Protein AF-0000000073369780 (afdb_homodimer)

Nearest PDB structures (foldseek):
  3qdk-assembly1_B  TM=8.716E-01  e=1.503E-51  Halalkalibacterium halodurans
  3qdk-assembly2_D  TM=8.518E-01  e=2.329E-51  Halalkalibacterium halodurans
  3qdk-assembly2_C  TM=8.500E-01  e=9.695E-52  Halalkalibacterium halodurans
  3qdk-assembly1_A  TM=8.391E-01  e=2.323E-50  Halalkalibacterium halodurans
  5gn5-assembly2_C  TM=7.996E-01  e=3.062E-27  Trypanosoma brucei gambiense

Structure (mmCIF, N/CA/C/O backbone):
data_AF-0000000073369780-model_v1
#
loop_
_entity.id
_entity.type
_entity.pdbx_description
1 polymer Ribulokinase
#
loop_
_atom_site.group_PDB
_atom_site.id
_atom_site.type_symbol
_atom_site.label_atom_id
_atom_site.label_alt_id
_atom_site.label_comp_id
_atom_site.label_asym_id
_atom_site.label_entity_id
_atom_site.label_seq_id
_atom_site.pdbx_PDB_ins_code
_atom_site.Cartn_x
_atom_site.Cartn_y
_atom_site.Cartn_z
_atom_site.occupancy
_atom_site.B_iso_or_equiv
_atom_site.auth_seq_id
_atom_site.auth_comp_id
_atom_site.auth_asym_id
_atom_site.auth_atom_id
_atom_site.pdbx_PDB_model_num
ATOM 1 N N . MET A 1 1 ? -25.25 51.406 15.703 1 60.41 1 MET A N 1
ATOM 2 C CA . MET A 1 1 ? -24.406 51.75 14.57 1 60.41 1 MET A CA 1
ATOM 3 C C . MET A 1 1 ? -23.797 50.5 13.93 1 60.41 1 MET A C 1
ATOM 5 O O . MET A 1 1 ? -23.562 49.5 14.617 1 60.41 1 MET A O 1
ATOM 9 N N . LYS A 1 2 ? -23.828 50.469 12.609 1 87.88 2 LYS A N 1
ATOM 10 C CA . LYS A 1 2 ? -23.375 49.281 11.891 1 87.88 2 LYS A CA 1
ATOM 11 C C . LYS A 1 2 ? -21.844 49.156 11.938 1 87.88 2 LYS A C 1
ATOM 13 O O . LYS A 1 2 ? -21.141 50.125 11.664 1 87.88 2 LYS A O 1
ATOM 18 N N . ASN A 1 3 ? -21.344 48.062 12.617 1 96.25 3 ASN A N 1
ATOM 19 C CA . ASN A 1 3 ? -19.922 47.781 12.672 1 96.25 3 ASN A CA 1
ATOM 20 C C . ASN A 1 3 ? -19.594 46.469 11.977 1 96.25 3 ASN A C 1
ATOM 22 O O . ASN A 1 3 ? -20.375 45.5 12.039 1 96.25 3 ASN A O 1
ATOM 26 N N . TYR A 1 4 ? -18.438 46.562 11.32 1 98.44 4 TYR A N 1
ATOM 27 C CA . TYR A 1 4 ? -17.969 45.375 10.617 1 98.44 4 TYR A CA 1
ATOM 28 C C . TYR A 1 4 ? -16.578 44.969 11.094 1 98.44 4 TYR A C 1
ATOM 30 O O . TYR A 1 4 ? -15.844 45.781 11.641 1 98.44 4 TYR A O 1
ATOM 38 N N . VAL A 1 5 ? -16.297 43.719 10.914 1 98.75 5 VAL A N 1
ATOM 39 C CA . VAL A 1 5 ? -14.969 43.188 11.211 1 98.75 5 VAL A CA 1
ATOM 40 C C . VAL A 1 5 ? -14.547 42.219 10.117 1 98.75 5 VAL A C 1
ATOM 42 O O . VAL A 1 5 ? -15.391 41.656 9.398 1 98.75 5 VAL A O 1
ATOM 45 N N . ILE A 1 6 ? -13.234 42.062 9.984 1 98.75 6 ILE A N 1
ATOM 46 C CA . ILE A 1 6 ? -12.68 41.125 9.008 1 98.75 6 ILE A CA 1
ATOM 47 C C . ILE A 1 6 ? -11.875 40.062 9.719 1 98.75 6 ILE A C 1
ATOM 49 O O . ILE A 1 6 ? -11.047 40.344 10.586 1 98.75 6 ILE A O 1
ATOM 53 N N . GLY A 1 7 ? -12.211 38.812 9.445 1 98.75 7 GLY A N 1
ATOM 54 C CA . GLY A 1 7 ? -11.367 37.719 9.82 1 98.75 7 GLY A CA 1
ATOM 55 C C . GLY A 1 7 ? -10.539 37.156 8.664 1 98.75 7 GLY A C 1
ATOM 56 O O . GLY A 1 7 ? -11.07 36.938 7.57 1 98.75 7 GLY A O 1
ATOM 57 N N . LEU A 1 8 ? -9.234 37 8.875 1 98.62 8 LEU A N 1
ATOM 58 C CA . LEU A 1 8 ? -8.32 36.406 7.902 1 98.62 8 LEU A CA 1
ATOM 59 C C . LEU A 1 8 ? -7.816 35.062 8.375 1 98.62 8 LEU A C 1
ATOM 61 O O . LEU A 1 8 ? -7.367 34.906 9.516 1 98.62 8 LEU A O 1
ATOM 65 N N . ASP A 1 9 ? -7.895 34.062 7.508 1 98.19 9 ASP A N 1
ATOM 66 C CA . ASP A 1 9 ? -7.43 32.719 7.801 1 98.19 9 ASP A CA 1
ATOM 67 C C . ASP A 1 9 ? -6.375 32.281 6.793 1 98.19 9 ASP A C 1
ATOM 69 O O . ASP A 1 9 ? -6.68 32.062 5.613 1 98.19 9 ASP A O 1
ATOM 73 N N . TYR A 1 10 ? -5.148 32.156 7.293 1 98.31 10 TYR A N 1
ATOM 74 C CA . TYR A 1 10 ? -4.066 31.625 6.48 1 98.31 10 TYR A CA 1
ATOM 75 C C . TYR A 1 10 ? -3.941 30.109 6.68 1 98.31 10 TYR A C 1
ATOM 77 O O . TYR A 1 10 ? -3.279 29.656 7.609 1 98.31 10 TYR A O 1
ATOM 85 N N . GLY A 1 11 ? -4.469 29.375 5.758 1 95.19 11 GLY A N 1
ATOM 86 C CA . GLY A 1 11 ? -4.254 27.938 5.727 1 95.19 11 GLY A CA 1
ATOM 87 C C . GLY A 1 11 ? -2.996 27.531 4.977 1 95.19 11 GLY A C 1
ATOM 88 O O . GLY A 1 11 ? -2.17 28.375 4.645 1 95.19 11 GLY A O 1
ATOM 89 N N . THR A 1 12 ? -2.906 26.266 4.715 1 95.25 12 THR A N 1
ATOM 90 C CA . THR A 1 12 ? -1.704 25.75 4.066 1 95.25 12 THR A CA 1
ATOM 91 C C . THR A 1 12 ? -1.639 26.203 2.611 1 95.25 12 THR A C 1
ATOM 93 O O . THR A 1 12 ? -0.575 26.594 2.123 1 95.25 12 THR A O 1
ATOM 96 N N . ASP A 1 13 ? -2.762 26.281 1.945 1 94.31 13 ASP A N 1
ATOM 97 C CA . ASP A 1 13 ? -2.715 26.453 0.496 1 94.31 13 ASP A CA 1
ATOM 98 C C . ASP A 1 13 ? -3.184 27.844 0.089 1 94.31 13 ASP A C 1
ATOM 100 O O . ASP A 1 13 ? -2.959 28.281 -1.044 1 94.31 13 ASP A O 1
ATOM 104 N N . SER A 1 14 ? -3.889 28.484 1.031 1 96.44 14 SER A N 1
ATOM 105 C CA . SER A 1 14 ? -4.527 29.75 0.655 1 96.44 14 SER A CA 1
ATOM 106 C C . SER A 1 14 ? -4.852 30.594 1.883 1 96.44 14 SER A C 1
ATOM 108 O O . SER A 1 14 ? -4.777 30.109 3.014 1 96.44 14 SER A O 1
ATOM 110 N N . VAL A 1 15 ? -5.137 31.844 1.591 1 98.25 15 VAL A N 1
ATOM 111 C CA . VAL A 1 15 ? -5.656 32.75 2.609 1 98.25 15 VAL A CA 1
ATOM 112 C C . VAL A 1 15 ? -7.094 33.125 2.273 1 98.25 15 VAL A C 1
ATOM 114 O O . VAL A 1 15 ? -7.434 33.312 1.104 1 98.25 15 VAL A O 1
ATOM 117 N N . ARG A 1 16 ? -7.895 33.25 3.342 1 97.38 16 ARG A N 1
ATOM 118 C CA . ARG A 1 16 ? -9.305 33.594 3.217 1 97.38 16 ARG A CA 1
ATOM 119 C C . ARG A 1 16 ? -9.656 34.781 4.09 1 97.38 16 ARG A C 1
ATOM 121 O O . ARG A 1 16 ? -9.195 34.906 5.23 1 97.38 16 ARG A O 1
ATOM 128 N N . ALA A 1 17 ? -10.477 35.688 3.5 1 98.38 17 ALA A N 1
ATOM 129 C CA . ALA A 1 17 ? -11.016 36.812 4.266 1 98.38 17 ALA A CA 1
ATOM 130 C C . ALA A 1 17 ? -12.539 36.781 4.293 1 98.38 17 ALA A C 1
ATOM 132 O O . ALA A 1 17 ? -13.172 36.438 3.287 1 98.38 17 ALA A O 1
ATOM 133 N N . VAL A 1 18 ? -13.078 37.031 5.457 1 98.12 18 VAL A N 1
ATOM 134 C CA . VAL A 1 18 ? -14.523 37.219 5.582 1 98.12 18 VAL A CA 1
ATOM 135 C C . VAL A 1 18 ? -14.836 38.562 6.227 1 98.12 18 VAL A C 1
ATOM 137 O O . VAL A 1 18 ? -14.125 39 7.137 1 98.12 18 VAL A O 1
ATOM 140 N N . LEU A 1 19 ? -15.789 39.25 5.68 1 98.56 19 LEU A N 1
ATOM 141 C CA . LEU A 1 19 ? -16.328 40.469 6.273 1 98.56 19 LEU A CA 1
ATOM 142 C C . LEU A 1 19 ? -17.656 40.188 6.977 1 98.56 19 LEU A C 1
ATOM 144 O O . LEU A 1 19 ? -18.609 39.719 6.352 1 98.56 19 LEU A O 1
ATOM 148 N N . ILE A 1 20 ? -17.688 40.531 8.258 1 98.12 20 ILE A N 1
ATOM 149 C CA . ILE A 1 20 ? -18.812 40.094 9.094 1 98.12 20 ILE A CA 1
ATOM 150 C C . ILE A 1 20 ? -19.516 41.312 9.656 1 98.12 20 ILE A C 1
ATOM 152 O O . ILE A 1 20 ? -18.875 42.281 10.117 1 98.12 20 ILE A O 1
ATOM 156 N N . ASP A 1 21 ? -20.844 41.219 9.594 1 97.69 21 ASP A N 1
ATOM 157 C CA . ASP A 1 21 ? -21.656 42.188 10.344 1 97.69 21 ASP A CA 1
ATOM 158 C C . ASP A 1 21 ? -21.719 41.812 11.82 1 97.69 21 ASP A C 1
ATOM 160 O O . ASP A 1 21 ? -22.266 40.781 12.188 1 97.69 21 ASP A O 1
ATOM 164 N N . THR A 1 22 ? -21.219 42.656 12.688 1 97.06 22 THR A N 1
ATOM 165 C CA . THR A 1 22 ? -21.047 42.312 14.086 1 97.06 22 THR A CA 1
ATOM 166 C C . THR A 1 22 ? -22.406 42.25 14.797 1 97.06 22 THR A C 1
ATOM 168 O O . THR A 1 22 ? -22.516 41.688 15.898 1 97.06 22 THR A O 1
ATOM 171 N N . GLU A 1 23 ? -23.375 42.812 14.211 1 94.69 23 GLU A N 1
ATOM 172 C CA . GLU A 1 23 ? -24.688 42.875 14.852 1 94.69 23 GLU A CA 1
ATOM 173 C C . GLU A 1 23 ? -25.391 41.531 14.805 1 94.69 23 GLU A C 1
ATOM 175 O O . GLU A 1 23 ? -26.062 41.125 15.75 1 94.69 23 GLU A O 1
ATOM 180 N N . ASN A 1 24 ? -25.234 40.812 13.664 1 92.19 24 ASN A N 1
ATOM 181 C CA . ASN A 1 24 ? -26 39.562 13.508 1 92.19 24 ASN A CA 1
ATOM 182 C C . ASN A 1 24 ? -25.125 38.406 13.039 1 92.19 24 ASN A C 1
ATOM 184 O O . ASN A 1 24 ? -25.609 37.312 12.859 1 92.19 24 ASN A O 1
ATOM 188 N N . GLY A 1 25 ? -23.891 38.656 12.812 1 93.31 25 GLY A N 1
ATOM 189 C CA . GLY A 1 25 ? -22.984 37.594 12.422 1 93.31 25 GLY A CA 1
ATOM 190 C C . GLY A 1 25 ? -23.062 37.25 10.938 1 93.31 25 GLY A C 1
ATOM 191 O O . GLY A 1 25 ? -22.391 36.312 10.477 1 93.31 25 GLY A O 1
ATOM 192 N N . GLN A 1 26 ? -23.766 38.031 10.18 1 94.75 26 GLN A N 1
ATOM 193 C CA . GLN A 1 26 ? -23.906 37.75 8.75 1 94.75 26 GLN A CA 1
ATOM 194 C C . GLN A 1 26 ? -22.594 38 8.008 1 94.75 26 GLN A C 1
ATOM 196 O O . GLN A 1 26 ? -21.922 39 8.234 1 94.75 26 GLN A O 1
ATOM 201 N N . GLU A 1 27 ? -22.234 37.062 7.203 1 95.75 27 GLU A N 1
ATOM 202 C CA . GLU A 1 27 ? -21.109 37.219 6.293 1 95.75 27 GLU A CA 1
ATOM 203 C C . GLU A 1 27 ? -21.484 38.031 5.062 1 95.75 27 GLU A C 1
ATOM 205 O O . GLU A 1 27 ? -22.266 37.562 4.223 1 95.75 27 GLU A O 1
ATOM 210 N N . LEU A 1 28 ? -20.922 39.156 4.859 1 97.25 28 LEU A N 1
ATOM 211 C CA . LEU A 1 28 ? -21.297 40.062 3.779 1 97.25 28 LEU A CA 1
ATOM 212 C C . LEU A 1 28 ? -20.5 39.75 2.516 1 97.25 28 LEU A C 1
ATOM 214 O O . LEU A 1 28 ? -20.984 39.969 1.403 1 97.25 28 LEU A O 1
ATOM 218 N N . ALA A 1 29 ? -19.297 39.375 2.707 1 97.62 29 ALA A N 1
ATOM 219 C CA . ALA A 1 29 ? -18.406 39.031 1.598 1 97.62 29 ALA A CA 1
ATOM 220 C C . ALA A 1 29 ? -17.281 38.125 2.053 1 97.62 29 ALA A C 1
ATOM 222 O O . ALA A 1 29 ? -16.891 38.125 3.223 1 97.62 29 ALA A O 1
ATOM 223 N N . SER A 1 30 ? -16.812 37.344 1.186 1 97.5 30 SER A N 1
ATOM 224 C CA . SER A 1 30 ? -15.672 36.469 1.417 1 97.5 30 SER A CA 1
ATOM 225 C C . SER A 1 30 ? -14.844 36.281 0.148 1 97.5 30 SER A C 1
ATOM 227 O O . SER A 1 30 ? -15.352 36.469 -0.961 1 97.5 30 SER A O 1
ATOM 229 N N . ASN A 1 31 ? -13.578 36 0.334 1 98.06 31 ASN A N 1
ATOM 230 C CA . ASN A 1 31 ? -12.664 35.75 -0.782 1 98.06 31 ASN A CA 1
ATOM 231 C C . ASN A 1 31 ? -11.523 34.844 -0.386 1 98.06 31 ASN A C 1
ATOM 233 O O . ASN A 1 31 ? -11.141 34.781 0.783 1 98.06 31 ASN A O 1
ATOM 237 N N . VAL A 1 32 ? -11.07 34.031 -1.343 1 97.12 32 VAL A N 1
ATOM 238 C CA . VAL A 1 32 ? -9.953 33.125 -1.148 1 97.12 32 VAL A CA 1
ATOM 239 C C . VAL A 1 32 ? -8.867 33.406 -2.186 1 97.12 32 VAL A C 1
ATOM 241 O O . VAL A 1 32 ? -9.164 33.625 -3.361 1 97.12 32 VAL A O 1
ATOM 244 N N . SER A 1 33 ? -7.645 33.469 -1.747 1 98.19 33 SER A N 1
ATOM 245 C CA . SER A 1 33 ? -6.488 33.625 -2.627 1 98.19 33 SER A CA 1
ATOM 246 C C . SER A 1 33 ? -5.484 32.5 -2.422 1 98.19 33 SER A C 1
ATOM 248 O O . SER A 1 33 ? -4.949 32.312 -1.324 1 98.19 33 SER A O 1
ATOM 250 N N . HIS A 1 34 ? -5.172 31.781 -3.477 1 97.5 34 HIS A N 1
ATOM 251 C CA . HIS A 1 34 ? -4.23 30.672 -3.418 1 97.5 34 HIS A CA 1
ATOM 252 C C . HIS A 1 34 ? -2.789 31.172 -3.518 1 97.5 34 HIS A C 1
ATOM 254 O O . HIS A 1 34 ? -2.514 32.156 -4.195 1 97.5 34 HIS A O 1
ATOM 260 N N . TYR A 1 35 ? -1.896 30.453 -2.826 1 98.19 35 TYR A N 1
ATOM 261 C CA . TYR A 1 35 ? -0.478 30.781 -2.852 1 98.19 35 TYR A CA 1
ATOM 262 C C . TYR A 1 35 ? 0.171 30.312 -4.148 1 98.19 35 TYR A C 1
ATOM 264 O O . TYR A 1 35 ? 0.395 29.109 -4.336 1 98.19 35 TYR A O 1
ATOM 272 N N . LYS A 1 36 ? 0.585 31.172 -4.961 1 97.06 36 LYS A N 1
ATOM 273 C CA . LYS A 1 36 ? 1.062 30.859 -6.305 1 97.06 36 LYS A CA 1
ATOM 274 C C . LYS A 1 36 ? 2.352 30.047 -6.25 1 97.06 36 LYS A C 1
ATOM 276 O O . LYS A 1 36 ? 2.463 29 -6.906 1 97.06 36 LYS A O 1
ATOM 281 N N . ARG A 1 37 ? 3.346 30.469 -5.5 1 97.62 37 ARG A N 1
ATOM 282 C CA . ARG A 1 37 ? 4.645 29.797 -5.418 1 97.62 37 ARG A CA 1
ATOM 283 C C . ARG A 1 37 ? 4.523 28.438 -4.742 1 97.62 37 ARG A C 1
ATOM 285 O O . ARG A 1 37 ? 5.129 27.469 -5.191 1 97.62 37 ARG A O 1
ATOM 292 N N . TRP A 1 38 ? 3.721 28.375 -3.727 1 96.94 38 TRP A N 1
ATOM 293 C CA . TRP A 1 38 ? 3.486 27.125 -3.004 1 96.94 38 TRP A CA 1
ATOM 294 C C . TRP A 1 38 ? 2.797 26.109 -3.896 1 96.94 38 TRP A C 1
ATOM 296 O O . TRP A 1 38 ? 3.158 24.922 -3.889 1 96.94 38 TRP A O 1
ATOM 306 N N . LYS A 1 39 ? 1.84 26.562 -4.641 1 94.12 39 LYS A N 1
ATOM 307 C CA . LYS A 1 39 ? 1.106 25.672 -5.547 1 94.12 39 LYS A CA 1
ATOM 308 C C . LYS A 1 39 ? 2.045 25.016 -6.547 1 94.12 39 LYS A C 1
ATOM 310 O O . LYS A 1 39 ? 1.834 23.859 -6.934 1 94.12 39 LYS A O 1
ATOM 315 N N . ASN A 1 40 ? 3.094 25.688 -6.883 1 94.06 40 ASN A N 1
ATOM 316 C CA . ASN A 1 40 ? 4.078 25.188 -7.828 1 94.06 40 ASN A CA 1
ATOM 317 C C . ASN A 1 40 ? 5.176 24.391 -7.121 1 94.06 40 ASN A C 1
ATOM 319 O O . ASN A 1 40 ? 6.172 24.016 -7.738 1 94.06 40 ASN A O 1
ATOM 323 N N . LYS A 1 41 ? 5.02 24.172 -5.844 1 93.12 41 LYS A N 1
ATOM 324 C CA . LYS A 1 41 ? 5.922 23.375 -5.008 1 93.12 41 LYS A CA 1
ATOM 325 C C . LYS A 1 41 ? 7.328 23.969 -5.008 1 93.12 41 LYS A C 1
ATOM 327 O O . LYS A 1 41 ? 8.312 23.234 -4.914 1 93.12 41 LYS A O 1
ATOM 332 N N . GLN A 1 42 ? 7.336 25.281 -5.148 1 96.19 42 GLN A N 1
ATOM 333 C CA . GLN A 1 42 ? 8.641 25.922 -5.082 1 96.19 42 GLN A CA 1
ATOM 334 C C . GLN A 1 42 ? 9.242 25.812 -3.682 1 96.19 42 GLN A C 1
ATOM 336 O O . GLN A 1 42 ? 8.523 25.906 -2.684 1 96.19 42 GLN A O 1
ATOM 341 N N . TYR A 1 43 ? 10.5 25.5 -3.547 1 96.69 43 TYR A N 1
ATOM 342 C CA . TYR A 1 43 ? 11.328 25.469 -2.344 1 96.69 43 TYR A CA 1
ATOM 343 C C . TYR A 1 43 ? 10.961 24.266 -1.466 1 96.69 43 TYR A C 1
ATOM 345 O O . TYR A 1 43 ? 11.211 24.281 -0.259 1 96.69 43 TYR A O 1
ATOM 353 N N . CYS A 1 44 ? 10.25 23.234 -2.072 1 96.31 44 CYS A N 1
ATOM 354 C CA . CYS A 1 44 ? 9.812 22.047 -1.354 1 96.31 44 CYS A CA 1
ATOM 355 C C . CYS A 1 44 ? 10.484 20.797 -1.921 1 96.31 44 CYS A C 1
ATOM 357 O O . CYS A 1 44 ? 10.719 20.703 -3.127 1 96.31 44 CYS A O 1
ATOM 359 N N . ASP A 1 45 ? 10.828 19.875 -1.056 1 94.62 45 ASP A N 1
ATOM 360 C CA . ASP A 1 45 ? 11.352 18.562 -1.395 1 94.62 45 ASP A CA 1
ATOM 361 C C . ASP A 1 45 ? 10.797 17.5 -0.458 1 94.62 45 ASP A C 1
ATOM 363 O O . ASP A 1 45 ? 11.359 17.234 0.607 1 94.62 45 ASP A O 1
ATOM 367 N N . ALA A 1 46 ? 9.844 16.797 -0.885 1 89 46 ALA A N 1
ATOM 368 C CA . ALA A 1 46 ? 9.125 15.828 -0.061 1 89 46 ALA A CA 1
ATOM 369 C C . ALA A 1 46 ? 10.031 14.664 0.332 1 89 46 ALA A C 1
ATOM 371 O O . ALA A 1 46 ? 9.836 14.039 1.38 1 89 46 ALA A O 1
ATOM 372 N N . SER A 1 47 ? 11.031 14.328 -0.442 1 87.19 47 SER A N 1
ATOM 373 C CA . SER A 1 47 ? 11.898 13.188 -0.175 1 87.19 47 SER A CA 1
ATOM 374 C C . SER A 1 47 ? 12.703 13.398 1.102 1 87.19 47 SER A C 1
ATOM 376 O O . SER A 1 47 ? 13.141 12.43 1.733 1 87.19 47 SER A O 1
ATOM 378 N N . ILE A 1 48 ? 12.875 14.695 1.479 1 90.62 48 ILE A N 1
ATOM 379 C CA . ILE A 1 48 ? 13.625 14.969 2.701 1 90.62 48 ILE A CA 1
ATOM 380 C C . ILE A 1 48 ? 12.75 15.766 3.672 1 90.62 48 ILE A C 1
ATOM 382 O O . ILE A 1 48 ? 13.266 16.453 4.555 1 90.62 48 ILE A O 1
ATOM 386 N N . ASN A 1 49 ? 11.445 15.82 3.385 1 93.12 49 ASN A N 1
ATOM 387 C CA . ASN A 1 49 ? 10.438 16.438 4.242 1 93.12 49 ASN A CA 1
ATOM 388 C C . ASN A 1 49 ? 10.68 17.938 4.406 1 93.12 49 ASN A C 1
ATOM 390 O O . ASN A 1 49 ? 10.516 18.469 5.496 1 93.12 49 ASN A O 1
ATOM 394 N N . GLN A 1 50 ? 11.141 18.594 3.324 1 96.44 50 GLN A N 1
ATOM 395 C CA . GLN A 1 50 ? 11.336 20.047 3.312 1 96.44 50 GLN A CA 1
ATOM 396 C C . GLN A 1 50 ? 10.141 20.75 2.686 1 96.44 50 GLN A C 1
ATOM 398 O O . GLN A 1 50 ? 9.805 20.5 1.527 1 96.44 50 GLN A O 1
ATOM 403 N N . PHE A 1 51 ? 9.547 21.625 3.426 1 97.38 51 PHE A N 1
ATOM 404 C CA . PHE A 1 51 ? 8.406 22.391 2.965 1 97.38 51 PHE A CA 1
ATOM 405 C C . PHE A 1 51 ? 8.523 23.844 3.414 1 97.38 51 PHE A C 1
ATOM 407 O O . PHE A 1 51 ? 8.398 24.141 4.605 1 97.38 51 PHE A O 1
ATOM 414 N N . ARG A 1 52 ? 8.758 24.766 2.412 1 98.69 52 ARG A N 1
ATOM 415 C CA . ARG A 1 52 ? 8.945 26.188 2.68 1 98.69 52 ARG A CA 1
ATOM 416 C C . ARG A 1 52 ? 7.957 27.031 1.882 1 98.69 52 ARG A C 1
ATOM 418 O O . ARG A 1 52 ? 7.582 26.672 0.765 1 98.69 52 ARG A O 1
ATOM 425 N N . GLN A 1 53 ? 7.477 28.078 2.471 1 98.56 53 GLN A N 1
ATOM 426 C CA . GLN A 1 53 ? 6.621 29.016 1.759 1 98.56 53 GLN A CA 1
ATOM 427 C C . GLN A 1 53 ? 7.254 30.406 1.713 1 98.56 53 GLN A C 1
ATOM 429 O O . GLN A 1 53 ? 7.816 30.875 2.705 1 98.56 53 GLN A O 1
ATOM 434 N N . HIS A 1 54 ? 7.199 31.016 0.611 1 98.56 54 HIS A N 1
ATOM 435 C CA . HIS A 1 54 ? 7.688 32.375 0.455 1 98.56 54 HIS A CA 1
ATOM 436 C C . HIS A 1 54 ? 6.715 33.406 1.067 1 98.56 54 HIS A C 1
ATOM 438 O O . HIS A 1 54 ? 5.508 33.312 0.829 1 98.56 54 HIS A O 1
ATOM 444 N N . PRO A 1 55 ? 7.238 34.406 1.803 1 98.31 55 PRO A N 1
ATOM 445 C CA . PRO A 1 55 ? 6.352 35.375 2.461 1 98.31 55 PRO A CA 1
ATOM 446 C C . PRO A 1 55 ? 5.543 36.188 1.468 1 98.31 55 PRO A C 1
ATOM 448 O O . PRO A 1 55 ? 4.457 36.688 1.801 1 98.31 55 PRO A O 1
ATOM 451 N N . LEU A 1 56 ? 5.961 36.281 0.254 1 98.25 56 LEU A N 1
ATOM 452 C CA . LEU A 1 56 ? 5.238 37.062 -0.756 1 98.25 56 LEU A CA 1
ATOM 453 C C . LEU A 1 56 ? 3.883 36.438 -1.05 1 98.25 56 LEU A C 1
ATOM 455 O O . LEU A 1 56 ? 2.92 37.125 -1.363 1 98.25 56 LEU A O 1
ATOM 459 N N . ASP A 1 57 ? 3.812 35.125 -0.985 1 98.5 57 ASP A N 1
ATOM 460 C CA . ASP A 1 57 ? 2.527 34.469 -1.159 1 98.5 57 ASP A CA 1
ATOM 461 C C . ASP A 1 57 ? 1.502 34.969 -0.147 1 98.5 57 ASP A C 1
ATOM 463 O O . ASP A 1 57 ? 0.336 35.188 -0.489 1 98.5 57 ASP A O 1
ATOM 467 N N . HIS A 1 58 ? 1.953 35.219 1.029 1 98.62 58 HIS A N 1
ATOM 468 C CA . HIS A 1 58 ? 1.063 35.625 2.111 1 98.62 58 HIS A CA 1
ATOM 469 C C . HIS A 1 58 ? 0.689 37.094 1.991 1 98.62 58 HIS A C 1
ATOM 471 O O . HIS A 1 58 ? -0.474 37.469 2.176 1 98.62 58 HIS A O 1
ATOM 477 N N . ILE A 1 59 ? 1.634 37.906 1.664 1 98.56 59 ILE A N 1
ATOM 478 C CA . ILE A 1 59 ? 1.415 39.344 1.568 1 98.56 59 ILE A CA 1
ATOM 479 C C . ILE A 1 59 ? 0.5 39.625 0.385 1 98.56 59 ILE A C 1
ATOM 481 O O . ILE A 1 59 ? -0.439 40.438 0.507 1 98.56 59 ILE A O 1
ATOM 485 N N . GLU A 1 60 ? 0.775 38.969 -0.735 1 98.44 60 GLU A N 1
ATOM 486 C CA . GLU A 1 60 ? -0.068 39.156 -1.914 1 98.44 60 GLU A CA 1
ATOM 487 C C . GLU A 1 60 ? -1.493 38.688 -1.647 1 98.44 60 GLU A C 1
ATOM 489 O O . GLU A 1 60 ? -2.457 39.344 -2.033 1 98.44 60 GLU A O 1
ATOM 494 N N . GLY A 1 61 ? -1.592 37.594 -0.986 1 98.62 61 GLY A N 1
ATOM 495 C CA . GLY A 1 61 ? -2.904 37.062 -0.646 1 98.62 61 GLY A CA 1
ATOM 496 C C . GLY A 1 61 ? -3.691 37.969 0.276 1 98.62 61 GLY A C 1
ATOM 497 O O . GLY A 1 61 ? -4.906 38.125 0.128 1 98.62 61 GLY A O 1
ATOM 498 N N . LEU A 1 62 ? -3.023 38.562 1.22 1 98.38 62 LEU A N 1
ATOM 499 C CA . LEU A 1 62 ? -3.619 39.531 2.137 1 98.38 62 LEU A CA 1
ATOM 500 C C . LEU A 1 62 ? -4.25 40.688 1.373 1 98.38 62 LEU A C 1
ATOM 502 O O . LEU A 1 62 ? -5.414 41.031 1.602 1 98.38 62 LEU A O 1
ATOM 506 N N . GLU A 1 63 ? -3.557 41.281 0.496 1 98.31 63 GLU A N 1
ATOM 507 C CA . GLU A 1 63 ? -4.023 42.406 -0.267 1 98.31 63 GLU A CA 1
ATOM 508 C C . GLU A 1 63 ? -5.211 42.062 -1.154 1 98.31 63 GLU A C 1
ATOM 510 O O . GLU A 1 63 ? -6.219 42.75 -1.17 1 98.31 63 GLU A O 1
ATOM 515 N N . ILE A 1 64 ? -5.047 40.969 -1.81 1 98.56 64 ILE A N 1
ATOM 516 C CA . ILE A 1 64 ? -6.074 40.531 -2.758 1 98.56 64 ILE A CA 1
ATOM 517 C C . ILE A 1 64 ? -7.379 40.25 -2.018 1 98.56 64 ILE A C 1
ATOM 519 O O . ILE A 1 64 ? -8.445 40.719 -2.432 1 98.56 64 ILE A O 1
ATOM 523 N N . THR A 1 65 ? -7.32 39.562 -0.958 1 98.62 65 THR A N 1
ATOM 524 C CA . THR A 1 65 ? -8.531 39.125 -0.284 1 98.62 65 THR A CA 1
ATOM 525 C C . THR A 1 65 ? -9.25 40.312 0.375 1 98.62 65 THR A C 1
ATOM 527 O O . THR A 1 65 ? -10.445 40.5 0.176 1 98.62 65 THR A O 1
ATOM 530 N N . ILE A 1 66 ? -8.578 41.188 1.138 1 98.5 66 ILE A N 1
ATOM 531 C CA . ILE A 1 66 ? -9.203 42.281 1.848 1 98.5 66 ILE A CA 1
ATOM 532 C C . ILE A 1 66 ? -9.75 43.312 0.844 1 98.5 66 ILE A C 1
ATOM 534 O O . ILE A 1 66 ? -10.875 43.781 0.986 1 98.5 66 ILE A O 1
ATOM 538 N N . GLN A 1 67 ? -8.984 43.594 -0.198 1 98.38 67 GLN A N 1
ATOM 539 C CA . GLN A 1 67 ? -9.469 44.531 -1.213 1 98.38 67 GLN A CA 1
ATOM 540 C C . GLN A 1 67 ? -10.75 44.031 -1.87 1 98.38 67 GLN A C 1
ATOM 542 O O . GLN A 1 67 ? -11.68 44.781 -2.107 1 98.38 67 GLN A O 1
ATOM 547 N N . THR A 1 68 ? -10.719 42.75 -2.133 1 98.44 68 THR A N 1
ATOM 548 C CA . THR A 1 68 ? -11.867 42.156 -2.803 1 98.44 68 THR A CA 1
ATOM 549 C C . THR A 1 68 ? -13.102 42.188 -1.909 1 98.44 68 THR A C 1
ATOM 551 O O . THR A 1 68 ? -14.188 42.562 -2.363 1 98.44 68 THR A O 1
ATOM 554 N N . VAL A 1 69 ? -12.984 41.844 -0.616 1 98.06 69 VAL A N 1
ATOM 555 C CA . VAL A 1 69 ? -14.148 41.812 0.261 1 98.06 69 VAL A CA 1
ATOM 556 C C . VAL A 1 69 ? -14.68 43.219 0.487 1 98.06 69 VAL A C 1
ATOM 558 O O . VAL A 1 69 ? -15.883 43.438 0.669 1 98.06 69 VAL A O 1
ATOM 561 N N . ILE A 1 70 ? -13.828 44.25 0.544 1 97.56 70 ILE A N 1
ATOM 562 C CA . ILE A 1 70 ? -14.25 45.625 0.728 1 97.56 70 ILE A CA 1
ATOM 563 C C . ILE A 1 70 ? -14.984 46.094 -0.52 1 97.56 70 ILE A C 1
ATOM 565 O O . ILE A 1 70 ? -16.047 46.719 -0.419 1 97.56 70 ILE A O 1
ATOM 569 N N . LYS A 1 71 ? -14.422 45.781 -1.643 1 97.38 71 LYS A N 1
ATOM 570 C CA . LYS A 1 71 ? -15.023 46.219 -2.906 1 97.38 71 LYS A CA 1
ATOM 571 C C . LYS A 1 71 ? -16.391 45.562 -3.096 1 97.38 71 LYS A C 1
ATOM 573 O O . LYS A 1 71 ? -17.359 46.219 -3.475 1 97.38 71 LYS A O 1
ATOM 578 N N . GLU A 1 72 ? -16.484 44.312 -2.822 1 97.38 72 GLU A N 1
ATOM 579 C CA . GLU A 1 72 ? -17.703 43.562 -3.09 1 97.38 72 GLU A CA 1
ATOM 580 C C . GLU A 1 72 ? -18.797 43.906 -2.086 1 97.38 72 GLU A C 1
ATOM 582 O O . GLU A 1 72 ? -19.984 43.906 -2.426 1 97.38 72 GLU A O 1
ATOM 587 N N . SER A 1 73 ? -18.453 44.156 -0.867 1 96.38 73 SER A N 1
ATOM 588 C CA . SER A 1 73 ? -19.438 44.438 0.175 1 96.38 73 SER A CA 1
ATOM 589 C C . SER A 1 73 ? -19.984 45.844 0.056 1 96.38 73 SER A C 1
ATOM 591 O O . SER A 1 73 ? -21.062 46.156 0.551 1 96.38 73 SER A O 1
ATOM 593 N N . LYS A 1 74 ? -19.219 46.75 -0.456 1 95.69 74 LYS A N 1
ATOM 594 C CA . LYS A 1 74 ? -19.562 48.156 -0.648 1 95.69 74 LYS A CA 1
ATOM 595 C C . LYS A 1 74 ? -19.797 48.875 0.689 1 95.69 74 LYS A C 1
ATOM 597 O O . LYS A 1 74 ? -20.5 49.875 0.754 1 95.69 74 LYS A O 1
ATOM 602 N N . VAL A 1 75 ? -19.266 48.312 1.723 1 96.25 75 VAL A N 1
ATOM 603 C CA . VAL A 1 75 ? -19.406 48.938 3.029 1 96.25 75 VAL A CA 1
ATOM 604 C C . VAL A 1 75 ? -18.469 50.156 3.125 1 96.25 75 VAL A C 1
ATOM 606 O O . VAL A 1 75 ? -17.484 50.25 2.383 1 96.25 75 VAL A O 1
ATOM 609 N N . ASP A 1 76 ? -18.828 51.062 4.039 1 96.69 76 ASP A N 1
ATOM 610 C CA . ASP A 1 76 ? -17.906 52.156 4.375 1 96.69 76 ASP A CA 1
ATOM 611 C C . ASP A 1 76 ? -16.703 51.625 5.145 1 96.69 76 ASP A C 1
ATOM 613 O O . ASP A 1 76 ? -16.844 51.094 6.25 1 96.69 76 ASP A O 1
ATOM 617 N N . PRO A 1 77 ? -15.516 51.781 4.59 1 96.56 77 PRO A N 1
ATOM 618 C CA . PRO A 1 77 ? -14.312 51.281 5.242 1 96.56 77 PRO A CA 1
ATOM 619 C C . PRO A 1 77 ? -14.148 51.781 6.668 1 96.56 77 PRO A C 1
ATOM 621 O O . PRO A 1 77 ? -13.523 51.125 7.5 1 96.56 77 PRO A O 1
ATOM 624 N N . LYS A 1 78 ? -14.68 52.906 6.953 1 96.12 78 LYS A N 1
ATOM 625 C CA . LYS A 1 78 ? -14.57 53.5 8.289 1 96.12 78 LYS A CA 1
ATOM 626 C C . LYS A 1 78 ? -15.352 52.688 9.312 1 96.12 78 LYS A C 1
ATOM 628 O O . LYS A 1 78 ? -15.109 52.812 10.516 1 96.12 78 LYS A O 1
ATOM 633 N N . LEU A 1 79 ? -16.234 51.906 8.789 1 97.75 79 LEU A N 1
ATOM 634 C CA . LEU A 1 79 ? -17.078 51.094 9.672 1 97.75 79 LEU A CA 1
ATOM 635 C C . LEU A 1 79 ? -16.453 49.719 9.922 1 97.75 79 LEU A C 1
ATOM 637 O O . LEU A 1 79 ? -16.953 48.938 10.734 1 97.75 79 LEU A O 1
ATOM 641 N N . VAL A 1 80 ? -15.383 49.438 9.266 1 98.56 80 VAL A N 1
ATOM 642 C CA . VAL A 1 80 ? -14.602 48.25 9.594 1 98.56 80 VAL A CA 1
ATOM 643 C C . VAL A 1 80 ? -13.711 48.5 10.797 1 98.56 80 VAL A C 1
ATOM 645 O O . VAL A 1 80 ? -12.625 49.094 10.664 1 98.56 80 VAL A O 1
ATOM 648 N N . ARG A 1 81 ? -14.102 47.938 11.922 1 98.5 81 ARG A N 1
ATOM 649 C CA . ARG A 1 81 ? -13.547 48.406 13.195 1 98.5 81 ARG A CA 1
ATOM 650 C C . ARG A 1 81 ? -12.398 47.5 13.641 1 98.5 81 ARG A C 1
ATOM 652 O O . ARG A 1 81 ? -11.594 47.906 14.484 1 98.5 81 ARG A O 1
ATOM 659 N N . GLY A 1 82 ? -12.359 46.312 13.047 1 98.69 82 GLY A N 1
ATOM 660 C CA . GLY A 1 82 ? -11.312 45.438 13.516 1 98.69 82 GLY A CA 1
ATOM 661 C C . GLY A 1 82 ? -10.945 44.375 12.5 1 98.69 82 GLY A C 1
ATOM 662 O O . GLY A 1 82 ? -11.773 43.969 11.672 1 98.69 82 GLY A O 1
ATOM 663 N N . ILE A 1 83 ? -9.727 43.906 12.586 1 98.75 83 ILE A N 1
ATOM 664 C CA . ILE A 1 83 ? -9.18 42.781 11.836 1 98.75 83 ILE A CA 1
ATOM 665 C C . ILE A 1 83 ? -8.445 41.844 12.789 1 98.75 83 ILE A C 1
ATOM 667 O O . ILE A 1 83 ? -7.793 42.281 13.734 1 98.75 83 ILE A O 1
ATOM 671 N N . CYS A 1 84 ? -8.625 40.594 12.609 1 98.88 84 CYS A N 1
ATOM 672 C CA . CYS A 1 84 ? -7.785 39.594 13.266 1 98.88 84 CYS A CA 1
ATOM 673 C C . CYS A 1 84 ? -7.27 38.562 12.258 1 98.88 84 CYS A C 1
ATOM 675 O O . CYS A 1 84 ? -7.973 38.219 11.312 1 98.88 84 CYS A O 1
ATOM 677 N N . ILE A 1 85 ? -6.043 38.094 12.516 1 98.81 85 ILE A N 1
ATOM 678 C CA . ILE A 1 85 ? -5.371 37.156 11.617 1 98.81 85 ILE A CA 1
ATOM 679 C C . ILE A 1 85 ? -5.137 35.844 12.344 1 98.81 85 ILE A C 1
ATOM 681 O O . ILE A 1 85 ? -4.512 35.812 13.406 1 98.81 85 ILE A O 1
ATOM 685 N N . ASP A 1 86 ? -5.656 34.781 11.773 1 98.69 86 ASP A N 1
ATOM 686 C CA . ASP A 1 86 ? -5.215 33.469 12.195 1 98.69 86 ASP A CA 1
ATOM 687 C C . ASP A 1 86 ? -4.41 32.781 11.102 1 98.69 86 ASP A C 1
ATOM 689 O O . ASP A 1 86 ? -4.504 33.156 9.93 1 98.69 86 ASP A O 1
ATOM 693 N N . THR A 1 87 ? -3.52 31.906 11.531 1 98.5 87 THR A N 1
ATOM 694 C CA . THR A 1 87 ? -2.637 31.234 10.586 1 98.5 87 THR A CA 1
ATOM 695 C C . THR A 1 87 ? -2.41 29.781 11 1 98.5 87 THR A C 1
ATOM 697 O O . THR A 1 87 ? -2.791 29.375 12.094 1 98.5 87 THR A O 1
ATOM 700 N N . THR A 1 88 ? -1.836 29.031 10.07 1 96.56 88 THR A N 1
ATOM 701 C CA . THR A 1 88 ? -1.21 27.797 10.5 1 96.56 88 THR A CA 1
ATOM 702 C C . THR A 1 88 ? -0.203 28.047 11.617 1 96.56 88 THR A C 1
ATOM 704 O O . THR A 1 88 ? 0.402 29.125 11.68 1 96.56 88 THR A O 1
ATOM 707 N N . GLY A 1 89 ? -0.154 27.109 12.516 1 96 89 GLY A N 1
ATOM 708 C CA . GLY A 1 89 ? 0.869 27.172 13.547 1 96 89 GLY A CA 1
ATOM 709 C C . GLY A 1 89 ? 2.17 26.516 13.141 1 96 89 GLY A C 1
ATOM 710 O O . GLY A 1 89 ? 2.281 25.969 12.031 1 96 89 GLY A O 1
ATOM 711 N N . SER A 1 90 ? 3.131 26.703 13.984 1 96.81 90 SER A N 1
ATOM 712 C CA . SER A 1 90 ? 4.406 26.016 13.812 1 96.81 90 SER A CA 1
ATOM 713 C C . SER A 1 90 ? 5.07 26.406 12.492 1 96.81 90 SER A C 1
ATOM 715 O O . SER A 1 90 ? 5.625 25.547 11.797 1 96.81 90 SER A O 1
ATOM 717 N N . SER A 1 91 ? 4.898 27.641 12.125 1 98.44 91 SER A N 1
ATOM 718 C CA . SER A 1 91 ? 5.398 28.156 10.859 1 98.44 91 SER A CA 1
ATOM 719 C C . SER A 1 91 ? 6.23 29.422 11.07 1 98.44 91 SER A C 1
ATOM 721 O O . SER A 1 91 ? 5.832 30.5 10.648 1 98.44 91 SER A O 1
ATOM 723 N N . PRO A 1 92 ? 7.383 29.234 11.625 1 98.69 92 PRO A N 1
ATOM 724 C CA . PRO A 1 92 ? 8.219 30.375 11.969 1 98.69 92 PRO A CA 1
ATOM 725 C C . PRO A 1 92 ? 8.938 30.969 10.758 1 98.69 92 PRO A C 1
ATOM 727 O O . PRO A 1 92 ? 9.195 30.266 9.781 1 98.69 92 PRO A O 1
ATOM 730 N N . VAL A 1 93 ? 9.289 32.281 10.867 1 98.75 93 VAL A N 1
ATOM 731 C CA . VAL A 1 93 ? 9.953 33.062 9.828 1 98.75 93 VAL A CA 1
ATOM 732 C C . VAL A 1 93 ? 11.094 33.875 10.43 1 98.75 93 VAL A C 1
ATOM 734 O O . VAL A 1 93 ? 10.898 34.562 11.445 1 98.75 93 VAL A O 1
ATOM 737 N N . PRO A 1 94 ? 12.32 33.75 9.836 1 98.81 94 PRO A N 1
ATOM 738 C CA . PRO A 1 94 ? 13.375 34.688 10.281 1 98.81 94 PRO A CA 1
ATOM 739 C C . PRO A 1 94 ? 13.125 36.125 9.844 1 98.81 94 PRO A C 1
ATOM 741 O O . PRO A 1 94 ? 12.688 36.375 8.719 1 98.81 94 PRO A O 1
ATOM 744 N N . VAL A 1 95 ? 13.406 37.031 10.766 1 98.62 95 VAL A N 1
ATOM 745 C CA . VAL A 1 95 ? 13.07 38.438 10.562 1 98.62 95 VAL A CA 1
ATOM 746 C C . VAL A 1 95 ? 14.273 39.344 10.891 1 98.62 95 VAL A C 1
ATOM 748 O O . VAL A 1 95 ? 15 39.062 11.844 1 98.62 95 VAL A O 1
ATOM 751 N N . THR A 1 96 ? 14.438 40.344 10.148 1 98.06 96 THR A N 1
ATOM 752 C CA . THR A 1 96 ? 15.539 41.281 10.344 1 98.06 96 THR A CA 1
ATOM 753 C C . THR A 1 96 ? 15.242 42.25 11.484 1 98.06 96 THR A C 1
ATOM 755 O O . THR A 1 96 ? 14.133 42.25 12.031 1 98.06 96 THR A O 1
ATOM 758 N N . LYS A 1 97 ? 16.203 43.062 11.828 1 96.31 97 LYS A N 1
ATOM 759 C CA . LYS A 1 97 ? 16.094 44 12.93 1 96.31 97 LYS A CA 1
ATOM 760 C C . LYS A 1 97 ? 15 45.031 12.664 1 96.31 97 LYS A C 1
ATOM 762 O O . LYS A 1 97 ? 14.367 45.531 13.602 1 96.31 97 LYS A O 1
ATOM 767 N N . ASP A 1 98 ? 14.758 45.312 11.414 1 93.62 98 ASP A N 1
ATOM 768 C CA . ASP A 1 98 ? 13.742 46.312 11.078 1 93.62 98 ASP A CA 1
ATOM 769 C C . ASP A 1 98 ? 12.375 45.656 10.883 1 93.62 98 ASP A C 1
ATOM 771 O O . ASP A 1 98 ? 11.422 46.312 10.477 1 93.62 98 ASP A O 1
ATOM 775 N N . GLY A 1 99 ? 12.336 44.344 11.078 1 95.88 99 GLY A N 1
ATOM 776 C CA . GLY A 1 99 ? 11.055 43.656 11.07 1 95.88 99 GLY A CA 1
ATOM 777 C C . GLY A 1 99 ? 10.688 43.094 9.719 1 95.88 99 GLY A C 1
ATOM 778 O O . GLY A 1 99 ? 9.539 42.688 9.492 1 95.88 99 GLY A O 1
ATOM 779 N N . THR A 1 100 ? 11.641 42.969 8.797 1 97.44 100 THR A N 1
ATOM 780 C CA . THR A 1 100 ? 11.406 42.438 7.453 1 97.44 100 THR A CA 1
ATOM 781 C C . THR A 1 100 ? 11.695 40.938 7.391 1 97.44 100 THR A C 1
ATOM 783 O O . THR A 1 100 ? 12.75 40.5 7.852 1 97.44 100 THR A O 1
ATOM 786 N N . PRO A 1 101 ? 10.711 40.219 6.836 1 98.5 101 PRO A N 1
ATOM 787 C CA . PRO A 1 101 ? 11.086 38.812 6.594 1 98.5 101 PRO A CA 1
ATOM 788 C C . PRO A 1 101 ? 12.383 38.688 5.793 1 98.5 101 PRO A C 1
ATOM 790 O O . PRO A 1 101 ? 12.555 39.375 4.785 1 98.5 101 PRO A O 1
ATOM 793 N N . LEU A 1 102 ? 13.188 37.781 6.219 1 98.69 102 LEU A N 1
ATOM 794 C CA . LEU A 1 102 ? 14.531 37.719 5.668 1 98.69 102 LEU A CA 1
ATOM 795 C C . LEU A 1 102 ? 14.492 37.406 4.172 1 98.69 102 LEU A C 1
ATOM 797 O O . LEU A 1 102 ? 15.312 37.938 3.412 1 98.69 102 LEU A O 1
ATOM 801 N N . ALA A 1 103 ? 13.562 36.656 3.682 1 98.62 103 ALA A N 1
ATOM 802 C CA . ALA A 1 103 ? 13.469 36.25 2.279 1 98.62 103 ALA A CA 1
ATOM 803 C C . ALA A 1 103 ? 13.125 37.438 1.392 1 98.62 103 ALA A C 1
ATOM 805 O O . ALA A 1 103 ? 13.234 37.375 0.166 1 98.62 103 ALA A O 1
ATOM 806 N N . LEU A 1 104 ? 12.75 38.562 1.976 1 98.38 104 LEU A N 1
ATOM 807 C CA . LEU A 1 104 ? 12.445 39.781 1.207 1 98.38 104 LEU A CA 1
ATOM 808 C C . LEU A 1 104 ? 13.648 40.688 1.144 1 98.38 104 LEU A C 1
ATOM 810 O O . LEU A 1 104 ? 13.562 41.812 0.598 1 98.38 104 LEU A O 1
ATOM 814 N N . THR A 1 105 ? 14.727 40.312 1.631 1 98.31 105 THR A N 1
ATOM 815 C CA . THR A 1 105 ? 15.938 41.125 1.625 1 98.31 105 THR A CA 1
ATOM 816 C C . THR A 1 105 ? 16.938 40.625 0.593 1 98.31 105 THR A C 1
ATOM 818 O O . THR A 1 105 ? 16.859 39.469 0.166 1 98.31 105 THR A O 1
ATOM 821 N N . LYS A 1 106 ? 17.859 41.469 0.24 1 97.56 106 LYS A N 1
ATOM 822 C CA . LYS A 1 106 ? 18.844 41.156 -0.798 1 97.56 106 LYS A CA 1
ATOM 823 C C . LYS A 1 106 ? 19.719 40 -0.39 1 97.56 106 LYS A C 1
ATOM 825 O O . LYS A 1 106 ? 20.281 39.969 0.712 1 97.56 106 LYS A O 1
ATOM 830 N N . GLY A 1 107 ? 19.766 39.031 -1.261 1 97.44 107 GLY A N 1
ATOM 831 C CA . GLY A 1 107 ? 20.656 37.906 -1.053 1 97.44 107 GLY A CA 1
ATOM 832 C C . GLY A 1 107 ? 19.953 36.688 -0.474 1 97.44 107 GLY A C 1
ATOM 833 O O . GLY A 1 107 ? 20.5 35.562 -0.513 1 97.44 107 GLY A O 1
ATOM 834 N N . PHE A 1 108 ? 18.688 36.875 -0.035 1 98.44 108 PHE A N 1
ATOM 835 C CA . PHE A 1 108 ? 18 35.75 0.624 1 98.44 108 PHE A CA 1
ATOM 836 C C . PHE A 1 108 ? 16.719 35.375 -0.119 1 98.44 108 PHE A C 1
ATOM 838 O O . PHE A 1 108 ? 16.016 34.469 0.281 1 98.44 108 PHE A O 1
ATOM 845 N N . GLU A 1 109 ? 16.453 35.938 -1.273 1 97.38 109 GLU A N 1
ATOM 846 C CA . GLU A 1 109 ? 15.172 35.875 -1.972 1 97.38 109 GLU A CA 1
ATOM 847 C C . GLU A 1 109 ? 14.836 34.469 -2.395 1 97.38 109 GLU A C 1
ATOM 849 O O . GLU A 1 109 ? 13.664 34.094 -2.475 1 97.38 109 GLU A O 1
ATOM 854 N N . GLU A 1 110 ? 15.891 33.688 -2.631 1 97.44 110 GLU A N 1
ATOM 855 C CA . GLU A 1 110 ? 15.664 32.344 -3.135 1 97.44 110 GLU A CA 1
ATOM 856 C C . GLU A 1 110 ? 16.188 31.297 -2.154 1 97.44 110 GLU A C 1
ATOM 858 O O . GLU A 1 110 ? 16.266 30.109 -2.488 1 97.44 110 GLU A O 1
ATOM 863 N N . ASN A 1 111 ? 16.578 31.734 -0.937 1 98.25 111 ASN A N 1
ATOM 864 C CA . ASN A 1 111 ? 17.078 30.812 0.084 1 98.25 111 ASN A CA 1
ATOM 865 C C . ASN A 1 111 ? 15.953 30.219 0.911 1 98.25 111 ASN A C 1
ATOM 867 O O . ASN A 1 111 ? 15.32 30.906 1.711 1 98.25 111 ASN A O 1
ATOM 871 N N . PRO A 1 112 ? 15.695 28.891 0.768 1 98.25 112 PRO A N 1
ATOM 872 C CA . PRO A 1 112 ? 14.578 28.281 1.496 1 98.25 112 PRO A CA 1
ATOM 873 C C . PRO A 1 112 ? 14.711 28.438 3.01 1 98.25 112 PRO A C 1
ATOM 875 O O . PRO A 1 112 ? 13.703 28.5 3.717 1 98.25 112 PRO A O 1
ATOM 878 N N . ASN A 1 113 ? 15.891 28.531 3.523 1 98.56 113 ASN A N 1
ATOM 879 C CA . ASN A 1 113 ? 16.109 28.656 4.961 1 98.56 113 ASN A CA 1
ATOM 880 C C . ASN A 1 113 ? 15.75 30.047 5.473 1 98.56 113 ASN A C 1
ATOM 882 O O . ASN A 1 113 ? 15.625 30.25 6.68 1 98.56 113 ASN A O 1
ATOM 886 N N . ALA A 1 114 ? 15.602 31 4.547 1 98.69 114 ALA A N 1
ATOM 887 C CA . ALA A 1 114 ? 15.227 32.375 4.902 1 98.69 114 ALA A CA 1
ATOM 888 C C . ALA A 1 114 ? 13.719 32.562 4.781 1 98.69 114 ALA A C 1
ATOM 890 O O . ALA A 1 114 ? 13.211 33.656 5.039 1 98.69 114 ALA A O 1
ATOM 891 N N . MET A 1 115 ? 13.016 31.516 4.402 1 98.69 115 MET A N 1
ATOM 892 C CA . MET A 1 115 ? 11.57 31.562 4.18 1 98.69 115 MET A CA 1
ATOM 893 C C . MET A 1 115 ? 10.812 31 5.375 1 98.69 115 MET A C 1
ATOM 895 O O . MET A 1 115 ? 11.406 30.719 6.418 1 98.69 115 MET A O 1
ATOM 899 N N . MET A 1 116 ? 9.5 30.969 5.316 1 98.75 116 MET A N 1
ATOM 900 C CA . MET A 1 116 ? 8.688 30.344 6.352 1 98.75 116 MET A CA 1
ATOM 901 C C . MET A 1 116 ? 8.859 28.828 6.344 1 98.75 116 MET A C 1
ATOM 903 O O . MET A 1 116 ? 8.672 28.188 5.305 1 98.75 116 MET A O 1
ATOM 907 N N . VAL A 1 117 ? 9.266 28.297 7.453 1 98.62 117 VAL A N 1
ATOM 908 C CA . VAL A 1 117 ? 9.328 26.844 7.617 1 98.62 117 VAL A CA 1
ATOM 909 C C . VAL A 1 117 ? 7.945 26.312 7.984 1 98.62 117 VAL A C 1
ATOM 911 O O . VAL A 1 117 ? 7.52 26.406 9.141 1 98.62 117 VAL A O 1
ATOM 914 N N . LEU A 1 118 ? 7.289 25.703 7.035 1 98.31 118 LEU A N 1
ATOM 915 C CA . LEU A 1 118 ? 5.895 25.297 7.176 1 98.31 118 LEU A CA 1
ATOM 916 C C . LEU A 1 118 ? 5.734 24.234 8.258 1 98.31 118 LEU A C 1
ATOM 918 O O . LEU A 1 118 ? 6.656 23.453 8.5 1 98.31 118 LEU A O 1
ATOM 922 N N . TRP A 1 119 ? 4.59 24.156 8.844 1 97.31 119 TRP A N 1
ATOM 923 C CA . TRP A 1 119 ? 4.301 23.25 9.953 1 97.31 119 TRP A CA 1
ATOM 924 C C . TRP A 1 119 ? 4.625 21.812 9.57 1 97.31 119 TRP A C 1
ATOM 926 O O . TRP A 1 119 ? 5.074 21.016 10.406 1 97.31 119 TRP A O 1
ATOM 936 N N . LYS A 1 120 ? 4.414 21.359 8.352 1 94.44 120 LYS A N 1
ATOM 937 C CA . LYS A 1 120 ? 4.555 19.953 7.98 1 94.44 120 LYS A CA 1
ATOM 938 C C . LYS A 1 120 ? 5.996 19.641 7.59 1 94.44 120 LYS A C 1
ATOM 940 O O . LYS A 1 120 ? 6.289 18.516 7.148 1 94.44 120 LYS A O 1
ATOM 945 N N . ASP A 1 121 ? 6.898 20.672 7.699 1 97.31 121 ASP A N 1
ATOM 946 C CA . ASP A 1 121 ? 8.328 20.469 7.516 1 97.31 121 ASP A CA 1
ATOM 947 C C . ASP A 1 121 ? 8.93 19.672 8.68 1 97.31 121 ASP A C 1
ATOM 949 O O . ASP A 1 121 ? 8.828 20.094 9.836 1 97.31 121 ASP A O 1
ATOM 953 N N . HIS A 1 122 ? 9.555 18.578 8.352 1 96.69 122 HIS A N 1
ATOM 954 C CA . HIS A 1 122 ? 10.102 17.719 9.406 1 96.69 122 HIS A CA 1
ATOM 955 C C . HIS A 1 122 ? 11.609 17.562 9.258 1 96.69 122 HIS A C 1
ATOM 957 O O . HIS A 1 122 ? 12.156 16.5 9.531 1 96.69 122 HIS A O 1
ATOM 963 N N . THR A 1 123 ? 12.281 18.547 8.82 1 96.94 123 THR A N 1
ATOM 964 C CA . THR A 1 123 ? 13.727 18.5 8.656 1 96.94 123 THR A CA 1
ATOM 965 C C . THR A 1 123 ? 14.43 18.562 10.016 1 96.94 123 THR A C 1
ATOM 967 O O . THR A 1 123 ? 15.594 18.172 10.133 1 96.94 123 THR A O 1
ATOM 970 N N . ALA A 1 124 ? 13.719 18.938 11.07 1 98.12 124 ALA A N 1
ATOM 971 C CA . ALA A 1 124 ? 14.352 19.234 12.352 1 98.12 124 ALA A CA 1
ATOM 972 C C . ALA A 1 124 ? 14.148 18.094 13.352 1 98.12 124 ALA A C 1
ATOM 974 O O . ALA A 1 124 ? 14 18.344 14.555 1 98.12 124 ALA A O 1
ATOM 975 N N . ILE A 1 125 ? 14.125 16.922 12.898 1 96.94 125 ILE A N 1
ATOM 976 C CA . ILE A 1 125 ? 13.844 15.773 13.75 1 96.94 125 ILE A CA 1
ATOM 977 C C . ILE A 1 125 ? 14.969 15.602 14.773 1 96.94 125 ILE A C 1
ATOM 979 O O . ILE A 1 125 ? 14.711 15.391 15.961 1 96.94 125 ILE A O 1
ATOM 983 N N . ASN A 1 126 ? 16.25 15.68 14.367 1 97.44 126 ASN A N 1
ATOM 984 C CA . ASN A 1 126 ? 17.375 15.516 15.273 1 97.44 126 ASN A CA 1
ATOM 985 C C . ASN A 1 126 ? 17.375 16.578 16.375 1 97.44 126 ASN A C 1
ATOM 987 O O . ASN A 1 126 ? 17.656 16.281 17.531 1 97.44 126 ASN A O 1
ATOM 991 N N . GLU A 1 127 ? 17.094 17.766 15.992 1 98.44 127 GLU A N 1
ATOM 992 C CA . GLU A 1 127 ? 17.047 18.859 16.938 1 98.44 127 GLU A CA 1
ATOM 993 C C . GLU A 1 127 ? 15.938 18.656 17.969 1 98.44 127 GLU A C 1
ATOM 995 O O . GLU A 1 127 ? 16.125 18.922 19.156 1 98.44 127 GLU A O 1
ATOM 1000 N N . ALA A 1 128 ? 14.758 18.203 17.516 1 98.19 128 ALA A N 1
ATOM 1001 C CA . ALA A 1 128 ? 13.664 17.922 18.453 1 98.19 128 ALA A CA 1
ATOM 1002 C C . ALA A 1 128 ? 14.055 16.844 19.453 1 98.19 128 ALA A C 1
ATOM 1004 O O . ALA A 1 128 ? 13.75 16.953 20.641 1 98.19 128 ALA A O 1
ATOM 1005 N N . ASN A 1 129 ? 14.75 15.828 18.969 1 97.38 129 ASN A N 1
ATOM 1006 C CA . ASN A 1 129 ? 15.211 14.766 19.844 1 97.38 129 ASN A CA 1
ATOM 1007 C C . ASN A 1 129 ? 16.203 15.281 20.891 1 97.38 129 ASN A C 1
ATOM 1009 O O . ASN A 1 129 ? 16.141 14.883 22.047 1 97.38 129 ASN A O 1
ATOM 1013 N N . GLU A 1 130 ? 17.062 16.125 20.484 1 98.31 130 GLU A N 1
ATOM 1014 C CA . GLU A 1 130 ? 18.016 16.734 21.406 1 98.31 130 GLU A CA 1
ATOM 1015 C C . GLU A 1 130 ? 17.297 17.562 22.469 1 98.31 130 GLU A C 1
ATOM 1017 O O . GLU A 1 130 ? 17.688 17.531 23.641 1 98.31 130 GLU A O 1
ATOM 1022 N N . ILE A 1 131 ? 16.344 18.281 22.062 1 98.56 131 ILE A N 1
ATOM 1023 C CA . ILE A 1 131 ? 15.57 19.094 22.984 1 98.56 131 ILE A CA 1
ATOM 1024 C C . ILE A 1 131 ? 14.891 18.203 24.016 1 98.56 131 ILE A C 1
ATOM 1026 O O . ILE A 1 131 ? 14.898 18.5 25.219 1 98.56 131 ILE A O 1
ATOM 1030 N N . ASN A 1 132 ? 14.305 17.172 23.562 1 98.19 132 ASN A N 1
ATOM 1031 C CA . ASN A 1 132 ? 13.609 16.234 24.453 1 98.19 132 ASN A CA 1
ATOM 1032 C C . ASN A 1 132 ? 14.57 15.602 25.453 1 98.19 132 ASN A C 1
ATOM 1034 O O . ASN A 1 132 ? 14.227 15.453 26.625 1 98.19 132 ASN A O 1
ATOM 1038 N N . GLU A 1 133 ? 15.734 15.242 24.984 1 97.88 133 GLU A N 1
ATOM 1039 C CA . GLU A 1 133 ? 16.734 14.672 25.875 1 97.88 133 GLU A CA 1
ATOM 1040 C C . GLU A 1 133 ? 17.203 15.695 26.906 1 97.88 133 GLU A C 1
ATOM 1042 O O . GLU A 1 133 ? 17.312 15.375 28.094 1 97.88 133 GLU A O 1
ATOM 1047 N N . LEU A 1 134 ? 17.406 16.844 26.516 1 98.25 134 LEU A N 1
ATOM 1048 C CA . LEU A 1 134 ? 17.922 17.891 27.391 1 98.25 134 LEU A CA 1
ATOM 1049 C C . LEU A 1 134 ? 16.859 18.328 28.391 1 98.25 134 LEU A C 1
ATOM 1051 O O . LEU A 1 134 ? 17.172 18.672 29.531 1 98.25 134 LEU A O 1
ATOM 1055 N N . ALA A 1 135 ? 15.625 18.391 27.969 1 97.75 135 ALA A N 1
ATOM 1056 C CA . ALA A 1 135 ? 14.523 18.891 28.781 1 97.75 135 ALA A CA 1
ATOM 1057 C C . ALA A 1 135 ? 14.445 18.156 30.125 1 97.75 135 ALA A C 1
ATOM 1059 O O . ALA A 1 135 ? 14.07 18.734 31.141 1 97.75 135 ALA A O 1
ATOM 1060 N N . VAL A 1 136 ? 14.914 16.938 30.141 1 96 136 VAL A N 1
ATOM 1061 C CA . VAL A 1 136 ? 14.773 16.156 31.359 1 96 136 VAL A CA 1
ATOM 1062 C C . VAL A 1 136 ? 16.141 16 32.031 1 96 136 VAL A C 1
ATOM 1064 O O . VAL A 1 136 ? 16.234 15.414 33.125 1 96 136 VAL A O 1
ATOM 1067 N N . SER A 1 137 ? 17.188 16.578 31.453 1 96.88 137 SER A N 1
ATOM 1068 C CA . SER A 1 137 ? 18.516 16.266 31.984 1 96.88 137 SER A CA 1
ATOM 1069 C C . SER A 1 137 ? 19.297 17.531 32.281 1 96.88 137 SER A C 1
ATOM 1071 O O . SER A 1 137 ? 20.375 17.469 32.875 1 96.88 137 SER A O 1
ATOM 1073 N N . TRP A 1 138 ? 18.859 18.656 31.953 1 96.31 138 TRP A N 1
ATOM 1074 C CA . TRP A 1 138 ? 19.672 19.859 32 1 96.31 138 TRP A CA 1
ATOM 1075 C C . TRP A 1 138 ? 19.766 20.406 33.438 1 96.31 138 TRP A C 1
ATOM 1077 O O . TRP A 1 138 ? 20.547 21.312 33.688 1 96.31 138 TRP A O 1
ATOM 1087 N N . GLY A 1 139 ? 19 19.875 34.375 1 95.38 139 GLY A N 1
ATOM 1088 C CA . GLY A 1 139 ? 19.109 20.25 35.781 1 95.38 139 GLY A CA 1
ATOM 1089 C C . GLY A 1 139 ? 18.016 21.219 36.219 1 95.38 139 GLY A C 1
ATOM 1090 O O . GLY A 1 139 ? 17.906 21.531 37.406 1 95.38 139 GLY A O 1
ATOM 1091 N N . GLY A 1 140 ? 17.266 21.75 35.312 1 95.75 140 GLY A N 1
ATOM 1092 C CA . GLY A 1 140 ? 16.156 22.641 35.625 1 95.75 140 GLY A CA 1
ATOM 1093 C C . GLY A 1 140 ? 14.797 22 35.375 1 95.75 140 GLY A C 1
ATOM 1094 O O . GLY A 1 140 ? 14.688 20.781 35.219 1 95.75 140 GLY A O 1
ATOM 1095 N N . GLU A 1 141 ? 13.773 22.859 35.375 1 95.56 141 GLU A N 1
ATOM 1096 C CA . GLU A 1 141 ? 12.406 22.391 35.125 1 95.56 141 GLU A CA 1
ATOM 1097 C C . GLU A 1 141 ? 12.25 21.812 33.719 1 95.56 141 GLU A C 1
ATOM 1099 O O . GLU A 1 141 ? 12.859 22.312 32.781 1 95.56 141 GLU A O 1
ATOM 1104 N N . ASP A 1 142 ? 11.422 20.766 33.656 1 97.25 142 ASP A N 1
ATOM 1105 C CA . ASP A 1 142 ? 11.109 20.203 32.344 1 97.25 142 ASP A CA 1
ATOM 1106 C C . ASP A 1 142 ? 10.234 21.156 31.531 1 97.25 142 ASP A C 1
ATOM 1108 O O . ASP A 1 142 ? 9.023 21.234 31.75 1 97.25 142 ASP A O 1
ATOM 1112 N N . VAL A 1 143 ? 10.789 21.734 30.562 1 97.44 143 VAL A N 1
ATOM 1113 C CA . VAL A 1 143 ? 10.109 22.797 29.828 1 97.44 143 VAL A CA 1
ATOM 1114 C C . VAL A 1 143 ? 9.125 22.172 28.828 1 97.44 143 VAL A C 1
ATOM 1116 O O . VAL A 1 143 ? 8.383 22.891 28.156 1 97.44 143 VAL A O 1
ATOM 1119 N N . THR A 1 144 ? 9.062 20.859 28.703 1 97.69 144 THR A N 1
ATOM 1120 C CA . THR A 1 144 ? 8.156 20.203 27.766 1 97.69 144 THR A CA 1
ATOM 1121 C C . THR A 1 144 ? 6.883 19.75 28.469 1 97.69 144 THR A C 1
ATOM 1123 O O . THR A 1 144 ? 5.996 19.156 27.859 1 97.69 144 THR A O 1
ATOM 1126 N N . LYS A 1 145 ? 6.703 19.984 29.688 1 95.88 145 LYS A N 1
ATOM 1127 C CA . LYS A 1 145 ? 5.625 19.391 30.484 1 95.88 145 LYS A CA 1
ATOM 1128 C C . LYS A 1 145 ? 4.262 19.891 30 1 95.88 145 LYS A C 1
ATOM 1130 O O . LYS A 1 145 ? 3.26 19.172 30.141 1 95.88 145 LYS A O 1
ATOM 1135 N N . TYR A 1 146 ? 4.215 21.125 29.359 1 96.56 146 TYR A N 1
ATOM 1136 C CA . TYR A 1 146 ? 2.92 21.641 28.938 1 96.56 146 TYR A CA 1
ATOM 1137 C C . TYR A 1 146 ? 2.691 21.391 27.453 1 96.56 146 TYR A C 1
ATOM 1139 O O . TYR A 1 146 ? 1.666 21.797 26.906 1 96.56 146 TYR A O 1
ATOM 1147 N N . VAL A 1 147 ? 3.633 20.766 26.828 1 96.94 147 VAL A N 1
ATOM 1148 C CA . VAL A 1 147 ? 3.432 20.359 25.438 1 96.94 147 VAL A CA 1
ATOM 1149 C C . VAL A 1 147 ? 3.383 18.828 25.359 1 96.94 147 VAL A C 1
ATOM 1151 O O . VAL A 1 147 ? 3.891 18.234 24.406 1 96.94 147 VAL A O 1
ATOM 1154 N N . GLY A 1 148 ? 2.906 18.203 26.359 1 96 148 GLY A N 1
ATOM 1155 C CA . GLY A 1 148 ? 2.643 16.766 26.375 1 96 148 GLY A CA 1
ATOM 1156 C C . GLY A 1 148 ? 3.857 15.945 26.75 1 96 148 GLY A C 1
ATOM 1157 O O . GLY A 1 148 ? 3.803 14.711 26.734 1 96 148 GLY A O 1
ATOM 1158 N N . GLY A 1 149 ? 4.992 16.547 27.031 1 96.81 149 GLY A N 1
ATOM 1159 C CA . GLY A 1 149 ? 6.188 15.852 27.469 1 96.81 149 GLY A CA 1
ATOM 1160 C C . GLY A 1 149 ? 7.141 15.508 26.344 1 96.81 149 GLY A C 1
ATOM 1161 O O . GLY A 1 149 ? 8.258 15.055 26.578 1 96.81 149 GLY A O 1
ATOM 1162 N N . ILE A 1 150 ? 6.727 15.703 25.156 1 97 150 ILE A N 1
ATOM 1163 C CA . ILE A 1 150 ? 7.555 15.445 23.984 1 97 150 ILE A CA 1
ATOM 1164 C C . ILE A 1 150 ? 7.48 16.625 23.016 1 97 150 ILE A C 1
ATOM 1166 O O . ILE A 1 150 ? 6.395 17.016 22.578 1 97 150 ILE A O 1
ATOM 1170 N N . TYR A 1 151 ? 8.641 17.234 22.734 1 98 151 TYR A N 1
ATOM 1171 C CA . TYR A 1 151 ? 8.711 18.359 21.797 1 98 151 TYR A CA 1
ATOM 1172 C C . TYR A 1 151 ? 8.812 17.859 20.359 1 98 151 TYR A C 1
ATOM 1174 O O . TYR A 1 151 ? 9.539 16.906 20.078 1 98 151 TYR A O 1
ATOM 1182 N N . SER A 1 152 ? 8.102 18.5 19.469 1 97.56 152 SER A N 1
ATOM 1183 C CA . SER A 1 152 ? 7.98 18.047 18.078 1 97.56 152 SER A CA 1
ATOM 1184 C C . SER A 1 152 ? 8.961 18.797 17.172 1 97.56 152 SER A C 1
ATOM 1186 O O . SER A 1 152 ? 9.289 19.953 17.422 1 97.56 152 SER A O 1
ATOM 1188 N N . SER A 1 153 ? 9.359 18.109 16.078 1 97.31 153 SER A N 1
ATOM 1189 C CA . SER A 1 153 ? 10.188 18.734 15.062 1 97.31 153 SER A CA 1
ATOM 1190 C C . SER A 1 153 ? 9.414 19.812 14.305 1 97.31 153 SER A C 1
ATOM 1192 O O . SER A 1 153 ? 10.008 20.656 13.633 1 97.31 153 SER A O 1
ATOM 1194 N N . GLU A 1 154 ? 8.109 19.859 14.484 1 96.88 154 GLU A N 1
ATOM 1195 C CA . GLU A 1 154 ? 7.262 20.828 13.805 1 96.88 154 GLU A CA 1
ATOM 1196 C C . GLU A 1 154 ? 7.371 22.203 14.461 1 96.88 154 GLU A C 1
ATOM 1198 O O . GLU A 1 154 ? 6.949 23.203 13.883 1 96.88 154 GLU A O 1
ATOM 1203 N N . TRP A 1 155 ? 7.969 22.234 15.57 1 98.31 155 TRP A N 1
ATOM 1204 C CA . TRP A 1 155 ? 7.688 23.422 16.375 1 98.31 155 TRP A CA 1
ATOM 1205 C C . TRP A 1 155 ? 8.875 24.375 16.375 1 98.31 155 TRP A C 1
ATOM 1207 O O . TRP A 1 155 ? 9.93 24.062 15.82 1 98.31 155 TRP A O 1
ATOM 1217 N N . PHE A 1 156 ? 8.75 25.469 16.984 1 98.62 156 PHE A N 1
ATOM 1218 C CA . PHE A 1 156 ? 9.445 26.75 16.906 1 98.62 156 PHE A CA 1
ATOM 1219 C C . PHE A 1 156 ? 10.938 26.562 17.141 1 98.62 156 PHE A C 1
ATOM 1221 O O . PHE A 1 156 ? 11.742 26.828 16.234 1 98.62 156 PHE A O 1
ATOM 1228 N N . TRP A 1 157 ? 11.367 25.969 18.219 1 98.75 157 TRP A N 1
ATOM 1229 C CA . TRP A 1 157 ? 12.766 25.906 18.625 1 98.75 157 TRP A CA 1
ATOM 1230 C C . TRP A 1 157 ? 13.523 24.875 17.797 1 98.75 157 TRP A C 1
ATOM 1232 O O . TRP A 1 157 ? 14.68 25.094 17.422 1 98.75 157 TRP A O 1
ATOM 1242 N N . ALA A 1 158 ? 12.883 23.734 17.562 1 98.69 158 ALA A N 1
ATOM 1243 C CA . ALA A 1 158 ? 13.539 22.703 16.766 1 98.69 158 ALA A CA 1
ATOM 1244 C C . ALA A 1 158 ? 13.867 23.203 15.367 1 98.69 158 ALA A C 1
ATOM 1246 O O . ALA A 1 158 ? 14.961 22.984 14.859 1 98.69 158 ALA A O 1
ATOM 1247 N N . LYS A 1 159 ? 12.938 23.906 14.773 1 98.75 159 LYS A N 1
ATOM 1248 C CA . LYS A 1 159 ? 13.117 24.422 13.422 1 98.75 159 LYS A CA 1
ATOM 1249 C C . LYS A 1 159 ? 14.195 25.5 13.375 1 98.75 159 LYS A C 1
ATOM 1251 O O . LYS A 1 159 ? 15.031 25.5 12.469 1 98.75 159 LYS A O 1
ATOM 1256 N N . ILE A 1 160 ? 14.203 26.344 14.312 1 98.81 160 ILE A N 1
ATOM 1257 C CA . ILE A 1 160 ? 15.18 27.422 14.352 1 98.81 160 ILE A CA 1
ATOM 1258 C C . ILE A 1 160 ? 16.578 26.844 14.57 1 98.81 160 ILE A C 1
ATOM 1260 O O . ILE A 1 160 ? 17.531 27.266 13.914 1 98.81 160 ILE A O 1
ATOM 1264 N N . LEU A 1 161 ? 16.625 25.891 15.477 1 98.75 161 LEU A N 1
ATOM 1265 C CA . LEU A 1 161 ? 17.891 25.234 15.742 1 98.75 161 LEU A CA 1
ATOM 1266 C C . LEU A 1 161 ? 18.438 24.562 14.492 1 98.75 161 LEU A C 1
ATOM 1268 O O . LEU A 1 161 ? 19.641 24.656 14.195 1 98.75 161 LEU A O 1
ATOM 1272 N N . HIS A 1 162 ? 17.578 23.906 13.781 1 98.75 162 HIS A N 1
ATOM 1273 C CA . HIS A 1 162 ? 17.969 23.234 12.547 1 98.75 162 HIS A CA 1
ATOM 1274 C C . HIS A 1 162 ? 18.547 24.234 11.539 1 98.75 162 HIS A C 1
ATOM 1276 O O . HIS A 1 162 ? 19.625 23.984 10.984 1 98.75 162 HIS A O 1
ATOM 1282 N N . ILE A 1 163 ? 17.906 25.328 11.305 1 98.62 163 ILE A N 1
ATOM 1283 C CA . ILE A 1 163 ? 18.344 26.328 10.336 1 98.62 163 ILE A CA 1
ATOM 1284 C C . ILE A 1 163 ? 19.641 26.984 10.82 1 98.62 163 ILE A C 1
ATOM 1286 O O . ILE A 1 163 ? 20.547 27.234 10.031 1 98.62 163 ILE A O 1
ATOM 1290 N N . ALA A 1 164 ? 19.703 27.25 12.094 1 98.38 164 ALA A N 1
ATOM 1291 C CA . ALA A 1 164 ? 20.891 27.891 12.664 1 98.38 164 ALA A CA 1
ATOM 1292 C C . ALA A 1 164 ? 22.141 27.047 12.43 1 98.38 164 ALA A C 1
ATOM 1294 O O . ALA A 1 164 ? 23.234 27.578 12.227 1 98.38 164 ALA A O 1
ATOM 1295 N N . ARG A 1 165 ? 21.969 25.766 12.492 1 98.19 165 ARG A N 1
ATOM 1296 C CA . ARG A 1 165 ? 23.078 24.844 12.305 1 98.19 165 ARG A CA 1
ATOM 1297 C C . ARG A 1 165 ? 23.422 24.688 10.828 1 98.19 165 ARG A C 1
ATOM 1299 O O . ARG A 1 165 ? 24.594 24.531 10.461 1 98.19 165 ARG A O 1
ATOM 1306 N N . GLN A 1 166 ? 22.484 24.797 9.992 1 97.69 166 GLN A N 1
ATOM 1307 C CA . GLN A 1 166 ? 22.641 24.469 8.586 1 97.69 166 GLN A CA 1
ATOM 1308 C C . GLN A 1 166 ? 23.094 25.688 7.773 1 97.69 166 GLN A C 1
ATOM 1310 O O . GLN A 1 166 ? 23.75 25.547 6.746 1 97.69 166 GLN A O 1
ATOM 1315 N N . ASP A 1 167 ? 22.688 26.875 8.219 1 98.38 167 ASP A N 1
ATOM 1316 C CA . ASP A 1 167 ? 22.859 28.062 7.379 1 98.38 167 ASP A CA 1
ATOM 1317 C C . ASP A 1 167 ? 23.359 29.25 8.195 1 98.38 167 ASP A C 1
ATOM 1319 O O . ASP A 1 167 ? 22.547 30.062 8.664 1 98.38 167 ASP A O 1
ATOM 1323 N N . GLU A 1 168 ? 24.625 29.5 8.203 1 98.06 168 GLU A N 1
ATOM 1324 C CA . GLU A 1 168 ? 25.25 30.547 9 1 98.06 168 GLU A CA 1
ATOM 1325 C C . GLU A 1 168 ? 24.812 31.922 8.531 1 98.06 168 GLU A C 1
ATOM 1327 O O . GLU A 1 168 ? 24.641 32.844 9.344 1 98.06 168 GLU A O 1
ATOM 1332 N N . ALA A 1 169 ? 24.656 32.094 7.258 1 98.44 169 ALA A N 1
ATOM 1333 C CA . ALA A 1 169 ? 24.234 33.375 6.715 1 98.44 169 ALA A CA 1
ATOM 1334 C C . ALA A 1 169 ? 22.859 33.781 7.246 1 98.44 169 ALA A C 1
ATOM 1336 O O . ALA A 1 169 ? 22.641 34.906 7.633 1 98.44 169 ALA A O 1
ATOM 1337 N N . VAL A 1 170 ? 21.953 32.844 7.266 1 98.56 170 VAL A N 1
ATOM 1338 C CA . VAL A 1 170 ? 20.609 33.094 7.766 1 98.56 170 VAL A CA 1
ATOM 1339 C C . VAL A 1 170 ? 20.656 33.344 9.266 1 98.56 170 VAL A C 1
ATOM 1341 O O . VAL A 1 170 ? 20.016 34.281 9.758 1 98.56 170 VAL A O 1
ATOM 1344 N N . ARG A 1 171 ? 21.422 32.531 9.977 1 98.31 171 ARG A N 1
ATOM 1345 C CA . ARG A 1 171 ? 21.578 32.688 11.422 1 98.31 171 ARG A CA 1
ATOM 1346 C C . ARG A 1 171 ? 22.062 34.094 11.766 1 98.31 171 ARG A C 1
ATOM 1348 O O . ARG A 1 171 ? 21.531 34.75 12.68 1 98.31 171 ARG A O 1
ATOM 1355 N N . ASN A 1 172 ? 22.984 34.594 11.023 1 97.69 172 ASN A N 1
ATOM 1356 C CA . ASN A 1 172 ? 23.594 35.875 11.305 1 97.69 172 ASN A CA 1
ATOM 1357 C C . ASN A 1 172 ? 22.656 37.031 10.922 1 97.69 172 ASN A C 1
ATOM 1359 O O . ASN A 1 172 ? 22.688 38.094 11.539 1 97.69 172 ASN A O 1
ATOM 1363 N N . ALA A 1 173 ? 21.875 36.844 9.922 1 98.25 173 ALA A N 1
ATOM 1364 C CA . ALA A 1 173 ? 21.031 37.906 9.398 1 98.25 173 ALA A CA 1
ATOM 1365 C C . ALA A 1 173 ? 19.719 38 10.164 1 98.25 173 ALA A C 1
ATOM 1367 O O . ALA A 1 173 ? 19.062 39.031 10.156 1 98.25 173 ALA A O 1
ATOM 1368 N N . ALA A 1 174 ? 19.312 36.969 10.812 1 98.19 174 ALA A N 1
ATOM 1369 C CA . ALA A 1 174 ? 18.047 36.938 11.539 1 98.19 174 ALA A CA 1
ATOM 1370 C C . ALA A 1 174 ? 18.188 37.562 12.914 1 98.19 174 ALA A C 1
ATOM 1372 O O . ALA A 1 174 ? 18.906 37.062 13.781 1 98.19 174 ALA A O 1
ATOM 1373 N N . HIS A 1 175 ? 17.547 38.656 13.102 1 97.94 175 HIS A N 1
ATOM 1374 C CA . HIS A 1 175 ? 17.531 39.344 14.391 1 97.94 175 HIS A CA 1
ATOM 1375 C C . HIS A 1 175 ? 16.562 38.688 15.352 1 97.94 175 HIS A C 1
ATOM 1377 O O . HIS A 1 175 ? 16.828 38.625 16.562 1 97.94 175 HIS A O 1
ATOM 1383 N N . THR A 1 176 ? 15.445 38.344 14.852 1 98.25 176 THR A N 1
ATOM 1384 C CA . THR A 1 176 ? 14.406 37.656 15.609 1 98.25 176 THR A CA 1
ATOM 1385 C C . THR A 1 176 ? 13.672 36.656 14.734 1 98.25 176 THR A C 1
ATOM 1387 O O . THR A 1 176 ? 14.023 36.469 13.57 1 98.25 176 THR A O 1
ATOM 1390 N N . TRP A 1 177 ? 12.797 35.875 15.328 1 98.75 177 TRP A N 1
ATOM 1391 C CA . TRP A 1 177 ? 11.898 34.969 14.633 1 98.75 177 TRP A CA 1
ATOM 1392 C C . TRP A 1 177 ? 10.453 35.219 15.039 1 98.75 177 TRP A C 1
ATOM 1394 O O . TRP A 1 177 ? 10.18 35.625 16.172 1 98.75 177 TRP A O 1
ATOM 1404 N N . MET A 1 178 ? 9.578 35.031 14.086 1 98.56 178 MET A N 1
ATOM 1405 C CA . MET A 1 178 ? 8.156 35.188 14.344 1 98.56 178 MET A CA 1
ATOM 1406 C C . MET A 1 178 ? 7.359 34 13.773 1 98.56 178 MET A C 1
ATOM 1408 O O . MET A 1 178 ? 7.68 33.5 12.695 1 98.56 178 MET A O 1
ATOM 1412 N N . GLU A 1 179 ? 6.375 33.594 14.586 1 98.56 179 GLU A N 1
ATOM 1413 C CA . GLU A 1 179 ? 5.355 32.719 13.977 1 98.56 179 GLU A CA 1
ATOM 1414 C C . GLU A 1 179 ? 4.57 33.5 12.906 1 98.56 179 GLU A C 1
ATOM 1416 O O . GLU A 1 179 ? 4.496 34.719 12.938 1 98.56 179 GLU A O 1
ATOM 1421 N N . HIS A 1 180 ? 4.035 32.75 12.047 1 98.75 180 HIS A N 1
ATOM 1422 C CA . HIS A 1 180 ? 3.303 33.281 10.906 1 98.75 180 HIS A CA 1
ATOM 1423 C C . HIS A 1 180 ? 2.279 34.312 11.359 1 98.75 180 HIS A C 1
ATOM 1425 O O . HIS A 1 180 ? 2.189 35.406 10.781 1 98.75 180 HIS A O 1
ATOM 1431 N N . CYS A 1 181 ? 1.506 34.062 12.391 1 98.75 181 CYS A N 1
ATOM 1432 C CA . CYS A 1 181 ? 0.458 34.969 12.836 1 98.75 181 CYS A CA 1
ATOM 1433 C C . CYS A 1 181 ? 1.056 36.281 13.398 1 98.75 181 CYS A C 1
ATOM 1435 O O . CYS A 1 181 ? 0.494 37.344 13.211 1 98.75 181 CYS A O 1
ATOM 1437 N N . ASP A 1 182 ? 2.176 36.156 14.055 1 98.62 182 ASP A N 1
ATOM 1438 C CA . ASP A 1 182 ? 2.863 37.344 14.562 1 98.62 182 ASP A CA 1
ATOM 1439 C C . ASP A 1 182 ? 3.391 38.219 13.422 1 98.62 182 ASP A C 1
ATOM 1441 O O . ASP A 1 182 ? 3.256 39.438 13.453 1 98.62 182 ASP A O 1
ATOM 1445 N N . LEU A 1 183 ? 3.953 37.531 12.453 1 98.62 183 LEU A N 1
ATOM 1446 C CA . LEU A 1 183 ? 4.555 38.25 11.344 1 98.62 183 LEU A CA 1
ATOM 1447 C C . LEU A 1 183 ? 3.5 39.062 10.594 1 98.62 183 LEU A C 1
ATOM 1449 O O . LEU A 1 183 ? 3.711 40.25 10.305 1 98.62 183 LEU A O 1
ATOM 1453 N N . MET A 1 184 ? 2.422 38.469 10.289 1 98.62 184 MET A N 1
ATOM 1454 C CA . MET A 1 184 ? 1.389 39.156 9.508 1 98.62 184 MET A CA 1
ATOM 1455 C C . MET A 1 184 ? 0.735 40.25 10.312 1 98.62 184 MET A C 1
ATOM 1457 O O . MET A 1 184 ? 0.363 41.281 9.758 1 98.62 184 MET A O 1
ATOM 1461 N N . THR A 1 185 ? 0.529 40.031 11.617 1 98.69 185 THR A N 1
ATOM 1462 C CA . THR A 1 185 ? -0.011 41.062 12.484 1 98.69 185 THR A CA 1
ATOM 1463 C C . THR A 1 185 ? 0.944 42.25 12.562 1 98.69 185 THR A C 1
ATOM 1465 O O . THR A 1 185 ? 0.526 43.406 12.414 1 98.69 185 THR A O 1
ATOM 1468 N N . TYR A 1 186 ? 2.209 41.938 12.766 1 98.5 186 TYR A N 1
ATOM 1469 C CA . TYR A 1 186 ? 3.232 42.969 12.859 1 98.5 186 TYR A CA 1
ATOM 1470 C C . TYR A 1 186 ? 3.289 43.781 11.578 1 98.5 186 TYR A C 1
ATOM 1472 O O . TYR A 1 186 ? 3.461 45 11.633 1 98.5 186 TYR A O 1
ATOM 1480 N N . LEU A 1 187 ? 3.188 43.156 10.469 1 97.94 187 LEU A N 1
ATOM 1481 C CA . LEU A 1 187 ? 3.232 43.781 9.164 1 97.94 187 LEU A CA 1
ATOM 1482 C C . LEU A 1 187 ? 2.191 44.906 9.062 1 97.94 187 LEU A C 1
ATOM 1484 O O . LEU A 1 187 ? 2.441 45.938 8.453 1 97.94 187 LEU A O 1
ATOM 1488 N N . LEU A 1 188 ? 1.083 44.812 9.695 1 98.06 188 LEU A N 1
ATOM 1489 C CA . LEU A 1 188 ? -0.089 45.625 9.445 1 98.06 188 LEU A CA 1
ATOM 1490 C C . LEU A 1 188 ? -0.105 46.844 10.367 1 98.06 188 LEU A C 1
ATOM 1492 O O . LEU A 1 188 ? -0.736 47.875 10.062 1 98.06 188 LEU A O 1
ATOM 1496 N N . ILE A 1 189 ? 0.493 46.781 11.484 1 97.56 189 ILE A N 1
ATOM 1497 C CA . ILE A 1 189 ? 0.195 47.75 12.531 1 97.56 189 ILE A CA 1
ATOM 1498 C C . ILE A 1 189 ? 1.099 48.969 12.383 1 97.56 189 ILE A C 1
ATOM 1500 O O . ILE A 1 189 ? 2.131 48.906 11.711 1 97.56 189 ILE A O 1
ATOM 1504 N N . GLU A 1 190 ? 0.673 49.969 13.023 1 94.06 190 GLU A N 1
ATOM 1505 C CA . GLU A 1 190 ? 1.446 51.219 13.094 1 94.06 190 GLU A CA 1
ATOM 1506 C C . GLU A 1 190 ? 2.477 51.156 14.219 1 94.06 190 GLU A C 1
ATOM 1508 O O . GLU A 1 190 ? 2.471 50.219 15.023 1 94.06 190 GLU A O 1
ATOM 1513 N N . ASP A 1 191 ? 3.432 52.062 14.234 1 87.75 191 ASP A N 1
ATOM 1514 C CA . ASP A 1 191 ? 4.426 52.219 15.289 1 87.75 191 ASP A CA 1
ATOM 1515 C C . ASP A 1 191 ? 5.145 50.875 15.57 1 87.75 191 ASP A C 1
ATOM 1517 O O . ASP A 1 191 ? 5.215 50.438 16.719 1 87.75 191 ASP A O 1
ATOM 1521 N N . LYS A 1 192 ? 5.648 50.375 14.523 1 90.25 192 LYS A N 1
ATOM 1522 C CA . LYS A 1 192 ? 6.297 49.062 14.578 1 90.25 192 LYS A CA 1
ATOM 1523 C C . LYS A 1 192 ? 7.539 49.125 15.461 1 90.25 192 LYS A C 1
ATOM 1525 O O . LYS A 1 192 ? 8.445 49.906 15.227 1 90.25 192 LYS A O 1
ATOM 1530 N N . ASP A 1 193 ? 7.488 48.281 16.484 1 93.81 193 ASP A N 1
ATOM 1531 C CA . ASP A 1 193 ? 8.602 48.031 17.391 1 93.81 193 ASP A CA 1
ATOM 1532 C C . ASP A 1 193 ? 8.641 46.594 17.859 1 93.81 193 ASP A C 1
ATOM 1534 O O . ASP A 1 193 ? 7.723 46.125 18.531 1 93.81 193 ASP A O 1
ATOM 1538 N N . LEU A 1 194 ? 9.711 45.938 17.5 1 95.25 194 LEU A N 1
ATOM 1539 C CA . LEU A 1 194 ? 9.828 44.5 17.766 1 95.25 194 LEU A CA 1
ATOM 1540 C C . LEU A 1 194 ? 9.797 44.219 19.25 1 95.25 194 LEU A C 1
ATOM 1542 O O . LEU A 1 194 ? 9.297 43.188 19.688 1 95.25 194 LEU A O 1
ATOM 1546 N N . LYS A 1 195 ? 10.242 45.062 20.047 1 91.5 195 LYS A N 1
ATOM 1547 C CA . LYS A 1 195 ? 10.359 44.844 21.484 1 91.5 195 LYS A CA 1
ATOM 1548 C C . LYS A 1 195 ? 9.016 45 22.172 1 91.5 195 LYS A C 1
ATOM 1550 O O . LYS A 1 195 ? 8.742 44.344 23.172 1 91.5 195 LYS A O 1
ATOM 1555 N N . THR A 1 196 ? 8.203 45.969 21.656 1 93.25 196 THR A N 1
ATOM 1556 C CA . THR A 1 196 ? 6.949 46.25 22.344 1 93.25 196 THR A CA 1
ATOM 1557 C C . THR A 1 196 ? 5.781 45.562 21.641 1 93.25 196 THR A C 1
ATOM 1559 O O . THR A 1 196 ? 4.656 45.562 22.141 1 93.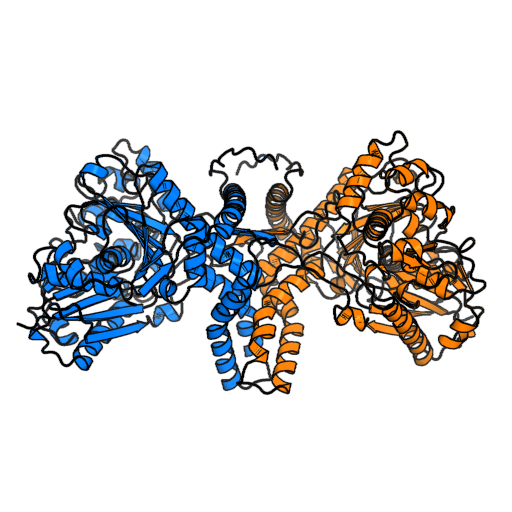25 196 THR A O 1
ATOM 1562 N N . PHE A 1 197 ? 6.094 44.969 20.516 1 96.94 197 PHE A N 1
ATOM 1563 C CA . PHE A 1 197 ? 5.062 44.281 19.75 1 96.94 197 PHE A CA 1
ATOM 1564 C C . PHE A 1 197 ? 4.434 43.156 20.594 1 96.94 197 PHE A C 1
ATOM 1566 O O . PHE A 1 197 ? 5.137 42.406 21.281 1 96.94 197 PHE A O 1
ATOM 1573 N N . LYS A 1 198 ? 3.113 43.062 20.594 1 98.06 198 LYS A N 1
ATOM 1574 C CA . LYS A 1 198 ? 2.373 42.094 21.375 1 98.06 198 LYS A CA 1
ATOM 1575 C C . LYS A 1 198 ? 2.338 40.719 20.672 1 98.06 198 LYS A C 1
ATOM 1577 O O . LYS A 1 198 ? 1.479 40.5 19.828 1 98.06 198 LYS A O 1
ATOM 1582 N N . ARG A 1 199 ? 3.145 39.844 21.188 1 98.19 199 ARG A N 1
ATOM 1583 C CA . ARG A 1 199 ? 3.236 38.5 20.625 1 98.19 199 ARG A CA 1
ATOM 1584 C C . ARG A 1 199 ? 2.066 37.625 21.078 1 98.19 199 ARG A C 1
ATOM 1586 O O . ARG A 1 199 ? 1.571 37.781 22.188 1 98.19 199 ARG A O 1
ATOM 1593 N N . SER A 1 200 ? 1.704 36.719 20.25 1 98.75 200 SER A N 1
ATOM 1594 C CA . SER A 1 200 ? 0.544 35.844 20.438 1 98.75 200 SER A CA 1
ATOM 1595 C C . SER A 1 200 ? 0.771 34.875 21.578 1 98.75 200 SER A C 1
ATOM 1597 O O . SER A 1 200 ? 1.736 34.094 21.562 1 98.75 200 SER A O 1
ATOM 1599 N N . ARG A 1 201 ? -0.143 34.812 22.562 1 98.56 201 ARG A N 1
ATOM 1600 C CA . ARG A 1 201 ? -0.162 33.812 23.625 1 98.56 201 ARG A CA 1
ATOM 1601 C C . ARG A 1 201 ? -0.322 32.406 23.047 1 98.56 201 ARG A C 1
ATOM 1603 O O . ARG A 1 201 ? 0.339 31.453 23.484 1 98.56 201 ARG A O 1
ATOM 1610 N N . CYS A 1 202 ? -1.154 32.25 22.078 1 98.62 202 CYS A N 1
ATOM 1611 C CA . CYS A 1 202 ? -1.427 30.969 21.438 1 98.62 202 CYS A CA 1
ATOM 1612 C C . CYS A 1 202 ? -0.164 30.406 20.812 1 98.62 202 CYS A C 1
ATOM 1614 O O . CYS A 1 202 ? 0.208 29.266 21.078 1 98.62 202 CYS A O 1
ATOM 1616 N N . ALA A 1 203 ? 0.504 31.188 20.031 1 98.62 203 ALA A N 1
ATOM 1617 C CA . ALA A 1 203 ? 1.71 30.75 19.344 1 98.62 203 ALA A CA 1
ATOM 1618 C C . ALA A 1 203 ? 2.842 30.469 20.328 1 98.62 203 ALA A C 1
ATOM 1620 O O . ALA A 1 203 ? 3.51 29.438 20.25 1 98.62 203 ALA A O 1
ATOM 1621 N N . ALA A 1 204 ? 3.037 31.359 21.281 1 98.56 204 ALA A N 1
ATOM 1622 C CA . ALA A 1 204 ? 4.141 31.281 22.234 1 98.56 204 ALA A CA 1
ATOM 1623 C C . ALA A 1 204 ? 3.969 30.078 23.156 1 98.56 204 ALA A C 1
ATOM 1625 O O . ALA A 1 204 ? 4.93 29.344 23.438 1 98.56 204 ALA A O 1
ATOM 1626 N N . GLY A 1 205 ? 2.785 29.906 23.594 1 98.25 205 GLY A N 1
ATOM 1627 C CA . GLY A 1 205 ? 2.527 28.844 24.547 1 98.25 205 GLY A CA 1
ATOM 1628 C C . GLY A 1 205 ? 2.541 27.453 23.922 1 98.25 205 GLY A C 1
ATOM 1629 O O . GLY A 1 205 ? 3.105 26.516 24.484 1 98.25 205 GLY A O 1
ATOM 1630 N N . HIS A 1 206 ? 1.977 27.328 22.781 1 98.25 206 HIS A N 1
ATOM 1631 C CA . HIS A 1 206 ? 1.812 26.016 22.172 1 98.25 206 HIS A CA 1
ATOM 1632 C C . HIS A 1 206 ? 3.082 25.578 21.453 1 98.25 206 HIS A C 1
ATOM 1634 O O . HIS A 1 206 ? 3.357 24.375 21.359 1 98.25 206 HIS A O 1
ATOM 1640 N N . LYS A 1 207 ? 3.896 26.516 21 1 98.31 207 LYS A N 1
ATOM 1641 C CA . LYS A 1 207 ? 4.957 26.062 20.094 1 98.31 207 LYS A CA 1
ATOM 1642 C C . LYS A 1 207 ? 6.324 26.531 20.594 1 98.31 207 LYS A C 1
ATOM 1644 O O . LYS A 1 207 ? 7.352 25.969 20.203 1 98.31 207 LYS A O 1
ATOM 1649 N N . ALA A 1 208 ? 6.375 27.594 21.438 1 98.5 208 ALA A N 1
ATOM 1650 C CA . ALA A 1 208 ? 7.664 28.141 21.844 1 98.5 208 ALA A CA 1
ATOM 1651 C C . ALA A 1 208 ? 7.926 27.906 23.328 1 98.5 208 ALA A C 1
ATOM 1653 O O . ALA A 1 208 ? 8.773 28.562 23.938 1 98.5 208 ALA A O 1
ATOM 1654 N N . MET A 1 209 ? 7.145 27.047 23.938 1 98.12 209 MET A N 1
ATOM 1655 C CA . MET A 1 209 ? 7.312 26.625 25.328 1 98.12 209 MET A CA 1
ATOM 1656 C C . MET A 1 209 ? 7.281 27.828 26.266 1 98.12 209 MET A C 1
ATOM 1658 O O . MET A 1 209 ? 8.023 27.875 27.234 1 98.12 209 MET A O 1
ATOM 1662 N N . TRP A 1 210 ? 6.535 28.812 25.953 1 98.38 210 TRP A N 1
ATOM 1663 C CA . TRP A 1 210 ? 6.312 29.938 26.859 1 98.38 210 TRP A CA 1
ATOM 1664 C C . TRP A 1 210 ? 5.359 29.531 27.984 1 98.38 210 TRP A C 1
ATOM 1666 O O . TRP A 1 210 ? 4.289 28.984 27.734 1 98.38 210 TRP A O 1
ATOM 1676 N N . HIS A 1 211 ? 5.727 29.875 29.203 1 97.06 211 HIS A N 1
ATOM 1677 C CA . HIS A 1 211 ? 4.879 29.609 30.359 1 97.06 211 HIS A CA 1
ATOM 1678 C C . HIS A 1 211 ? 5.309 30.453 31.562 1 97.06 211 HIS A C 1
ATOM 1680 O O . HIS A 1 211 ? 6.496 30.719 31.734 1 97.06 211 HIS A O 1
ATOM 1686 N N . THR A 1 212 ? 4.402 30.672 32.438 1 95.19 212 THR A N 1
ATOM 1687 C CA . THR A 1 212 ? 4.676 31.5 33.594 1 95.19 212 THR A CA 1
ATOM 1688 C C . THR A 1 212 ? 5.531 30.734 34.594 1 95.19 212 THR A C 1
ATOM 1690 O O . THR A 1 212 ? 6.262 31.344 35.375 1 95.19 212 THR A O 1
ATOM 1693 N N . ASP A 1 213 ? 5.492 29.438 34.531 1 94.5 213 ASP A N 1
ATOM 1694 C CA . ASP A 1 213 ? 6.234 28.609 35.5 1 94.5 213 ASP A CA 1
ATOM 1695 C C . ASP A 1 213 ? 7.73 28.906 35.406 1 94.5 213 ASP A C 1
ATOM 1697 O O . ASP A 1 213 ? 8.453 28.734 36.406 1 94.5 213 ASP A O 1
ATOM 1701 N N . TRP A 1 214 ? 8.266 29.297 34.312 1 96 214 TRP A N 1
ATOM 1702 C CA . TRP A 1 214 ? 9.68 29.625 34.188 1 96 214 TRP A CA 1
ATOM 1703 C C . TRP A 1 214 ? 9.867 31.047 33.625 1 96 214 TRP A C 1
ATOM 1705 O O . TRP A 1 214 ? 10.867 31.344 33 1 96 214 TRP A O 1
ATOM 1715 N N . ASN A 1 215 ? 8.82 31.859 33.781 1 95.06 215 ASN A N 1
ATOM 1716 C CA . ASN A 1 215 ? 8.828 33.281 33.562 1 95.06 215 ASN A CA 1
ATOM 1717 C C . ASN A 1 215 ? 9 33.625 32.062 1 95.06 215 ASN A C 1
ATOM 1719 O O . ASN A 1 215 ? 9.844 34.438 31.703 1 95.06 215 ASN A O 1
ATOM 1723 N N . GLY A 1 216 ? 8.266 32.906 31.281 1 97 216 GLY A N 1
ATOM 1724 C CA . GLY A 1 216 ? 8.25 33.219 29.859 1 97 216 GLY A CA 1
ATOM 1725 C C . GLY A 1 216 ? 8.773 32.094 28.984 1 97 216 GLY A C 1
ATOM 1726 O O . GLY A 1 216 ? 8.305 30.969 29.078 1 97 216 GLY A O 1
ATOM 1727 N N . LEU A 1 217 ? 9.75 32.5 28.109 1 98.25 217 LEU A N 1
ATOM 1728 C CA . LEU A 1 217 ? 10.391 31.5 27.234 1 98.25 217 LEU A CA 1
ATOM 1729 C C . LEU A 1 217 ? 11.352 30.625 28.031 1 98.25 217 LEU A C 1
ATOM 1731 O O . LEU A 1 217 ? 11.703 30.953 29.172 1 98.25 217 LEU A O 1
ATOM 1735 N N . PRO A 1 218 ? 11.781 29.484 27.469 1 98.25 218 PRO A N 1
ATOM 1736 C CA . PRO A 1 218 ? 12.688 28.594 28.219 1 98.25 218 PRO A CA 1
ATOM 1737 C C . PRO A 1 218 ? 13.906 29.344 28.766 1 98.25 218 PRO A C 1
ATOM 1739 O O . PRO A 1 218 ? 14.406 30.266 28.125 1 98.25 218 PRO A O 1
ATOM 1742 N N . PRO A 1 219 ? 14.422 28.906 29.906 1 97.69 219 PRO A N 1
ATOM 1743 C CA . PRO A 1 219 ? 15.586 29.562 30.5 1 97.69 219 PRO A CA 1
ATOM 1744 C C . PRO A 1 219 ? 16.781 29.641 29.547 1 97.69 219 PRO A C 1
ATOM 1746 O O . PRO A 1 219 ? 17.016 28.703 28.781 1 97.69 219 PRO A O 1
ATOM 1749 N N . VAL A 1 220 ? 17.484 30.703 29.703 1 97.62 220 VAL A N 1
ATOM 1750 C CA . VAL A 1 220 ? 18.625 30.969 28.828 1 97.62 220 VAL A CA 1
ATOM 1751 C C . VAL A 1 220 ? 19.625 29.812 28.953 1 97.62 220 VAL A C 1
ATOM 1753 O O . VAL A 1 220 ? 20.234 29.406 27.953 1 97.62 220 VAL A O 1
ATOM 1756 N N . GLU A 1 221 ? 19.797 29.25 30.125 1 97.38 221 GLU A N 1
ATOM 1757 C CA . GLU A 1 221 ? 20.719 28.156 30.359 1 97.38 221 GLU A CA 1
ATOM 1758 C C . GLU A 1 221 ? 20.344 26.922 29.547 1 97.38 221 GLU A C 1
ATOM 1760 O O . GLU A 1 221 ? 21.219 26.25 28.984 1 97.38 221 GLU A O 1
ATOM 1765 N N . PHE A 1 222 ? 19.109 26.641 29.516 1 98.19 222 PHE A N 1
ATOM 1766 C CA . PHE A 1 222 ? 18.609 25.516 28.75 1 98.19 222 PHE A CA 1
ATOM 1767 C C . PHE A 1 222 ? 18.906 25.703 27.266 1 98.19 222 PHE A C 1
ATOM 1769 O O . PHE A 1 222 ? 19.422 24.797 26.609 1 98.19 222 PHE A O 1
ATOM 1776 N N . LEU A 1 223 ? 18.609 26.875 26.734 1 98.5 223 LEU A N 1
ATOM 1777 C CA . LEU A 1 223 ? 18.766 27.172 25.328 1 98.5 223 LEU A CA 1
ATOM 1778 C C . LEU A 1 223 ? 20.234 27.203 24.938 1 98.5 223 LEU A C 1
ATOM 1780 O O . LEU A 1 223 ? 20.609 26.781 23.828 1 98.5 223 LEU A O 1
ATOM 1784 N N . GLU A 1 224 ? 21.031 27.656 25.812 1 98 224 GLU A N 1
ATOM 1785 C CA . GLU A 1 224 ? 22.453 27.75 25.578 1 98 224 GLU A CA 1
ATOM 1786 C C . GLU A 1 224 ? 23.078 26.359 25.391 1 98 224 GLU A C 1
ATOM 1788 O O . GLU A 1 224 ? 24 26.188 24.609 1 98 224 GLU A O 1
ATOM 1793 N N . LYS A 1 225 ? 22.578 25.438 26.141 1 98.06 225 LYS A N 1
ATOM 1794 C CA . LYS A 1 225 ? 23.078 24.062 26.047 1 98.06 225 LYS A CA 1
ATOM 1795 C C . LYS A 1 225 ? 22.766 23.453 24.688 1 98.06 225 LYS A C 1
ATOM 1797 O O . LYS A 1 225 ? 23.469 22.547 24.234 1 98.06 225 LYS A O 1
ATOM 1802 N N . LEU A 1 226 ? 21.719 23.953 24.109 1 98.25 226 LEU A N 1
ATOM 1803 C CA . LEU A 1 226 ? 21.391 23.484 22.766 1 98.25 226 LEU A CA 1
ATOM 1804 C C . LEU A 1 226 ? 22.281 24.156 21.719 1 98.25 226 LEU A C 1
ATOM 1806 O O . LEU A 1 226 ? 22.828 23.5 20.844 1 98.25 226 LEU A O 1
ATOM 1810 N N . HIS A 1 227 ? 22.406 25.469 21.781 1 98.12 227 HIS A N 1
ATOM 1811 C CA . HIS A 1 227 ? 23.203 26.266 20.859 1 98.12 227 HIS A CA 1
ATOM 1812 C C . HIS A 1 227 ? 23.344 27.703 21.344 1 98.12 227 HIS A C 1
ATOM 1814 O O . HIS A 1 227 ? 22.359 28.328 21.75 1 98.12 227 HIS A O 1
ATOM 1820 N N . PRO A 1 228 ? 24.516 28.328 21.281 1 97.81 228 PRO A N 1
ATOM 1821 C CA . PRO A 1 228 ? 24.688 29.703 21.734 1 97.81 228 PRO A CA 1
ATOM 1822 C C . PRO A 1 228 ? 23.781 30.688 21.016 1 97.81 228 PRO A C 1
ATOM 1824 O O . PRO A 1 228 ? 23.344 31.672 21.609 1 97.81 228 PRO A O 1
ATOM 1827 N N . TYR A 1 229 ? 23.516 30.406 19.844 1 98 229 TYR A N 1
ATOM 1828 C CA . TYR A 1 229 ? 22.641 31.266 19.062 1 98 229 TYR A CA 1
ATOM 1829 C C . TYR A 1 229 ? 21.25 31.344 19.703 1 98 229 TYR A C 1
ATOM 1831 O O . TYR A 1 229 ? 20.625 32.406 19.703 1 98 229 TYR A O 1
ATOM 1839 N N . LEU A 1 230 ? 20.734 30.281 20.203 1 98.38 230 LEU A N 1
ATOM 1840 C CA . LEU A 1 230 ? 19.391 30.281 20.781 1 98.38 230 LEU A CA 1
ATOM 1841 C C . LEU A 1 230 ? 19.344 31.141 22.047 1 98.38 230 LEU A C 1
ATOM 1843 O O . LEU A 1 230 ? 18.328 31.781 22.312 1 98.38 230 LEU A O 1
ATOM 1847 N N . ALA A 1 231 ? 20.391 31.078 22.75 1 97.31 231 ALA A N 1
ATOM 1848 C CA . ALA A 1 231 ? 20.469 31.938 23.938 1 97.31 231 ALA A CA 1
ATOM 1849 C C . ALA A 1 231 ? 20.453 33.406 23.547 1 97.31 231 ALA A C 1
ATOM 1851 O O . ALA A 1 231 ? 19.766 34.219 24.188 1 97.31 231 ALA A O 1
ATOM 1852 N N . GLN A 1 232 ? 21.234 33.719 22.594 1 97.38 232 GLN A N 1
ATOM 1853 C CA . GLN A 1 232 ? 21.25 35.094 22.078 1 97.38 232 GLN A CA 1
ATOM 1854 C C . GLN A 1 232 ? 19.891 35.5 21.516 1 97.38 232 GLN A C 1
ATOM 1856 O O . GLN A 1 232 ? 19.406 36.594 21.797 1 97.38 232 GLN A O 1
ATOM 1861 N N . LEU A 1 233 ? 19.344 34.625 20.781 1 98.06 233 LEU A N 1
ATOM 1862 C CA . LEU A 1 233 ? 18.062 34.844 20.141 1 98.06 233 LEU A CA 1
ATOM 1863 C C . LEU A 1 233 ? 16.984 35.125 21.188 1 98.06 233 LEU A C 1
ATOM 1865 O O . LEU A 1 233 ? 16.109 35.969 20.984 1 98.06 233 LEU A O 1
ATOM 1869 N N . ARG A 1 234 ? 16.984 34.375 22.234 1 97.69 234 ARG A N 1
ATOM 1870 C CA . ARG A 1 234 ? 15.984 34.562 23.297 1 97.69 234 ARG A CA 1
ATOM 1871 C C . ARG A 1 234 ? 15.883 36.031 23.688 1 97.69 234 ARG A C 1
ATOM 1873 O O . ARG A 1 234 ? 14.781 36.531 23.953 1 97.69 234 ARG A O 1
ATOM 1880 N N . GLY A 1 235 ? 17 36.719 23.766 1 96.38 235 GLY A N 1
ATOM 1881 C CA . GLY A 1 235 ? 17.031 38.125 24.141 1 96.38 235 GLY A CA 1
ATOM 1882 C C . GLY A 1 235 ? 16.391 39.031 23.109 1 96.38 235 GLY A C 1
ATOM 1883 O O . GLY A 1 235 ? 16 40.156 23.406 1 96.38 235 GLY A O 1
ATOM 1884 N N . ASN A 1 236 ? 16.25 38.594 21.906 1 97.06 236 ASN A N 1
ATOM 1885 C CA . ASN A 1 236 ? 15.695 39.375 20.797 1 97.06 236 ASN A CA 1
ATOM 1886 C C . ASN A 1 236 ? 14.273 38.938 20.469 1 97.06 236 ASN A C 1
ATOM 1888 O O . ASN A 1 236 ? 13.719 39.312 19.438 1 97.06 236 ASN A O 1
ATOM 1892 N N . LEU A 1 237 ? 13.727 38.094 21.328 1 97.44 237 LEU A N 1
ATOM 1893 C CA . LEU A 1 237 ? 12.344 37.656 21.141 1 97.44 237 LEU A CA 1
ATOM 1894 C C . LEU A 1 237 ? 11.398 38.469 22.031 1 97.44 237 LEU A C 1
ATOM 1896 O O . LEU A 1 237 ? 11.281 39.688 21.875 1 97.44 237 LEU A O 1
ATOM 1900 N N . TYR A 1 238 ? 10.781 37.875 23.016 1 96.81 238 TYR A N 1
ATOM 1901 C CA . TYR A 1 238 ? 9.805 38.531 23.859 1 96.81 238 TYR A CA 1
ATOM 1902 C C . TYR A 1 238 ? 9.75 37.938 25.25 1 96.81 238 TYR A C 1
ATOM 1904 O O . TYR A 1 238 ? 10.148 36.781 25.438 1 96.81 238 TYR A O 1
ATOM 1912 N N . ASP A 1 239 ? 9.195 38.688 26.188 1 94.62 239 ASP A N 1
ATOM 1913 C CA . ASP A 1 239 ? 9.023 38.188 27.547 1 94.62 239 ASP A CA 1
ATOM 1914 C C . ASP A 1 239 ? 7.547 37.938 27.859 1 94.62 239 ASP A C 1
ATOM 1916 O O . ASP A 1 239 ? 7.203 36.969 28.531 1 94.62 239 ASP A O 1
ATOM 1920 N N . GLU A 1 240 ? 6.758 38.844 27.359 1 96.38 240 GLU A N 1
ATOM 1921 C CA . GLU A 1 240 ? 5.32 38.75 27.594 1 96.38 240 GLU A CA 1
ATOM 1922 C C . GLU A 1 240 ? 4.578 38.344 26.328 1 96.38 240 GLU A C 1
ATOM 1924 O O . GLU A 1 240 ? 5.098 38.5 25.219 1 96.38 240 GLU A O 1
ATOM 1929 N N . THR A 1 241 ? 3.453 37.75 26.531 1 98.12 241 THR A N 1
ATOM 1930 C CA . THR A 1 241 ? 2.566 37.375 25.438 1 98.12 241 THR A CA 1
ATOM 1931 C C . THR A 1 241 ? 1.133 37.812 25.734 1 98.12 241 THR A C 1
ATOM 1933 O O . THR A 1 241 ? 0.799 38.156 26.875 1 98.12 241 THR A O 1
ATOM 1936 N N . TYR A 1 242 ? 0.324 37.844 24.703 1 98.69 242 TYR A N 1
ATOM 1937 C CA . TYR A 1 242 ? -1.009 38.438 24.828 1 98.69 242 TYR A CA 1
ATOM 1938 C C . TYR A 1 242 ? -2.049 37.562 24.125 1 98.69 242 TYR A C 1
ATOM 1940 O O . TYR A 1 242 ? -1.748 36.906 23.125 1 98.69 242 TYR A O 1
ATOM 1948 N N . THR A 1 243 ? -3.27 37.594 24.734 1 98.69 243 THR A N 1
ATOM 1949 C CA . THR A 1 243 ? -4.375 36.812 24.156 1 98.69 243 THR A CA 1
ATOM 1950 C C . THR A 1 243 ? -5.012 37.594 23 1 98.69 243 THR A C 1
ATOM 1952 O O . THR A 1 243 ? -4.77 38.781 22.844 1 98.69 243 THR A O 1
ATOM 1955 N N . SER A 1 244 ? -5.777 36.906 22.188 1 98.69 244 SER A N 1
ATOM 1956 C CA . SER A 1 244 ? -6.195 37.438 20.891 1 98.69 244 SER A CA 1
ATOM 1957 C C . SER A 1 244 ? -7.406 38.344 21.031 1 98.69 244 SER A C 1
ATOM 1959 O O . SER A 1 244 ? -7.836 38.969 20.047 1 98.69 244 SER A O 1
ATOM 1961 N N . ASP A 1 245 ? -7.988 38.438 22.219 1 98.44 245 ASP A N 1
ATOM 1962 C CA . ASP A 1 245 ? -9.062 39.406 22.453 1 98.44 245 ASP A CA 1
ATOM 1963 C C . ASP A 1 245 ? -8.5 40.812 22.641 1 98.44 245 ASP A C 1
ATOM 1965 O O . ASP A 1 245 ? -9.258 41.781 22.688 1 98.44 245 ASP A O 1
ATOM 1969 N N . LEU A 1 246 ? -7.207 40.938 22.656 1 98.69 246 LEU A N 1
ATOM 1970 C CA . LEU A 1 246 ? -6.555 42.219 22.891 1 98.69 246 LEU A CA 1
ATOM 1971 C C . LEU A 1 246 ? -6.094 42.844 21.562 1 98.69 246 LEU A C 1
ATOM 1973 O O . LEU A 1 246 ? -5.844 42.125 20.594 1 98.69 246 LEU A O 1
ATOM 1977 N N . SER A 1 247 ? -5.98 44.156 21.562 1 98.62 247 SER A N 1
ATOM 1978 C CA . SER A 1 247 ? -5.477 44.906 20.406 1 98.62 247 SER A CA 1
ATOM 1979 C C . SER A 1 247 ? -3.955 44.844 20.328 1 98.62 247 SER A C 1
ATOM 1981 O O . SER A 1 247 ? -3.271 45.031 21.344 1 98.62 247 SER A O 1
ATOM 1983 N N . ALA A 1 248 ? -3.479 44.5 19.188 1 98.44 248 ALA A N 1
ATOM 1984 C CA . ALA A 1 248 ? -2.045 44.594 18.922 1 98.44 248 ALA A CA 1
ATOM 1985 C C . ALA A 1 248 ? -1.665 46 18.453 1 98.44 248 ALA A C 1
ATOM 1987 O O . ALA A 1 248 ? -0.491 46.375 18.5 1 98.44 248 ALA A O 1
ATOM 1988 N N . GLY A 1 249 ? -2.615 46.719 17.984 1 98 249 GLY A N 1
ATOM 1989 C CA . GLY A 1 249 ? -2.447 48.062 17.453 1 98 249 GLY A CA 1
ATOM 1990 C C . GLY A 1 249 ? -3.49 48.438 16.422 1 98 249 GLY A C 1
ATOM 1991 O O . GLY A 1 249 ? -4.5 47.75 16.281 1 98 249 GLY A O 1
ATOM 1992 N N . LYS A 1 250 ? -3.244 49.594 15.781 1 98.25 250 LYS A N 1
ATOM 1993 C CA . LYS A 1 250 ? -4.09 50.031 14.672 1 98.25 250 LYS A CA 1
ATOM 1994 C C . LYS A 1 250 ? -3.361 49.906 13.336 1 98.25 250 LYS A C 1
ATOM 1996 O O . LYS A 1 250 ? -2.135 49.781 13.305 1 98.25 250 LYS A O 1
ATOM 2001 N N . LEU A 1 251 ? -4.176 49.875 12.297 1 98.12 251 LEU A N 1
ATOM 2002 C CA . LEU A 1 251 ? -3.574 49.781 10.977 1 98.12 251 LEU A CA 1
ATOM 2003 C C . LEU A 1 251 ? -2.639 50.969 10.711 1 98.12 251 LEU A C 1
ATOM 2005 O O . LEU A 1 251 ? -2.953 52.094 11.07 1 98.12 251 LEU A O 1
ATOM 2009 N N . SER A 1 252 ? -1.505 50.656 10.133 1 98.06 252 SER A N 1
ATOM 2010 C CA . SER A 1 252 ? -0.622 51.75 9.68 1 98.06 252 SER A CA 1
ATOM 2011 C C . SER A 1 252 ? -1.226 52.469 8.492 1 98.06 252 SER A C 1
ATOM 2013 O O . SER A 1 252 ? -2.086 51.938 7.793 1 98.06 252 SER A O 1
ATOM 2015 N N . GLN A 1 253 ? -0.693 53.656 8.297 1 97.88 253 GLN A N 1
ATOM 2016 C CA . GLN A 1 253 ? -1.158 54.438 7.148 1 97.88 253 GLN A CA 1
ATOM 2017 C C . GLN A 1 253 ? -0.905 53.688 5.84 1 97.88 253 GLN A C 1
ATOM 2019 O O . GLN A 1 253 ? -1.773 53.625 4.969 1 97.88 253 GLN A O 1
ATOM 2024 N N . GLU A 1 254 ? 0.188 53.156 5.738 1 97.25 254 GLU A N 1
ATOM 2025 C CA . GLU A 1 254 ? 0.57 52.406 4.539 1 97.25 254 GLU A CA 1
ATOM 2026 C C . GLU A 1 254 ? -0.424 51.281 4.242 1 97.25 254 GLU A C 1
ATOM 2028 O O . GLU A 1 254 ? -0.929 51.188 3.123 1 97.25 254 GLU A O 1
ATOM 2033 N N . TRP A 1 255 ? -0.706 50.531 5.191 1 97.88 255 TRP A N 1
ATOM 2034 C CA . TRP A 1 255 ? -1.54 49.344 4.957 1 97.88 255 TRP A CA 1
ATOM 2035 C C . TRP A 1 255 ? -3.016 49.719 4.91 1 97.88 255 TRP A C 1
ATOM 2037 O O . TRP A 1 255 ? -3.811 49.094 4.227 1 97.88 255 TRP A O 1
ATOM 2047 N N . ALA A 1 256 ? -3.42 50.781 5.629 1 98.06 256 ALA A N 1
ATOM 2048 C CA . ALA A 1 256 ? -4.77 51.312 5.445 1 98.06 256 ALA A CA 1
ATOM 2049 C C . ALA A 1 256 ? -5.012 51.688 3.992 1 98.06 256 ALA A C 1
ATOM 2051 O O . ALA A 1 256 ? -6.047 51.344 3.414 1 98.06 256 ALA A O 1
ATOM 2052 N N . ASP A 1 257 ? -4.023 52.375 3.395 1 97.75 257 ASP A N 1
ATOM 2053 C CA . ASP A 1 257 ? -4.117 52.812 2.002 1 97.75 257 ASP A CA 1
ATOM 2054 C C . ASP A 1 257 ? -4.133 51.594 1.061 1 97.75 257 ASP A C 1
ATOM 2056 O O . ASP A 1 257 ? -4.941 51.531 0.133 1 97.75 257 ASP A O 1
ATOM 2060 N N . ARG A 1 258 ? -3.287 50.688 1.283 1 97.62 258 ARG A N 1
ATOM 2061 C CA . ARG A 1 258 ? -3.133 49.531 0.418 1 97.62 258 ARG A CA 1
ATOM 2062 C C . ARG A 1 258 ? -4.379 48.625 0.457 1 97.62 258 ARG A C 1
ATOM 2064 O O . ARG A 1 258 ? -4.758 48.031 -0.554 1 97.62 258 ARG A O 1
ATOM 2071 N N . LEU A 1 259 ? -5.023 48.562 1.656 1 98.19 259 LEU A N 1
ATOM 2072 C CA . LEU A 1 259 ? -6.129 47.625 1.842 1 98.19 259 LEU A CA 1
ATOM 2073 C C . LEU A 1 259 ? -7.469 48.312 1.625 1 98.19 259 LEU A C 1
ATOM 2075 O O . LEU A 1 259 ? -8.492 47.656 1.456 1 98.19 259 LEU A O 1
ATOM 2079 N N . GLY A 1 260 ? -7.465 49.625 1.591 1 97.19 260 GLY A N 1
ATOM 2080 C CA . GLY A 1 260 ? -8.703 50.375 1.485 1 97.19 260 GLY A CA 1
ATOM 2081 C C . GLY A 1 260 ? -9.484 50.406 2.787 1 97.19 260 GLY A C 1
ATOM 2082 O O . GLY A 1 260 ? -10.711 50.25 2.789 1 97.19 260 GLY A O 1
ATOM 2083 N N . LEU A 1 261 ? -8.758 50.625 3.871 1 98.25 261 LEU A N 1
ATOM 2084 C CA . LEU A 1 261 ? -9.359 50.656 5.199 1 98.25 261 LEU A CA 1
ATOM 2085 C C . LEU A 1 261 ? -8.977 51.938 5.934 1 98.25 261 LEU A C 1
ATOM 2087 O O . LEU A 1 261 ? -8.359 52.844 5.352 1 98.25 261 LEU A O 1
ATOM 2091 N N . SER A 1 262 ? -9.438 52 7.199 1 97.69 262 SER A N 1
ATOM 2092 C CA . SER A 1 262 ? -9.156 53.188 8.016 1 97.69 262 SER A CA 1
ATOM 2093 C C . SER A 1 262 ? -7.992 52.906 8.977 1 97.69 262 SER A C 1
ATOM 2095 O O . SER A 1 262 ? -7.824 51.781 9.453 1 97.69 262 SER A O 1
ATOM 2097 N N . ILE A 1 263 ? -7.242 53.969 9.305 1 97.75 263 ILE A N 1
ATOM 2098 C CA . ILE A 1 263 ? -6.16 53.844 10.273 1 97.75 263 ILE A CA 1
ATOM 2099 C C . ILE A 1 263 ? -6.738 53.594 11.664 1 97.75 263 ILE A C 1
ATOM 2101 O O . ILE A 1 263 ? -6.008 53.25 12.594 1 97.75 263 ILE A O 1
ATOM 2105 N N . GLU A 1 264 ? -8.039 53.781 11.75 1 97.81 264 GLU A N 1
ATOM 2106 C CA . GLU A 1 264 ? -8.695 53.562 13.039 1 97.81 264 GLU A CA 1
ATOM 2107 C C . GLU A 1 264 ? -9.031 52.094 13.234 1 97.81 264 GLU A C 1
ATOM 2109 O O . GLU A 1 264 ? -9.391 51.688 14.336 1 97.81 264 GLU A O 1
ATOM 2114 N N . THR A 1 265 ? -8.883 51.344 12.172 1 98.5 265 THR A N 1
ATOM 2115 C CA . THR A 1 265 ? -9.164 49.906 12.273 1 98.5 265 THR A CA 1
ATOM 2116 C C . THR A 1 265 ? -8.195 49.25 13.242 1 98.5 265 THR A C 1
ATOM 2118 O O . THR A 1 265 ? -6.977 49.344 13.07 1 98.5 265 THR A O 1
ATOM 2121 N N . VAL A 1 266 ? -8.734 48.5 14.219 1 98.62 266 VAL A N 1
ATOM 2122 C CA . VAL A 1 266 ? -7.941 47.812 15.227 1 98.62 266 VAL A CA 1
ATOM 2123 C C . VAL A 1 266 ? -7.473 46.469 14.68 1 98.62 266 VAL A C 1
ATOM 2125 O O . VAL A 1 266 ? -8.234 45.75 14.016 1 98.62 266 VAL A O 1
ATOM 2128 N N . VAL A 1 267 ? -6.219 46.156 14.898 1 98.81 267 VAL A N 1
ATOM 2129 C CA . VAL A 1 267 ? -5.691 44.844 14.586 1 98.81 267 VAL A CA 1
ATOM 2130 C C . VAL A 1 267 ? -5.508 44.031 15.875 1 98.81 267 VAL A C 1
ATOM 2132 O O . VAL A 1 267 ? -4.738 44.438 16.75 1 98.81 267 VAL A O 1
ATOM 2135 N N . ALA A 1 268 ? -6.223 42.938 15.992 1 98.88 268 ALA A N 1
ATOM 2136 C CA . ALA A 1 268 ? -6.141 42.094 17.172 1 98.88 268 ALA A CA 1
ATOM 2137 C C . ALA A 1 268 ? -4.848 41.281 17.188 1 98.88 268 ALA A C 1
ATOM 2139 O O . ALA A 1 268 ? -4.234 41.062 16.125 1 98.88 268 ALA A O 1
ATOM 2140 N N . VAL A 1 269 ? -4.426 40.781 18.391 1 98.88 269 VAL A N 1
ATOM 2141 C CA . VAL A 1 269 ? -3.311 39.875 18.5 1 98.88 269 VAL A CA 1
ATOM 2142 C C . VAL A 1 269 ? -3.611 38.594 17.703 1 98.88 269 VAL A C 1
ATOM 2144 O O . VAL A 1 269 ? -4.711 38.062 17.781 1 98.88 269 VAL A O 1
ATOM 2147 N N . GLY A 1 270 ? -2.682 38.156 16.891 1 98.69 270 GLY A N 1
ATOM 2148 C CA . GLY A 1 270 ? -2.879 37 16.031 1 98.69 270 GLY A CA 1
ATOM 2149 C C . GLY A 1 270 ? -2.982 35.688 16.781 1 98.69 270 GLY A C 1
ATOM 2150 O O . GLY A 1 270 ? -2.646 35.625 17.969 1 98.69 270 GLY A O 1
ATOM 2151 N N . THR A 1 271 ? -3.43 34.656 16.109 1 98.69 271 THR A N 1
ATOM 2152 C CA . THR A 1 271 ? -3.596 33.344 16.703 1 98.69 271 THR A CA 1
ATOM 2153 C C . THR A 1 271 ? -3.475 32.25 15.648 1 98.69 271 THR A C 1
ATOM 2155 O O . THR A 1 271 ? -3.102 32.531 14.5 1 98.69 271 THR A O 1
ATOM 2158 N N . PHE A 1 272 ? -3.639 30.969 16.062 1 98.5 272 PHE A N 1
ATOM 2159 C CA . PHE A 1 272 ? -3.619 29.844 15.125 1 98.5 272 PHE A CA 1
ATOM 2160 C C . PHE A 1 272 ? -5.027 29.531 14.633 1 98.5 272 PHE A C 1
ATOM 2162 O O . PHE A 1 272 ? -6.004 29.734 15.352 1 98.5 272 PHE A O 1
ATOM 2169 N N . ASP A 1 273 ? -5.086 29.031 13.422 1 97.44 273 ASP A N 1
ATOM 2170 C CA . ASP A 1 273 ? -6.348 28.844 12.719 1 97.44 273 ASP A CA 1
ATOM 2171 C C . ASP A 1 273 ? -7.234 27.828 13.453 1 97.44 273 ASP A C 1
ATOM 2173 O O . ASP A 1 273 ? -8.453 28 13.523 1 97.44 273 ASP A O 1
ATOM 2177 N N . ALA A 1 274 ? -6.637 26.797 14.039 1 96.88 274 ALA A N 1
ATOM 2178 C CA . ALA A 1 274 ? -7.445 25.812 14.75 1 96.88 274 ALA A CA 1
ATOM 2179 C C . ALA A 1 274 ? -8.086 26.422 15.992 1 96.88 274 ALA A C 1
ATOM 2181 O O . ALA A 1 274 ? -9.25 26.156 16.297 1 96.88 274 ALA A O 1
ATOM 2182 N N . HIS A 1 275 ? -7.355 27.203 16.688 1 98.31 275 HIS A N 1
ATOM 2183 C CA . HIS A 1 275 ? -7.844 27.859 17.891 1 98.31 275 HIS A CA 1
ATOM 2184 C C . HIS A 1 275 ? -8.93 28.891 17.562 1 98.31 275 HIS A C 1
ATOM 2186 O O . HIS A 1 275 ? -9.953 28.953 18.234 1 98.31 275 HIS A O 1
ATOM 2192 N N . SER A 1 276 ? -8.664 29.578 16.516 1 98.25 276 SER A N 1
ATOM 2193 C CA . SER A 1 276 ? -9.664 30.516 16.016 1 98.25 276 SER A CA 1
ATOM 2194 C C . SER A 1 276 ? -10.922 29.781 15.57 1 98.25 276 SER A C 1
ATOM 2196 O O . SER A 1 276 ? -12.039 30.234 15.828 1 98.25 276 SER A O 1
ATOM 2198 N N . GLY A 1 277 ? -10.719 28.688 14.875 1 97.38 277 GLY A N 1
ATOM 2199 C CA . GLY A 1 277 ? -11.844 27.875 14.43 1 97.38 277 GLY A CA 1
ATOM 2200 C C . GLY A 1 277 ? -12.703 27.375 15.578 1 97.38 277 GLY A C 1
ATOM 2201 O O . GLY A 1 277 ? -13.93 27.312 15.453 1 97.38 277 GLY A O 1
ATOM 2202 N N . ALA A 1 278 ? -12.102 27.016 16.656 1 97.75 278 ALA A N 1
ATOM 2203 C CA . ALA A 1 278 ? -12.844 26.578 17.844 1 97.75 278 ALA A CA 1
ATOM 2204 C C . ALA A 1 278 ? -13.766 27.672 18.359 1 97.75 278 ALA A C 1
ATOM 2206 O O . ALA A 1 278 ? -14.914 27.406 18.719 1 97.75 278 ALA A O 1
ATOM 2207 N N . VAL A 1 279 ? -13.258 28.844 18.328 1 98.19 279 VAL A N 1
ATOM 2208 C CA . VAL A 1 279 ? -14.055 30 18.75 1 98.19 279 VAL A CA 1
ATOM 2209 C C . VAL A 1 279 ? -15.219 30.203 17.781 1 98.19 279 VAL A C 1
ATOM 2211 O O . VAL A 1 279 ? -16.359 30.422 18.188 1 98.19 279 VAL A O 1
ATOM 2214 N N . GLY A 1 280 ? -14.922 30.094 16.484 1 97.5 280 GLY A N 1
ATOM 2215 C CA . GLY A 1 280 ? -15.953 30.219 15.469 1 97.5 280 GLY A CA 1
ATOM 2216 C C . GLY A 1 280 ? -17.031 29.156 15.578 1 97.5 280 GLY A C 1
ATOM 2217 O O . GLY A 1 280 ? -18.188 29.391 15.188 1 97.5 280 GLY A O 1
ATOM 2218 N N . ALA A 1 281 ? -16.688 28.047 16.109 1 96.06 281 ALA A N 1
ATOM 2219 C CA . ALA A 1 281 ? -17.594 26.922 16.234 1 96.06 281 ALA A CA 1
ATOM 2220 C C . ALA A 1 281 ? -18.297 26.922 17.594 1 96.06 281 ALA A C 1
ATOM 2222 O O . ALA A 1 281 ? -18.969 25.969 17.953 1 96.06 281 ALA A O 1
ATOM 2223 N N . LYS A 1 282 ? -18.141 27.953 18.375 1 95.88 282 LYS A N 1
ATOM 2224 C CA . LYS A 1 282 ? -18.781 28.125 19.672 1 95.88 282 LYS A CA 1
ATOM 2225 C C . LYS A 1 282 ? -18.375 27.047 20.656 1 95.88 282 LYS A C 1
ATOM 2227 O O . LYS A 1 282 ? -19.219 26.422 21.297 1 95.88 282 LYS A O 1
ATOM 2232 N N . ILE A 1 283 ? -17.078 26.859 20.719 1 95.12 283 ILE A N 1
ATOM 2233 C CA . ILE A 1 283 ? -16.531 25.797 21.562 1 95.12 283 ILE A CA 1
ATOM 2234 C C . ILE A 1 283 ? -17 26 23 1 95.12 283 ILE A C 1
ATOM 2236 O O . ILE A 1 283 ? -17.094 27.125 23.484 1 95.12 283 ILE A O 1
ATOM 2240 N N . GLU A 1 284 ? -17.328 24.891 23.641 1 91.5 284 GLU A N 1
ATOM 2241 C CA . GLU A 1 284 ? -17.656 24.812 25.062 1 91.5 284 GLU A CA 1
ATOM 2242 C C . GLU A 1 284 ? -16.797 23.766 25.766 1 91.5 284 GLU A C 1
ATOM 2244 O O . GLU A 1 284 ? -16.062 23.016 25.125 1 91.5 284 GLU A O 1
ATOM 2249 N N . GLU A 1 285 ? -16.844 23.828 27.094 1 91.62 285 GLU A N 1
ATOM 2250 C CA . GLU A 1 285 ? -16.141 22.797 27.844 1 91.62 285 GLU A CA 1
ATOM 2251 C C . GLU A 1 285 ? -16.641 21.406 27.453 1 91.62 285 GLU A C 1
ATOM 2253 O O . GLU A 1 285 ? -17.812 21.219 27.109 1 91.62 285 GLU A O 1
ATOM 2258 N N . ASN A 1 286 ? -15.766 20.406 27.406 1 90.75 286 ASN A N 1
ATOM 2259 C CA . ASN A 1 286 ? -16.016 19 27.141 1 90.75 286 ASN A CA 1
ATOM 2260 C C . ASN A 1 286 ? -16.391 18.781 25.672 1 90.75 286 ASN A C 1
ATOM 2262 O O . ASN A 1 286 ? -16.969 17.734 25.328 1 90.75 286 ASN A O 1
ATOM 2266 N N . THR A 1 287 ? -16.156 19.766 24.891 1 93.31 287 THR A N 1
ATOM 2267 C CA . THR A 1 287 ? -16.375 19.625 23.453 1 93.31 287 THR A CA 1
ATOM 2268 C C . THR A 1 287 ? -15.039 19.688 22.703 1 93.31 287 THR A C 1
ATOM 2270 O O . THR A 1 287 ? -14.273 20.641 22.875 1 93.31 287 THR A O 1
ATOM 2273 N N . LEU A 1 288 ? -14.82 18.656 21.938 1 96.94 288 LEU A N 1
ATOM 2274 C CA . LEU A 1 288 ? -13.625 18.625 21.094 1 96.94 288 LEU A CA 1
ATOM 2275 C C . LEU A 1 288 ? -13.93 19.219 19.719 1 96.94 288 LEU A C 1
ATOM 2277 O O . LEU A 1 288 ? -14.828 18.75 19.031 1 96.94 288 LEU A O 1
ATOM 2281 N N . VAL A 1 289 ? -13.25 20.297 19.359 1 97.38 289 VAL A N 1
ATOM 2282 C CA . VAL A 1 289 ? -13.375 20.859 18.016 1 97.38 289 VAL A CA 1
ATOM 2283 C C . VAL A 1 289 ? -12.242 20.344 17.141 1 97.38 289 VAL A C 1
ATOM 2285 O O . VAL A 1 289 ? -11.062 20.562 17.453 1 97.38 289 VAL A O 1
ATOM 2288 N N . ARG A 1 290 ? -12.609 19.703 16.047 1 96.62 290 ARG A N 1
ATOM 2289 C CA . ARG A 1 290 ? -11.641 19.109 15.141 1 96.62 290 ARG A CA 1
ATOM 2290 C C . ARG A 1 290 ? -11.578 19.875 13.82 1 96.62 290 ARG A C 1
ATOM 2292 O O . ARG A 1 290 ? -12.547 19.875 13.055 1 96.62 290 ARG A O 1
ATOM 2299 N N . VAL A 1 291 ? -10.453 20.531 13.602 1 94.06 291 VAL A N 1
ATOM 2300 C CA . VAL A 1 291 ? -10.211 21.203 12.336 1 94.06 291 VAL A CA 1
ATOM 2301 C C . VAL A 1 291 ? -9.602 20.234 11.336 1 94.06 291 VAL A C 1
ATOM 2303 O O . VAL A 1 291 ? -8.492 19.734 11.539 1 94.06 291 VAL A O 1
ATOM 2306 N N . MET A 1 292 ? -10.312 19.969 10.273 1 92.56 292 MET A N 1
ATOM 2307 C CA . MET A 1 292 ? -9.891 18.953 9.305 1 92.56 292 MET A CA 1
ATOM 2308 C C . MET A 1 292 ? -9.477 19.594 7.988 1 92.56 292 MET A C 1
ATOM 2310 O O . MET A 1 292 ? -10.32 20.094 7.242 1 92.56 292 MET A O 1
ATOM 2314 N N . GLY A 1 293 ? -8.227 19.625 7.688 1 90.81 293 GLY A N 1
ATOM 2315 C CA . GLY A 1 293 ? -7.625 20.109 6.457 1 90.81 293 GLY A CA 1
ATOM 2316 C C . GLY A 1 293 ? -6.57 19.188 5.895 1 90.81 293 GLY A C 1
ATOM 2317 O O . GLY A 1 293 ? -6.82 17.984 5.73 1 90.81 293 GLY A O 1
ATOM 2318 N N . THR A 1 294 ? -5.387 19.812 5.676 1 91.25 294 THR A N 1
ATOM 2319 C CA . THR A 1 294 ? -4.25 18.984 5.266 1 91.25 294 THR A CA 1
ATOM 2320 C C . THR A 1 294 ? -3.857 18.016 6.375 1 91.25 294 THR A C 1
ATOM 2322 O O . THR A 1 294 ? -3.555 16.844 6.109 1 91.25 294 THR A O 1
ATOM 2325 N N . SER A 1 295 ? -3.881 18.516 7.539 1 94.69 295 SER A N 1
ATOM 2326 C CA . SER A 1 295 ? -3.795 17.781 8.789 1 94.69 295 SER A CA 1
ATOM 2327 C C . SER A 1 295 ? -5.027 18.016 9.656 1 94.69 295 SER A C 1
ATOM 2329 O O . SER A 1 295 ? -6.035 18.531 9.188 1 94.69 295 SER A O 1
ATOM 2331 N N . THR A 1 296 ? -4.973 17.469 10.852 1 95.38 296 THR A N 1
ATOM 2332 C CA . THR A 1 296 ? -6.016 17.828 11.812 1 95.38 296 THR A CA 1
ATOM 2333 C C . THR A 1 296 ? -5.414 18.5 13.047 1 95.38 296 THR A C 1
ATOM 2335 O O . THR A 1 296 ? -4.238 18.297 13.352 1 95.38 296 THR A O 1
ATOM 2338 N N . CYS A 1 297 ? -6.152 19.297 13.586 1 96.75 297 CYS A N 1
ATOM 2339 C CA . CYS A 1 297 ? -5.879 19.875 14.898 1 96.75 297 CYS A CA 1
ATOM 2340 C C . CYS A 1 297 ? -7.113 19.812 15.789 1 96.75 297 CYS A C 1
ATOM 2342 O O . CYS A 1 297 ? -8.203 20.234 15.383 1 96.75 297 CYS A O 1
ATOM 2344 N N . ASP A 1 298 ? -6.938 19.266 16.891 1 97.88 298 ASP A N 1
ATOM 2345 C CA . ASP A 1 298 ? -8.016 19.094 17.859 1 97.88 298 ASP A CA 1
ATOM 2346 C C . ASP A 1 298 ? -7.863 20.062 19.031 1 97.88 298 ASP A C 1
ATOM 2348 O O . ASP A 1 298 ? -6.801 20.125 19.656 1 97.88 298 ASP A O 1
ATOM 2352 N N . ILE A 1 299 ? -8.961 20.781 19.328 1 98.31 299 ILE A N 1
ATOM 2353 C CA . ILE A 1 299 ? -8.906 21.797 20.375 1 98.31 299 ILE A CA 1
ATOM 2354 C C . ILE A 1 299 ? -9.961 21.5 21.438 1 98.31 299 ILE A C 1
ATOM 2356 O O . ILE A 1 299 ? -11.109 21.188 21.109 1 98.31 299 ILE A O 1
ATOM 2360 N N . LEU A 1 300 ? -9.547 21.562 22.641 1 97.5 300 LEU A N 1
ATOM 2361 C CA . LEU A 1 300 ? -10.422 21.547 23.812 1 97.5 300 LEU A CA 1
ATOM 2362 C C . LEU A 1 300 ? -10.156 22.75 24.703 1 97.5 300 LEU A C 1
ATOM 2364 O O . LEU A 1 300 ? -9.086 23.359 24.625 1 97.5 300 LEU A O 1
ATOM 2368 N N . VAL A 1 301 ? -11.172 23.141 25.484 1 96.75 301 VAL A N 1
ATOM 2369 C CA . VAL A 1 301 ? -10.961 24.141 26.516 1 96.75 301 VAL A CA 1
ATOM 2370 C C . VAL A 1 301 ? -11.391 23.578 27.875 1 96.75 301 VAL A C 1
ATOM 2372 O O . VAL A 1 301 ? -12.359 22.828 27.953 1 96.75 301 VAL A O 1
ATOM 2375 N N . GLY A 1 302 ? -10.609 23.844 28.859 1 93.94 302 GLY A N 1
ATOM 2376 C CA . GLY A 1 302 ? -10.938 23.484 30.219 1 93.94 302 GLY A CA 1
ATOM 2377 C C . GLY A 1 302 ? -10.828 24.641 31.188 1 93.94 302 GLY A C 1
ATOM 2378 O O . GLY A 1 302 ? -9.953 25.5 31.047 1 93.94 302 GLY A O 1
ATOM 2379 N N . SER A 1 303 ? -11.664 24.562 32.188 1 92.88 303 SER A N 1
ATOM 2380 C CA . SER A 1 303 ? -11.562 25.547 33.281 1 92.88 303 SER A CA 1
ATOM 2381 C C . SER A 1 303 ? -10.344 25.297 34.156 1 92.88 303 SER A C 1
ATOM 2383 O O . SER A 1 303 ? -9.805 24.188 34.156 1 92.88 303 SER A O 1
ATOM 2385 N N . TYR A 1 304 ? -9.969 26.359 34.844 1 91.5 304 TYR A N 1
ATOM 2386 C CA . TYR A 1 304 ? -8.844 26.234 35.75 1 91.5 304 TYR A CA 1
ATOM 2387 C C . TYR A 1 304 ? -9.125 25.156 36.812 1 91.5 304 TYR A C 1
ATOM 2389 O O . TYR A 1 304 ? -8.219 24.406 37.188 1 91.5 304 TYR A O 1
ATOM 2397 N N . ASP A 1 305 ? -10.352 25 37.188 1 89.62 305 ASP A N 1
ATOM 2398 C CA . ASP A 1 305 ? -10.742 24.016 38.188 1 89.62 305 ASP A CA 1
ATOM 2399 C C . ASP A 1 305 ? -10.68 22.594 37.625 1 89.62 305 ASP A C 1
ATOM 2401 O O . ASP A 1 305 ? -10.266 21.672 38.344 1 89.62 305 ASP A O 1
ATOM 2405 N N . GLU A 1 306 ? -11.039 22.469 36.5 1 85.88 306 GLU A N 1
ATOM 2406 C CA . GLU A 1 306 ? -11.078 21.141 35.875 1 85.88 306 GLU A CA 1
ATOM 2407 C C . GLU A 1 306 ? -9.68 20.641 35.531 1 85.88 306 GLU A C 1
ATOM 2409 O O . GLU A 1 306 ? -9.367 19.469 35.75 1 85.88 306 GLU A O 1
ATOM 2414 N N . VAL A 1 307 ? -8.875 21.547 35 1 85.88 307 VAL A N 1
ATOM 2415 C CA . VAL A 1 307 ? -7.535 21.156 34.562 1 85.88 307 VAL A CA 1
ATOM 2416 C C . VAL A 1 307 ? -6.602 21.109 35.781 1 85.88 307 VAL A C 1
ATOM 2418 O O . VAL A 1 307 ? -5.785 20.203 35.906 1 85.88 307 VAL A O 1
ATOM 2421 N N . GLY A 1 308 ? -6.73 22.094 36.656 1 82.31 308 GLY A N 1
ATOM 2422 C CA . GLY A 1 308 ? -5.871 22.172 37.812 1 82.31 308 GLY A CA 1
ATOM 2423 C C . GLY A 1 308 ? -4.398 22.266 37.469 1 82.31 308 GLY A C 1
ATOM 2424 O O . GLY A 1 308 ? -4 23.094 36.656 1 82.31 308 GLY A O 1
ATOM 2425 N N . THR A 1 309 ? -3.6 21.406 38.094 1 84.75 309 THR A N 1
ATOM 2426 C CA . THR A 1 309 ? -2.162 21.391 37.844 1 84.75 309 THR A CA 1
ATOM 2427 C C . THR A 1 309 ? -1.772 20.203 36.969 1 84.75 309 THR A C 1
ATOM 2429 O O . THR A 1 309 ? -0.586 19.922 36.781 1 84.75 309 THR A O 1
ATOM 2432 N N . LYS A 1 310 ? -2.754 19.625 36.469 1 90.88 310 LYS A N 1
ATOM 2433 C CA . LYS A 1 310 ? -2.516 18.422 35.688 1 90.88 310 LYS A CA 1
ATOM 2434 C C . LYS A 1 310 ? -1.949 18.766 34.312 1 90.88 310 LYS A C 1
ATOM 2436 O O . LYS A 1 310 ? -2.395 19.734 33.688 1 90.88 310 LYS A O 1
ATOM 2441 N N . THR A 1 311 ? -0.909 18.062 33.938 1 94.25 311 THR A N 1
ATOM 2442 C CA . THR A 1 311 ? -0.384 18.125 32.562 1 94.25 311 THR A CA 1
ATOM 2443 C C . THR A 1 311 ? -0.796 16.891 31.781 1 94.25 311 THR A C 1
ATOM 2445 O O . THR A 1 311 ? -0.548 15.758 32.188 1 94.25 311 THR A O 1
ATOM 2448 N N . 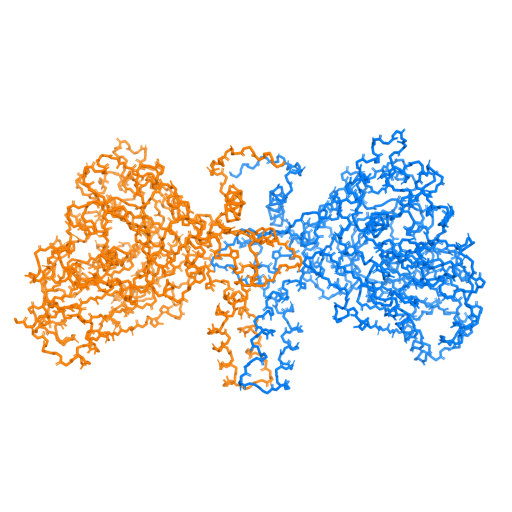VAL A 1 312 ? -1.479 17.109 30.672 1 94.62 312 VAL A N 1
ATOM 2449 C CA . VAL A 1 312 ? -1.981 16.016 29.859 1 94.62 312 VAL A CA 1
ATOM 2450 C C . VAL A 1 312 ? -0.849 15.453 29 1 94.62 312 VAL A C 1
ATOM 2452 O O . VAL A 1 312 ? -0.267 16.172 28.188 1 94.62 312 VAL A O 1
ATOM 2455 N N . ARG A 1 313 ? -0.508 14.195 29.141 1 94.62 313 ARG A N 1
ATOM 2456 C CA . ARG A 1 313 ? 0.618 13.562 28.469 1 94.62 313 ARG A CA 1
ATOM 2457 C C . ARG A 1 313 ? 0.29 13.305 27 1 94.62 313 ARG A C 1
ATOM 2459 O O . ARG A 1 313 ? -0.836 12.93 26.656 1 94.62 313 ARG A O 1
ATOM 2466 N N . GLY A 1 314 ? 1.247 13.547 26.141 1 96.25 314 GLY A N 1
ATOM 2467 C CA . GLY A 1 314 ? 1.199 13.07 24.781 1 96.25 314 GLY A CA 1
ATOM 2468 C C . GLY A 1 314 ? 0.489 14.031 23.844 1 96.25 314 GLY A C 1
ATOM 2469 O O . GLY A 1 314 ? 0.375 13.766 22.641 1 96.25 314 GLY A O 1
ATOM 2470 N N . ILE A 1 315 ? -0.015 15.117 24.375 1 96.81 315 ILE A N 1
ATOM 2471 C CA . ILE A 1 315 ? -0.716 16.078 23.531 1 96.81 315 ILE A CA 1
ATOM 2472 C C . ILE A 1 315 ? 0.267 17.109 23 1 96.81 315 ILE A C 1
ATOM 2474 O O . ILE A 1 315 ? 1.483 16.938 23.094 1 96.81 315 ILE A O 1
ATOM 2478 N N . CYS A 1 316 ? -0.257 18.219 22.406 1 96.44 316 CYS A N 1
ATOM 2479 C CA . CYS A 1 316 ? 0.602 19.172 21.703 1 96.44 316 CYS A CA 1
ATOM 2480 C C . CYS A 1 316 ? 0.703 20.484 22.469 1 96.44 316 CYS A C 1
ATOM 2482 O O . CYS A 1 316 ? 1.528 21.344 22.141 1 96.44 316 CYS A O 1
ATOM 2484 N N . GLY A 1 317 ? -0.21 20.656 23.438 1 96.94 317 GLY A N 1
ATOM 2485 C CA . GLY A 1 317 ? -0.105 21.906 24.172 1 96.94 317 GLY A CA 1
ATOM 2486 C C . GLY A 1 317 ? -1.232 22.109 25.156 1 96.94 317 GLY A C 1
ATOM 2487 O O . GLY A 1 317 ? -2.35 21.641 24.953 1 96.94 317 GLY A O 1
ATOM 2488 N N . GLN A 1 318 ? -0.95 22.781 26.109 1 97.19 318 GLN A N 1
ATOM 2489 C CA . GLN A 1 318 ? -1.818 23.25 27.188 1 97.19 318 GLN A CA 1
ATOM 2490 C C . GLN A 1 318 ? -1.461 24.672 27.594 1 97.19 318 GLN A C 1
ATOM 2492 O O . GLN A 1 318 ? -0.444 24.891 28.266 1 97.19 318 GLN A O 1
ATOM 2497 N N . VAL A 1 319 ? -2.344 25.594 27.156 1 97.88 319 VAL A N 1
ATOM 2498 C CA . VAL A 1 319 ? -1.906 26.984 27.25 1 97.88 319 VAL A CA 1
ATOM 2499 C C . VAL A 1 319 ? -3.043 27.844 27.797 1 97.88 319 VAL A C 1
ATOM 2501 O O . VAL A 1 319 ? -4.156 27.828 27.25 1 97.88 319 VAL A O 1
ATOM 2504 N N . ASP A 1 320 ? -2.748 28.609 28.75 1 97.38 320 ASP A N 1
ATOM 2505 C CA . ASP A 1 320 ? -3.703 29.531 29.359 1 97.38 320 ASP A CA 1
ATOM 2506 C C . ASP A 1 320 ? -4.086 30.641 28.375 1 97.38 320 ASP A C 1
ATOM 2508 O O . ASP A 1 320 ? -3.219 31.328 27.844 1 97.38 320 ASP A O 1
ATOM 2512 N N . GLY A 1 321 ? -5.363 30.719 28.094 1 97.5 321 GLY A N 1
ATOM 2513 C CA . GLY A 1 321 ? -5.883 31.828 27.312 1 97.5 321 GLY A CA 1
ATOM 2514 C C . GLY A 1 321 ? -5.664 31.688 25.828 1 97.5 321 GLY A C 1
ATOM 2515 O O . GLY A 1 321 ? -5.871 32.625 25.062 1 97.5 321 GLY A O 1
ATOM 2516 N N . SER A 1 322 ? -5.281 30.516 25.391 1 98.06 322 SER A N 1
ATOM 2517 C CA . SER A 1 322 ? -4.891 30.359 24 1 98.06 322 SER A CA 1
ATOM 2518 C C . SER A 1 322 ? -6.113 30.328 23.094 1 98.06 322 SER A C 1
ATOM 2520 O O . SER A 1 322 ? -6.008 30.594 21.891 1 98.06 322 SER A O 1
ATOM 2522 N N . VAL A 1 323 ? -7.277 29.984 23.625 1 98.5 323 VAL A N 1
ATOM 2523 C CA . VAL A 1 323 ? -8.516 29.906 22.859 1 98.5 323 VAL A CA 1
ATOM 2524 C C . VAL A 1 323 ? -9.508 30.953 23.375 1 98.5 323 VAL A C 1
ATOM 2526 O O . VAL A 1 323 ? -9.875 31.891 22.656 1 98.5 323 VAL A O 1
ATOM 2529 N N . ILE A 1 324 ? -9.883 30.797 24.609 1 98 324 ILE A N 1
ATOM 2530 C CA . ILE A 1 324 ? -10.734 31.719 25.344 1 98 324 ILE A CA 1
ATOM 2531 C C . ILE A 1 324 ? -9.992 32.25 26.578 1 98 324 ILE A C 1
ATOM 2533 O O . ILE A 1 324 ? -9.617 31.469 27.453 1 98 324 ILE A O 1
ATOM 2537 N N . PRO A 1 325 ? -9.789 33.594 26.609 1 97.06 325 PRO A N 1
ATOM 2538 C CA . PRO A 1 325 ? -9.188 34.125 27.844 1 97.06 325 PRO A CA 1
ATOM 2539 C C . PRO A 1 325 ? -9.914 33.656 29.094 1 97.06 325 PRO A C 1
ATOM 2541 O O . PRO A 1 325 ? -11.148 33.688 29.141 1 97.06 325 PRO A O 1
ATOM 2544 N N . GLY A 1 326 ? -9.148 33.125 30.078 1 95.12 326 GLY A N 1
ATOM 2545 C CA . GLY A 1 326 ? -9.75 32.625 31.297 1 95.12 326 GLY A CA 1
ATOM 2546 C C . GLY A 1 326 ? -9.93 31.109 31.281 1 95.12 326 GLY A C 1
ATOM 2547 O O . GLY A 1 326 ? -10.344 30.516 32.281 1 95.12 326 GLY A O 1
ATOM 2548 N N . PHE A 1 327 ? -9.633 30.469 30.172 1 96.69 327 PHE A N 1
ATOM 2549 C CA . PHE A 1 327 ? -9.664 29.016 30.047 1 96.69 327 PHE A CA 1
ATOM 2550 C C . PHE A 1 327 ? -8.312 28.484 29.578 1 96.69 327 PHE A C 1
ATOM 2552 O O . PHE A 1 327 ? -7.5 29.25 29.031 1 96.69 327 PHE A O 1
ATOM 2559 N N . ILE A 1 328 ? -8.094 27.203 29.812 1 96.94 328 ILE A N 1
ATOM 2560 C CA . ILE A 1 328 ? -6.902 26.547 29.297 1 96.94 328 ILE A CA 1
ATOM 2561 C C . ILE A 1 328 ? -7.23 25.859 27.969 1 96.94 328 ILE A C 1
ATOM 2563 O O . ILE A 1 328 ? -8.156 25.047 27.891 1 96.94 328 ILE A O 1
ATOM 2567 N N . GLY A 1 329 ? -6.512 26.266 26.953 1 97.69 329 GLY A N 1
ATOM 2568 C CA . GLY A 1 329 ? -6.652 25.578 25.672 1 97.69 329 GLY A CA 1
ATOM 2569 C C . GLY A 1 329 ? -5.777 24.344 25.562 1 97.69 329 GLY A C 1
ATOM 2570 O O . GLY A 1 329 ? -4.594 24.391 25.906 1 97.69 329 GLY A O 1
ATOM 2571 N N . LEU A 1 330 ? -6.348 23.219 25.172 1 97.88 330 LEU A N 1
ATOM 2572 C CA . LEU A 1 330 ? -5.633 21.969 24.922 1 97.88 330 LEU A CA 1
ATOM 2573 C C . LEU A 1 330 ? -5.602 21.656 23.438 1 97.88 330 LEU A C 1
ATOM 2575 O O . LEU A 1 330 ? -6.609 21.812 22.734 1 97.88 330 LEU A O 1
ATOM 2579 N N . GLU A 1 331 ? -4.41 21.281 22.984 1 98.19 331 GLU A N 1
ATOM 2580 C CA . GLU A 1 331 ? -4.211 21.047 21.562 1 98.19 331 GLU A CA 1
ATOM 2581 C C . GLU A 1 331 ? -3.691 19.625 21.297 1 98.19 331 GLU A C 1
ATOM 2583 O O . GLU A 1 331 ? -2.844 19.125 22.031 1 98.19 331 GLU A O 1
ATOM 2588 N N . ALA A 1 332 ? -4.242 18.953 20.375 1 98.19 332 ALA A N 1
ATOM 2589 C CA . ALA A 1 332 ? -3.793 17.688 19.797 1 98.19 332 ALA A CA 1
ATOM 2590 C C . ALA A 1 332 ? -4.043 17.656 18.297 1 98.19 332 ALA A C 1
ATOM 2592 O O . ALA A 1 332 ? -4.457 18.656 17.703 1 98.19 332 ALA A O 1
ATOM 2593 N N . GLY A 1 333 ? -3.658 16.547 17.672 1 97.56 333 GLY A N 1
ATOM 2594 C CA . GLY A 1 333 ? -3.945 16.469 16.25 1 97.56 333 GLY A CA 1
ATOM 2595 C C . GLY A 1 333 ? -3.193 15.352 15.555 1 97.56 333 GLY A C 1
ATOM 2596 O O . GLY A 1 333 ? -2.486 14.578 16.188 1 97.56 333 GLY A O 1
ATOM 2597 N N . GLN A 1 334 ? -3.471 15.258 14.273 1 97.31 334 GLN A N 1
ATOM 2598 C CA . GLN A 1 334 ? -2.812 14.305 13.391 1 97.31 334 GLN A CA 1
ATOM 2599 C C . GLN A 1 334 ? -1.989 15.023 12.32 1 97.31 334 GLN A C 1
ATOM 2601 O O . GLN A 1 334 ? -2.412 16.047 11.789 1 97.31 334 GLN A O 1
ATOM 2606 N N . SER A 1 335 ? -0.824 14.484 12.008 1 96.12 335 SER A N 1
ATOM 2607 C CA . SER A 1 335 ? 0.112 15.102 11.07 1 96.12 335 SER A CA 1
ATOM 2608 C C . SER A 1 335 ? -0.4 15.023 9.641 1 96.12 335 SER A C 1
ATOM 2610 O O . SER A 1 335 ? 0.07 15.75 8.766 1 96.12 335 SER A O 1
ATOM 2612 N N . ALA A 1 336 ? -1.315 14.086 9.484 1 95.62 336 ALA A N 1
ATOM 2613 C CA . ALA A 1 336 ? -1.835 13.93 8.125 1 95.62 336 ALA A CA 1
ATOM 2614 C C . ALA A 1 336 ? -3.311 13.539 8.141 1 95.62 336 ALA A C 1
ATOM 2616 O O . ALA A 1 336 ? -3.725 12.695 8.938 1 95.62 336 ALA A O 1
ATOM 2617 N N . PHE A 1 337 ? -4.094 14.188 7.363 1 95.56 337 PHE A N 1
ATOM 2618 C CA . PHE A 1 337 ? -5.492 13.898 7.062 1 95.56 337 PHE A CA 1
ATOM 2619 C C . PHE A 1 337 ? -5.762 14.023 5.57 1 95.56 337 PHE A C 1
ATOM 2621 O O . PHE A 1 337 ? -5.621 13.047 4.824 1 95.56 337 PHE A O 1
ATOM 2628 N N . GLY A 1 338 ? -5.938 15.32 5.16 1 93.81 338 GLY A N 1
ATOM 2629 C CA . GLY A 1 338 ? -6.078 15.539 3.727 1 93.81 338 GLY A CA 1
ATOM 2630 C C . GLY A 1 338 ? -4.848 15.133 2.938 1 93.81 338 GLY A C 1
ATOM 2631 O O . GLY A 1 338 ? -4.961 14.672 1.798 1 93.81 338 GLY A O 1
ATOM 2632 N N . ASP A 1 339 ? -3.658 15.281 3.498 1 93.81 339 ASP A N 1
ATOM 2633 C CA . ASP A 1 339 ? -2.395 14.93 2.855 1 93.81 339 ASP A CA 1
ATOM 2634 C C . ASP A 1 339 ? -2.305 13.43 2.604 1 93.81 339 ASP A C 1
ATOM 2636 O O . ASP A 1 339 ? -1.711 12.992 1.613 1 93.81 339 ASP A O 1
ATOM 2640 N N . LEU A 1 340 ? -2.889 12.695 3.516 1 96.94 340 LEU A N 1
ATOM 2641 C CA . LEU A 1 340 ? -2.889 11.242 3.33 1 96.94 340 LEU A CA 1
ATOM 2642 C C . LEU A 1 340 ? -3.723 10.852 2.117 1 96.94 340 LEU A C 1
ATOM 2644 O O . LEU A 1 340 ? -3.279 10.055 1.284 1 96.94 340 LEU A O 1
ATOM 2648 N N . LEU A 1 341 ? -4.895 11.43 2 1 96.81 341 LEU A N 1
ATOM 2649 C CA . LEU A 1 341 ? -5.785 11.125 0.885 1 96.81 341 LEU A CA 1
ATOM 2650 C C . LEU A 1 341 ? -5.242 11.703 -0.418 1 96.81 341 LEU A C 1
ATOM 2652 O O . LEU A 1 341 ? -5.375 11.086 -1.477 1 96.81 341 LEU A O 1
ATOM 2656 N N . ALA A 1 342 ? -4.637 12.891 -0.302 1 95.38 342 ALA A N 1
ATOM 2657 C CA . ALA A 1 342 ? -4.008 13.492 -1.474 1 95.38 342 ALA A CA 1
ATOM 2658 C C . ALA A 1 342 ? -2.836 12.648 -1.966 1 95.38 342 ALA A C 1
ATOM 2660 O O . ALA A 1 342 ? -2.613 12.523 -3.172 1 95.38 342 ALA A O 1
ATOM 2661 N N . TRP A 1 343 ? -2.076 12.117 -1.057 1 97.31 343 TRP A N 1
ATOM 2662 C CA . TRP A 1 343 ? -0.971 11.234 -1.406 1 97.31 343 TRP A CA 1
ATOM 2663 C C . TRP A 1 343 ? -1.468 10.023 -2.193 1 97.31 343 TRP A C 1
ATOM 2665 O O . TRP A 1 343 ? -0.892 9.672 -3.225 1 97.31 343 TRP A O 1
ATOM 2675 N N . TYR A 1 344 ? -2.504 9.398 -1.721 1 98.5 344 TYR A N 1
ATOM 2676 C CA . TYR A 1 344 ? -3.053 8.234 -2.408 1 98.5 344 TYR A CA 1
ATOM 2677 C C . TYR A 1 344 ? -3.586 8.617 -3.785 1 98.5 344 TYR A C 1
ATOM 2679 O O . TYR A 1 344 ? -3.422 7.871 -4.75 1 98.5 344 TYR A O 1
ATOM 2687 N N . LYS A 1 345 ? -4.223 9.773 -3.832 1 97.94 345 LYS A N 1
ATOM 2688 C CA . LYS A 1 345 ? -4.684 10.297 -5.113 1 97.94 345 LYS A CA 1
ATOM 2689 C C . LYS A 1 345 ? -3.523 10.453 -6.094 1 97.94 345 LYS A C 1
ATOM 2691 O O . LYS A 1 345 ? -3.629 10.055 -7.258 1 97.94 345 LYS A O 1
ATOM 2696 N N . GLU A 1 346 ? -2.484 11.031 -5.613 1 96.94 346 GLU A N 1
ATOM 2697 C CA . GLU A 1 346 ? -1.314 11.227 -6.461 1 96.94 346 GLU A CA 1
ATOM 2698 C C . GLU A 1 346 ? -0.75 9.891 -6.941 1 96.94 346 GLU A C 1
ATOM 2700 O O . GLU A 1 346 ? -0.328 9.766 -8.094 1 96.94 346 GLU A O 1
ATOM 2705 N N . LEU A 1 347 ? -0.763 8.922 -6.082 1 98 347 LEU A N 1
ATOM 2706 C CA . LEU A 1 347 ? -0.309 7.586 -6.434 1 98 347 LEU A CA 1
ATOM 2707 C C . LEU A 1 347 ? -1.138 7.016 -7.582 1 98 347 LEU A C 1
ATOM 2709 O O . LEU A 1 347 ? -0.586 6.512 -8.562 1 98 347 LEU A O 1
ATOM 2713 N N . LEU A 1 348 ? -2.445 7.117 -7.469 1 98.31 348 LEU A N 1
ATOM 2714 C CA . LEU A 1 348 ? -3.363 6.539 -8.445 1 98.31 348 LEU A CA 1
ATOM 2715 C C . LEU A 1 348 ? -3.359 7.344 -9.742 1 98.31 348 LEU A C 1
ATOM 2717 O O . LEU A 1 348 ? -3.699 6.816 -10.805 1 98.31 348 LEU A O 1
ATOM 2721 N N . MET A 1 349 ? -2.891 8.617 -9.688 1 97.81 349 MET A N 1
ATOM 2722 C CA . MET A 1 349 ? -2.879 9.5 -10.844 1 97.81 349 MET A CA 1
ATOM 2723 C C . MET A 1 349 ? -1.565 9.383 -11.609 1 97.81 349 MET A C 1
ATOM 2725 O O . MET A 1 349 ? -1.426 9.93 -12.703 1 97.81 349 MET A O 1
ATOM 2729 N N . TRP A 1 350 ? -0.607 8.68 -11.055 1 97.5 350 TRP A N 1
ATOM 2730 C CA . TRP A 1 350 ? 0.733 8.609 -11.625 1 97.5 350 TRP A CA 1
ATOM 2731 C C . TRP A 1 350 ? 0.678 8.188 -13.086 1 97.5 350 TRP A C 1
ATOM 2733 O O . TRP A 1 350 ? 1.338 8.781 -13.938 1 97.5 350 TRP A O 1
ATOM 2743 N N . PRO A 1 351 ? -0.147 7.102 -13.469 1 96.62 351 PRO A N 1
ATOM 2744 C CA . PRO A 1 351 ? -0.202 6.727 -14.883 1 96.62 351 PRO A CA 1
ATOM 2745 C C . PRO A 1 351 ? -0.699 7.863 -15.773 1 96.62 351 PRO A C 1
ATOM 2747 O O . PRO A 1 351 ? -0.143 8.094 -16.859 1 96.62 351 PRO A O 1
ATOM 2750 N N . THR A 1 352 ? -1.733 8.531 -15.312 1 95.75 352 THR A N 1
ATOM 2751 C CA . THR A 1 352 ? -2.285 9.633 -16.078 1 95.75 352 THR A CA 1
ATOM 2752 C C . THR A 1 352 ? -1.251 10.742 -16.25 1 95.75 352 THR A C 1
ATOM 2754 O O . THR A 1 352 ? -1.061 11.258 -17.359 1 95.75 352 THR A O 1
ATOM 2757 N N . GLU A 1 353 ? -0.579 11.109 -15.18 1 94.5 353 GLU A N 1
ATOM 2758 C CA . GLU A 1 353 ? 0.399 12.195 -15.211 1 94.5 353 GLU A CA 1
ATOM 2759 C C . GLU A 1 353 ? 1.608 11.82 -16.062 1 94.5 353 GLU A C 1
ATOM 2761 O O . GLU A 1 353 ? 2.158 12.672 -16.766 1 94.5 353 GLU A O 1
ATOM 2766 N N . HIS A 1 354 ? 1.979 10.586 -16.047 1 93.62 354 HIS A N 1
ATOM 2767 C CA . HIS A 1 354 ? 3.234 10.164 -16.656 1 93.62 354 HIS A CA 1
ATOM 2768 C C . HIS A 1 354 ? 3.023 9.719 -18.094 1 93.62 354 HIS A C 1
ATOM 2770 O O . HIS A 1 354 ? 3.891 9.93 -18.953 1 93.62 354 HIS A O 1
ATOM 2776 N N . LEU A 1 355 ? 1.893 9.094 -18.453 1 94.31 355 LEU A N 1
ATOM 2777 C CA . LEU A 1 355 ? 1.715 8.453 -19.75 1 94.31 355 LEU A CA 1
ATOM 2778 C C . LEU A 1 355 ? 0.92 9.352 -20.688 1 94.31 355 LEU A C 1
ATOM 2780 O O . LEU A 1 355 ? 1.072 9.266 -21.922 1 94.31 355 LEU A O 1
ATOM 2784 N N . LEU A 1 356 ? 0.058 10.195 -20.188 1 92.44 356 LEU A N 1
ATOM 2785 C CA . LEU A 1 356 ? -0.794 11.039 -21.031 1 92.44 356 LEU A CA 1
ATOM 2786 C C . LEU A 1 356 ? 0.043 12 -21.859 1 92.44 356 LEU A C 1
ATOM 2788 O O . LEU A 1 356 ? -0.3 12.297 -23.016 1 92.44 356 LEU A O 1
ATOM 2792 N N . GLY A 1 357 ? 1.116 12.508 -21.25 1 87.19 357 GLY A N 1
ATOM 2793 C CA . GLY A 1 357 ? 1.948 13.492 -21.938 1 87.19 357 GLY A CA 1
ATOM 2794 C C . GLY A 1 357 ? 2.549 12.969 -23.219 1 87.19 357 GLY A C 1
ATOM 2795 O O . GLY A 1 357 ? 2.729 13.727 -24.172 1 87.19 357 GLY A O 1
ATOM 2796 N N . THR A 1 358 ? 2.783 11.695 -23.312 1 88.81 358 THR A N 1
ATOM 2797 C CA . THR A 1 358 ? 3.465 11.133 -24.469 1 88.81 358 THR A CA 1
ATOM 2798 C C . THR A 1 358 ? 2.473 10.445 -25.406 1 88.81 358 THR A C 1
ATOM 2800 O O . THR A 1 358 ? 2.855 9.922 -26.453 1 88.81 358 THR A O 1
ATOM 2803 N N . SER A 1 359 ? 1.23 10.461 -25.031 1 90.5 359 SER A N 1
ATOM 2804 C CA . SER A 1 359 ? 0.24 9.766 -25.844 1 90.5 359 SER A CA 1
ATOM 2805 C C . SER A 1 359 ? -0.035 10.523 -27.141 1 90.5 359 SER A C 1
ATOM 2807 O O . SER A 1 359 ? -0.145 11.758 -27.141 1 90.5 359 SER A O 1
ATOM 2809 N N . SER A 1 360 ? -0.088 9.805 -28.25 1 91 360 SER A N 1
ATOM 2810 C CA . SER A 1 360 ? -0.413 10.414 -29.531 1 91 360 SER A CA 1
ATOM 2811 C C . SER A 1 360 ? -1.895 10.25 -29.859 1 91 360 SER A C 1
ATOM 2813 O O . SER A 1 360 ? -2.365 10.75 -30.891 1 91 360 SER A O 1
ATOM 2815 N N . VAL A 1 361 ? -2.617 9.68 -28.953 1 90.12 361 VAL A N 1
ATOM 2816 C CA . VAL A 1 361 ? -4.035 9.406 -29.156 1 90.12 361 VAL A CA 1
ATOM 2817 C C . VAL A 1 361 ? -4.836 10.703 -29.016 1 90.12 361 VAL A C 1
ATOM 2819 O O . VAL A 1 361 ? -5.863 10.875 -29.672 1 90.12 361 VAL A O 1
ATOM 2822 N N . LEU A 1 362 ? -4.316 11.688 -28.172 1 93.31 362 LEU A N 1
ATOM 2823 C CA . LEU A 1 362 ? -5.055 12.891 -27.797 1 93.31 362 LEU A CA 1
ATOM 2824 C C . LEU A 1 362 ? -4.25 14.148 -28.125 1 93.31 362 LEU A C 1
ATOM 2826 O O . LEU A 1 362 ? -3.02 14.109 -28.156 1 93.31 362 LEU A O 1
ATOM 2830 N N . ASN A 1 363 ? -4.984 15.195 -28.375 1 93.56 363 ASN A N 1
ATOM 2831 C CA . ASN A 1 363 ? -4.309 16.484 -28.5 1 93.56 363 ASN A CA 1
ATOM 2832 C C . ASN A 1 363 ? -4.078 17.125 -27.125 1 93.56 363 ASN A C 1
ATOM 2834 O O . ASN A 1 363 ? -4.551 16.609 -26.109 1 93.56 363 ASN A O 1
ATOM 2838 N N . ASP A 1 364 ? -3.363 18.188 -27.062 1 93.88 364 ASP A N 1
ATOM 2839 C CA . ASP A 1 364 ? -2.91 18.781 -25.812 1 93.88 364 ASP A CA 1
ATOM 2840 C C . ASP A 1 364 ? -4.094 19.266 -24.984 1 93.88 364 ASP A C 1
ATOM 2842 O O . ASP A 1 364 ? -4.094 19.141 -23.766 1 93.88 364 ASP A O 1
ATOM 2846 N N . ALA A 1 365 ? -5.016 19.844 -25.625 1 94.25 365 ALA A N 1
ATOM 2847 C CA . ALA A 1 365 ? -6.191 20.344 -24.906 1 94.25 365 ALA A CA 1
ATOM 2848 C C . ALA A 1 365 ? -6.961 19.188 -24.25 1 94.25 365 ALA A C 1
ATOM 2850 O O . ALA A 1 365 ? -7.426 19.312 -23.125 1 94.25 365 ALA A O 1
ATOM 2851 N N . GLN A 1 366 ? -7.117 18.109 -25 1 93.94 366 GLN A N 1
ATOM 2852 C CA . GLN A 1 366 ? -7.801 16.922 -24.5 1 93.94 366 GLN A CA 1
ATOM 2853 C C . GLN A 1 366 ? -7.047 16.312 -23.328 1 93.94 366 GLN A C 1
ATOM 2855 O O . GLN A 1 366 ? -7.66 15.859 -22.359 1 93.94 366 GLN A O 1
ATOM 2860 N N . LYS A 1 367 ? -5.738 16.328 -23.484 1 94.69 367 LYS A N 1
ATOM 2861 C CA . LYS A 1 367 ? -4.906 15.797 -22.406 1 94.69 367 LYS A CA 1
ATOM 2862 C C . LYS A 1 367 ? -5.125 16.562 -21.109 1 94.69 367 LYS A C 1
ATOM 2864 O O . LYS A 1 367 ? -5.328 15.961 -20.047 1 94.69 367 LYS A O 1
ATOM 2869 N N . GLU A 1 368 ? -5.09 17.828 -21.188 1 94.75 368 GLU A N 1
ATOM 2870 C CA . GLU A 1 368 ? -5.25 18.672 -20 1 94.75 368 GLU A CA 1
ATOM 2871 C C . GLU A 1 368 ? -6.648 18.547 -19.422 1 94.75 368 GLU A C 1
ATOM 2873 O O . GLU A 1 368 ? -6.812 18.484 -18.203 1 94.75 368 GLU A O 1
ATOM 2878 N N . GLN A 1 369 ? -7.617 18.516 -20.234 1 95.31 369 GLN A N 1
ATOM 2879 C CA . GLN A 1 369 ? -8.992 18.375 -19.781 1 95.31 369 GLN A CA 1
ATOM 2880 C C . GLN A 1 369 ? -9.203 17.047 -19.078 1 95.31 369 GLN A C 1
ATOM 2882 O O . GLN A 1 369 ? -9.891 16.984 -18.047 1 95.31 369 GLN A O 1
ATOM 2887 N N . LEU A 1 370 ? -8.672 16.016 -19.672 1 94.69 370 LEU A N 1
ATOM 2888 C CA . LEU A 1 370 ? -8.82 14.695 -19.078 1 94.69 370 LEU A CA 1
ATOM 2889 C C . LEU A 1 370 ? -8.102 14.617 -17.75 1 94.69 370 LEU A C 1
ATOM 2891 O O . LEU A 1 370 ? -8.617 14.023 -16.797 1 94.69 370 LEU A O 1
ATOM 2895 N N . ARG A 1 371 ? -6.906 15.172 -17.703 1 95.06 371 ARG A N 1
ATOM 2896 C CA . ARG A 1 371 ? -6.148 15.219 -16.469 1 95.06 371 ARG A CA 1
ATOM 2897 C C . ARG A 1 371 ? -6.945 15.906 -15.359 1 95.06 371 ARG A C 1
ATOM 2899 O O . ARG A 1 371 ? -7.012 15.406 -14.234 1 95.06 371 ARG A O 1
ATOM 2906 N N . GLU A 1 372 ? -7.473 16.969 -15.633 1 95.06 372 GLU A N 1
ATOM 2907 C CA . GLU A 1 372 ? -8.258 17.734 -14.672 1 95.06 372 GLU A CA 1
ATOM 2908 C C . GLU A 1 372 ? -9.516 16.984 -14.25 1 95.06 372 GLU A C 1
ATOM 2910 O O . GLU A 1 372 ? -9.883 16.969 -13.078 1 95.06 372 GLU A O 1
ATOM 2915 N N . GLU A 1 373 ? -10.125 16.406 -15.195 1 95.5 373 GLU A N 1
ATOM 2916 C CA . GLU A 1 373 ? -11.328 15.641 -14.906 1 95.5 373 GLU A CA 1
ATOM 2917 C C . GLU A 1 373 ? -11.031 14.477 -13.953 1 95.5 373 GLU A C 1
ATOM 2919 O O . GLU A 1 373 ? -11.758 14.258 -12.984 1 95.5 373 GLU A O 1
ATOM 2924 N N . PHE A 1 374 ? -9.961 13.742 -14.312 1 95.75 374 PHE A N 1
ATOM 2925 C CA . PHE A 1 374 ? -9.562 12.633 -13.445 1 95.75 374 PHE A CA 1
ATOM 2926 C C . PHE A 1 374 ? -9.234 13.133 -12.047 1 95.75 374 PHE A C 1
ATOM 2928 O O . PHE A 1 374 ? -9.672 12.547 -11.055 1 95.75 374 PHE A O 1
ATOM 2935 N N . SER A 1 375 ? -8.5 14.188 -12.016 1 95.25 375 SER A N 1
ATOM 2936 C CA . SER A 1 375 ? -8.078 14.742 -10.727 1 95.25 375 SER A CA 1
ATOM 2937 C C . SER A 1 375 ? -9.273 15.172 -9.891 1 95.25 375 SER A C 1
ATOM 2939 O O . SER A 1 375 ? -9.328 14.914 -8.688 1 95.25 375 SER A O 1
ATOM 2941 N N . ASP A 1 376 ? -10.227 15.766 -10.477 1 94.44 376 ASP A N 1
ATOM 2942 C CA . ASP A 1 376 ? -11.383 16.328 -9.773 1 94.44 376 ASP A CA 1
ATOM 2943 C C . ASP A 1 376 ? -12.328 15.211 -9.32 1 94.44 376 ASP A C 1
ATOM 2945 O O . ASP A 1 376 ? -12.938 15.305 -8.25 1 94.44 376 ASP A O 1
ATOM 2949 N N . LYS A 1 377 ? -12.43 14.188 -10.047 1 95.81 377 LYS A N 1
ATOM 2950 C CA . LYS A 1 377 ? -13.469 13.188 -9.82 1 95.81 377 LYS A CA 1
ATOM 2951 C C . LYS A 1 377 ? -12.938 12.016 -9.008 1 95.81 377 LYS A C 1
ATOM 2953 O O . LYS A 1 377 ? -13.711 11.25 -8.43 1 95.81 377 LYS A O 1
ATOM 2958 N N . LEU A 1 378 ? -11.672 11.852 -8.945 1 96.94 378 LEU A N 1
ATOM 2959 C CA . LEU A 1 378 ? -11.086 10.609 -8.445 1 96.94 378 LEU A CA 1
ATOM 2960 C C . LEU A 1 378 ? -11.492 10.367 -6.996 1 96.94 378 LEU A C 1
ATOM 2962 O O . LEU A 1 378 ? -12 9.289 -6.664 1 96.94 378 LEU A O 1
ATOM 2966 N N . ILE A 1 379 ? -11.328 11.336 -6.113 1 96.19 379 ILE A N 1
ATOM 2967 C CA . ILE A 1 379 ? -11.641 11.156 -4.699 1 96.19 379 ILE A CA 1
ATOM 2968 C C . ILE A 1 379 ? -13.141 10.914 -4.527 1 96.19 379 ILE A C 1
ATOM 2970 O O . ILE A 1 379 ? -13.555 10.109 -3.688 1 96.19 379 ILE A O 1
ATOM 2974 N N . VAL A 1 380 ? -13.93 11.586 -5.293 1 95.69 380 VAL A N 1
ATOM 2975 C CA . VAL A 1 380 ? -15.383 11.453 -5.227 1 95.69 380 VAL A CA 1
ATOM 2976 C C . VAL A 1 380 ? -15.789 10.023 -5.574 1 95.69 380 VAL A C 1
ATOM 2978 O O . VAL A 1 380 ? -16.578 9.406 -4.859 1 95.69 380 VAL A O 1
ATOM 2981 N N . GLU A 1 381 ? -15.219 9.539 -6.648 1 96.88 381 GLU A N 1
ATOM 2982 C CA . GLU A 1 381 ? -15.57 8.195 -7.102 1 96.88 381 GLU A CA 1
ATOM 2983 C C . GLU A 1 381 ? -15.008 7.133 -6.16 1 96.88 381 GLU A C 1
ATOM 2985 O O . GLU A 1 381 ? -15.648 6.113 -5.914 1 96.88 381 GLU A O 1
ATOM 2990 N N . LEU A 1 382 ? -13.766 7.312 -5.66 1 97.69 382 LEU A N 1
ATOM 2991 C CA . LEU A 1 382 ? -13.211 6.414 -4.652 1 97.69 382 LEU A CA 1
ATOM 2992 C C . LEU A 1 382 ? -14.125 6.34 -3.436 1 97.69 382 LEU A C 1
ATOM 2994 O O . LEU A 1 382 ? -14.352 5.258 -2.889 1 97.69 382 LEU A O 1
ATOM 2998 N N . THR A 1 383 ? -14.648 7.473 -3.006 1 97.06 383 THR A N 1
ATOM 2999 C CA . THR A 1 383 ? -15.531 7.539 -1.844 1 97.06 383 THR A CA 1
ATOM 3000 C C . THR A 1 383 ? -16.797 6.73 -2.086 1 97.06 383 THR A C 1
ATOM 3002 O O . THR A 1 383 ? -17.203 5.934 -1.236 1 97.06 383 THR A O 1
ATOM 3005 N N . LYS A 1 384 ? -17.406 6.953 -3.248 1 96.88 384 LYS A N 1
ATOM 3006 C CA . LYS A 1 384 ? -18.625 6.25 -3.607 1 96.88 384 LYS A CA 1
ATOM 3007 C C . LYS A 1 384 ? -18.422 4.738 -3.582 1 96.88 384 LYS A C 1
ATOM 3009 O O . LYS A 1 384 ? -19.25 4 -3.033 1 96.88 384 LYS A O 1
ATOM 3014 N N . GLU A 1 385 ? -17.328 4.258 -4.168 1 97.31 385 GLU A N 1
ATOM 3015 C CA . GLU A 1 385 ? -17.047 2.826 -4.238 1 97.31 385 GLU A CA 1
ATOM 3016 C C . GLU A 1 385 ? -16.656 2.268 -2.873 1 97.31 385 GLU A C 1
ATOM 3018 O O . GLU A 1 385 ? -17.031 1.145 -2.527 1 97.31 385 GLU A O 1
ATOM 3023 N N . ALA A 1 386 ? -15.914 3.012 -2.08 1 97.19 386 ALA A N 1
ATOM 3024 C CA . ALA A 1 386 ? -15.508 2.59 -0.742 1 97.19 386 ALA A CA 1
ATOM 3025 C C . ALA A 1 386 ? -16.719 2.414 0.17 1 97.19 386 ALA A C 1
ATOM 3027 O O . ALA A 1 386 ? -16.75 1.507 1.004 1 97.19 386 ALA A O 1
ATOM 3028 N N . GLU A 1 387 ? -17.719 3.258 0.037 1 95.69 387 GLU A N 1
ATOM 3029 C CA . GLU A 1 387 ? -18.922 3.213 0.859 1 95.69 387 GLU A CA 1
ATOM 3030 C C . GLU A 1 387 ? -19.688 1.922 0.629 1 95.69 387 GLU A C 1
ATOM 3032 O O . GLU A 1 387 ? -20.375 1.431 1.533 1 95.69 387 GLU A O 1
ATOM 3037 N N . LYS A 1 388 ? -19.531 1.396 -0.56 1 95.81 388 LYS A N 1
ATOM 3038 C CA . LYS A 1 388 ? -20.266 0.188 -0.92 1 95.81 388 LYS A CA 1
ATOM 3039 C C . LYS A 1 388 ? -19.625 -1.051 -0.298 1 95.81 388 LYS A C 1
ATOM 3041 O O . LYS A 1 388 ? -20.25 -2.107 -0.218 1 95.81 388 LYS A O 1
ATOM 3046 N N . ILE A 1 389 ? -18.406 -0.968 0.09 1 95.44 389 ILE A N 1
ATOM 3047 C CA . ILE A 1 389 ? -17.703 -2.111 0.656 1 95.44 389 ILE A CA 1
ATOM 3048 C C . ILE A 1 389 ? -18.141 -2.324 2.104 1 95.44 389 ILE A C 1
ATOM 3050 O O . ILE A 1 389 ? -17.953 -1.447 2.949 1 95.44 389 ILE A O 1
ATOM 3054 N N . PRO A 1 390 ? -18.672 -3.445 2.424 1 92.25 390 PRO A N 1
ATOM 3055 C CA . PRO A 1 390 ? -19.094 -3.688 3.809 1 92.25 390 PRO A CA 1
ATOM 3056 C C . PRO A 1 390 ? -17.906 -3.736 4.773 1 92.25 390 PRO A C 1
ATOM 3058 O O . PRO A 1 390 ? -16.844 -4.266 4.43 1 92.25 390 PRO A O 1
ATOM 3061 N N . VAL A 1 391 ? -18.125 -3.291 5.977 1 89 391 VAL A N 1
ATOM 3062 C CA . VAL A 1 391 ? -17.078 -3.25 6.988 1 89 391 VAL A CA 1
ATOM 3063 C C . VAL A 1 391 ? -16.734 -4.668 7.438 1 89 391 VAL A C 1
ATOM 3065 O O . VAL A 1 391 ? -15.664 -4.91 7.984 1 89 391 VAL A O 1
ATOM 3068 N N . SER A 1 392 ? -17.609 -5.605 7.141 1 80.88 392 SER A N 1
ATOM 3069 C CA . SER A 1 392 ? -17.406 -7 7.523 1 80.88 392 SER A CA 1
ATOM 3070 C C . SER A 1 392 ? -16.469 -7.715 6.559 1 80.88 392 SER A C 1
ATOM 3072 O O . SER A 1 392 ? -15.961 -8.797 6.867 1 80.88 392 SER A O 1
ATOM 3074 N N . GLU A 1 393 ? -16.219 -7.121 5.441 1 81.12 393 GLU A N 1
ATOM 3075 C CA . GLU A 1 393 ? -15.289 -7.707 4.477 1 81.12 393 GLU A CA 1
ATOM 3076 C C . GLU A 1 393 ? -13.844 -7.594 4.965 1 81.12 393 GLU A C 1
ATOM 3078 O O . GLU A 1 393 ? -13.539 -6.777 5.836 1 81.12 393 GLU A O 1
ATOM 3083 N N . SER A 1 394 ? -13.055 -8.492 4.441 1 82.12 394 SER A N 1
ATOM 3084 C CA . SER A 1 394 ? -11.625 -8.375 4.715 1 82.12 394 SER A CA 1
ATOM 3085 C C . SER A 1 394 ? -11.039 -7.109 4.105 1 82.12 394 SER A C 1
ATOM 3087 O O . SER A 1 394 ? -10.992 -6.969 2.881 1 82.12 394 SER A O 1
ATOM 3089 N N . LEU A 1 395 ? -10.742 -6.176 4.98 1 91.44 395 LEU A N 1
ATOM 3090 C CA . LEU A 1 395 ? -10.203 -4.895 4.547 1 91.44 395 LEU A CA 1
ATOM 3091 C C . LEU A 1 395 ? -8.719 -4.785 4.891 1 91.44 395 LEU A C 1
ATOM 3093 O O . LEU A 1 395 ? -8.258 -5.367 5.875 1 91.44 395 LEU A O 1
ATOM 3097 N N . PRO A 1 396 ? -7.996 -4.035 4.023 1 97.69 396 PRO A N 1
ATOM 3098 C CA . PRO A 1 396 ? -6.645 -3.684 4.461 1 97.69 396 PRO A CA 1
ATOM 3099 C C . PRO A 1 396 ? -6.637 -2.863 5.75 1 97.69 396 PRO A C 1
ATOM 3101 O O . PRO A 1 396 ? -7.645 -2.238 6.094 1 97.69 396 PRO A O 1
ATOM 3104 N N . ILE A 1 397 ? -5.598 -2.936 6.5 1 98.44 397 ILE A N 1
ATOM 3105 C CA . ILE A 1 397 ? -5.332 -2.121 7.684 1 98.44 397 ILE A CA 1
ATOM 3106 C C . ILE A 1 397 ? -4.211 -1.127 7.383 1 98.44 397 ILE A C 1
ATOM 3108 O O . ILE A 1 397 ? -3.129 -1.518 6.941 1 98.44 397 ILE A O 1
ATOM 3112 N N . ALA A 1 398 ? -4.457 0.131 7.621 1 98.75 398 ALA A N 1
ATOM 3113 C CA . ALA A 1 398 ? -3.469 1.15 7.285 1 98.75 398 ALA A CA 1
ATOM 3114 C C . ALA A 1 398 ? -3.148 2.027 8.492 1 98.75 398 ALA A C 1
ATOM 3116 O O . ALA A 1 398 ? -3.908 2.059 9.461 1 98.75 398 ALA A O 1
ATOM 3117 N N . LEU A 1 399 ? -2.002 2.658 8.438 1 98.56 399 LEU A N 1
ATOM 3118 C CA . LEU A 1 399 ? -1.637 3.713 9.375 1 98.56 399 LEU A CA 1
ATOM 3119 C C . LEU A 1 399 ? -1.701 5.082 8.703 1 98.56 399 LEU A C 1
ATOM 3121 O O . LEU A 1 399 ? -1.361 5.223 7.531 1 98.56 399 LEU A O 1
ATOM 3125 N N . ASP A 1 400 ? -2.109 6.031 9.477 1 98.38 400 ASP A N 1
ATOM 3126 C CA . ASP A 1 400 ? -2.215 7.383 8.938 1 98.38 400 ASP A CA 1
ATOM 3127 C C . ASP A 1 400 ? -0.911 8.156 9.133 1 98.38 400 ASP A C 1
ATOM 3129 O O . ASP A 1 400 ? -0.892 9.383 9.055 1 98.38 400 ASP A O 1
ATOM 3133 N N . TRP A 1 401 ? 0.207 7.523 9.328 1 97.94 401 TRP A N 1
ATOM 3134 C CA . TRP A 1 401 ? 1.485 8.117 9.703 1 97.94 401 TRP A CA 1
ATOM 3135 C C . TRP A 1 401 ? 2.332 8.414 8.469 1 97.94 401 TRP A C 1
ATOM 3137 O O . TRP A 1 401 ? 3.549 8.211 8.484 1 97.94 401 TRP A O 1
ATOM 3147 N N . ILE A 1 402 ? 1.67 8.852 7.348 1 97.69 402 ILE A N 1
ATOM 3148 C CA . ILE A 1 402 ? 2.371 9.125 6.098 1 97.69 402 ILE A CA 1
ATOM 3149 C C . ILE A 1 402 ? 3.342 10.281 6.293 1 97.69 402 ILE A C 1
ATOM 3151 O O . ILE A 1 402 ? 4.281 10.453 5.512 1 97.69 402 ILE A O 1
ATOM 3155 N N . ASN A 1 403 ? 3.111 11.094 7.309 1 96.5 403 ASN A N 1
ATOM 3156 C CA . ASN A 1 403 ? 3.967 12.203 7.711 1 96.5 403 ASN A CA 1
ATOM 3157 C C . ASN A 1 403 ? 4.262 12.172 9.211 1 96.5 403 ASN A C 1
ATOM 3159 O O . ASN A 1 403 ? 4.277 13.219 9.867 1 96.5 403 ASN A O 1
ATOM 3163 N N . GLY A 1 404 ? 4.406 11.008 9.758 1 96 404 GLY A N 1
ATOM 3164 C CA . GLY A 1 404 ? 4.684 10.852 11.172 1 96 404 GLY A CA 1
ATOM 3165 C C . GLY A 1 404 ? 3.438 10.914 12.039 1 96 404 GLY A C 1
ATOM 3166 O O . GLY A 1 404 ? 2.318 10.945 11.523 1 96 404 GLY A O 1
ATOM 3167 N N . ARG A 1 405 ? 3.654 10.875 13.32 1 96.94 405 ARG A N 1
ATOM 3168 C CA . ARG A 1 405 ? 2.57 10.938 14.289 1 96.94 405 ARG A CA 1
ATOM 3169 C C . ARG A 1 405 ? 2.709 12.156 15.195 1 96.94 405 ARG A C 1
ATOM 3171 O O . ARG A 1 405 ? 3.787 12.414 15.734 1 96.94 405 ARG A O 1
ATOM 3178 N N . ARG A 1 406 ? 1.616 12.867 15.312 1 97.06 406 ARG A N 1
ATOM 3179 C CA . ARG A 1 406 ? 1.591 14.039 16.188 1 97.06 406 ARG A CA 1
ATOM 3180 C C . ARG A 1 406 ? 1.032 13.695 17.562 1 97.06 406 ARG A C 1
ATOM 3182 O O . ARG A 1 406 ? 1.63 14.031 18.578 1 97.06 406 ARG A O 1
ATOM 3189 N N . THR A 1 407 ? -0.113 13.227 17.703 1 97 407 THR A N 1
ATOM 3190 C CA . THR A 1 407 ? -0.752 12.805 18.938 1 97 407 THR A CA 1
ATOM 3191 C C . THR A 1 407 ? -1.314 11.398 18.812 1 97 407 THR A C 1
ATOM 3193 O O . THR A 1 407 ? -1.886 11.039 17.781 1 97 407 THR A O 1
ATOM 3196 N N . PRO A 1 408 ? -1.134 10.516 19.734 1 96 408 PRO A N 1
ATOM 3197 C CA . PRO A 1 408 ? -0.415 10.742 20.984 1 96 408 PRO A CA 1
ATOM 3198 C C . PRO A 1 408 ? 1.094 10.555 20.844 1 96 408 PRO A C 1
ATOM 3200 O O . PRO A 1 408 ? 1.546 9.781 20 1 96 408 PRO A O 1
ATOM 3203 N N . ASP A 1 409 ? 1.854 11.273 21.641 1 95.44 409 ASP A N 1
ATOM 3204 C CA . ASP A 1 409 ? 3.299 11.109 21.766 1 95.44 409 ASP A CA 1
ATOM 3205 C C . ASP A 1 409 ? 3.996 11.336 20.422 1 95.44 409 ASP A C 1
ATOM 3207 O O . ASP A 1 409 ? 4.375 10.383 19.734 1 95.44 409 ASP A O 1
ATOM 3211 N N . ALA A 1 410 ? 4.238 12.539 20.156 1 95.62 410 ALA A N 1
ATOM 3212 C CA . ALA A 1 410 ? 4.777 12.984 18.875 1 95.62 410 ALA A CA 1
ATOM 3213 C C . ALA A 1 410 ? 6.008 12.172 18.484 1 95.62 410 ALA A C 1
ATOM 3215 O O . ALA A 1 410 ? 6.902 11.953 19.312 1 95.62 410 ALA A O 1
ATOM 3216 N N . ASN A 1 411 ? 6.023 11.617 17.297 1 96.12 411 ASN A N 1
ATOM 3217 C CA . ASN A 1 411 ? 7.133 10.914 16.672 1 96.12 411 ASN A CA 1
ATOM 3218 C C . ASN A 1 411 ? 7.102 11.055 15.156 1 96.12 411 ASN A C 1
ATOM 3220 O O . ASN A 1 411 ? 6.449 10.273 14.469 1 96.12 411 ASN A O 1
ATOM 3224 N N . GLN A 1 412 ? 7.906 11.961 14.695 1 94.38 412 GLN A N 1
ATOM 3225 C CA . GLN A 1 412 ? 7.863 12.312 13.281 1 94.38 412 GLN A CA 1
ATOM 3226 C C . GLN A 1 412 ? 8.773 11.406 12.453 1 94.38 412 GLN A C 1
ATOM 3228 O O . GLN A 1 412 ? 8.82 11.516 11.227 1 94.38 412 GLN A O 1
ATOM 3233 N N . GLU A 1 413 ? 9.406 10.453 13.094 1 93.56 413 GLU A N 1
ATOM 3234 C CA . GLU A 1 413 ? 10.234 9.484 12.383 1 93.56 413 GLU A CA 1
ATOM 3235 C C . GLU A 1 413 ? 9.398 8.336 11.836 1 93.56 413 GLU A C 1
ATOM 3237 O O . GLU A 1 413 ? 9.852 7.578 10.977 1 93.56 413 GLU A O 1
ATOM 3242 N N . LEU A 1 414 ? 8.266 8.195 12.367 1 96 414 LEU A N 1
ATOM 3243 C CA . LEU A 1 414 ? 7.418 7.062 12.008 1 96 414 LEU A CA 1
ATOM 3244 C C . LEU A 1 414 ? 6.957 7.168 10.562 1 96 414 LEU A C 1
ATOM 3246 O O . LEU A 1 414 ? 6.848 8.273 10.016 1 96 414 LEU A O 1
ATOM 3250 N N . LYS A 1 415 ? 6.75 6.07 9.922 1 96.69 415 LYS A N 1
ATOM 3251 C CA . LYS A 1 415 ? 6.242 5.941 8.562 1 96.69 415 LYS A CA 1
ATOM 3252 C C . LYS A 1 415 ? 4.957 5.125 8.531 1 96.69 415 LYS A C 1
ATOM 3254 O O . LYS A 1 415 ? 4.641 4.41 9.484 1 96.69 415 LYS A O 1
ATOM 3259 N N . SER A 1 416 ? 4.219 5.27 7.426 1 98.12 416 SER A N 1
ATOM 3260 C CA . SER A 1 416 ? 2.947 4.57 7.281 1 98.12 416 SER A CA 1
ATOM 3261 C C . SER A 1 416 ? 3.154 3.133 6.82 1 98.12 416 SER A C 1
ATOM 3263 O O . SER A 1 416 ? 4.254 2.76 6.41 1 98.12 416 SER A O 1
ATOM 3265 N N . ALA A 1 417 ? 2.152 2.307 7.016 1 98.62 417 ALA A N 1
ATOM 3266 C CA . ALA A 1 417 ? 2.125 0.909 6.594 1 98.62 417 ALA A CA 1
ATOM 3267 C C . ALA A 1 417 ? 0.709 0.475 6.227 1 98.62 417 ALA A C 1
ATOM 3269 O O . ALA A 1 417 ? -0.269 1.041 6.719 1 98.62 417 ALA A O 1
ATOM 3270 N N . ILE A 1 418 ? 0.586 -0.426 5.332 1 98.81 418 ILE A N 1
ATOM 3271 C CA . ILE A 1 418 ? -0.668 -1.069 4.957 1 98.81 418 ILE A CA 1
ATOM 3272 C C . ILE A 1 418 ? -0.501 -2.588 4.996 1 98.81 418 ILE A C 1
ATOM 3274 O O . ILE A 1 418 ? 0.472 -3.123 4.461 1 98.81 418 ILE A O 1
ATOM 3278 N N . SER A 1 419 ? -1.38 -3.324 5.656 1 98.25 419 SER A N 1
ATOM 3279 C CA . SER A 1 419 ? -1.32 -4.781 5.758 1 98.25 419 SER A CA 1
ATOM 3280 C C . SER A 1 419 ? -2.641 -5.418 5.34 1 98.25 419 SER A C 1
ATOM 3282 O O . SER A 1 419 ? -3.598 -4.715 5.004 1 98.25 419 SER A O 1
ATOM 3284 N N . ASN A 1 420 ? -2.65 -6.727 5.238 1 97.62 420 ASN A N 1
ATOM 3285 C CA . ASN A 1 420 ? -3.82 -7.516 4.875 1 97.62 420 ASN A CA 1
ATOM 3286 C C . ASN A 1 420 ? -4.227 -7.285 3.42 1 97.62 420 ASN A C 1
ATOM 3288 O O . ASN A 1 420 ? -5.41 -7.129 3.119 1 97.62 420 ASN A O 1
ATOM 3292 N N . LEU A 1 421 ? -3.24 -7.223 2.535 1 97.88 421 LEU A N 1
ATOM 3293 C CA . LEU A 1 421 ? -3.453 -7.043 1.104 1 97.88 421 LEU A CA 1
ATOM 3294 C C . LEU A 1 421 ? -3.553 -8.391 0.398 1 97.88 421 LEU A C 1
ATOM 3296 O O . LEU A 1 421 ? -2.801 -9.32 0.711 1 97.88 421 LEU A O 1
ATOM 3300 N N . SER A 1 422 ? -4.438 -8.547 -0.477 1 96.31 422 SER A N 1
ATOM 3301 C CA . SER A 1 422 ? -4.656 -9.766 -1.25 1 96.31 422 SER A CA 1
ATOM 3302 C C . SER A 1 422 ? -4.969 -9.445 -2.707 1 96.31 422 SER A C 1
ATOM 3304 O O . SER A 1 422 ? -5.086 -8.281 -3.082 1 96.31 422 SER A O 1
ATOM 3306 N N . LEU A 1 423 ? -5.129 -10.461 -3.496 1 95.12 423 LEU A N 1
ATOM 3307 C CA . LEU A 1 423 ? -5.441 -10.289 -4.91 1 95.12 423 LEU A CA 1
ATOM 3308 C C . LEU A 1 423 ? -6.805 -9.625 -5.086 1 95.12 423 LEU A C 1
ATOM 3310 O O . LEU A 1 423 ? -7.078 -9.023 -6.129 1 95.12 423 LEU A O 1
ATOM 3314 N N . GLY A 1 424 ? -7.602 -9.703 -4.086 1 94.25 424 GLY A N 1
ATOM 3315 C CA . GLY A 1 424 ? -8.922 -9.102 -4.137 1 94.25 424 GLY A CA 1
ATOM 3316 C C . GLY A 1 424 ? -8.93 -7.637 -3.742 1 94.25 424 GLY A C 1
ATOM 3317 O O . GLY A 1 424 ? -9.922 -6.934 -3.959 1 94.25 424 GLY A O 1
ATOM 3318 N N . THR A 1 425 ? -7.812 -7.094 -3.217 1 96.94 425 THR A N 1
ATOM 3319 C CA . THR A 1 425 ? -7.723 -5.707 -2.771 1 96.94 425 THR A CA 1
ATOM 3320 C C . THR A 1 425 ? -7.66 -4.758 -3.967 1 96.94 425 THR A C 1
ATOM 3322 O O . THR A 1 425 ? -6.746 -4.848 -4.789 1 96.94 425 THR A O 1
ATOM 3325 N N . LYS A 1 426 ? -8.633 -3.893 -4.059 1 96.81 426 LYS A N 1
ATOM 3326 C CA . LYS A 1 426 ? -8.688 -2.883 -5.113 1 96.81 426 LYS A CA 1
ATOM 3327 C C . LYS A 1 426 ? -8.461 -1.484 -4.551 1 96.81 426 LYS A C 1
ATOM 3329 O O . LYS A 1 426 ? -8.281 -1.318 -3.34 1 96.81 426 LYS A O 1
ATOM 3334 N N . ALA A 1 427 ? -8.422 -0.45 -5.457 1 98.25 427 ALA A N 1
ATOM 3335 C CA . ALA A 1 427 ? -8.125 0.927 -5.07 1 98.25 427 ALA A CA 1
ATOM 3336 C C . ALA A 1 427 ? -9.117 1.428 -4.023 1 98.25 427 ALA A C 1
ATOM 3338 O O . ALA A 1 427 ? -8.727 2.043 -3.029 1 98.25 427 ALA A O 1
ATOM 3339 N N . PRO A 1 428 ? -10.461 1.105 -4.156 1 98.19 428 PRO A N 1
ATOM 3340 C CA . PRO A 1 428 ? -11.406 1.595 -3.148 1 98.19 428 PRO A CA 1
ATOM 3341 C C . PRO A 1 428 ? -11.203 0.936 -1.786 1 98.19 428 PRO A C 1
ATOM 3343 O O . PRO A 1 428 ? -11.492 1.547 -0.752 1 98.19 428 PRO A O 1
ATOM 3346 N N . HIS A 1 429 ? -10.688 -0.339 -1.776 1 98.25 429 HIS A N 1
ATOM 3347 C CA . HIS A 1 429 ? -10.406 -1.004 -0.51 1 98.25 429 HIS A CA 1
ATOM 3348 C C . HIS A 1 429 ? -9.328 -0.26 0.274 1 98.25 429 HIS A C 1
ATOM 3350 O O . HIS A 1 429 ? -9.461 -0.062 1.484 1 98.25 429 HIS A O 1
ATOM 3356 N N . ILE A 1 430 ? -8.273 0.152 -0.433 1 98.69 430 ILE A N 1
ATOM 3357 C CA . ILE A 1 430 ? -7.172 0.863 0.214 1 98.69 430 ILE A CA 1
ATOM 3358 C C . ILE A 1 430 ? -7.645 2.246 0.656 1 98.69 430 ILE A C 1
ATOM 3360 O O . ILE A 1 430 ? -7.293 2.711 1.743 1 98.69 430 ILE A O 1
ATOM 3364 N N . PHE A 1 431 ? -8.469 2.893 -0.175 1 98.56 431 PHE A N 1
ATOM 3365 C CA . PHE A 1 431 ? -9.023 4.188 0.199 1 98.56 431 PHE A CA 1
ATOM 3366 C C . PHE A 1 431 ? -9.812 4.082 1.495 1 98.56 431 PHE A C 1
ATOM 3368 O O . PHE A 1 431 ? -9.656 4.906 2.396 1 98.56 431 PHE A O 1
ATOM 3375 N N . LYS A 1 432 ? -10.664 3.127 1.603 1 98.19 432 LYS A N 1
ATOM 3376 C CA . LYS A 1 432 ? -11.453 2.912 2.812 1 98.19 432 LYS A CA 1
ATOM 3377 C C . LYS A 1 432 ? -10.547 2.666 4.02 1 98.19 432 LYS A C 1
ATOM 3379 O O . LYS A 1 432 ? -10.812 3.176 5.109 1 98.19 432 LYS A O 1
ATOM 3384 N N . ALA A 1 433 ? -9.508 1.898 3.785 1 98.56 433 ALA A N 1
ATOM 3385 C CA . ALA A 1 433 ? -8.562 1.62 4.863 1 98.56 433 ALA A CA 1
ATOM 3386 C C . ALA A 1 433 ? -7.883 2.9 5.34 1 98.56 433 ALA A C 1
ATOM 3388 O O . ALA A 1 433 ? -7.609 3.057 6.535 1 98.56 433 ALA A O 1
ATOM 3389 N N . LEU A 1 434 ? -7.555 3.762 4.414 1 98.69 434 LEU A N 1
ATOM 3390 C CA . LEU A 1 434 ? -6.926 5.027 4.773 1 98.69 434 LEU A CA 1
ATOM 3391 C C . LEU A 1 434 ? -7.891 5.914 5.551 1 98.69 434 LEU A C 1
ATOM 3393 O O . LEU A 1 434 ? -7.496 6.566 6.523 1 98.69 434 LEU A O 1
ATOM 3397 N N . VAL A 1 435 ? -9.133 5.949 5.152 1 97.81 435 VAL A N 1
ATOM 3398 C CA . VAL A 1 435 ? -10.156 6.688 5.887 1 97.81 435 VAL A CA 1
ATOM 3399 C C . VAL A 1 435 ? -10.289 6.121 7.301 1 97.81 435 VAL A C 1
ATOM 3401 O O . VAL A 1 435 ? -10.336 6.871 8.273 1 97.81 435 VAL A O 1
ATOM 3404 N N . ASN A 1 436 ? -10.359 4.77 7.367 1 98.44 436 ASN A N 1
ATOM 3405 C CA . ASN A 1 436 ? -10.406 4.125 8.672 1 98.44 436 ASN A CA 1
ATOM 3406 C C . ASN A 1 436 ? -9.219 4.527 9.539 1 98.44 436 ASN A C 1
ATOM 3408 O O . ASN A 1 436 ? -9.375 4.812 10.727 1 98.44 436 ASN A O 1
ATOM 3412 N N . ALA A 1 437 ? -8.055 4.543 8.953 1 98.69 437 ALA A N 1
ATOM 3413 C CA . ALA A 1 437 ? -6.832 4.867 9.672 1 98.69 437 ALA A CA 1
ATOM 3414 C C . ALA A 1 437 ? -6.902 6.273 10.273 1 98.69 437 ALA A C 1
ATOM 3416 O O . ALA A 1 437 ? -6.488 6.492 11.414 1 98.69 437 ALA A O 1
ATOM 3417 N N . ILE A 1 438 ? -7.363 7.188 9.477 1 98.19 438 ILE A N 1
ATOM 3418 C CA . ILE A 1 438 ? -7.547 8.562 9.93 1 98.19 438 ILE A CA 1
ATOM 3419 C C . ILE A 1 438 ? -8.453 8.586 11.156 1 98.19 438 ILE A C 1
ATOM 3421 O O . ILE A 1 438 ? -8.141 9.227 12.156 1 98.19 438 ILE A O 1
ATOM 3425 N N . CYS A 1 439 ? -9.539 7.863 11.109 1 98.44 439 CYS A N 1
ATOM 3426 C CA . CYS A 1 439 ? -10.508 7.844 12.203 1 98.44 439 CYS A CA 1
ATOM 3427 C C . CYS A 1 439 ? -9.945 7.113 13.414 1 98.44 439 CYS A C 1
ATOM 3429 O O . CYS A 1 439 ? -10.227 7.488 14.555 1 98.44 439 CYS A O 1
ATOM 3431 N N . PHE A 1 440 ? -9.203 6.059 13.203 1 98.62 440 PHE A N 1
ATOM 3432 C CA . PHE A 1 440 ? -8.57 5.344 14.312 1 98.62 440 PHE A CA 1
ATOM 3433 C C . PHE A 1 440 ? -7.543 6.227 15.008 1 98.62 440 PHE A C 1
ATOM 3435 O O . PHE A 1 440 ? -7.414 6.188 16.234 1 98.62 440 PHE A O 1
ATOM 3442 N N . GLY A 1 441 ? -6.773 6.98 14.18 1 98.31 441 GLY A N 1
ATOM 3443 C CA . GLY A 1 441 ? -5.891 7.965 14.789 1 98.31 441 GLY A CA 1
ATOM 3444 C C . GLY A 1 441 ? -6.621 8.953 15.68 1 98.31 441 GLY A C 1
ATOM 3445 O O . GLY A 1 441 ? -6.133 9.297 16.766 1 98.31 441 GLY A O 1
ATOM 3446 N N . ALA A 1 442 ? -7.762 9.391 15.219 1 98.19 442 ALA A N 1
ATOM 3447 C CA . ALA A 1 442 ? -8.594 10.289 16.031 1 98.19 442 ALA A CA 1
ATOM 3448 C C . ALA A 1 442 ? -9.031 9.609 17.328 1 98.19 442 ALA A C 1
ATOM 3450 O O . ALA A 1 442 ? -9.062 10.25 18.375 1 98.19 442 ALA A O 1
ATOM 3451 N N . LYS A 1 443 ? -9.406 8.375 17.234 1 98.44 443 LYS A N 1
ATOM 3452 C CA . LYS A 1 443 ? -9.805 7.617 18.422 1 98.44 443 LYS A CA 1
ATOM 3453 C C . LYS A 1 443 ? -8.68 7.562 19.438 1 98.44 443 LYS A C 1
ATOM 3455 O O . LYS A 1 443 ? -8.914 7.691 20.641 1 98.44 443 LYS A O 1
ATOM 3460 N N . LYS A 1 444 ? -7.492 7.398 18.984 1 97.81 444 LYS A N 1
ATOM 3461 C CA . LYS A 1 444 ? -6.348 7.352 19.891 1 97.81 444 LYS A CA 1
ATOM 3462 C C . LYS A 1 444 ? -6.164 8.68 20.609 1 97.81 444 LYS A C 1
ATOM 3464 O O . LYS A 1 444 ? -5.738 8.711 21.766 1 97.81 444 LYS A O 1
ATOM 3469 N N . ILE A 1 445 ? -6.445 9.758 19.953 1 98 445 ILE A N 1
ATOM 3470 C CA . ILE A 1 445 ? -6.367 11.086 20.562 1 98 445 ILE A CA 1
ATOM 3471 C C . ILE A 1 445 ? -7.43 11.211 21.641 1 98 445 ILE A C 1
ATOM 3473 O O . ILE A 1 445 ? -7.133 11.625 22.766 1 98 445 ILE A O 1
ATOM 3477 N N . VAL A 1 446 ? -8.664 10.844 21.344 1 97.69 446 VAL A N 1
ATOM 3478 C CA . VAL A 1 446 ? -9.773 10.922 22.281 1 97.69 446 VAL A CA 1
ATOM 3479 C C . VAL A 1 446 ? -9.477 10.039 23.5 1 97.69 446 VAL A C 1
ATOM 3481 O O . VAL A 1 446 ? -9.672 10.461 24.641 1 97.69 446 VAL A O 1
ATOM 3484 N N . ASP A 1 447 ? -8.969 8.836 23.219 1 96.81 447 ASP A N 1
ATOM 3485 C CA . ASP A 1 447 ? -8.633 7.918 24.297 1 96.81 447 ASP A CA 1
ATOM 3486 C C . ASP A 1 447 ? -7.59 8.531 25.234 1 96.81 447 ASP A C 1
ATOM 3488 O O . ASP A 1 447 ? -7.684 8.383 26.453 1 96.81 447 ASP A O 1
ATOM 3492 N N . ARG A 1 448 ? -6.641 9.203 24.672 1 95.62 448 ARG A N 1
ATOM 3493 C CA . ARG A 1 448 ? -5.59 9.812 25.484 1 95.62 448 ARG A CA 1
ATOM 3494 C C . ARG A 1 448 ? -6.16 10.883 26.406 1 95.62 448 ARG A C 1
ATOM 3496 O O . ARG A 1 448 ? -5.812 10.93 27.594 1 95.62 448 ARG A O 1
ATOM 3503 N N . PHE A 1 449 ? -6.98 11.758 25.891 1 95.75 449 PHE A N 1
ATOM 3504 C CA . PHE A 1 449 ? -7.605 12.781 26.734 1 95.75 449 PHE A CA 1
ATOM 3505 C C . PHE A 1 449 ? -8.398 12.148 27.859 1 95.75 449 PHE A C 1
ATOM 3507 O O . PHE A 1 449 ? -8.266 12.547 29.016 1 95.75 449 PHE A O 1
ATOM 3514 N N . GLU A 1 450 ? -9.133 11.188 27.531 1 95.06 450 GLU A N 1
ATOM 3515 C CA . GLU A 1 450 ? -9.984 10.555 28.516 1 95.06 450 GLU A CA 1
ATOM 3516 C C . GLU A 1 450 ? -9.156 9.789 29.547 1 95.06 450 GLU A C 1
ATOM 3518 O O . GLU A 1 450 ? -9.461 9.805 30.75 1 95.06 450 GLU A O 1
ATOM 3523 N N . GLU A 1 451 ? -8.125 9.148 29.094 1 94.12 451 GLU A N 1
ATOM 3524 C CA . GLU A 1 451 ? -7.199 8.461 29.984 1 94.12 451 GLU A CA 1
ATOM 3525 C C . GLU A 1 451 ? -6.586 9.43 30.984 1 94.12 451 GLU A C 1
ATOM 3527 O O . GLU A 1 451 ? -6.301 9.055 32.125 1 94.12 451 GLU A O 1
ATOM 3532 N N . GLU A 1 452 ? -6.406 10.617 30.531 1 92.88 452 GLU A N 1
ATOM 3533 C CA . GLU A 1 452 ? -5.766 11.633 31.375 1 92.88 452 GLU A CA 1
ATOM 3534 C C . GLU A 1 452 ? -6.805 12.445 32.125 1 92.88 452 GLU A C 1
ATOM 3536 O O . GLU A 1 452 ? -6.473 13.477 32.719 1 92.88 452 GLU A O 1
ATOM 3541 N N . GLY A 1 453 ? -8.094 12.039 32.062 1 91.31 453 GLY A N 1
ATOM 3542 C CA . GLY A 1 453 ? -9.125 12.617 32.906 1 91.31 453 GLY A CA 1
ATOM 3543 C C . GLY A 1 453 ? -9.852 13.773 32.25 1 91.31 453 GLY A C 1
ATOM 3544 O O . GLY A 1 453 ? -10.617 14.484 32.906 1 91.31 453 GLY A O 1
ATOM 3545 N N . VAL A 1 454 ? -9.586 14.055 31.016 1 92.31 454 VAL A N 1
ATOM 3546 C CA . VAL A 1 454 ? -10.297 15.102 30.297 1 92.31 454 VAL A CA 1
ATOM 3547 C C . VAL A 1 454 ? -11.547 14.516 29.641 1 92.31 454 VAL A C 1
ATOM 3549 O O . VAL A 1 454 ? -11.453 13.609 28.797 1 92.31 454 VAL A O 1
ATOM 3552 N N . LYS A 1 455 ? -12.648 15.039 29.984 1 91.81 455 LYS A N 1
ATOM 3553 C CA . LYS A 1 455 ? -13.914 14.516 29.469 1 91.81 455 LYS A CA 1
ATOM 3554 C C . LYS A 1 455 ? -14.25 15.102 28.109 1 91.81 455 LYS A C 1
ATOM 3556 O O . LYS A 1 455 ? -14.078 16.297 27.875 1 91.81 455 LYS A O 1
ATOM 3561 N N . ILE A 1 456 ? -14.664 14.289 27.172 1 94.12 456 ILE A N 1
ATOM 3562 C CA . ILE A 1 456 ? -15.125 14.703 25.859 1 94.12 456 ILE A CA 1
ATOM 3563 C C . ILE A 1 456 ? -16.516 14.133 25.594 1 94.12 456 ILE A C 1
ATOM 3565 O O . ILE A 1 456 ? -16.688 12.922 25.422 1 94.12 456 ILE A O 1
ATOM 3569 N N . ASP A 1 457 ? -17.5 15 25.453 1 91.88 457 ASP A N 1
ATOM 3570 C CA . ASP A 1 457 ? -18.891 14.562 25.281 1 91.88 457 ASP A CA 1
ATOM 3571 C C . ASP A 1 457 ? -19.312 14.594 23.812 1 91.88 457 ASP A C 1
ATOM 3573 O O . ASP A 1 457 ? -20.172 13.82 23.406 1 91.88 457 ASP A O 1
ATOM 3577 N N . SER A 1 458 ? -18.781 15.5 23.125 1 91.69 458 SER A N 1
ATOM 3578 C CA . SER A 1 458 ? -19.141 15.648 21.719 1 91.69 458 SER A CA 1
ATOM 3579 C C . SER A 1 458 ? -17.969 16.219 20.922 1 91.69 458 SER A C 1
ATOM 3581 O O . SER A 1 458 ? -17.031 16.766 21.484 1 91.69 458 SER A O 1
ATOM 3583 N N . VAL A 1 459 ? -18.125 15.984 19.609 1 96.12 459 VAL A N 1
ATOM 3584 C CA . VAL A 1 459 ? -17.094 16.453 18.703 1 96.12 459 VAL A CA 1
ATOM 3585 C C . VAL A 1 459 ? -17.719 17.359 17.641 1 96.12 459 VAL A C 1
ATOM 3587 O O . VAL A 1 459 ? -18.812 17.078 17.141 1 96.12 459 VAL A O 1
ATOM 3590 N N . ILE A 1 460 ? -17.109 18.469 17.375 1 95.81 460 ILE A N 1
ATOM 3591 C CA . ILE A 1 460 ? -17.516 19.375 16.297 1 95.81 460 ILE A CA 1
ATOM 3592 C C . ILE A 1 460 ? -16.469 19.359 15.195 1 95.81 460 ILE A C 1
ATOM 3594 O O . ILE A 1 460 ? -15.297 19.641 15.438 1 95.81 460 ILE A O 1
ATOM 3598 N N . GLY A 1 461 ? -16.891 18.969 14.023 1 94.75 461 GLY A N 1
ATOM 3599 C CA . GLY A 1 461 ? -16.016 19.047 12.859 1 94.75 461 GLY A CA 1
ATOM 3600 C C . GLY A 1 461 ? -16.125 20.375 12.133 1 94.75 461 GLY A C 1
ATOM 3601 O O . GLY A 1 461 ? -17.234 20.859 11.883 1 94.75 461 GLY A O 1
ATOM 3602 N N . ILE A 1 462 ? -14.93 20.969 11.859 1 92.81 462 ILE A N 1
ATOM 3603 C CA . ILE A 1 462 ? -14.938 22.203 11.07 1 92.81 462 ILE A CA 1
ATOM 3604 C C . ILE A 1 462 ? -13.945 22.094 9.922 1 92.81 462 ILE A C 1
ATOM 3606 O O . ILE A 1 462 ? -13.023 21.266 9.961 1 92.81 462 ILE A O 1
ATOM 3610 N N . GLY A 1 463 ? -14.203 22.859 8.867 1 81.94 463 GLY A N 1
ATOM 3611 C CA . GLY A 1 463 ? -13.352 22.844 7.691 1 81.94 463 GLY A CA 1
ATOM 3612 C C . GLY A 1 463 ? -14.039 22.281 6.461 1 81.94 463 GLY A C 1
ATOM 3613 O O . GLY A 1 463 ? -15.125 21.719 6.559 1 81.94 463 GLY A O 1
ATOM 3614 N N . GLY A 1 464 ? -13.398 22.469 5.344 1 74.75 464 GLY A N 1
ATOM 3615 C CA . GLY A 1 464 ? -13.977 22.078 4.066 1 74.75 464 GLY A CA 1
ATOM 3616 C C . GLY A 1 464 ? -14.195 20.594 3.932 1 74.75 464 GLY A C 1
ATOM 3617 O O . GLY A 1 464 ? -15.227 20.141 3.422 1 74.75 464 GLY A O 1
ATOM 3618 N N . VAL A 1 465 ? -13.344 19.781 4.449 1 75.88 465 VAL A N 1
ATOM 3619 C CA . VAL A 1 465 ? -13.43 18.328 4.309 1 75.88 465 VAL A CA 1
ATOM 3620 C C . VAL A 1 465 ? -14.586 17.797 5.148 1 75.88 465 VAL A C 1
ATOM 3622 O O . VAL A 1 465 ? -15.297 16.891 4.73 1 75.88 465 VAL A O 1
ATOM 3625 N N . ALA A 1 466 ? -14.773 18.391 6.297 1 77.44 466 ALA A N 1
ATOM 3626 C CA . ALA A 1 466 ? -15.852 17.938 7.172 1 77.44 466 ALA A CA 1
ATOM 3627 C C . ALA A 1 466 ? -17.203 18.094 6.5 1 77.44 466 ALA A C 1
ATOM 3629 O O . ALA A 1 466 ? -18.078 17.219 6.617 1 77.44 466 ALA A O 1
ATOM 3630 N N . ARG A 1 467 ? -17.344 19.125 5.801 1 80 467 ARG A N 1
ATOM 3631 C CA . ARG A 1 467 ? -18.625 19.406 5.176 1 80 467 ARG A CA 1
ATOM 3632 C C . ARG A 1 467 ? -18.812 18.594 3.896 1 80 467 ARG A C 1
ATOM 3634 O O . ARG A 1 467 ? -19.938 18.234 3.539 1 80 467 ARG A O 1
ATOM 3641 N N . LYS A 1 468 ? -17.766 18.281 3.32 1 81.81 468 LYS A N 1
ATOM 3642 C CA . LYS A 1 468 ? -17.828 17.703 1.982 1 81.81 468 LYS A CA 1
ATOM 3643 C C . LYS A 1 468 ? -17.625 16.188 2.029 1 81.81 468 LYS A C 1
ATOM 3645 O O . LYS A 1 468 ? -17.688 15.516 0.996 1 81.81 468 LYS A O 1
ATOM 3650 N N . SER A 1 469 ? -17.484 15.672 3.229 1 89.62 469 SER A N 1
ATOM 3651 C CA . SER A 1 469 ? -17.141 14.25 3.285 1 89.62 469 SER A CA 1
ATOM 3652 C C . SER A 1 469 ? -18.031 13.5 4.273 1 89.62 469 SER A C 1
ATOM 3654 O O . SER A 1 469 ? -17.547 13.016 5.301 1 89.62 469 SER A O 1
ATOM 3656 N N . PRO A 1 470 ? -19.281 13.289 3.879 1 93.56 470 PRO A N 1
ATOM 3657 C CA . PRO A 1 470 ? -20.188 12.57 4.777 1 93.56 470 PRO A CA 1
ATOM 3658 C C . PRO A 1 470 ? -19.656 11.18 5.152 1 93.56 470 PRO A C 1
ATOM 3660 O O . PRO A 1 470 ? -19.828 10.742 6.293 1 93.56 470 PRO A O 1
ATOM 3663 N N . PHE A 1 471 ? -19.031 10.531 4.262 1 95.62 471 PHE A N 1
ATOM 3664 C CA . PHE A 1 471 ? -18.516 9.188 4.492 1 95.62 471 PHE A CA 1
ATOM 3665 C C . PHE A 1 471 ? -17.484 9.195 5.625 1 95.62 471 PHE A C 1
ATOM 3667 O O . PHE A 1 471 ? -17.547 8.359 6.527 1 95.62 471 PHE A O 1
ATOM 3674 N N . ILE A 1 472 ? -16.562 10.133 5.637 1 96.06 472 ILE A N 1
ATOM 3675 C CA . ILE A 1 472 ? -15.523 10.227 6.648 1 96.06 472 ILE A CA 1
ATOM 3676 C C . ILE A 1 472 ? -16.141 10.586 7.996 1 96.06 472 ILE A C 1
ATOM 3678 O O . ILE A 1 472 ? -15.766 10.031 9.031 1 96.06 472 ILE A O 1
ATOM 3682 N N . MET A 1 473 ? -17.125 11.5 8 1 96.06 473 MET A N 1
ATOM 3683 C CA . MET A 1 473 ? -17.75 11.953 9.242 1 96.06 473 MET A CA 1
ATOM 3684 C C . MET A 1 473 ? -18.547 10.828 9.891 1 96.06 473 MET A C 1
ATOM 3686 O O . MET A 1 473 ? -18.531 10.664 11.109 1 96.06 473 MET A O 1
ATOM 3690 N N . GLN A 1 474 ? -19.281 10.133 9.062 1 96.62 474 GLN A N 1
ATOM 3691 C CA . GLN A 1 474 ? -20.031 9 9.594 1 96.62 474 GLN A CA 1
ATOM 3692 C C . GLN A 1 474 ? -19.094 7.934 10.156 1 96.62 474 GLN A C 1
ATOM 3694 O O . GLN A 1 474 ? -19.359 7.363 11.211 1 96.62 474 GLN A O 1
ATOM 3699 N N . THR A 1 475 ? -18.031 7.645 9.414 1 97.44 475 THR A N 1
ATOM 3700 C CA . THR A 1 475 ? -17.047 6.688 9.898 1 97.44 475 THR A CA 1
ATOM 3701 C C . THR A 1 475 ? -16.453 7.148 11.227 1 97.44 475 THR A C 1
ATOM 3703 O O . THR A 1 475 ? -16.266 6.348 12.141 1 97.44 475 THR A O 1
ATOM 3706 N N . LEU A 1 476 ? -16.141 8.414 11.312 1 97.62 476 LEU A N 1
ATOM 3707 C CA . LEU A 1 476 ? -15.594 8.992 12.539 1 97.62 476 LEU A CA 1
ATOM 3708 C C . LEU A 1 476 ? -16.562 8.82 13.703 1 97.62 476 LEU A C 1
ATOM 3710 O O . LEU A 1 476 ? -16.141 8.453 14.805 1 97.62 476 LEU A O 1
ATOM 3714 N N . ALA A 1 477 ? -17.828 9.102 13.461 1 97.38 477 ALA A N 1
ATOM 3715 C CA . ALA A 1 477 ? -18.844 8.922 14.5 1 97.38 477 ALA A CA 1
ATOM 3716 C C . ALA A 1 477 ? -18.891 7.473 14.977 1 97.38 477 ALA A C 1
ATOM 3718 O O . ALA A 1 477 ? -19 7.211 16.172 1 97.38 477 ALA A O 1
ATOM 3719 N N . ASN A 1 478 ? -18.828 6.551 14.047 1 97.88 478 ASN A N 1
ATOM 3720 C CA . ASN A 1 478 ? -18.859 5.129 14.375 1 97.88 478 ASN A CA 1
ATOM 3721 C C . ASN A 1 478 ? -17.625 4.723 15.195 1 97.88 478 ASN A C 1
ATOM 3723 O O . ASN A 1 478 ? -17.75 3.957 16.156 1 97.88 478 ASN A O 1
ATOM 3727 N N . VAL A 1 479 ? -16.5 5.184 14.82 1 98.12 479 VAL A N 1
ATOM 3728 C CA . VAL A 1 479 ? -15.234 4.789 15.43 1 98.12 479 VAL A CA 1
ATOM 3729 C C . VAL A 1 479 ? -15.125 5.391 16.828 1 98.12 479 VAL A C 1
ATOM 3731 O O . VAL A 1 479 ? -14.719 4.711 17.781 1 98.12 479 VAL A O 1
ATOM 3734 N N . LEU A 1 480 ? -15.5 6.691 16.984 1 97.62 480 LEU A N 1
ATOM 3735 C CA . LEU A 1 480 ? -15.406 7.375 18.266 1 97.62 480 LEU A CA 1
ATOM 3736 C C . LEU A 1 480 ? -16.547 6.969 19.188 1 97.62 480 LEU A C 1
ATOM 3738 O O . LEU A 1 480 ? -16.469 7.148 20.406 1 97.62 480 LEU A O 1
ATOM 3742 N N . ASN A 1 481 ? -17.594 6.434 18.594 1 96.69 481 ASN A N 1
ATOM 3743 C CA . ASN A 1 481 ? -18.828 6.156 19.312 1 96.69 481 ASN A CA 1
ATOM 3744 C C . ASN A 1 481 ? -19.344 7.391 20.031 1 96.69 481 ASN A C 1
ATOM 3746 O O . ASN A 1 481 ? -19.625 7.336 21.234 1 96.69 481 ASN A O 1
ATOM 3750 N N . LYS A 1 482 ? -19.312 8.547 19.359 1 96.12 482 LYS A N 1
ATOM 3751 C CA . LYS A 1 482 ? -19.781 9.852 19.812 1 96.12 482 LYS A CA 1
ATOM 3752 C C . LYS A 1 482 ? -20.422 10.633 18.672 1 96.12 482 LYS A C 1
ATOM 3754 O O . LYS A 1 482 ? -20.062 10.453 17.5 1 96.12 482 LYS A O 1
ATOM 3759 N N . PRO A 1 483 ? -21.391 11.445 18.953 1 95.5 483 PRO A N 1
ATOM 3760 C CA . PRO A 1 483 ? -21.953 12.281 17.891 1 95.5 483 PRO A CA 1
ATOM 3761 C C . PRO A 1 483 ? -20.953 13.297 17.344 1 95.5 483 PRO A C 1
ATOM 3763 O O . PRO A 1 483 ? -20.141 13.828 18.094 1 95.5 483 PRO A O 1
ATOM 3766 N N . ILE A 1 484 ? -21.031 13.516 16.031 1 95.88 484 ILE A N 1
ATOM 3767 C CA . ILE A 1 484 ? -20.219 14.523 15.344 1 95.88 484 ILE A CA 1
ATOM 3768 C C . ILE A 1 484 ? -21.125 15.602 14.758 1 95.88 484 ILE A C 1
ATOM 3770 O O . ILE A 1 484 ? -21.969 15.328 13.914 1 95.88 484 ILE A O 1
ATOM 3774 N N . LYS A 1 485 ? -20.922 16.781 15.242 1 94.88 485 LYS A N 1
ATOM 3775 C CA . LYS A 1 485 ? -21.625 17.938 14.68 1 94.88 485 LYS A CA 1
ATOM 3776 C C . LYS A 1 485 ? -20.75 18.656 13.648 1 94.88 485 LYS A C 1
ATOM 3778 O O . LYS A 1 485 ? -19.531 18.734 13.797 1 94.88 485 LYS A O 1
ATOM 3783 N N . ILE A 1 486 ? -21.375 19.141 12.625 1 94.12 486 ILE A N 1
ATOM 3784 C CA . ILE A 1 486 ? -20.641 19.844 11.578 1 94.12 486 ILE A CA 1
ATOM 3785 C C . ILE A 1 486 ? -21.016 21.328 11.609 1 94.12 486 ILE A C 1
ATOM 3787 O O . ILE A 1 486 ? -22.188 21.688 11.531 1 94.12 486 ILE A O 1
ATOM 3791 N N . ALA A 1 487 ? -20.016 22.188 11.688 1 92.38 487 ALA A N 1
ATOM 3792 C CA . ALA A 1 487 ? -20.266 23.625 11.617 1 92.38 487 ALA A CA 1
ATOM 3793 C C . ALA A 1 487 ? -20.812 24.016 10.25 1 92.38 487 ALA A C 1
ATOM 3795 O O . ALA A 1 487 ? -20.375 23.484 9.219 1 92.38 487 ALA A O 1
ATOM 3796 N N . ALA A 1 488 ? -21.719 24.969 10.172 1 89.38 488 ALA A N 1
ATOM 3797 C CA . ALA A 1 488 ? -22.391 25.375 8.938 1 89.38 488 ALA A CA 1
ATOM 3798 C C . ALA A 1 488 ? -21.469 26.266 8.094 1 89.38 488 ALA A C 1
ATOM 3800 O O . ALA A 1 488 ? -21.562 26.266 6.863 1 89.38 488 ALA A O 1
ATOM 3801 N N . SER A 1 489 ? -20.609 26.922 8.75 1 87.06 489 SER A N 1
ATOM 3802 C CA . SER A 1 489 ? -19.719 27.828 8.023 1 87.06 489 SER A CA 1
ATOM 3803 C C . SER A 1 489 ? -18.594 27.062 7.328 1 87.06 489 SER A C 1
ATOM 3805 O O . SER A 1 489 ? -17.984 26.172 7.922 1 87.06 489 SER A O 1
ATOM 3807 N N . ASP A 1 490 ? -18.234 27.516 6.086 1 82.5 490 ASP A N 1
ATOM 3808 C CA . ASP A 1 490 ? -17.109 26.953 5.34 1 82.5 490 ASP A CA 1
ATOM 3809 C C . ASP A 1 490 ? -15.789 27.562 5.789 1 82.5 490 ASP A C 1
ATOM 3811 O O . ASP A 1 490 ? -14.719 27.031 5.488 1 82.5 490 ASP A O 1
ATOM 3815 N N . GLN A 1 491 ? -15.898 28.672 6.508 1 89.94 491 GLN A N 1
ATOM 3816 C CA . GLN A 1 491 ? -14.727 29.438 6.887 1 89.94 491 GLN A CA 1
ATOM 3817 C C . GLN A 1 491 ? -14.695 29.703 8.391 1 89.94 491 GLN A C 1
ATOM 3819 O O . GLN A 1 491 ? -14.492 30.844 8.82 1 89.94 491 GLN A O 1
ATOM 3824 N N . THR A 1 492 ? -14.898 28.641 9.102 1 94.75 492 THR A N 1
ATOM 3825 C CA . THR A 1 492 ? -15.062 28.75 10.547 1 94.75 492 THR A CA 1
ATOM 3826 C C . THR A 1 492 ? -13.82 29.375 11.188 1 94.75 492 THR A C 1
ATOM 3828 O O . THR A 1 492 ? -13.93 30.188 12.117 1 94.75 492 THR A O 1
ATOM 3831 N N . PRO A 1 493 ? -12.617 29.047 10.719 1 96.56 493 PRO A N 1
ATOM 3832 C CA . PRO A 1 493 ? -11.445 29.703 11.305 1 96.56 493 PRO A CA 1
ATOM 3833 C C . PRO A 1 493 ? -11.445 31.219 11.078 1 96.56 493 PRO A C 1
ATOM 3835 O O . PRO A 1 493 ? -11.172 31.984 12 1 96.56 493 PRO A O 1
ATOM 3838 N N . ALA A 1 494 ? -11.805 31.641 9.898 1 97.75 494 ALA A N 1
ATOM 3839 C CA . ALA A 1 494 ? -11.898 33.062 9.609 1 97.75 494 ALA A CA 1
ATOM 3840 C C . ALA A 1 494 ? -12.977 33.719 10.453 1 97.75 494 ALA A C 1
ATOM 3842 O O . ALA A 1 494 ? -12.82 34.875 10.898 1 97.75 494 ALA A O 1
ATOM 3843 N N . LEU A 1 495 ? -14.031 33.031 10.617 1 97.44 495 LEU A N 1
ATOM 3844 C CA . LEU A 1 495 ? -15.109 33.531 11.469 1 97.44 495 LEU A CA 1
ATOM 3845 C C . LEU A 1 495 ? -14.625 33.719 12.898 1 97.44 495 LEU A C 1
ATOM 3847 O O . LEU A 1 495 ? -14.961 34.719 13.547 1 97.44 495 LEU A O 1
ATOM 3851 N N . GLY A 1 496 ? -13.906 32.719 13.391 1 98.38 496 GLY A N 1
ATOM 3852 C CA . GLY A 1 496 ? -13.305 32.875 14.711 1 98.38 496 GLY A CA 1
ATOM 3853 C C . GLY A 1 496 ? -12.398 34.094 14.828 1 98.38 496 GLY A C 1
ATOM 3854 O O . GLY A 1 496 ? -12.422 34.781 15.844 1 98.38 496 GLY A O 1
ATOM 3855 N N . ALA A 1 497 ? -11.617 34.281 13.836 1 98.75 497 ALA A N 1
ATOM 3856 C CA . ALA A 1 497 ? -10.766 35.469 13.812 1 98.75 497 ALA A CA 1
ATOM 3857 C C . ALA A 1 497 ? -11.594 36.719 13.859 1 98.75 497 ALA A C 1
ATOM 3859 O O . ALA A 1 497 ? -11.25 37.688 14.562 1 98.75 497 ALA A O 1
ATOM 3860 N N . ALA A 1 498 ? -12.672 36.781 13.148 1 98.69 498 ALA A N 1
ATOM 3861 C CA . ALA A 1 498 ? -13.57 37.938 13.172 1 98.69 498 ALA A CA 1
ATOM 3862 C C . ALA A 1 498 ? -14.125 38.188 14.57 1 98.69 498 ALA A C 1
ATOM 3864 O O . ALA A 1 498 ? -14.32 39.312 14.977 1 98.69 498 ALA A O 1
ATOM 3865 N N . ILE A 1 499 ? -14.375 37.125 15.242 1 98.69 499 ILE A N 1
ATOM 3866 C CA . ILE A 1 499 ? -14.891 37.219 16.609 1 98.69 499 ILE A CA 1
ATOM 3867 C C . ILE A 1 499 ? -13.859 37.906 17.516 1 98.69 499 ILE A C 1
ATOM 3869 O O . ILE A 1 499 ? -14.18 38.812 18.266 1 98.69 499 ILE A O 1
ATOM 3873 N N . TYR A 1 500 ? -12.617 37.438 17.438 1 98.88 500 TYR A N 1
ATOM 3874 C CA . TYR A 1 500 ? -11.547 38.062 18.188 1 98.88 500 TYR A CA 1
ATOM 3875 C C . TYR A 1 500 ? -11.453 39.562 17.844 1 98.88 500 TYR A C 1
ATOM 3877 O O . TYR A 1 500 ? -11.281 40.406 18.734 1 98.88 500 TYR A O 1
ATOM 3885 N N . ALA A 1 501 ? -11.555 39.844 16.562 1 98.88 501 ALA A N 1
ATOM 3886 C CA . ALA A 1 501 ? -11.477 41.25 16.109 1 98.88 501 ALA A CA 1
ATOM 3887 C C . ALA A 1 501 ? -12.578 42.094 16.734 1 98.88 501 ALA A C 1
ATOM 3889 O O . ALA A 1 501 ? -12.344 43.25 17.109 1 98.88 501 ALA A O 1
ATOM 3890 N N . ALA A 1 502 ? -13.758 41.594 16.844 1 98.75 502 ALA A N 1
ATOM 3891 C CA . ALA A 1 502 ? -14.898 42.312 17.406 1 98.75 502 ALA A CA 1
ATOM 3892 C C . ALA A 1 502 ? -14.664 42.625 18.875 1 98.75 502 ALA A C 1
ATOM 3894 O O . ALA A 1 502 ? -15.031 43.719 19.344 1 98.75 502 ALA A O 1
ATOM 3895 N N . VAL A 1 503 ? -14.086 41.719 19.562 1 98.75 503 VAL A N 1
ATOM 3896 C CA . VAL A 1 503 ? -13.812 41.938 20.984 1 98.75 503 VAL A CA 1
ATOM 3897 C C . VAL A 1 503 ? -12.68 42.938 21.141 1 98.75 503 VAL A C 1
ATOM 3899 O O . VAL A 1 503 ? -12.773 43.875 21.953 1 98.75 503 VAL A O 1
ATOM 3902 N N . ALA A 1 504 ? -11.625 42.75 20.391 1 98.81 504 ALA A N 1
ATOM 3903 C CA . ALA A 1 504 ? -10.469 43.656 20.469 1 98.81 504 ALA A CA 1
ATOM 3904 C C . ALA A 1 504 ? -10.875 45.094 20.125 1 98.81 504 ALA A C 1
ATOM 3906 O O . ALA A 1 504 ? -10.312 46.031 20.672 1 98.81 504 ALA A O 1
ATOM 3907 N N . ALA A 1 505 ? -11.867 45.219 19.25 1 98.44 505 ALA A N 1
ATOM 3908 C CA . ALA A 1 505 ? -12.344 46.531 18.812 1 98.44 505 ALA A CA 1
ATOM 3909 C C . ALA A 1 505 ? -13.328 47.125 19.828 1 98.44 505 ALA A C 1
ATOM 3911 O O . ALA A 1 505 ? -13.812 48.25 19.641 1 98.44 505 ALA A O 1
ATOM 3912 N N . GLY A 1 506 ? -13.695 46.375 20.812 1 97.94 506 GLY A N 1
ATOM 3913 C CA . GLY A 1 506 ? -14.547 46.875 21.875 1 97.94 506 GLY A CA 1
ATOM 3914 C C . GLY A 1 506 ? -16.031 46.719 21.562 1 97.94 506 GLY A C 1
ATOM 3915 O O . GLY A 1 506 ? -16.859 47.312 22.25 1 97.94 506 GLY A O 1
ATOM 3916 N N . ILE A 1 507 ? -16.359 46 20.609 1 98.06 507 ILE A N 1
ATOM 3917 C CA . ILE A 1 507 ? -17.766 45.844 20.219 1 98.06 507 ILE A CA 1
ATOM 3918 C C . ILE A 1 507 ? -18.438 44.875 21.188 1 98.06 507 ILE A C 1
ATOM 3920 O O . ILE A 1 507 ? -19.609 45.062 21.547 1 98.06 507 ILE A O 1
ATOM 3924 N N . TYR A 1 508 ? -17.797 43.812 21.531 1 98 508 TYR A N 1
ATOM 3925 C CA . TYR A 1 508 ? -18.266 42.875 22.547 1 98 508 TYR A CA 1
ATOM 3926 C C . TYR A 1 508 ? -17.328 42.844 23.75 1 98 508 TYR A C 1
ATOM 3928 O O . TYR A 1 508 ? -16.125 43.094 23.609 1 98 508 TYR A O 1
ATOM 3936 N N . PRO A 1 509 ? -17.812 42.406 24.875 1 97.81 509 PRO A N 1
ATOM 3937 C CA . PRO A 1 509 ? -17 42.5 26.094 1 97.81 509 PRO A CA 1
ATOM 3938 C C . PRO A 1 509 ? -16.031 41.312 26.219 1 97.81 509 PRO A C 1
ATOM 3940 O O . PRO A 1 509 ? -15.008 41.438 26.906 1 97.81 509 PRO A O 1
ATOM 3943 N N . ASN A 1 510 ? -16.469 40.219 25.641 1 97.31 510 ASN A N 1
ATOM 3944 C CA . ASN A 1 510 ? -15.609 39.031 25.734 1 97.31 510 ASN A CA 1
ATOM 3945 C C . ASN A 1 510 ? -15.875 38.062 24.594 1 97.31 510 ASN A C 1
ATOM 3947 O O . ASN A 1 510 ? -16.859 38.188 23.875 1 97.31 510 ASN A O 1
ATOM 3951 N N . VAL A 1 511 ? -15.008 37.094 24.5 1 98.12 511 VAL A N 1
ATOM 3952 C CA . VAL A 1 511 ? -14.984 36.156 23.375 1 98.12 511 VAL A CA 1
ATOM 3953 C C . VAL A 1 511 ? -16.219 35.281 23.422 1 98.12 511 VAL A C 1
ATOM 3955 O O . VAL A 1 511 ? -16.812 34.969 22.391 1 98.12 511 VAL A O 1
ATOM 3958 N N . ILE A 1 512 ? -16.656 34.844 24.578 1 97 512 ILE A N 1
ATOM 3959 C CA . ILE A 1 512 ? -17.781 33.938 24.734 1 97 512 ILE A CA 1
ATOM 3960 C C . ILE A 1 512 ? -19.062 34.594 24.188 1 97 512 ILE A C 1
ATOM 3962 O O . ILE A 1 512 ? -19.781 34 23.406 1 97 512 ILE A O 1
ATOM 3966 N N . GLU A 1 513 ? -19.312 35.812 24.594 1 96.75 513 GLU A N 1
ATOM 3967 C CA . GLU A 1 513 ? -20.516 36.531 24.156 1 96.75 513 GLU A CA 1
ATOM 3968 C C . GLU A 1 513 ? -20.469 36.781 22.656 1 96.75 513 GLU A C 1
ATOM 3970 O O . GLU A 1 513 ? -21.484 36.625 21.969 1 96.75 513 GLU A O 1
ATOM 3975 N N . ALA A 1 514 ? -19.359 37.219 22.203 1 97.62 514 ALA A N 1
ATOM 3976 C CA . ALA A 1 514 ? -19.219 37.469 20.766 1 97.62 514 ALA A CA 1
ATOM 3977 C C . ALA A 1 514 ? -19.438 36.188 19.969 1 97.62 514 ALA A C 1
ATOM 3979 O O . ALA A 1 514 ? -20.109 36.188 18.938 1 97.62 514 ALA A O 1
ATOM 3980 N N . SER A 1 515 ? -18.828 35.094 20.406 1 97.06 515 SER A N 1
ATOM 3981 C CA . SER A 1 515 ? -18.938 33.812 19.734 1 97.06 515 SER A CA 1
ATOM 3982 C C . SER A 1 515 ? -20.391 33.344 19.672 1 97.06 515 SER A C 1
ATOM 3984 O O . SER A 1 515 ? -20.828 32.812 18.656 1 97.06 515 SER A O 1
ATOM 3986 N N . GLN A 1 516 ? -21.156 33.531 20.703 1 95.31 516 GLN A N 1
ATOM 3987 C CA . GLN A 1 516 ? -22.547 33.094 20.75 1 95.31 516 GLN A CA 1
ATOM 3988 C C . GLN A 1 516 ? -23.391 33.875 19.734 1 95.31 516 GLN A C 1
ATOM 3990 O O . GLN A 1 516 ? -24.344 33.344 19.156 1 95.31 516 GLN A O 1
ATOM 3995 N N . LYS A 1 517 ? -22.984 35.062 19.516 1 94.81 517 LYS A N 1
ATOM 3996 C CA . LYS A 1 517 ? -23.766 35.938 18.641 1 94.81 517 LYS A CA 1
ATOM 3997 C C . LYS A 1 517 ? -23.344 35.781 17.188 1 94.81 517 LYS A C 1
ATOM 3999 O O . LYS A 1 517 ? -24.172 35.875 16.266 1 94.81 517 LYS A O 1
ATOM 4004 N N . ILE A 1 518 ? -22.031 35.656 16.938 1 95.75 518 ILE A N 1
ATOM 4005 C CA . ILE A 1 518 ? -21.469 35.75 15.594 1 95.75 518 ILE A CA 1
ATOM 4006 C C . ILE A 1 518 ? -21.125 34.344 15.094 1 95.75 518 ILE A C 1
ATOM 4008 O O . ILE A 1 518 ? -21.062 34.094 13.883 1 95.75 518 ILE A O 1
ATOM 4012 N N . GLY A 1 519 ? -20.859 33.438 15.969 1 94.5 519 GLY A N 1
ATOM 4013 C CA . GLY A 1 519 ? -20.328 32.125 15.641 1 94.5 519 GLY A CA 1
ATOM 4014 C C . GLY A 1 519 ? -21.25 31.328 14.719 1 94.5 519 GLY A C 1
ATOM 4015 O O . GLY A 1 519 ? -22.375 31.75 14.461 1 94.5 519 GLY A O 1
ATOM 4016 N N . SER A 1 520 ? -20.719 30.25 14.234 1 93.5 520 SER A N 1
ATOM 4017 C CA . SER A 1 520 ? -21.375 29.438 13.219 1 93.5 520 SER A CA 1
ATOM 4018 C C . SER A 1 520 ? -22.516 28.594 13.82 1 93.5 520 SER A C 1
ATOM 4020 O O . SER A 1 520 ? -22.375 28.078 14.93 1 93.5 520 SER A O 1
ATOM 4022 N N . ASP A 1 521 ? -23.594 28.406 13.039 1 92.38 521 ASP A N 1
ATOM 4023 C CA . ASP A 1 521 ? -24.578 27.391 13.352 1 92.38 521 ASP A CA 1
ATOM 4024 C C . ASP A 1 521 ? -24.094 26 12.922 1 92.38 521 ASP A C 1
ATOM 4026 O O . ASP A 1 521 ? -22.938 25.844 12.508 1 92.38 521 ASP A O 1
ATOM 4030 N N . PHE A 1 522 ? -24.922 25.031 13.125 1 90.88 522 PHE A N 1
ATOM 4031 C CA . PHE A 1 522 ? -24.562 23.672 12.758 1 90.88 522 PHE A CA 1
ATOM 4032 C C . PHE A 1 522 ? -25.422 23.172 11.594 1 90.88 522 PHE A C 1
ATOM 4034 O O . PHE A 1 522 ? -26.609 23.5 11.516 1 90.88 522 PHE A O 1
ATOM 4041 N N . ASP A 1 523 ? -24.812 22.516 10.586 1 84.69 523 ASP A N 1
ATOM 4042 C CA . ASP A 1 523 ? -25.453 22.062 9.359 1 84.69 523 ASP A CA 1
ATOM 4043 C C . ASP A 1 523 ? -25.703 20.547 9.398 1 84.69 523 ASP A C 1
ATOM 4045 O O . ASP A 1 523 ? -26.219 19.984 8.438 1 84.69 523 ASP A O 1
ATOM 4049 N N . GLY A 1 524 ? -25.516 19.875 10.398 1 86.81 524 GLY A N 1
ATOM 4050 C CA . GLY A 1 524 ? -25.719 18.438 10.398 1 86.81 524 GLY A CA 1
ATOM 4051 C C . GLY A 1 524 ? -25.047 17.734 11.562 1 86.81 524 GLY A C 1
ATOM 4052 O O . GLY A 1 524 ? -24.219 18.328 12.25 1 86.81 524 GLY A O 1
ATOM 4053 N N . GLU A 1 525 ? -25.578 16.547 11.766 1 93.81 525 GLU A N 1
ATOM 4054 C CA . GLU A 1 525 ? -25.062 15.719 12.852 1 93.81 525 GLU A CA 1
ATOM 4055 C C . GLU A 1 525 ? -25.016 14.25 12.445 1 93.81 525 GLU A C 1
ATOM 4057 O O . GLU A 1 525 ? -25.906 13.766 11.727 1 93.81 525 GLU A O 1
ATOM 4062 N N . TYR A 1 526 ? -23.922 13.625 12.742 1 95.56 526 TYR A N 1
ATOM 4063 C CA . TYR A 1 526 ? -23.75 12.195 12.516 1 95.56 526 TYR A CA 1
ATOM 4064 C C . TYR A 1 526 ? -23.766 11.43 13.836 1 95.56 526 TYR A C 1
ATOM 4066 O O . TYR A 1 526 ? -23.094 11.836 14.789 1 95.56 526 TYR A O 1
ATOM 4074 N N . PHE A 1 527 ? -24.547 10.375 13.867 1 96.88 527 PHE A N 1
ATOM 4075 C CA . PHE A 1 527 ? -24.625 9.539 15.062 1 96.88 527 PHE A CA 1
ATOM 4076 C C . PHE A 1 527 ? -24 8.172 14.805 1 96.88 527 PHE A C 1
ATOM 4078 O O . PHE A 1 527 ? -24.078 7.652 13.688 1 96.88 527 PHE A O 1
ATOM 4085 N N . PRO A 1 528 ? -23.391 7.602 15.875 1 97.06 528 PRO A N 1
ATOM 4086 C CA . PRO A 1 528 ? -22.859 6.246 15.711 1 97.06 528 PRO A CA 1
ATOM 4087 C C . PRO A 1 528 ? -23.938 5.242 15.297 1 97.06 528 PRO A C 1
ATOM 4089 O O . PRO A 1 528 ? -25.062 5.289 15.805 1 97.06 528 PRO A O 1
ATOM 4092 N N . GLN A 1 529 ? -23.578 4.43 14.383 1 96.12 529 GLN A N 1
ATOM 4093 C CA . GLN A 1 529 ? -24.422 3.301 13.992 1 96.12 529 GLN A CA 1
ATOM 4094 C C . GLN A 1 529 ? -24.016 2.035 14.75 1 96.12 529 GLN A C 1
ATOM 4096 O O . GLN A 1 529 ? -22.984 1.438 14.469 1 96.12 529 GLN A O 1
ATOM 4101 N N . THR A 1 530 ? -24.875 1.562 15.539 1 93.12 530 THR A N 1
ATOM 4102 C CA . THR A 1 530 ? -24.578 0.534 16.531 1 93.12 530 THR A CA 1
ATOM 4103 C C . THR A 1 530 ? -24.031 -0.721 15.867 1 93.12 530 THR A C 1
ATOM 4105 O O . THR A 1 530 ? -23.125 -1.363 16.406 1 93.12 530 THR A O 1
ATOM 4108 N N . ASP A 1 531 ? -24.547 -1.107 14.773 1 90.88 531 ASP A N 1
ATOM 4109 C CA . ASP A 1 531 ? -24.125 -2.328 14.086 1 90.88 531 ASP A CA 1
ATOM 4110 C C . ASP A 1 531 ? -22.719 -2.188 13.523 1 90.88 531 ASP A C 1
ATOM 4112 O O . ASP A 1 531 ? -22.031 -3.186 13.328 1 90.88 531 ASP A O 1
ATOM 4116 N N . LYS A 1 532 ? -22.25 -0.998 13.352 1 94.69 532 LYS A N 1
ATOM 4117 C CA . LYS A 1 532 ? -20.938 -0.762 12.758 1 94.69 532 LYS A CA 1
ATOM 4118 C C . LYS A 1 532 ? -19.875 -0.52 13.844 1 94.69 532 LYS A C 1
ATOM 4120 O O . LYS A 1 532 ? -18.688 -0.723 13.609 1 94.69 532 LYS A O 1
ATOM 4125 N N . VAL A 1 533 ? -20.281 -0.094 15.016 1 95.88 533 VAL A N 1
ATOM 4126 C CA . VAL A 1 533 ? -19.375 0.257 16.094 1 95.88 533 VAL A CA 1
ATOM 4127 C C . VAL A 1 533 ? -18.516 -0.957 16.469 1 95.88 533 VAL A C 1
ATOM 4129 O O . VAL A 1 533 ? -17.312 -0.845 16.641 1 95.88 533 VAL A O 1
ATOM 4132 N N . GLU A 1 534 ? -19.188 -2.084 16.516 1 93.56 534 GLU A N 1
ATOM 4133 C CA . GLU A 1 534 ? -18.469 -3.301 16.891 1 93.56 534 GLU A CA 1
ATOM 4134 C C . GLU A 1 534 ? -17.469 -3.703 15.805 1 93.56 534 GLU A C 1
ATOM 4136 O O . GLU A 1 534 ? -16.359 -4.148 16.109 1 93.56 534 GLU A O 1
ATOM 4141 N N . ALA A 1 535 ? -17.906 -3.611 14.609 1 94.19 535 ALA A N 1
ATOM 4142 C CA . ALA A 1 535 ? -17.047 -3.949 13.484 1 94.19 535 ALA A CA 1
ATOM 4143 C C . ALA A 1 535 ? -15.812 -3.045 13.453 1 94.19 535 ALA A C 1
ATOM 4145 O O . ALA A 1 535 ? -14.695 -3.514 13.219 1 94.19 535 ALA A O 1
ATOM 4146 N N . TYR A 1 536 ? -15.984 -1.793 13.703 1 96.75 536 TYR A N 1
ATOM 4147 C CA . TYR A 1 536 ? -14.875 -0.844 13.688 1 96.75 536 TYR A CA 1
ATOM 4148 C C . TYR A 1 536 ? -13.953 -1.067 14.875 1 96.75 536 TYR A C 1
ATOM 4150 O O . TYR A 1 536 ? -12.742 -0.82 14.789 1 96.75 536 TYR A O 1
ATOM 4158 N N . HIS A 1 537 ? -14.516 -1.559 15.953 1 95.62 537 HIS A N 1
ATOM 4159 C CA . HIS A 1 537 ? -13.672 -1.874 17.094 1 95.62 537 HIS A CA 1
ATOM 4160 C C . HIS A 1 537 ? -12.68 -2.986 16.766 1 95.62 537 HIS A C 1
ATOM 4162 O O . HIS A 1 537 ? -11.523 -2.936 17.172 1 95.62 537 HIS A O 1
ATOM 4168 N N . LYS A 1 538 ? -13.156 -3.969 16.016 1 94.44 538 LYS A N 1
ATOM 4169 C CA . LYS A 1 538 ? -12.266 -5.043 15.586 1 94.44 538 LYS A CA 1
ATOM 4170 C C . LYS A 1 538 ? -11.156 -4.508 14.688 1 94.44 538 LYS A C 1
ATOM 4172 O O . LYS A 1 538 ? -10 -4.91 14.812 1 94.44 538 LYS A O 1
ATOM 4177 N N . LEU A 1 539 ? -11.508 -3.676 13.781 1 96.69 539 LEU A N 1
ATOM 4178 C CA . LEU A 1 539 ? -10.531 -3.062 12.883 1 96.69 539 LEU A CA 1
ATOM 4179 C C . LEU A 1 539 ? -9.555 -2.186 13.664 1 96.69 539 LEU A C 1
ATOM 4181 O O . LEU A 1 539 ? -8.375 -2.109 13.32 1 96.69 539 LEU A O 1
ATOM 4185 N N . LEU A 1 540 ? -10.055 -1.532 14.727 1 97.44 540 LEU A N 1
ATOM 4186 C CA . LEU A 1 540 ? -9.203 -0.712 15.578 1 97.44 540 LEU A CA 1
ATOM 4187 C C . LEU A 1 540 ? -8.125 -1.562 16.25 1 97.44 540 LEU A C 1
ATOM 4189 O O . LEU A 1 540 ? -6.977 -1.136 16.375 1 97.44 540 LEU A O 1
ATOM 4193 N N . LEU A 1 541 ? -8.5 -2.705 16.688 1 96.5 541 LEU A N 1
ATOM 4194 C CA . LEU A 1 541 ? -7.535 -3.607 17.312 1 96.5 541 LEU A CA 1
ATOM 4195 C C . LEU A 1 541 ? -6.441 -3.986 16.312 1 96.5 541 LEU A C 1
ATOM 4197 O O . LEU A 1 541 ? -5.266 -4.047 16.688 1 96.5 541 LEU A O 1
ATOM 4201 N N . ALA A 1 542 ? -6.809 -4.246 15.078 1 96.38 542 ALA A N 1
ATOM 4202 C CA . ALA A 1 542 ? -5.832 -4.543 14.031 1 96.38 542 ALA A CA 1
ATOM 4203 C C . ALA A 1 542 ? -4.934 -3.342 13.766 1 96.38 542 ALA A C 1
ATOM 4205 O O . ALA A 1 542 ? -3.732 -3.498 13.531 1 96.38 542 ALA A O 1
ATOM 4206 N N . TYR A 1 543 ? -5.547 -2.172 13.812 1 97.75 543 TYR A N 1
ATOM 4207 C CA . TYR A 1 543 ? -4.789 -0.932 13.688 1 97.75 543 TYR A CA 1
ATOM 4208 C C . TYR A 1 543 ? -3.742 -0.817 14.789 1 97.75 543 TYR A C 1
ATOM 4210 O O . TYR A 1 543 ? -2.6 -0.43 14.539 1 97.75 543 TYR A O 1
ATOM 4218 N N . GLU A 1 544 ? -4.098 -1.16 15.945 1 97.12 544 GLU A N 1
ATOM 4219 C CA . GLU A 1 544 ? -3.189 -1.088 17.078 1 97.12 544 GLU A CA 1
ATOM 4220 C C . GLU A 1 544 ? -2.029 -2.066 16.922 1 97.12 544 GLU A C 1
ATOM 4222 O O . GLU A 1 544 ? -0.893 -1.752 17.297 1 97.12 544 GLU A O 1
ATOM 4227 N N . GLN A 1 545 ? -2.293 -3.207 16.375 1 95.56 545 GLN A N 1
ATOM 4228 C CA . GLN A 1 545 ? -1.232 -4.176 16.125 1 95.56 545 GLN A CA 1
ATOM 4229 C C . GLN A 1 545 ? -0.245 -3.652 15.086 1 95.56 545 GLN A C 1
ATOM 4231 O O . GLN A 1 545 ? 0.969 -3.789 15.25 1 95.56 545 GLN A O 1
ATOM 4236 N N . LEU A 1 546 ? -0.788 -3.121 14.047 1 97.44 546 LEU A N 1
ATOM 4237 C CA . LEU A 1 546 ? 0.063 -2.557 13 1 97.44 546 LEU A CA 1
ATOM 4238 C C . LEU A 1 546 ? 0.868 -1.377 13.539 1 97.44 546 LEU A C 1
ATOM 4240 O O . LEU A 1 546 ? 2.029 -1.192 13.172 1 97.44 546 LEU A O 1
ATOM 4244 N N . SER A 1 547 ? 0.216 -0.565 14.414 1 97.38 547 SER A N 1
ATOM 4245 C CA . SER A 1 547 ? 0.898 0.556 15.055 1 97.38 547 SER A CA 1
ATOM 4246 C C . SER A 1 547 ? 2.076 0.08 15.898 1 97.38 547 SER A C 1
ATOM 4248 O O . SER A 1 547 ? 3.143 0.698 15.891 1 97.38 547 SER A O 1
ATOM 4250 N N . ALA A 1 548 ? 1.894 -0.973 16.594 1 95.19 548 ALA A N 1
ATOM 4251 C CA . ALA A 1 548 ? 2.943 -1.526 17.438 1 95.19 548 ALA A CA 1
ATOM 4252 C C . ALA A 1 548 ? 4.109 -2.047 16.609 1 95.19 548 ALA A C 1
ATOM 4254 O O . ALA A 1 548 ? 5.266 -1.966 17.031 1 95.19 548 ALA A O 1
ATOM 4255 N N . PHE A 1 549 ? 3.863 -2.592 15.484 1 94.75 549 PHE A N 1
ATOM 4256 C CA . PHE A 1 549 ? 4.922 -3.006 14.57 1 94.75 549 PHE A CA 1
ATOM 4257 C C . PHE A 1 549 ? 5.738 -1.805 14.109 1 94.75 549 PHE A C 1
ATOM 4259 O O . PHE A 1 549 ? 6.969 -1.854 14.094 1 94.75 549 PHE A O 1
ATOM 4266 N N . ALA A 1 550 ? 5.004 -0.728 13.734 1 95.06 550 ALA A N 1
ATOM 4267 C CA . ALA A 1 550 ? 5.66 0.452 13.18 1 95.06 550 ALA A CA 1
ATOM 4268 C C . ALA A 1 550 ? 6.426 1.214 14.258 1 95.06 550 ALA A C 1
ATOM 4270 O O . ALA A 1 550 ? 7.434 1.864 13.969 1 95.06 550 ALA A O 1
ATOM 4271 N N . ASP A 1 551 ? 5.918 1.205 15.422 1 94.25 551 ASP A N 1
ATOM 4272 C CA . ASP A 1 551 ? 6.566 1.82 16.578 1 94.25 551 ASP A CA 1
ATOM 4273 C C . ASP A 1 551 ? 6.668 0.836 17.734 1 94.25 551 ASP A C 1
ATOM 4275 O O . ASP A 1 551 ? 5.801 0.809 18.609 1 94.25 551 ASP A O 1
ATOM 4279 N N . PRO A 1 552 ? 7.785 0.236 17.781 1 84.19 552 PRO A N 1
ATOM 4280 C CA . PRO A 1 552 ? 7.926 -0.797 18.812 1 84.19 552 PRO A CA 1
ATOM 4281 C C . PRO A 1 552 ? 7.891 -0.226 20.219 1 84.19 552 PRO A C 1
ATOM 4283 O O . PRO A 1 552 ? 7.766 -0.979 21.188 1 84.19 552 PRO A O 1
ATOM 4286 N N . ASN A 1 553 ? 7.934 1.057 20.359 1 78.81 553 ASN A N 1
ATOM 4287 C CA . ASN A 1 553 ? 7.855 1.668 21.672 1 78.81 553 ASN A CA 1
ATOM 4288 C C . ASN A 1 553 ? 6.414 1.762 22.172 1 78.81 553 ASN A C 1
ATOM 4290 O O . ASN A 1 553 ? 6.172 2.051 23.344 1 78.81 553 ASN A O 1
ATOM 4294 N N . LEU A 1 554 ? 5.516 1.469 21.297 1 75.88 554 LEU A N 1
ATOM 4295 C CA . LEU A 1 554 ? 4.113 1.521 21.688 1 75.88 554 LEU A CA 1
ATOM 4296 C C . LEU A 1 554 ? 3.723 0.27 22.469 1 75.88 554 LEU A C 1
ATOM 4298 O O . LEU A 1 554 ? 4.156 -0.835 22.141 1 75.88 554 LEU A O 1
ATOM 4302 N N . LYS A 1 555 ? 3.316 0.334 23.797 1 59.88 555 LYS A N 1
ATOM 4303 C CA . LYS A 1 555 ? 2.812 -0.777 24.609 1 59.88 555 LYS A CA 1
ATOM 4304 C C . LYS A 1 555 ? 1.423 -1.204 24.141 1 59.88 555 LYS A C 1
ATOM 4306 O O . LYS A 1 555 ? 0.549 -0.362 23.922 1 59.88 555 LYS A O 1
ATOM 4311 N N . ILE A 1 556 ? 1.301 -2.396 23.516 1 58.31 556 ILE A N 1
ATOM 4312 C CA . ILE A 1 556 ? 0.004 -2.916 23.094 1 58.31 556 ILE A CA 1
ATOM 4313 C C . ILE A 1 556 ? -0.835 -3.26 24.328 1 58.31 556 ILE A C 1
ATOM 4315 O O . ILE A 1 556 ? -0.312 -3.768 25.312 1 58.31 556 ILE A O 1
ATOM 4319 N N . SER A 1 557 ? -2.006 -2.738 24.406 1 40.41 557 SER A N 1
ATOM 4320 C CA . SER A 1 557 ? -2.908 -3.199 25.453 1 40.41 557 SER A CA 1
ATOM 4321 C C . SER A 1 557 ? -3.059 -4.719 25.422 1 40.41 557 SER A C 1
ATOM 4323 O O . SER A 1 557 ? -3.273 -5.305 24.375 1 40.41 557 SER A O 1
ATOM 4325 N N . GLN A 1 558 ? -2.262 -5.434 26.125 1 38.22 558 GLN A N 1
ATOM 4326 C CA . GLN A 1 558 ? -2.348 -6.875 26.297 1 38.22 558 GLN A CA 1
ATOM 4327 C C . GLN A 1 558 ? -3.799 -7.348 26.266 1 38.22 558 GLN A C 1
ATOM 4329 O O . GLN A 1 558 ? -4.414 -7.547 27.312 1 38.22 558 GLN A O 1
ATOM 4334 N N . HIS A 1 559 ? -4.746 -6.875 25.578 1 34.41 559 HIS A N 1
ATOM 4335 C CA . HIS A 1 559 ? -5.938 -7.715 25.625 1 34.41 559 HIS A CA 1
ATOM 4336 C C . HIS A 1 559 ? -5.684 -9.078 25 1 34.41 559 HIS A C 1
ATOM 4338 O O . HIS A 1 559 ? -4.887 -9.195 24.062 1 34.41 559 HIS A O 1
ATOM 4344 N N . GLU A 1 560 ? -5.961 -10.141 25.688 1 31.48 560 GLU A N 1
ATOM 4345 C CA . GLU A 1 560 ? -5.91 -11.57 25.359 1 31.48 560 GLU A CA 1
ATOM 4346 C C . GLU A 1 560 ? -6.359 -11.82 23.922 1 31.48 560 GLU A C 1
ATOM 4348 O O . GLU A 1 560 ? -7.488 -11.5 23.562 1 31.48 560 GLU A O 1
ATOM 4353 N N . PHE A 1 561 ? -5.648 -11.617 23.094 1 32.81 561 PHE A N 1
ATOM 4354 C CA . PHE A 1 561 ? -5.922 -12.086 21.75 1 32.81 561 PHE A CA 1
ATOM 4355 C C . PHE A 1 561 ? -6.305 -13.562 21.75 1 32.81 561 PHE A C 1
ATOM 4357 O O . PHE A 1 561 ? -5.438 -14.438 21.734 1 32.81 561 PHE A O 1
ATOM 4364 N N . SER A 1 562 ? -7.203 -14 22.625 1 29.78 562 SER A N 1
ATOM 4365 C CA . SER A 1 562 ? -7.75 -15.312 22.297 1 29.78 562 SER A CA 1
ATOM 4366 C C . SER A 1 562 ? -8.359 -15.328 20.906 1 29.78 562 SER A C 1
ATOM 4368 O O . SER A 1 562 ? -9.586 -15.344 20.75 1 29.78 562 SER A O 1
ATOM 4370 N N . LEU A 1 563 ? -7.84 -14.797 19.938 1 24 563 LEU A N 1
ATOM 4371 C CA . LEU A 1 563 ? -8.414 -15.414 18.75 1 24 563 LEU A CA 1
ATOM 4372 C C . LEU A 1 563 ? -7.934 -16.859 18.594 1 24 563 LEU A C 1
ATOM 4374 O O . LEU A 1 563 ? -6.754 -17.141 18.797 1 24 563 LEU A O 1
ATOM 4378 N N . MET B 1 1 ? 16.797 -39.875 -41.188 1 61 1 MET B N 1
ATOM 4379 C CA . MET B 1 1 ? 15.422 -39.562 -41.562 1 61 1 MET B CA 1
ATOM 4380 C C . MET B 1 1 ? 14.898 -38.406 -40.688 1 61 1 MET B C 1
ATOM 4382 O O . MET B 1 1 ? 15.297 -38.25 -39.531 1 61 1 MET B O 1
ATOM 4386 N N . LYS B 1 2 ? 14.242 -37.469 -41.344 1 87.88 2 LYS B N 1
ATOM 4387 C CA . LYS B 1 2 ? 13.773 -36.25 -40.625 1 87.88 2 LYS B CA 1
ATOM 4388 C C . LYS B 1 2 ? 12.586 -36.594 -39.719 1 87.88 2 LYS B C 1
ATOM 4390 O O . LYS B 1 2 ? 11.617 -37.219 -40.156 1 87.88 2 LYS B O 1
ATOM 4395 N N . ASN B 1 3 ? 12.781 -36.438 -38.375 1 96.25 3 ASN B N 1
ATOM 4396 C CA . ASN B 1 3 ? 11.719 -36.625 -37.375 1 96.25 3 ASN B CA 1
ATOM 4397 C C . ASN B 1 3 ? 11.406 -35.344 -36.656 1 96.25 3 ASN B C 1
ATOM 4399 O O . ASN B 1 3 ? 12.305 -34.531 -36.375 1 96.25 3 ASN B O 1
ATOM 4403 N N . TYR B 1 4 ? 10.102 -35.219 -36.438 1 98.44 4 TYR B N 1
ATOM 4404 C CA . TYR B 1 4 ? 9.641 -34.031 -35.719 1 98.44 4 TYR B CA 1
ATOM 4405 C C . TYR B 1 4 ? 8.852 -34.438 -34.469 1 98.44 4 TYR B C 1
ATOM 4407 O O . TYR B 1 4 ? 8.328 -35.562 -34.406 1 98.44 4 TYR B O 1
ATOM 4415 N N . VAL B 1 5 ? 8.828 -33.531 -33.562 1 98.75 5 VAL B N 1
ATOM 4416 C CA . VAL B 1 5 ? 8.023 -33.688 -32.375 1 98.75 5 VAL B CA 1
ATOM 4417 C C . VAL B 1 5 ? 7.344 -32.375 -32 1 98.75 5 VAL B C 1
ATOM 4419 O O . VAL B 1 5 ? 7.789 -31.297 -32.406 1 98.75 5 VAL B O 1
ATOM 4422 N N . ILE B 1 6 ? 6.246 -32.5 -31.266 1 98.75 6 ILE B N 1
ATOM 4423 C CA . ILE B 1 6 ? 5.508 -31.312 -30.828 1 98.75 6 ILE B CA 1
ATOM 4424 C C . ILE B 1 6 ? 5.484 -31.266 -29.297 1 98.75 6 ILE B C 1
ATOM 4426 O O . ILE B 1 6 ? 5.195 -32.281 -28.641 1 98.75 6 ILE B O 1
ATOM 4430 N N . GLY B 1 7 ? 5.914 -30.156 -28.766 1 98.75 7 GLY B N 1
ATOM 4431 C CA . GLY B 1 7 ? 5.699 -29.859 -27.359 1 98.75 7 GLY B CA 1
ATOM 4432 C C . GLY B 1 7 ? 4.551 -28.891 -27.125 1 98.75 7 GLY B C 1
ATOM 4433 O O . GLY B 1 7 ? 4.461 -27.859 -27.781 1 98.75 7 GLY B O 1
ATOM 4434 N N . LEU B 1 8 ? 3.639 -29.234 -26.219 1 98.62 8 LEU B N 1
ATOM 4435 C CA . LEU B 1 8 ? 2.52 -28.391 -25.812 1 98.62 8 LEU B CA 1
ATOM 4436 C C . LEU B 1 8 ? 2.689 -27.922 -24.375 1 98.62 8 LEU B C 1
ATOM 4438 O O . LEU B 1 8 ? 2.953 -28.719 -23.484 1 98.62 8 LEU B O 1
ATOM 4442 N N . ASP B 1 9 ? 2.537 -26.641 -24.172 1 98.25 9 ASP B N 1
ATOM 4443 C CA . ASP B 1 9 ? 2.643 -26.031 -22.844 1 98.25 9 ASP B CA 1
ATOM 4444 C C . ASP B 1 9 ? 1.363 -25.281 -22.484 1 98.25 9 ASP B C 1
ATOM 4446 O O . ASP B 1 9 ? 1.045 -24.25 -23.078 1 98.25 9 ASP B O 1
ATOM 4450 N N . TYR B 1 10 ? 0.646 -25.859 -21.516 1 98.38 10 TYR B N 1
ATOM 4451 C CA . TYR B 1 10 ? -0.528 -25.188 -20.969 1 98.38 10 TYR B CA 1
ATOM 4452 C C . TYR B 1 10 ? -0.156 -24.328 -19.766 1 98.38 10 TYR B C 1
ATOM 4454 O O . TYR B 1 10 ? -0.088 -24.812 -18.641 1 98.38 10 TYR B O 1
ATOM 4462 N N . GLY B 1 11 ? -0.033 -23.047 -19.984 1 95.25 11 GLY B N 1
ATOM 4463 C CA . GLY B 1 11 ? 0.13 -22.094 -18.891 1 95.25 11 GLY B CA 1
ATOM 4464 C C . GLY B 1 11 ? -1.189 -21.609 -18.328 1 95.25 11 GLY B C 1
ATOM 4465 O O . GLY B 1 11 ? -2.246 -22.172 -18.625 1 95.25 11 GLY B O 1
ATOM 4466 N N . THR B 1 12 ? -1.099 -20.578 -17.547 1 95.38 12 THR B N 1
ATOM 4467 C CA . THR B 1 12 ? -2.293 -20.078 -16.875 1 95.38 12 THR B CA 1
ATOM 4468 C C . THR B 1 12 ? -3.223 -19.391 -17.875 1 95.38 12 THR B C 1
ATOM 4470 O O . THR B 1 12 ? -4.441 -19.578 -17.828 1 95.38 12 THR B O 1
ATOM 4473 N N . ASP B 1 13 ? -2.67 -18.719 -18.859 1 94.38 13 ASP B N 1
ATOM 4474 C CA . ASP B 1 13 ? -3.514 -17.844 -19.656 1 94.38 13 ASP B CA 1
ATOM 4475 C C . ASP B 1 13 ? -3.682 -18.406 -21.078 1 94.38 13 ASP B C 1
ATOM 4477 O O . ASP B 1 13 ? -4.562 -17.953 -21.812 1 94.38 13 ASP B O 1
ATOM 4481 N N . SER B 1 14 ? -2.768 -19.312 -21.422 1 96.44 14 SER B N 1
ATOM 4482 C CA . SER B 1 14 ? -2.748 -19.75 -22.812 1 96.44 14 SER B CA 1
ATOM 4483 C C . SER B 1 14 ? -2.045 -21.094 -22.953 1 96.44 14 SER B C 1
ATOM 4485 O O . SER B 1 14 ? -1.4 -21.578 -22.016 1 96.44 14 SER B O 1
ATOM 4487 N N . VAL B 1 15 ? -2.277 -21.688 -24.125 1 98.31 15 VAL B N 1
ATOM 4488 C CA . VAL B 1 15 ? -1.539 -22.875 -24.516 1 98.31 15 VAL B CA 1
ATOM 4489 C C . VAL B 1 15 ? -0.637 -22.562 -25.703 1 98.31 15 VAL B C 1
ATOM 4491 O O . VAL B 1 15 ? -1.019 -21.797 -26.594 1 98.31 15 VAL B O 1
ATOM 4494 N N . ARG B 1 16 ? 0.579 -23.156 -25.688 1 97.25 16 ARG B N 1
ATOM 4495 C CA . ARG B 1 16 ? 1.579 -22.969 -26.719 1 97.25 16 ARG B CA 1
ATOM 4496 C C . ARG B 1 16 ? 2.023 -24.312 -27.297 1 97.25 16 ARG B C 1
ATOM 4498 O O . ARG B 1 16 ? 2.221 -25.266 -26.562 1 97.25 16 ARG B O 1
ATOM 4505 N N . ALA B 1 17 ? 2.158 -24.328 -28.625 1 98.44 17 ALA B N 1
ATOM 4506 C CA . ALA B 1 17 ? 2.723 -25.484 -29.312 1 98.44 17 ALA B CA 1
ATOM 4507 C C . ALA B 1 17 ? 3.988 -25.125 -30.078 1 98.44 17 ALA B C 1
ATOM 4509 O O . ALA B 1 17 ? 4.062 -24.047 -30.688 1 98.44 17 ALA B O 1
ATOM 4510 N N . VAL B 1 18 ? 4.965 -25.984 -29.969 1 98.12 18 VAL B N 1
ATOM 4511 C CA . VAL B 1 18 ? 6.168 -25.828 -30.781 1 98.12 18 VAL B CA 1
ATOM 4512 C C . VAL B 1 18 ? 6.434 -27.125 -31.562 1 98.12 18 VAL B C 1
ATOM 4514 O O . VAL B 1 18 ? 6.227 -28.219 -31.031 1 98.12 18 VAL B O 1
ATOM 4517 N N . LEU B 1 19 ? 6.758 -26.984 -32.812 1 98.56 19 LEU B N 1
ATOM 4518 C CA . LEU B 1 19 ? 7.211 -28.094 -33.625 1 98.56 19 LEU B CA 1
ATOM 4519 C C . LEU B 1 19 ? 8.727 -28.062 -33.781 1 98.56 19 LEU B C 1
ATOM 4521 O O . LEU B 1 19 ? 9.289 -27.094 -34.281 1 98.56 19 LEU B O 1
ATOM 4525 N N . ILE B 1 20 ? 9.344 -29.172 -33.406 1 98.19 20 ILE B N 1
ATOM 4526 C CA . ILE B 1 20 ? 10.797 -29.188 -33.281 1 98.19 20 ILE B CA 1
ATOM 4527 C C . ILE B 1 20 ? 11.383 -30.234 -34.219 1 98.19 20 ILE B C 1
ATOM 4529 O O . ILE B 1 20 ? 10.875 -31.359 -34.312 1 98.19 20 ILE B O 1
ATOM 4533 N N . ASP B 1 21 ? 12.445 -29.812 -34.875 1 97.75 21 ASP B N 1
ATOM 4534 C CA . ASP B 1 21 ? 13.281 -30.781 -35.594 1 97.75 21 ASP B CA 1
ATOM 4535 C C . ASP B 1 21 ? 14.188 -31.531 -34.625 1 97.75 21 ASP B C 1
ATOM 4537 O O . ASP B 1 21 ? 15.086 -30.953 -34.031 1 97.75 21 ASP B O 1
ATOM 4541 N N . THR B 1 22 ? 14.031 -32.844 -34.531 1 97.12 22 THR B N 1
ATOM 4542 C CA . THR B 1 22 ? 14.719 -33.594 -33.5 1 97.12 22 THR B CA 1
ATOM 4543 C C . THR B 1 22 ? 16.203 -33.75 -33.844 1 97.12 22 THR B C 1
ATOM 4545 O O . THR B 1 22 ? 17 -34.094 -32.969 1 97.12 22 THR B O 1
ATOM 4548 N N . GLU B 1 23 ? 16.562 -33.469 -35.031 1 94.75 23 GLU B N 1
ATOM 4549 C CA . GLU B 1 23 ? 17.969 -33.625 -35.406 1 94.75 23 GLU B CA 1
ATOM 4550 C C . GLU B 1 23 ? 18.828 -32.5 -34.875 1 94.75 23 GLU B C 1
ATOM 4552 O O . GLU B 1 23 ? 19.984 -32.75 -34.469 1 94.75 23 GLU B O 1
ATOM 4557 N N . ASN B 1 24 ? 18.281 -31.281 -34.844 1 92.25 24 ASN B N 1
ATOM 4558 C CA . ASN B 1 24 ? 19.125 -30.141 -34.5 1 92.25 24 ASN B CA 1
ATOM 4559 C C . ASN B 1 24 ? 18.438 -29.234 -33.469 1 92.25 24 ASN B C 1
ATOM 4561 O O . ASN B 1 24 ? 19.016 -28.234 -33.031 1 92.25 24 ASN B O 1
ATOM 4565 N N . GLY B 1 25 ? 17.25 -29.547 -33.094 1 93.38 25 GLY B N 1
ATOM 4566 C CA . GLY B 1 25 ? 16.578 -28.766 -32.062 1 93.38 25 GLY B CA 1
ATOM 4567 C C . GLY B 1 25 ? 15.93 -27.516 -32.625 1 93.38 25 GLY B C 1
ATOM 4568 O O . GLY B 1 25 ? 15.375 -26.703 -31.859 1 93.38 25 GLY B O 1
ATOM 4569 N N . GLN B 1 26 ? 15.906 -27.328 -33.906 1 94.81 26 GLN B N 1
ATOM 4570 C CA . GLN B 1 26 ? 15.344 -26.125 -34.5 1 94.81 26 GLN B CA 1
ATOM 4571 C C . GLN B 1 26 ? 13.828 -26.094 -34.344 1 94.81 26 GLN B C 1
ATOM 4573 O O . GLN B 1 26 ? 13.148 -27.094 -34.562 1 94.81 26 GLN B O 1
ATOM 4578 N N . GLU B 1 27 ? 13.336 -24.984 -33.906 1 95.88 27 GLU B N 1
ATOM 4579 C CA . GLU B 1 27 ? 11.898 -24.734 -33.875 1 95.88 27 GLU B CA 1
ATOM 4580 C C . GLU B 1 27 ? 11.367 -24.344 -35.25 1 95.88 27 GLU B C 1
ATOM 4582 O O . GLU B 1 27 ? 11.68 -23.266 -35.75 1 95.88 27 GLU B O 1
ATOM 4587 N N . LEU B 1 28 ? 10.539 -25.109 -35.844 1 97.31 28 LEU B N 1
ATOM 4588 C CA . LEU B 1 28 ? 10.055 -24.891 -37.219 1 97.31 28 LEU B CA 1
ATOM 4589 C C . LEU B 1 28 ? 8.82 -24 -37.219 1 97.31 28 LEU B C 1
ATOM 4591 O O . LEU B 1 28 ? 8.586 -23.25 -38.156 1 97.31 28 LEU B O 1
ATOM 4595 N N . ALA B 1 29 ? 8.023 -24.172 -36.219 1 97.62 29 ALA B N 1
ATOM 4596 C CA . ALA B 1 29 ? 6.797 -23.391 -36.062 1 97.62 29 ALA B CA 1
ATOM 4597 C C . ALA B 1 29 ? 6.348 -23.344 -34.625 1 97.62 29 ALA B C 1
ATOM 4599 O O . ALA B 1 29 ? 6.641 -24.25 -33.844 1 97.62 29 ALA B O 1
ATOM 4600 N N . SER B 1 30 ? 5.703 -22.328 -34.25 1 97.5 30 SER B N 1
ATOM 4601 C CA . SER B 1 30 ? 5.105 -22.156 -32.938 1 97.5 30 SER B CA 1
ATOM 4602 C C . SER B 1 30 ? 3.809 -21.359 -33 1 97.5 30 SER B C 1
ATOM 4604 O O . SER B 1 30 ? 3.6 -20.594 -33.938 1 97.5 30 SER B O 1
ATOM 4606 N N . ASN B 1 31 ? 2.934 -21.609 -32.062 1 98.06 31 ASN B N 1
ATOM 4607 C CA . ASN B 1 31 ? 1.667 -20.891 -31.969 1 98.06 31 ASN B CA 1
ATOM 4608 C C . ASN B 1 31 ? 1.171 -20.812 -30.516 1 98.06 31 ASN B C 1
ATOM 4610 O O . ASN B 1 31 ? 1.476 -21.688 -29.703 1 98.06 31 ASN B O 1
ATOM 4614 N N . VAL B 1 32 ? 0.493 -19.734 -30.203 1 97.12 32 VAL B N 1
ATOM 4615 C CA . VAL B 1 32 ? -0.096 -19.516 -28.891 1 97.12 32 VAL B CA 1
ATOM 4616 C C . VAL B 1 32 ? -1.593 -19.25 -29.031 1 97.12 32 VAL B C 1
ATOM 4618 O O . VAL B 1 32 ? -2.02 -18.516 -29.922 1 97.12 32 VAL B O 1
ATOM 4621 N N . SER B 1 33 ? -2.375 -19.875 -28.219 1 98.19 33 SER B N 1
ATOM 4622 C CA . SER B 1 33 ? -3.814 -19.656 -28.156 1 98.19 33 SER B CA 1
ATOM 4623 C C . SER B 1 33 ? -4.254 -19.266 -26.75 1 98.19 33 SER B C 1
ATOM 4625 O O . SER B 1 33 ? -4.074 -20.047 -25.797 1 98.19 33 SER B O 1
ATOM 4627 N N . HIS B 1 34 ? -4.887 -18.125 -26.609 1 97.5 34 HIS B N 1
ATOM 4628 C CA . HIS B 1 34 ? -5.352 -17.641 -25.312 1 97.5 34 HIS B CA 1
ATOM 4629 C C . HIS B 1 34 ? -6.699 -18.266 -24.953 1 97.5 34 HIS B C 1
ATOM 4631 O O . HIS B 1 34 ? -7.52 -18.531 -25.828 1 97.5 34 HIS B O 1
ATOM 4637 N N . TYR B 1 35 ? -6.895 -18.469 -23.641 1 98.19 35 TYR B N 1
ATOM 4638 C CA . TYR B 1 35 ? -8.148 -19.016 -23.141 1 98.19 35 TYR B CA 1
ATOM 4639 C C . TYR B 1 35 ? -9.242 -17.953 -23.125 1 98.19 35 TYR B C 1
ATOM 4641 O O . TYR B 1 35 ? -9.234 -17.062 -22.266 1 98.19 35 TYR B O 1
ATOM 4649 N N . LYS B 1 36 ? -10.211 -18.078 -23.906 1 97.12 36 LYS B N 1
ATOM 4650 C CA . LYS B 1 36 ? -11.234 -17.062 -24.109 1 97.12 36 LYS B CA 1
ATOM 4651 C C . LYS B 1 36 ? -12.062 -16.844 -22.844 1 97.12 36 LYS B C 1
ATOM 4653 O O . LYS B 1 36 ? -12.242 -15.719 -22.391 1 97.12 36 LYS B O 1
ATOM 4658 N N . ARG B 1 37 ? -12.578 -17.891 -22.234 1 97.69 37 ARG B N 1
ATOM 4659 C CA . ARG B 1 37 ? -13.43 -17.812 -21.047 1 97.69 37 ARG B CA 1
ATOM 4660 C C . ARG B 1 37 ? -12.648 -17.328 -19.844 1 97.69 37 ARG B C 1
ATOM 4662 O O . ARG B 1 37 ? -13.133 -16.484 -19.062 1 97.69 37 ARG B O 1
ATOM 4669 N N . TRP B 1 38 ? -11.445 -17.797 -19.719 1 96.94 38 TRP B N 1
ATOM 4670 C CA . TRP B 1 38 ? -10.57 -17.391 -18.609 1 96.94 38 TRP B CA 1
ATOM 4671 C C . TRP B 1 38 ? -10.227 -15.898 -18.719 1 96.94 38 TRP B C 1
ATOM 4673 O O . TRP B 1 38 ? -10.234 -15.188 -17.703 1 96.94 38 TRP B O 1
ATOM 4683 N N . LYS B 1 39 ? -9.938 -15.461 -19.906 1 94.19 39 LYS B N 1
ATOM 4684 C CA . LYS B 1 39 ? -9.602 -14.055 -20.125 1 94.19 39 LYS B CA 1
ATOM 4685 C C . LYS B 1 39 ? -10.734 -13.141 -19.672 1 94.19 39 LYS B C 1
ATOM 4687 O O . LYS B 1 39 ? -10.484 -12.031 -19.188 1 94.19 39 LYS B O 1
ATOM 4692 N N . ASN B 1 40 ? -11.945 -13.633 -19.766 1 94.19 40 ASN B N 1
ATOM 4693 C CA . ASN B 1 40 ? -13.117 -12.867 -19.359 1 94.19 40 ASN B CA 1
ATOM 4694 C C . ASN B 1 40 ? -13.445 -13.078 -17.891 1 94.19 40 ASN B C 1
ATOM 4696 O O . ASN B 1 40 ? -14.5 -12.641 -17.422 1 94.19 40 ASN B O 1
ATOM 4700 N N . LYS B 1 41 ? -12.594 -13.773 -17.188 1 93.25 41 LYS B N 1
ATOM 4701 C CA . LYS B 1 41 ? -12.703 -14.031 -15.75 1 93.25 41 LYS B CA 1
ATOM 4702 C C . LYS B 1 41 ? -13.992 -14.781 -15.414 1 93.25 41 LYS B C 1
ATOM 4704 O O . LYS B 1 41 ? -14.57 -14.586 -14.344 1 93.25 41 LYS B O 1
ATOM 4709 N N . GLN B 1 42 ? -14.391 -15.57 -16.391 1 96.25 42 GLN B N 1
ATOM 4710 C CA . GLN B 1 42 ? -15.578 -16.375 -16.109 1 96.25 42 GLN B CA 1
ATOM 4711 C C . GLN B 1 42 ? -15.305 -17.422 -15.031 1 96.25 42 GLN B C 1
ATOM 4713 O O . GLN B 1 42 ? -14.219 -18 -14.977 1 96.25 42 GLN B O 1
ATOM 4718 N N . TYR B 1 43 ? -16.188 -17.578 -14.062 1 96.81 43 TYR B N 1
ATOM 4719 C CA . TYR B 1 43 ? -16.219 -18.594 -13.008 1 96.81 43 TYR B CA 1
ATOM 4720 C C . TYR B 1 43 ? -15.164 -18.297 -11.945 1 96.81 43 TYR B C 1
ATOM 4722 O O . TYR B 1 43 ? -14.75 -19.188 -11.211 1 96.81 43 TYR B O 1
ATOM 4730 N N . CYS B 1 44 ? -14.641 -17.016 -11.93 1 96.38 44 CYS B N 1
ATOM 4731 C CA . CYS B 1 44 ? -13.617 -16.594 -10.977 1 96.38 44 CYS B CA 1
ATOM 4732 C C . CYS B 1 44 ? -14.156 -15.508 -10.047 1 96.38 44 CYS B C 1
ATOM 4734 O O . CYS B 1 44 ? -14.945 -14.656 -10.461 1 96.38 44 CYS B O 1
ATOM 4736 N N . ASP B 1 45 ? -13.773 -15.57 -8.797 1 94.69 45 ASP B N 1
ATOM 4737 C CA . ASP B 1 45 ? -14.062 -14.562 -7.781 1 94.69 45 ASP B CA 1
ATOM 4738 C C . ASP B 1 45 ? -12.859 -14.352 -6.863 1 94.69 45 ASP B C 1
ATOM 4740 O O . ASP B 1 45 ? -12.711 -15.039 -5.855 1 94.69 45 ASP B O 1
ATOM 4744 N N . ALA B 1 46 ? -12.125 -13.352 -7.098 1 89.19 46 ALA B N 1
ATOM 4745 C CA . ALA B 1 46 ? -10.875 -13.086 -6.395 1 89.19 46 ALA B CA 1
ATOM 4746 C C . ALA B 1 46 ? -11.125 -12.789 -4.918 1 89.19 46 ALA B C 1
ATOM 4748 O O . ALA B 1 46 ? -10.273 -13.039 -4.07 1 89.19 46 ALA B O 1
ATOM 4749 N N . SER B 1 47 ? -12.266 -12.258 -4.555 1 87.31 47 SER B N 1
ATOM 4750 C CA . SER B 1 47 ? -12.562 -11.875 -3.176 1 87.31 47 SER B CA 1
ATOM 4751 C C . SER B 1 47 ? -12.609 -13.094 -2.262 1 87.31 47 SER B C 1
ATOM 4753 O O . SER B 1 47 ? -12.406 -12.984 -1.052 1 87.31 47 SER B O 1
ATOM 4755 N N . ILE B 1 48 ? -12.859 -14.281 -2.877 1 90.75 48 ILE B N 1
ATOM 4756 C CA . ILE B 1 48 ? -12.898 -15.492 -2.064 1 90.75 48 ILE B CA 1
ATOM 4757 C C . ILE B 1 48 ? -11.875 -16.5 -2.588 1 90.75 48 ILE B C 1
ATOM 4759 O O . ILE B 1 48 ? -11.992 -17.703 -2.352 1 90.75 48 ILE B O 1
ATOM 4763 N N . ASN B 1 49 ? -10.977 -16.031 -3.449 1 93.19 49 ASN B N 1
ATOM 4764 C CA . ASN B 1 49 ? -9.852 -16.797 -3.975 1 93.19 49 ASN B CA 1
ATOM 4765 C C . ASN B 1 49 ? -10.32 -17.984 -4.801 1 93.19 49 ASN B C 1
ATOM 4767 O O . ASN B 1 49 ? -9.742 -19.078 -4.719 1 93.19 49 ASN B O 1
ATOM 4771 N N . GLN B 1 50 ? -11.43 -17.797 -5.559 1 96.5 50 GLN B N 1
ATOM 4772 C CA . GLN B 1 50 ? -11.938 -18.828 -6.461 1 96.5 50 GLN B CA 1
ATOM 4773 C C . GLN B 1 50 ? -11.469 -18.578 -7.891 1 96.5 50 GLN B C 1
ATOM 4775 O O . GLN B 1 50 ? -11.742 -17.531 -8.469 1 96.5 50 GLN B O 1
ATOM 4780 N N . PHE B 1 51 ? -10.805 -19.531 -8.438 1 97.38 51 PHE B N 1
ATOM 4781 C CA . PHE B 1 51 ? -10.305 -19.469 -9.805 1 97.38 51 PHE B CA 1
ATOM 4782 C C . PHE B 1 51 ? -10.516 -20.797 -10.523 1 97.38 51 PHE B C 1
ATOM 4784 O O . PHE B 1 51 ? -9.867 -21.797 -10.203 1 97.38 51 PHE B O 1
ATOM 4791 N N . ARG B 1 52 ? -11.469 -20.781 -11.523 1 98.69 52 ARG B N 1
ATOM 4792 C CA . ARG B 1 52 ? -11.828 -21.984 -12.281 1 98.69 52 ARG B CA 1
ATOM 4793 C C . ARG B 1 52 ? -11.641 -21.766 -13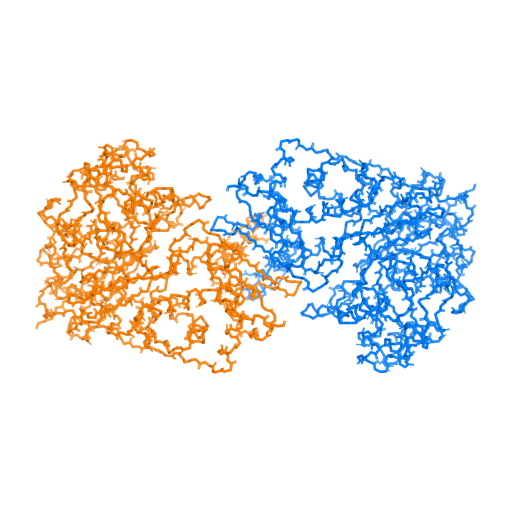.773 1 98.69 52 ARG B C 1
ATOM 4795 O O . ARG B 1 52 ? -11.836 -20.656 -14.273 1 98.69 52 ARG B O 1
ATOM 4802 N N . GLN B 1 53 ? -11.195 -22.781 -14.453 1 98.56 53 GLN B N 1
ATOM 4803 C CA . GLN B 1 53 ? -11.094 -22.719 -15.906 1 98.56 53 GLN B CA 1
ATOM 4804 C C . GLN B 1 53 ? -11.969 -23.781 -16.562 1 98.56 53 GLN B C 1
ATOM 4806 O O . GLN B 1 53 ? -12.016 -24.922 -16.109 1 98.56 53 GLN B O 1
ATOM 4811 N N . HIS B 1 54 ? -12.656 -23.422 -17.562 1 98.56 54 HIS B N 1
ATOM 4812 C CA . HIS B 1 54 ? -13.469 -24.359 -18.328 1 98.56 54 HIS B CA 1
ATOM 4813 C C . HIS B 1 54 ? -12.602 -25.234 -19.234 1 98.56 54 HIS B C 1
ATOM 4815 O O . HIS B 1 54 ? -11.727 -24.719 -19.938 1 98.56 54 HIS B O 1
ATOM 4821 N N . PRO B 1 55 ? -12.883 -26.562 -19.281 1 98.31 55 PRO B N 1
ATOM 4822 C CA . PRO B 1 55 ? -12.047 -27.453 -20.094 1 98.31 55 PRO B CA 1
ATOM 4823 C C . PRO B 1 55 ? -12.109 -27.141 -21.578 1 98.31 55 PRO B C 1
ATOM 4825 O O . PRO B 1 55 ? -11.172 -27.438 -22.328 1 98.31 55 PRO B O 1
ATOM 4828 N N . LEU B 1 56 ? -13.109 -26.469 -22.031 1 98.25 56 LEU B N 1
ATOM 4829 C CA . LEU B 1 56 ? -13.234 -26.109 -23.438 1 98.25 56 LEU B CA 1
ATOM 4830 C C . LEU B 1 56 ? -12.125 -25.156 -23.859 1 98.25 56 LEU B C 1
ATOM 4832 O O . LEU B 1 56 ? -11.68 -25.188 -25 1 98.25 56 LEU B O 1
ATOM 4836 N N . ASP B 1 57 ? -11.727 -24.312 -22.969 1 98.5 57 ASP B N 1
ATOM 4837 C CA . ASP B 1 57 ? -10.609 -23.422 -23.281 1 98.5 57 ASP B CA 1
ATOM 4838 C C . ASP B 1 57 ? -9.367 -24.219 -23.656 1 98.5 57 ASP B C 1
ATOM 4840 O O . ASP B 1 57 ? -8.641 -23.844 -24.594 1 98.5 57 ASP B O 1
ATOM 4844 N N . HIS B 1 58 ? -9.172 -25.297 -23 1 98.62 58 HIS B N 1
ATOM 4845 C CA . HIS B 1 58 ? -7.977 -26.109 -23.203 1 98.62 58 HIS B CA 1
ATOM 4846 C C . HIS B 1 58 ? -8.094 -26.938 -24.484 1 98.62 58 HIS B C 1
ATOM 4848 O O . HIS B 1 58 ? -7.133 -27.031 -25.25 1 98.62 58 HIS B O 1
ATOM 4854 N N . ILE B 1 59 ? -9.227 -27.484 -24.703 1 98.56 59 ILE B N 1
ATOM 4855 C CA . ILE B 1 59 ? -9.445 -28.344 -25.859 1 98.56 59 ILE B CA 1
ATOM 4856 C C . ILE B 1 59 ? -9.398 -27.516 -27.141 1 98.56 59 ILE B C 1
ATOM 4858 O O . ILE B 1 59 ? -8.758 -27.906 -28.125 1 98.56 59 ILE B O 1
ATOM 4862 N N . GLU B 1 60 ? -10.047 -26.359 -27.094 1 98.44 60 GLU B N 1
ATOM 4863 C CA . GLU B 1 60 ? -10.023 -25.453 -28.25 1 98.44 60 GLU B CA 1
ATOM 4864 C C . GLU B 1 60 ? -8.602 -24.969 -28.531 1 98.44 60 GLU B C 1
ATOM 4866 O O . GLU B 1 60 ? -8.18 -24.922 -29.688 1 98.44 60 GLU B O 1
ATOM 4871 N N . GLY B 1 61 ? -7.914 -24.672 -27.5 1 98.56 61 GLY B N 1
ATOM 4872 C CA . GLY B 1 61 ? -6.535 -24.234 -27.656 1 98.56 61 GLY B CA 1
ATOM 4873 C C . GLY B 1 61 ? -5.633 -25.297 -28.25 1 98.56 61 GLY B C 1
ATOM 4874 O O . GLY B 1 61 ? -4.758 -25 -29.062 1 98.56 61 GLY B O 1
ATOM 4875 N N . LEU B 1 62 ? -5.832 -26.516 -27.844 1 98.38 62 LEU B N 1
ATOM 4876 C CA . LEU B 1 62 ? -5.102 -27.656 -28.359 1 98.38 62 LEU B CA 1
ATOM 4877 C C . LEU B 1 62 ? -5.27 -27.766 -29.875 1 98.38 62 LEU B C 1
ATOM 4879 O O . LEU B 1 62 ? -4.285 -27.875 -30.609 1 98.38 62 LEU B O 1
ATOM 4883 N N . GLU B 1 63 ? -6.434 -27.719 -30.344 1 98.31 63 GLU B N 1
ATOM 4884 C CA . GLU B 1 63 ? -6.734 -27.875 -31.766 1 98.31 63 GLU B CA 1
ATOM 4885 C C . GLU B 1 63 ? -6.145 -26.719 -32.562 1 98.31 63 GLU B C 1
ATOM 4887 O O . GLU B 1 63 ? -5.5 -26.953 -33.594 1 98.31 63 GLU B O 1
ATOM 4892 N N . ILE B 1 64 ? -6.352 -25.562 -32.062 1 98.56 64 ILE B N 1
ATOM 4893 C CA . ILE B 1 64 ? -5.91 -24.375 -32.781 1 98.56 64 ILE B CA 1
ATOM 4894 C C . ILE B 1 64 ? -4.391 -24.391 -32.906 1 98.56 64 ILE B C 1
ATOM 4896 O O . ILE B 1 64 ? -3.852 -24.172 -34 1 98.56 64 ILE B O 1
ATOM 4900 N N . THR B 1 65 ? -3.711 -24.656 -31.875 1 98.62 65 THR B N 1
ATOM 4901 C CA . THR B 1 65 ? -2.258 -24.531 -31.875 1 98.62 65 THR B CA 1
ATOM 4902 C C . THR B 1 65 ? -1.619 -25.609 -32.75 1 98.62 65 THR B C 1
ATOM 4904 O O . THR B 1 65 ? -0.794 -25.312 -33.594 1 98.62 65 THR B O 1
ATOM 4907 N N . ILE B 1 66 ? -1.979 -26.891 -32.594 1 98.5 66 ILE B N 1
ATOM 4908 C CA . ILE B 1 66 ? -1.362 -27.984 -33.344 1 98.5 66 ILE B CA 1
ATOM 4909 C C . ILE B 1 66 ? -1.695 -27.859 -34.844 1 98.5 66 ILE B C 1
ATOM 4911 O O . ILE B 1 66 ? -0.82 -28.016 -35.688 1 98.5 66 ILE B O 1
ATOM 4915 N N . GLN B 1 67 ? -2.938 -27.531 -35.156 1 98.38 67 GLN B N 1
ATOM 4916 C CA . GLN B 1 67 ? -3.303 -27.344 -36.562 1 98.38 67 GLN B CA 1
ATOM 4917 C C . GLN B 1 67 ? -2.48 -26.234 -37.219 1 98.38 67 GLN B C 1
ATOM 4919 O O . GLN B 1 67 ? -2.025 -26.359 -38.344 1 98.38 67 GLN B O 1
ATOM 4924 N N . THR B 1 68 ? -2.332 -25.203 -36.438 1 98.44 68 THR B N 1
ATOM 4925 C CA . THR B 1 68 ? -1.601 -24.047 -36.969 1 98.44 68 THR B CA 1
ATOM 4926 C C . THR B 1 68 ? -0.136 -24.391 -37.188 1 98.44 68 THR B C 1
ATOM 4928 O O . THR B 1 68 ? 0.422 -24.078 -38.25 1 98.44 68 THR B O 1
ATOM 4931 N N . VAL B 1 69 ? 0.528 -25.094 -36.25 1 98.06 69 VAL B N 1
ATOM 4932 C CA . VAL B 1 69 ? 1.949 -25.391 -36.406 1 98.06 69 VAL B CA 1
ATOM 4933 C C . VAL B 1 69 ? 2.154 -26.375 -37.531 1 98.06 69 VAL B C 1
ATOM 4935 O O . VAL B 1 69 ? 3.178 -26.344 -38.219 1 98.06 69 VAL B O 1
ATOM 4938 N N . ILE B 1 70 ? 1.238 -27.297 -37.781 1 97.56 70 ILE B N 1
ATOM 4939 C CA . ILE B 1 70 ? 1.34 -28.266 -38.844 1 97.56 70 ILE B CA 1
ATOM 4940 C C . ILE B 1 70 ? 1.169 -27.562 -40.188 1 97.56 70 ILE B C 1
ATOM 4942 O O . ILE B 1 70 ? 1.932 -27.797 -41.125 1 97.56 70 ILE B O 1
ATOM 4946 N N . LYS B 1 71 ? 0.193 -26.719 -40.25 1 97.38 71 LYS B N 1
ATOM 4947 C CA . LYS B 1 71 ? -0.077 -25.969 -41.469 1 97.38 71 LYS B CA 1
ATOM 4948 C C . LYS B 1 71 ? 1.099 -25.062 -41.844 1 97.38 71 LYS B C 1
ATOM 4950 O O . LYS B 1 71 ? 1.521 -25.031 -43 1 97.38 71 LYS B O 1
ATOM 4955 N N . GLU B 1 72 ? 1.633 -24.375 -40.875 1 97.38 72 GLU B N 1
ATOM 4956 C CA . GLU B 1 72 ? 2.672 -23.391 -41.125 1 97.38 72 GLU B CA 1
ATOM 4957 C C . GLU B 1 72 ? 4.008 -24.047 -41.438 1 97.38 72 GLU B C 1
ATOM 4959 O O . GLU B 1 72 ? 4.797 -23.531 -42.219 1 97.38 72 GLU B O 1
ATOM 4964 N N . SER B 1 73 ? 4.305 -25.156 -40.844 1 96.44 73 SER B N 1
ATOM 4965 C CA . SER B 1 73 ? 5.586 -25.828 -41.031 1 96.44 73 SER B CA 1
ATOM 4966 C C . SER B 1 73 ? 5.621 -26.578 -42.344 1 96.44 73 SER B C 1
ATOM 4968 O O . SER B 1 73 ? 6.699 -26.859 -42.875 1 96.44 73 SER B O 1
ATOM 4970 N N . LYS B 1 74 ? 4.504 -27.031 -42.844 1 95.69 74 LYS B N 1
ATOM 4971 C CA . LYS B 1 74 ? 4.34 -27.766 -44.094 1 95.69 74 LYS B CA 1
ATOM 4972 C C . LYS B 1 74 ? 5.066 -29.109 -44.031 1 95.69 74 LYS B C 1
ATOM 4974 O O . LYS B 1 74 ? 5.434 -29.672 -45.062 1 95.69 74 LYS B O 1
ATOM 4979 N N . VAL B 1 75 ? 5.305 -29.578 -42.875 1 96.25 75 VAL B N 1
ATOM 4980 C CA . VAL B 1 75 ? 5.953 -30.875 -42.719 1 96.25 75 VAL B CA 1
ATOM 4981 C C . VAL B 1 75 ? 4.953 -31.984 -43.031 1 96.25 75 VAL B C 1
ATOM 4983 O O . VAL B 1 75 ? 3.74 -31.781 -42.938 1 96.25 75 VAL B O 1
ATOM 4986 N N . ASP B 1 76 ? 5.504 -33.156 -43.375 1 96.69 76 ASP B N 1
ATOM 4987 C CA . ASP B 1 76 ? 4.668 -34.344 -43.469 1 96.69 76 ASP B CA 1
ATOM 4988 C C . ASP B 1 76 ? 4.215 -34.812 -42.094 1 96.69 76 ASP B C 1
ATOM 4990 O O . ASP B 1 76 ? 5.039 -35.188 -41.25 1 96.69 76 ASP B O 1
ATOM 4994 N N . PRO B 1 77 ? 2.908 -34.844 -41.875 1 96.56 77 PRO B N 1
ATOM 4995 C CA . PRO B 1 77 ? 2.396 -35.219 -40.562 1 96.56 77 PRO B CA 1
ATOM 4996 C C . PRO B 1 77 ? 2.881 -36.594 -40.125 1 96.56 77 PRO B C 1
ATOM 4998 O O . PRO B 1 77 ? 2.977 -36.875 -38.906 1 96.56 77 PRO B O 1
ATOM 5001 N N . LYS B 1 78 ? 3.193 -37.438 -41.031 1 96.06 78 LYS B N 1
ATOM 5002 C CA . LYS B 1 78 ? 3.658 -38.781 -40.719 1 96.06 78 LYS B CA 1
ATOM 5003 C C . LYS B 1 78 ? 5.035 -38.75 -40.062 1 96.06 78 LYS B C 1
ATOM 5005 O O . LYS B 1 78 ? 5.445 -39.719 -39.406 1 96.06 78 LYS B O 1
ATOM 5010 N N . LEU B 1 79 ? 5.68 -37.625 -40.25 1 97.75 79 LEU B N 1
ATOM 5011 C CA . LEU B 1 79 ? 7.023 -37.5 -39.688 1 97.75 79 LEU B CA 1
ATOM 5012 C C . LEU B 1 79 ? 6.977 -36.906 -38.312 1 97.75 79 LEU B C 1
ATOM 5014 O O . LEU B 1 79 ? 8.008 -36.781 -37.625 1 97.75 79 LEU B O 1
ATOM 5018 N N . VAL B 1 80 ? 5.832 -36.5 -37.844 1 98.56 80 VAL B N 1
ATOM 5019 C CA . VAL B 1 80 ? 5.656 -36.094 -36.469 1 98.56 80 VAL B CA 1
ATOM 5020 C C . VAL B 1 80 ? 5.496 -37.344 -35.594 1 98.56 80 VAL B C 1
ATOM 5022 O O . VAL B 1 80 ? 4.398 -37.875 -35.469 1 98.56 80 VAL B O 1
ATOM 5025 N N . ARG B 1 81 ? 6.539 -37.625 -34.844 1 98.5 81 ARG B N 1
ATOM 5026 C CA . ARG B 1 81 ? 6.645 -38.938 -34.219 1 98.5 81 ARG B CA 1
ATOM 5027 C C . ARG B 1 81 ? 6.152 -38.938 -32.781 1 98.5 81 ARG B C 1
ATOM 5029 O O . ARG B 1 81 ? 5.848 -39.969 -32.219 1 98.5 81 ARG B O 1
ATOM 5036 N N . GLY B 1 82 ? 6.098 -37.719 -32.25 1 98.69 82 GLY B N 1
ATOM 5037 C CA . GLY B 1 82 ? 5.711 -37.688 -30.844 1 98.69 82 GLY B CA 1
ATOM 5038 C C . GLY B 1 82 ? 5.133 -36.344 -30.422 1 98.69 82 GLY B C 1
ATOM 5039 O O . GLY B 1 82 ? 5.469 -35.312 -30.984 1 98.69 82 GLY B O 1
ATOM 5040 N N . ILE B 1 83 ? 4.301 -36.406 -29.406 1 98.81 83 ILE B N 1
ATOM 5041 C CA . ILE B 1 83 ? 3.732 -35.25 -28.719 1 98.81 83 ILE B CA 1
ATOM 5042 C C . ILE B 1 83 ? 3.867 -35.438 -27.203 1 98.81 83 ILE B C 1
ATOM 5044 O O . ILE B 1 83 ? 3.723 -36.562 -26.703 1 98.81 83 ILE B O 1
ATOM 5048 N N . CYS B 1 84 ? 4.23 -34.438 -26.531 1 98.88 84 CYS B N 1
ATOM 5049 C CA . CYS B 1 84 ? 4.129 -34.406 -25.078 1 98.88 84 CYS B CA 1
ATOM 5050 C C . CYS B 1 84 ? 3.428 -33.125 -24.594 1 98.88 84 CYS B C 1
ATOM 5052 O O . CYS B 1 84 ? 3.59 -32.062 -25.188 1 98.88 84 CYS B O 1
ATOM 5054 N N . ILE B 1 85 ? 2.678 -33.281 -23.484 1 98.81 85 ILE B N 1
ATOM 5055 C CA . ILE B 1 85 ? 1.888 -32.188 -22.938 1 98.81 85 ILE B CA 1
ATOM 5056 C C . ILE B 1 85 ? 2.396 -31.844 -21.531 1 98.81 85 ILE B C 1
ATOM 5058 O O . ILE B 1 85 ? 2.459 -32.719 -20.656 1 98.81 85 ILE B O 1
ATOM 5062 N N . ASP B 1 86 ? 2.777 -30.609 -21.375 1 98.75 86 ASP B N 1
ATOM 5063 C CA . ASP B 1 86 ? 2.963 -30.109 -20.016 1 98.75 86 ASP B CA 1
ATOM 5064 C C . ASP B 1 86 ? 1.896 -29.078 -19.656 1 98.75 86 ASP B C 1
ATOM 5066 O O . ASP B 1 86 ? 1.256 -28.516 -20.547 1 98.75 86 ASP B O 1
ATOM 5070 N N . THR B 1 87 ? 1.614 -29 -18.375 1 98.5 87 THR B N 1
ATOM 5071 C CA . THR B 1 87 ? 0.561 -28.094 -17.906 1 98.5 87 THR B CA 1
ATOM 5072 C C . THR B 1 87 ? 0.947 -27.453 -16.578 1 98.5 87 THR B C 1
ATOM 5074 O O . THR B 1 87 ? 1.933 -27.844 -15.961 1 98.5 87 THR B O 1
ATOM 5077 N N . THR B 1 88 ? 0.18 -26.438 -16.234 1 96.69 88 THR B N 1
ATOM 5078 C CA . THR B 1 88 ? 0.197 -26.031 -14.836 1 96.69 88 THR B CA 1
ATOM 5079 C C . THR B 1 88 ? -0.1 -27.234 -13.93 1 96.69 88 THR B C 1
ATOM 5081 O O . THR B 1 88 ? -0.825 -28.141 -14.32 1 96.69 88 THR B O 1
ATOM 5084 N N . GLY B 1 89 ? 0.562 -27.219 -12.812 1 96.12 89 GLY B N 1
ATOM 5085 C CA . GLY B 1 89 ? 0.252 -28.219 -11.805 1 96.12 89 GLY B CA 1
ATOM 5086 C C . GLY B 1 89 ? -0.862 -27.797 -10.867 1 96.12 89 GLY B C 1
ATOM 5087 O O . GLY B 1 89 ? -1.408 -26.703 -10.992 1 96.12 89 GLY B O 1
ATOM 5088 N N . SER B 1 90 ? -1.255 -28.75 -10.078 1 96.88 90 SER B N 1
ATOM 5089 C CA . SER B 1 90 ? -2.217 -28.469 -9.016 1 96.88 90 SER B CA 1
ATOM 5090 C C . SER B 1 90 ? -3.543 -27.984 -9.586 1 96.88 90 SER B C 1
ATOM 5092 O O . SER B 1 90 ? -4.148 -27.047 -9.062 1 96.88 90 SER B O 1
ATOM 5094 N N . SER B 1 91 ? -3.906 -28.516 -10.711 1 98.44 91 SER B N 1
ATOM 5095 C CA . SER B 1 91 ? -5.105 -28.125 -11.438 1 98.44 91 SER B CA 1
ATOM 5096 C C . SER B 1 91 ? -5.98 -29.328 -11.773 1 98.44 91 SER B C 1
ATOM 5098 O O . SER B 1 91 ? -6.145 -29.672 -12.945 1 98.44 91 SER B O 1
ATOM 5100 N N . PRO B 1 92 ? -6.582 -29.859 -10.766 1 98.62 92 PRO B N 1
ATOM 5101 C CA . PRO B 1 92 ? -7.367 -31.094 -10.945 1 98.62 92 PRO B CA 1
ATOM 5102 C C . PRO B 1 92 ? -8.727 -30.828 -11.586 1 98.62 92 PRO B C 1
ATOM 5104 O O . PRO B 1 92 ? -9.273 -29.734 -11.453 1 98.62 92 PRO B O 1
ATOM 5107 N N . VAL B 1 93 ? -9.281 -31.875 -12.242 1 98.75 93 VAL B N 1
ATOM 5108 C CA . VAL B 1 93 ? -10.562 -31.844 -12.945 1 98.75 93 VAL B CA 1
ATOM 5109 C C . VAL B 1 93 ? -11.367 -33.094 -12.617 1 98.75 93 VAL B C 1
ATOM 5111 O O . VAL B 1 93 ? -10.844 -34.219 -12.688 1 98.75 93 VAL B O 1
ATOM 5114 N N . PRO B 1 94 ? -12.656 -32.906 -12.188 1 98.81 94 PRO B N 1
ATOM 5115 C CA . PRO B 1 94 ? -13.5 -34.094 -12.047 1 98.81 94 PRO B CA 1
ATOM 5116 C C . PRO B 1 94 ? -13.883 -34.719 -13.391 1 98.81 94 PRO B C 1
ATOM 5118 O O . PRO B 1 94 ? -14.18 -34 -14.344 1 98.81 94 PRO B O 1
ATOM 5121 N N . VAL B 1 95 ? -13.859 -36.062 -13.422 1 98.62 95 VAL B N 1
ATOM 5122 C CA . VAL B 1 95 ? -14.031 -36.781 -14.68 1 98.62 95 VAL B CA 1
ATOM 5123 C C . VAL B 1 95 ? -15.062 -37.906 -14.484 1 98.62 95 VAL B C 1
ATOM 5125 O O . VAL B 1 95 ? -15.086 -38.562 -13.445 1 98.62 95 VAL B O 1
ATOM 5128 N N . THR B 1 96 ? -15.836 -38.094 -15.461 1 98.06 96 THR B N 1
ATOM 5129 C CA . THR B 1 96 ? -16.859 -39.125 -15.43 1 98.06 96 THR B CA 1
ATOM 5130 C C . THR B 1 96 ? -16.25 -40.5 -15.688 1 98.06 96 THR B C 1
ATOM 5132 O O . THR B 1 96 ? -15.062 -40.625 -16 1 98.06 96 THR B O 1
ATOM 5135 N N . LYS B 1 97 ? -17.047 -41.531 -15.578 1 96.25 97 LYS B N 1
ATOM 5136 C CA . LYS B 1 97 ? -16.609 -42.938 -15.742 1 96.25 97 LYS B CA 1
ATOM 5137 C C . LYS B 1 97 ? -16.109 -43.188 -17.156 1 96.25 97 LYS B C 1
ATOM 5139 O O . LYS B 1 97 ? -15.234 -44 -17.375 1 96.25 97 LYS B O 1
ATOM 5144 N N . ASP B 1 98 ? -16.641 -42.438 -18.094 1 93.56 98 ASP B N 1
ATOM 5145 C CA . ASP B 1 98 ? -16.234 -42.625 -19.484 1 93.56 98 ASP B CA 1
ATOM 5146 C C . ASP B 1 98 ? -15.062 -41.719 -19.844 1 93.56 98 ASP B C 1
ATOM 5148 O O . ASP B 1 98 ? -14.656 -41.656 -21.016 1 93.56 98 ASP B O 1
ATOM 5152 N N . GLY B 1 99 ? -14.602 -40.969 -18.875 1 95.81 99 GLY B N 1
ATOM 5153 C CA . GLY B 1 99 ? -13.391 -40.188 -19.078 1 95.81 99 GLY B CA 1
ATOM 5154 C C . GLY B 1 99 ? -13.664 -38.781 -19.547 1 95.81 99 GLY B C 1
ATOM 5155 O O . GLY B 1 99 ? -12.75 -38.094 -20 1 95.81 99 GLY B O 1
ATOM 5156 N N . THR B 1 100 ? -14.891 -38.281 -19.406 1 97.38 100 THR B N 1
ATOM 5157 C CA . THR B 1 100 ? -15.281 -36.938 -19.844 1 97.38 100 THR B CA 1
ATOM 5158 C C . THR B 1 100 ? -15.188 -35.938 -18.688 1 97.38 100 THR B C 1
ATOM 5160 O O . THR B 1 100 ? -15.695 -36.219 -17.594 1 97.38 100 THR B O 1
ATOM 5163 N N . PRO B 1 101 ? -14.492 -34.844 -18.969 1 98.5 101 PRO B N 1
ATOM 5164 C CA . PRO B 1 101 ? -14.586 -33.812 -17.938 1 98.5 101 PRO B CA 1
ATOM 5165 C C . PRO B 1 101 ? -16.031 -33.469 -17.562 1 98.5 101 PRO B C 1
ATOM 5167 O O . PRO B 1 101 ? -16.875 -33.281 -18.438 1 98.5 101 PRO B O 1
ATOM 5170 N N . LEU B 1 102 ? -16.234 -33.344 -16.297 1 98.69 102 LEU B N 1
ATOM 5171 C CA . LEU B 1 102 ? -17.609 -33.25 -15.812 1 98.69 102 LEU B CA 1
ATOM 5172 C C . LEU B 1 102 ? -18.297 -32 -16.375 1 98.69 102 LEU B C 1
ATOM 5174 O O . LEU B 1 102 ? -19.484 -32.031 -16.688 1 98.69 102 LEU B O 1
ATOM 5178 N N . ALA B 1 103 ? -17.609 -30.906 -16.594 1 98.62 103 ALA B N 1
ATOM 5179 C CA . ALA B 1 103 ? -18.172 -29.641 -17.062 1 98.62 103 ALA B CA 1
ATOM 5180 C C . ALA B 1 103 ? -18.641 -29.766 -18.5 1 98.62 103 ALA B C 1
ATOM 5182 O O . ALA B 1 103 ? -19.359 -28.891 -19 1 98.62 103 ALA B O 1
ATOM 5183 N N . LEU B 1 104 ? -18.297 -30.828 -19.188 1 98.38 104 LEU B N 1
ATOM 5184 C CA . LEU B 1 104 ? -18.734 -31.047 -20.562 1 98.38 104 LEU B CA 1
ATOM 5185 C C . LEU B 1 104 ? -19.984 -31.922 -20.594 1 98.38 104 LEU B C 1
ATOM 5187 O O . LEU B 1 104 ? -20.469 -32.281 -21.672 1 98.38 104 LEU B O 1
ATOM 5191 N N . THR B 1 105 ? -20.516 -32.25 -19.531 1 98.25 105 THR B N 1
ATOM 5192 C CA . THR B 1 105 ? -21.703 -33.094 -19.453 1 98.25 105 THR B CA 1
ATOM 5193 C C . THR B 1 105 ? -22.938 -32.281 -19.094 1 98.25 105 THR B C 1
ATOM 5195 O O . THR B 1 105 ? -22.812 -31.188 -18.547 1 98.25 105 THR B O 1
ATOM 5198 N N . LYS B 1 106 ? -24.094 -32.844 -19.375 1 97.56 106 LYS B N 1
ATOM 5199 C CA . LYS B 1 106 ? -25.359 -32.156 -19.156 1 97.56 106 LYS B CA 1
ATOM 5200 C C . LYS B 1 106 ? -25.578 -31.844 -17.672 1 97.56 106 LYS B C 1
ATOM 5202 O O . LYS B 1 106 ? -25.453 -32.719 -16.828 1 97.56 106 LYS B O 1
ATOM 5207 N N . GLY B 1 107 ? -25.828 -30.609 -17.422 1 97.44 107 GLY B N 1
ATOM 5208 C CA . GLY B 1 107 ? -26.172 -30.188 -16.078 1 97.44 107 GLY B CA 1
ATOM 5209 C C . GLY B 1 107 ? -25 -29.594 -15.312 1 97.44 107 GLY B C 1
ATOM 5210 O O . GLY B 1 107 ? -25.203 -28.953 -14.281 1 97.44 107 GLY B O 1
ATOM 5211 N N . PHE B 1 108 ? -23.781 -29.719 -15.883 1 98.44 108 PHE B N 1
ATOM 5212 C CA . PHE B 1 108 ? -22.609 -29.25 -15.148 1 98.44 108 PHE B CA 1
ATOM 5213 C C . PHE B 1 108 ? -21.859 -28.172 -15.93 1 98.44 108 PHE B C 1
ATOM 5215 O O . PHE B 1 108 ? -20.859 -27.656 -15.461 1 98.44 108 PHE B O 1
ATOM 5222 N N . GLU B 1 109 ? -22.375 -27.703 -17.047 1 97.38 109 GLU B N 1
ATOM 5223 C CA . GLU B 1 109 ? -21.688 -26.875 -18.016 1 97.38 109 GLU B CA 1
ATOM 5224 C C . GLU B 1 109 ? -21.281 -25.531 -17.422 1 97.38 109 GLU B C 1
ATOM 5226 O O . GLU B 1 109 ? -20.281 -24.938 -17.812 1 97.38 109 GLU B O 1
ATOM 5231 N N . GLU B 1 110 ? -22.094 -25.094 -16.453 1 97.44 110 GLU B N 1
ATOM 5232 C CA . GLU B 1 110 ? -21.844 -23.766 -15.891 1 97.44 110 GLU B CA 1
ATOM 5233 C C . GLU B 1 110 ? -21.5 -23.859 -14.406 1 97.44 110 GLU B C 1
ATOM 5235 O O . GLU B 1 110 ? -21.469 -22.844 -13.703 1 97.44 110 GLU B O 1
ATOM 5240 N N . ASN B 1 111 ? -21.281 -25.094 -13.891 1 98.25 111 ASN B N 1
ATOM 5241 C CA . ASN B 1 111 ? -20.938 -25.297 -12.484 1 98.25 111 ASN B CA 1
ATOM 5242 C C . ASN B 1 111 ? -19.438 -25.188 -12.25 1 98.25 111 ASN B C 1
ATOM 5244 O O . ASN B 1 111 ? -18.672 -26.062 -12.656 1 98.25 111 ASN B O 1
ATOM 5248 N N . PRO B 1 112 ? -18.984 -24.125 -11.547 1 98.25 112 PRO B N 1
ATOM 5249 C CA . PRO B 1 112 ? -17.547 -23.953 -11.359 1 98.25 112 PRO B CA 1
ATOM 5250 C C . PRO B 1 112 ? -16.891 -25.125 -10.641 1 98.25 112 PRO B C 1
ATOM 5252 O O . PRO B 1 112 ? -15.719 -25.422 -10.859 1 98.25 112 PRO B O 1
ATOM 5255 N N . ASN B 1 113 ? -17.609 -25.844 -9.844 1 98.56 113 ASN B N 1
ATOM 5256 C CA . ASN B 1 113 ? -17.062 -26.969 -9.094 1 98.56 113 ASN B CA 1
ATOM 5257 C C . ASN B 1 113 ? -16.844 -28.188 -9.992 1 98.56 113 ASN B C 1
ATOM 5259 O O . ASN B 1 113 ? -16.156 -29.141 -9.602 1 98.56 113 ASN B O 1
ATOM 5263 N N . ALA B 1 114 ? -17.438 -28.156 -11.188 1 98.69 114 ALA B N 1
ATOM 5264 C CA . ALA B 1 114 ? -17.281 -29.25 -12.148 1 98.69 114 ALA B CA 1
ATOM 5265 C C . ALA B 1 114 ? -16.156 -28.938 -13.141 1 98.69 114 ALA B C 1
ATOM 5267 O O . ALA B 1 114 ? -15.883 -29.75 -14.039 1 98.69 114 ALA B O 1
ATOM 5268 N N . MET B 1 115 ? -15.531 -27.781 -12.969 1 98.69 115 MET B N 1
ATOM 5269 C CA . MET B 1 115 ? -14.484 -27.312 -13.875 1 98.69 115 MET B CA 1
ATOM 5270 C C . MET B 1 115 ? -13.102 -27.562 -13.289 1 98.69 115 MET B C 1
ATOM 5272 O O . MET B 1 115 ? -12.969 -28.234 -12.266 1 98.69 115 MET B O 1
ATOM 5276 N N . MET B 1 116 ? -12.055 -27.203 -13.984 1 98.75 116 MET B N 1
ATOM 5277 C CA . MET B 1 116 ? -10.695 -27.297 -13.469 1 98.75 116 MET B CA 1
ATOM 5278 C C . MET B 1 116 ? -10.469 -26.297 -12.336 1 98.75 116 MET B C 1
ATOM 5280 O O . MET B 1 116 ? -10.703 -25.094 -12.508 1 98.75 116 MET B O 1
ATOM 5284 N N . VAL B 1 117 ? -10.086 -26.797 -11.203 1 98.62 117 VAL B N 1
ATOM 5285 C CA . VAL B 1 117 ? -9.695 -25.938 -10.094 1 98.62 117 VAL B CA 1
ATOM 5286 C C . VAL B 1 117 ? -8.242 -25.5 -10.258 1 98.62 117 VAL B C 1
ATOM 5288 O O . VAL B 1 117 ? -7.32 -26.266 -9.984 1 98.62 117 VAL B O 1
ATOM 5291 N N . LEU B 1 118 ? -8.055 -24.266 -10.656 1 98.38 118 LEU B N 1
ATOM 5292 C CA . LEU B 1 118 ? -6.742 -23.766 -11.047 1 98.38 118 LEU B CA 1
ATOM 5293 C C . LEU B 1 118 ? -5.789 -23.75 -9.852 1 98.38 118 LEU B C 1
ATOM 5295 O O . LEU B 1 118 ? -6.223 -23.594 -8.711 1 98.38 118 LEU B O 1
ATOM 5299 N N . TRP B 1 119 ? -4.531 -23.812 -10.102 1 97.38 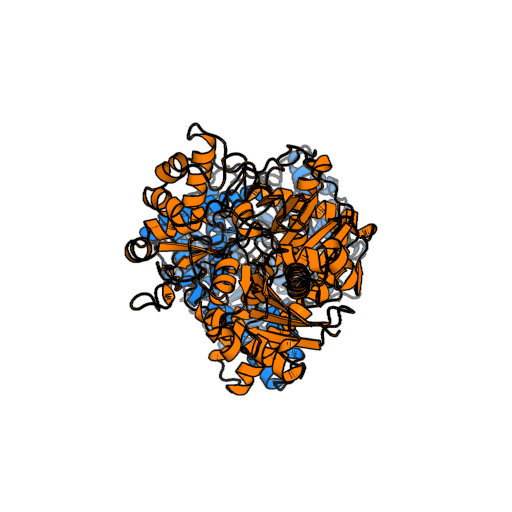119 TRP B N 1
ATOM 5300 C CA . TRP B 1 119 ? -3.496 -23.891 -9.07 1 97.38 119 TRP B CA 1
ATOM 5301 C C . TRP B 1 119 ? -3.617 -22.719 -8.102 1 97.38 119 TRP B C 1
ATOM 5303 O O . TRP B 1 119 ? -3.359 -22.875 -6.902 1 97.38 119 TRP B O 1
ATOM 5313 N N . LYS B 1 120 ? -3.959 -21.531 -8.516 1 94.38 120 LYS B N 1
ATOM 5314 C CA . LYS B 1 120 ? -3.932 -20.344 -7.656 1 94.38 120 LYS B CA 1
ATOM 5315 C C . LYS B 1 120 ? -5.234 -20.203 -6.875 1 94.38 120 LYS B C 1
ATOM 5317 O O . LYS B 1 120 ? -5.438 -19.219 -6.176 1 94.38 120 LYS B O 1
ATOM 5322 N N . ASP B 1 121 ? -6.164 -21.203 -7.059 1 97.38 121 ASP B N 1
ATOM 5323 C CA . ASP B 1 121 ? -7.383 -21.281 -6.254 1 97.38 121 ASP B CA 1
ATOM 5324 C C . ASP B 1 121 ? -7.066 -21.703 -4.82 1 97.38 121 ASP B C 1
ATOM 5326 O O . ASP B 1 121 ? -6.484 -22.766 -4.586 1 97.38 121 ASP B O 1
ATOM 5330 N N . HIS B 1 122 ? -7.484 -20.875 -3.881 1 96.75 122 HIS B N 1
ATOM 5331 C CA . HIS B 1 122 ? -7.172 -21.156 -2.484 1 96.75 122 HIS B CA 1
ATOM 5332 C C . HIS B 1 122 ? -8.445 -21.312 -1.655 1 96.75 122 HIS B C 1
ATOM 5334 O O . HIS B 1 122 ? -8.484 -20.891 -0.494 1 96.75 122 HIS B O 1
ATOM 5340 N N . THR B 1 123 ? -9.445 -21.844 -2.203 1 97 123 THR B N 1
ATOM 5341 C CA . THR B 1 123 ? -10.703 -22.047 -1.497 1 97 123 THR B CA 1
ATOM 5342 C C . THR B 1 123 ? -10.586 -23.203 -0.504 1 97 123 THR B C 1
ATOM 5344 O O . THR B 1 123 ? -11.383 -23.312 0.429 1 97 123 THR B O 1
ATOM 5347 N N . ALA B 1 124 ? -9.539 -24 -0.598 1 98.12 124 ALA B N 1
ATOM 5348 C CA . ALA B 1 124 ? -9.453 -25.25 0.162 1 98.12 124 ALA B CA 1
ATOM 5349 C C . ALA B 1 124 ? -8.484 -25.109 1.334 1 98.12 124 ALA B C 1
ATOM 5351 O O . ALA B 1 124 ? -7.801 -26.078 1.693 1 98.12 124 ALA B O 1
ATOM 5352 N N . ILE B 1 125 ? -8.422 -24 1.911 1 97 125 ILE B N 1
ATOM 5353 C CA . ILE B 1 125 ? -7.461 -23.75 2.979 1 97 125 ILE B CA 1
ATOM 5354 C C . ILE B 1 125 ? -7.801 -24.594 4.199 1 97 125 ILE B C 1
ATOM 5356 O O . ILE B 1 125 ? -6.918 -25.219 4.797 1 97 125 ILE B O 1
ATOM 5360 N N . ASN B 1 126 ? -9.07 -24.672 4.605 1 97.44 126 ASN B N 1
ATOM 5361 C CA . ASN B 1 126 ? -9.477 -25.469 5.77 1 97.44 126 ASN B CA 1
ATOM 5362 C C . ASN B 1 126 ? -9.164 -26.953 5.578 1 97.44 126 ASN B C 1
ATOM 5364 O O . ASN B 1 126 ? -8.719 -27.609 6.508 1 97.44 126 ASN B O 1
ATOM 5368 N N . GLU B 1 127 ? -9.43 -27.422 4.434 1 98.44 127 GLU B N 1
ATOM 5369 C CA . GLU B 1 127 ? -9.156 -28.828 4.117 1 98.44 127 GLU B CA 1
ATOM 5370 C C . GLU B 1 127 ? -7.664 -29.125 4.191 1 98.44 127 GLU B C 1
ATOM 5372 O O . GLU B 1 127 ? -7.262 -30.172 4.699 1 98.44 127 GLU B O 1
ATOM 5377 N N . ALA B 1 128 ? -6.828 -28.219 3.654 1 98.19 128 ALA B N 1
ATOM 5378 C CA . ALA B 1 128 ? -5.379 -28.406 3.734 1 98.19 128 ALA B CA 1
ATOM 5379 C C . ALA B 1 128 ? -4.914 -28.453 5.188 1 98.19 128 ALA B C 1
ATOM 5381 O O . ALA B 1 128 ? -4.066 -29.281 5.543 1 98.19 128 ALA B O 1
ATOM 5382 N N . ASN B 1 129 ? -5.488 -27.594 6.016 1 97.44 129 ASN B N 1
ATOM 5383 C CA . ASN B 1 129 ? -5.148 -27.594 7.434 1 97.44 129 ASN B CA 1
ATOM 5384 C C . ASN B 1 129 ? -5.531 -28.906 8.109 1 97.44 129 ASN B C 1
ATOM 5386 O O . ASN B 1 129 ? -4.781 -29.422 8.938 1 97.44 129 ASN B O 1
ATOM 5390 N N . GLU B 1 130 ? -6.645 -29.422 7.77 1 98.31 130 GLU B N 1
ATOM 5391 C CA . GLU B 1 130 ? -7.094 -30.703 8.305 1 98.31 130 GLU B CA 1
ATOM 5392 C C . GLU B 1 130 ? -6.156 -31.828 7.891 1 98.31 130 GLU B C 1
ATOM 5394 O O . GLU B 1 130 ? -5.844 -32.719 8.695 1 98.31 130 GLU B O 1
ATOM 5399 N N . ILE B 1 131 ? -5.758 -31.797 6.688 1 98.62 131 ILE B N 1
ATOM 5400 C CA . ILE B 1 131 ? -4.836 -32.812 6.184 1 98.62 131 ILE B CA 1
ATOM 5401 C C . ILE B 1 131 ? -3.521 -32.75 6.957 1 98.62 131 ILE B C 1
ATOM 5403 O O . ILE B 1 131 ? -2.977 -33.781 7.355 1 98.62 131 ILE B O 1
ATOM 5407 N N . ASN B 1 132 ? -3.023 -31.594 7.141 1 98.19 132 ASN B N 1
ATOM 5408 C CA . ASN B 1 132 ? -1.769 -31.406 7.859 1 98.19 132 ASN B CA 1
ATOM 5409 C C . ASN B 1 132 ? -1.865 -31.891 9.297 1 98.19 132 ASN B C 1
ATOM 5411 O O . ASN B 1 132 ? -0.941 -32.531 9.805 1 98.19 132 ASN B O 1
ATOM 5415 N N . GLU B 1 133 ? -2.982 -31.609 9.922 1 97.88 133 GLU B N 1
ATOM 5416 C CA . GLU B 1 133 ? -3.197 -32.062 11.281 1 97.88 133 GLU B CA 1
ATOM 5417 C C . GLU B 1 133 ? -3.281 -33.594 11.336 1 97.88 133 GLU B C 1
ATOM 5419 O O . GLU B 1 133 ? -2.67 -34.219 12.203 1 97.88 133 GLU B O 1
ATOM 5424 N N . LEU B 1 134 ? -3.934 -34.156 10.461 1 98.25 134 LEU B N 1
ATOM 5425 C CA . LEU B 1 134 ? -4.152 -35.594 10.43 1 98.25 134 LEU B CA 1
ATOM 5426 C C . LEU B 1 134 ? -2.865 -36.344 10.07 1 98.25 134 LEU B C 1
ATOM 5428 O O . LEU B 1 134 ? -2.611 -37.438 10.57 1 98.25 134 LEU B O 1
ATOM 5432 N N . ALA B 1 135 ? -2.109 -35.781 9.172 1 97.75 135 ALA B N 1
ATOM 5433 C CA . ALA B 1 135 ? -0.906 -36.438 8.648 1 97.75 135 ALA B CA 1
ATOM 5434 C C . ALA B 1 135 ? 0.035 -36.844 9.781 1 97.75 135 ALA B C 1
ATOM 5436 O O . ALA B 1 135 ? 0.735 -37.844 9.688 1 97.75 135 ALA B O 1
ATOM 5437 N N . VAL B 1 136 ? -0.021 -36.125 10.875 1 96.06 136 VAL B N 1
ATOM 5438 C CA . VAL B 1 136 ? 0.926 -36.406 11.953 1 96.06 136 VAL B CA 1
ATOM 5439 C C . VAL B 1 136 ? 0.207 -37.094 13.109 1 96.06 136 VAL B C 1
ATOM 5441 O O . VAL B 1 136 ? 0.834 -37.469 14.102 1 96.06 136 VAL B O 1
ATOM 5444 N N . SER B 1 137 ? -1.11 -37.344 12.969 1 96.94 137 SER B N 1
ATOM 5445 C CA . SER B 1 137 ? -1.832 -37.812 14.148 1 96.94 137 SER B CA 1
ATOM 5446 C C . SER B 1 137 ? -2.625 -39.094 13.844 1 96.94 137 SER B C 1
ATOM 5448 O O . SER B 1 137 ? -3.158 -39.719 14.75 1 96.94 137 SER B O 1
ATOM 5450 N N . TRP B 1 138 ? -2.713 -39.5 12.656 1 96.31 138 TRP B N 1
ATOM 5451 C CA . TRP B 1 138 ? -3.652 -40.562 12.281 1 96.31 138 TRP B CA 1
ATOM 5452 C C . TRP B 1 138 ? -3.111 -41.938 12.656 1 96.31 138 TRP B C 1
ATOM 5454 O O . TRP B 1 138 ? -3.824 -42.938 12.57 1 96.31 138 TRP B O 1
ATOM 5464 N N . GLY B 1 139 ? -1.851 -42.062 13.094 1 95.44 139 GLY B N 1
ATOM 5465 C CA . GLY B 1 139 ? -1.288 -43.312 13.586 1 95.44 139 GLY B CA 1
ATOM 5466 C C . GLY B 1 139 ? -0.41 -44 12.562 1 95.44 139 GLY B C 1
ATOM 5467 O O . GLY B 1 139 ? 0.23 -45.031 12.875 1 95.44 139 GLY B O 1
ATOM 5468 N N . GLY B 1 140 ? -0.387 -43.562 11.344 1 95.81 140 GLY B N 1
ATOM 5469 C CA . GLY B 1 140 ? 0.47 -44.125 10.305 1 95.81 140 GLY B CA 1
ATOM 5470 C C . GLY B 1 140 ? 1.591 -43.188 9.898 1 95.81 140 GLY B C 1
ATOM 5471 O O . GLY B 1 140 ? 1.904 -42.219 10.625 1 95.81 140 GLY B O 1
ATOM 5472 N N . GLU B 1 141 ? 2.209 -43.5 8.758 1 95.62 141 GLU B N 1
ATOM 5473 C CA . GLU B 1 141 ? 3.312 -42.688 8.25 1 95.62 141 GLU B CA 1
ATOM 5474 C C . GLU B 1 141 ? 2.84 -41.281 7.875 1 95.62 141 GLU B C 1
ATOM 5476 O O . GLU B 1 141 ? 1.727 -41.125 7.371 1 95.62 141 GLU B O 1
ATOM 5481 N N . ASP B 1 142 ? 3.73 -40.312 8.141 1 97.31 142 ASP B N 1
ATOM 5482 C CA . ASP B 1 142 ? 3.434 -38.969 7.715 1 97.31 142 ASP B CA 1
ATOM 5483 C C . ASP B 1 142 ? 3.484 -38.844 6.195 1 97.31 142 ASP B C 1
ATOM 5485 O O . ASP B 1 142 ? 4.566 -38.719 5.609 1 97.31 142 ASP B O 1
ATOM 5489 N N . VAL B 1 143 ? 2.396 -38.688 5.605 1 97.44 143 VAL B N 1
ATOM 5490 C CA . VAL B 1 143 ? 2.297 -38.719 4.152 1 97.44 143 VAL B CA 1
ATOM 5491 C C . VAL B 1 143 ? 2.729 -37.375 3.568 1 97.44 143 VAL B C 1
ATOM 5493 O O . VAL B 1 143 ? 2.807 -37.219 2.348 1 97.44 143 VAL B O 1
ATOM 5496 N N . THR B 1 144 ? 3.035 -36.406 4.375 1 97.69 144 THR B N 1
ATOM 5497 C CA . THR B 1 144 ? 3.443 -35.094 3.881 1 97.69 144 THR B CA 1
ATOM 5498 C C . THR B 1 144 ? 4.965 -34.938 3.879 1 97.69 144 THR B C 1
ATOM 5500 O O . THR B 1 144 ? 5.504 -33.906 3.51 1 97.69 144 THR B O 1
ATOM 5503 N N . LYS B 1 145 ? 5.691 -35.906 4.223 1 95.88 145 LYS B N 1
ATOM 5504 C CA . LYS B 1 145 ? 7.129 -35.781 4.457 1 95.88 145 LYS B CA 1
ATOM 5505 C C . LYS B 1 145 ? 7.871 -35.469 3.168 1 95.88 145 LYS B C 1
ATOM 5507 O O . LYS B 1 145 ? 8.922 -34.812 3.197 1 95.88 145 LYS B O 1
ATOM 5512 N N . TYR B 1 146 ? 7.277 -35.844 1.977 1 96.56 146 TYR B N 1
ATOM 5513 C CA . TYR B 1 146 ? 7.98 -35.594 0.725 1 96.56 146 TYR B CA 1
ATOM 5514 C C . TYR B 1 146 ? 7.453 -34.344 0.044 1 96.56 146 TYR B C 1
ATOM 5516 O O . TYR B 1 146 ? 7.898 -34 -1.05 1 96.56 146 TYR B O 1
ATOM 5524 N N . VAL B 1 147 ? 6.504 -33.719 0.662 1 96.88 147 VAL B N 1
ATOM 5525 C CA . VAL B 1 147 ? 6.047 -32.438 0.156 1 96.88 147 VAL B CA 1
ATOM 5526 C C . VAL B 1 147 ? 6.418 -31.328 1.144 1 96.88 147 VAL B C 1
ATOM 5528 O O . VAL B 1 147 ? 5.648 -30.375 1.35 1 96.88 147 VAL B O 1
ATOM 5531 N N . GLY B 1 148 ? 7.484 -31.469 1.822 1 95.94 148 GLY B N 1
ATOM 5532 C CA . GLY B 1 148 ? 8.055 -30.438 2.682 1 95.94 148 GLY B CA 1
ATOM 5533 C C . GLY B 1 148 ? 7.469 -30.438 4.078 1 95.94 148 GLY B C 1
ATOM 5534 O O . GLY B 1 148 ? 7.809 -29.578 4.898 1 95.94 148 GLY B O 1
ATOM 5535 N N . GLY B 1 149 ? 6.531 -31.312 4.398 1 96.81 149 GLY B N 1
ATOM 5536 C CA . GLY B 1 149 ? 5.957 -31.438 5.73 1 96.81 149 GLY B CA 1
ATOM 5537 C C . GLY B 1 149 ? 4.676 -30.656 5.902 1 96.81 149 GLY B C 1
ATOM 5538 O O . GLY B 1 149 ? 3.996 -30.781 6.922 1 96.81 149 GLY B O 1
ATOM 5539 N N . ILE B 1 150 ? 4.344 -29.859 4.965 1 97 150 ILE B N 1
ATOM 5540 C CA . ILE B 1 150 ? 3.121 -29.078 4.996 1 97 150 ILE B CA 1
ATOM 5541 C C . ILE B 1 150 ? 2.389 -29.203 3.662 1 97 150 ILE B C 1
ATOM 5543 O O . ILE B 1 150 ? 2.941 -28.875 2.609 1 97 150 ILE B O 1
ATOM 5547 N N . TYR B 1 151 ? 1.146 -29.688 3.713 1 97.94 151 TYR B N 1
ATOM 5548 C CA . TYR B 1 151 ? 0.326 -29.812 2.516 1 97.94 151 TYR B CA 1
ATOM 5549 C C . TYR B 1 151 ? -0.389 -28.516 2.191 1 97.94 151 TYR B C 1
ATOM 5551 O O . TYR B 1 151 ? -0.883 -27.828 3.092 1 97.94 151 TYR B O 1
ATOM 5559 N N . SER B 1 152 ? -0.453 -28.156 0.933 1 97.56 152 SER B N 1
ATOM 5560 C CA . SER B 1 152 ? -0.972 -26.859 0.492 1 97.56 152 SER B CA 1
ATOM 5561 C C . SER B 1 152 ? -2.426 -26.969 0.044 1 97.56 152 SER B C 1
ATOM 5563 O O . SER B 1 152 ? -2.848 -28.016 -0.455 1 97.56 152 SER B O 1
ATOM 5565 N N . SER B 1 153 ? -3.146 -25.859 0.177 1 97.38 153 SER B N 1
ATOM 5566 C CA . SER B 1 153 ? -4.512 -25.766 -0.33 1 97.38 153 SER B CA 1
ATOM 5567 C C . SER B 1 153 ? -4.539 -25.797 -1.854 1 97.38 153 SER B C 1
ATOM 5569 O O . SER B 1 153 ? -5.582 -26.047 -2.457 1 97.38 153 SER B O 1
ATOM 5571 N N . GLU B 1 154 ? -3.395 -25.625 -2.48 1 97 154 GLU B N 1
ATOM 5572 C CA . GLU B 1 154 ? -3.295 -25.625 -3.938 1 97 154 GLU B CA 1
ATOM 5573 C C . GLU B 1 154 ? -3.379 -27.031 -4.504 1 97 154 GLU B C 1
ATOM 5575 O O . GLU B 1 154 ? -3.58 -27.219 -5.703 1 97 154 GLU B O 1
ATOM 5580 N N . TRP B 1 155 ? -3.287 -27.969 -3.658 1 98.31 155 TRP B N 1
ATOM 5581 C CA . TRP B 1 155 ? -2.918 -29.266 -4.215 1 98.31 155 TRP B CA 1
ATOM 5582 C C . TRP B 1 155 ? -4.121 -30.203 -4.254 1 98.31 155 TRP B C 1
ATOM 5584 O O . TRP B 1 155 ? -5.199 -29.859 -3.77 1 98.31 155 TRP B O 1
ATOM 5594 N N . PHE B 1 156 ? -3.971 -31.344 -4.781 1 98.62 156 PHE B N 1
ATOM 5595 C CA . PHE B 1 156 ? -4.891 -32.312 -5.34 1 98.62 156 PHE B CA 1
ATOM 5596 C C . PHE B 1 156 ? -5.949 -32.719 -4.316 1 98.62 156 PHE B C 1
ATOM 5598 O O . PHE B 1 156 ? -7.137 -32.469 -4.516 1 98.62 156 PHE B O 1
ATOM 5605 N N . TRP B 1 157 ? -5.586 -33.188 -3.141 1 98.75 157 TRP B N 1
ATOM 5606 C CA . TRP B 1 157 ? -6.5 -33.75 -2.164 1 98.75 157 TRP B CA 1
ATOM 5607 C C . TRP B 1 157 ? -7.301 -32.656 -1.458 1 98.75 157 TRP B C 1
ATOM 5609 O O . TRP B 1 157 ? -8.492 -32.844 -1.196 1 98.75 157 TRP B O 1
ATOM 5619 N N . ALA B 1 158 ? -6.625 -31.562 -1.116 1 98.75 158 ALA B N 1
ATOM 5620 C CA . ALA B 1 158 ? -7.328 -30.469 -0.452 1 98.75 158 ALA B CA 1
ATOM 5621 C C . ALA B 1 158 ? -8.445 -29.922 -1.331 1 98.75 158 ALA B C 1
ATOM 5623 O O . ALA B 1 158 ? -9.562 -29.688 -0.856 1 98.75 158 ALA B O 1
ATOM 5624 N N . LYS B 1 159 ? -8.172 -29.766 -2.596 1 98.75 159 LYS B N 1
ATOM 5625 C CA . LYS B 1 159 ? -9.156 -29.219 -3.531 1 98.75 159 LYS B CA 1
ATOM 5626 C C . LYS B 1 159 ? -10.32 -30.172 -3.729 1 98.75 159 LYS B C 1
ATOM 5628 O O . LYS B 1 159 ? -11.484 -29.75 -3.746 1 98.75 159 LYS B O 1
ATOM 5633 N N . ILE B 1 160 ? -10.047 -31.406 -3.854 1 98.81 160 ILE B N 1
ATOM 5634 C CA . ILE B 1 160 ? -11.086 -32.406 -4.062 1 98.81 160 ILE B CA 1
ATOM 5635 C C . ILE B 1 160 ? -11.969 -32.5 -2.82 1 98.81 160 ILE B C 1
ATOM 5637 O O . ILE B 1 160 ? -13.195 -32.562 -2.93 1 98.81 160 ILE B O 1
ATOM 5641 N N . LEU B 1 161 ? -11.289 -32.5 -1.688 1 98.81 161 LEU B N 1
ATOM 5642 C CA . LEU B 1 161 ? -12.031 -32.531 -0.433 1 98.81 161 LEU B CA 1
ATOM 5643 C C . LEU B 1 161 ? -12.969 -31.344 -0.306 1 98.81 161 LEU B C 1
ATOM 5645 O O . LEU B 1 161 ? -14.125 -31.484 0.111 1 98.81 161 LEU B O 1
ATOM 5649 N N . HIS B 1 162 ? -12.477 -30.203 -0.663 1 98.75 162 HIS B N 1
ATOM 5650 C CA . HIS B 1 162 ? -13.281 -28.984 -0.608 1 98.75 162 HIS B CA 1
ATOM 5651 C C . HIS B 1 162 ? -14.523 -29.094 -1.483 1 98.75 162 HIS B C 1
ATOM 5653 O O . HIS B 1 162 ? -15.633 -28.812 -1.032 1 98.75 162 HIS B O 1
ATOM 5659 N N . ILE B 1 163 ? -14.391 -29.531 -2.689 1 98.62 163 ILE B N 1
ATOM 5660 C CA . ILE B 1 163 ? -15.5 -29.641 -3.633 1 98.62 163 ILE B CA 1
ATOM 5661 C C . ILE B 1 163 ? -16.453 -30.734 -3.17 1 98.62 163 ILE B C 1
ATOM 5663 O O . ILE B 1 163 ? -17.672 -30.578 -3.248 1 98.62 163 ILE B O 1
ATOM 5667 N N . ALA B 1 164 ? -15.914 -31.828 -2.695 1 98.31 164 ALA B N 1
ATOM 5668 C CA . ALA B 1 164 ? -16.734 -32.938 -2.227 1 98.31 164 ALA B CA 1
ATOM 5669 C C . ALA B 1 164 ? -17.672 -32.5 -1.105 1 98.31 164 ALA B C 1
ATOM 5671 O O . ALA B 1 164 ? -18.797 -32.969 -1.004 1 98.31 164 ALA B O 1
ATOM 5672 N N . ARG B 1 165 ? -17.203 -31.641 -0.275 1 98.19 165 ARG B N 1
ATOM 5673 C CA . ARG B 1 165 ? -17.984 -31.141 0.855 1 98.19 165 ARG B CA 1
ATOM 5674 C C . ARG B 1 165 ? -18.984 -30.094 0.406 1 98.19 165 ARG B C 1
ATOM 5676 O O . ARG B 1 165 ? -20.094 -30.016 0.947 1 98.19 165 ARG B O 1
ATOM 5683 N N . GLN B 1 166 ? -18.688 -29.359 -0.586 1 97.69 166 GLN B N 1
ATOM 5684 C CA . GLN B 1 166 ? -19.484 -28.188 -0.967 1 97.69 166 GLN B CA 1
ATOM 5685 C C . GLN B 1 166 ? -20.562 -28.578 -1.977 1 97.69 166 GLN B C 1
ATOM 5687 O O . GLN B 1 166 ? -21.609 -27.922 -2.041 1 97.69 166 GLN B O 1
ATOM 5692 N N . ASP B 1 167 ? -20.281 -29.594 -2.787 1 98.38 167 ASP B N 1
ATOM 5693 C CA . ASP B 1 167 ? -21.156 -29.859 -3.932 1 98.38 167 ASP B CA 1
ATOM 5694 C C . ASP B 1 167 ? -21.422 -31.359 -4.09 1 98.38 167 ASP B C 1
ATOM 5696 O O . ASP B 1 167 ? -20.719 -32.031 -4.844 1 98.38 167 ASP B O 1
ATOM 5700 N N . GLU B 1 168 ? -22.516 -31.844 -3.59 1 98.06 168 GLU B N 1
ATOM 5701 C CA . GLU B 1 168 ? -22.859 -33.25 -3.586 1 98.06 168 GLU B CA 1
ATOM 5702 C C . GLU B 1 168 ? -23.094 -33.781 -5.004 1 98.06 168 GLU B C 1
ATOM 5704 O O . GLU B 1 168 ? -22.75 -34.906 -5.316 1 98.06 168 GLU B O 1
ATOM 5709 N N . ALA B 1 169 ? -23.656 -32.969 -5.828 1 98.44 169 ALA B N 1
ATOM 5710 C CA . ALA B 1 169 ? -23.922 -33.344 -7.211 1 98.44 169 ALA B CA 1
ATOM 5711 C C . ALA B 1 169 ? -22.609 -33.656 -7.941 1 98.44 169 ALA B C 1
ATOM 5713 O O . ALA B 1 169 ? -22.516 -34.656 -8.656 1 98.44 169 ALA B O 1
ATOM 5714 N N . VAL B 1 170 ? -21.641 -32.812 -7.77 1 98.56 170 VAL B N 1
ATOM 5715 C CA . VAL B 1 170 ? -20.344 -33 -8.398 1 98.56 170 VAL B CA 1
ATOM 5716 C C . VAL B 1 170 ? -19.656 -34.25 -7.812 1 98.56 170 VAL B C 1
ATOM 5718 O O . VAL B 1 170 ? -19.109 -35.062 -8.547 1 98.56 170 VAL B O 1
ATOM 5721 N N . ARG B 1 171 ? -19.703 -34.375 -6.48 1 98.31 171 ARG B N 1
ATOM 5722 C CA . ARG B 1 171 ? -19.109 -35.5 -5.797 1 98.31 171 ARG B CA 1
ATOM 5723 C C . ARG B 1 171 ? -19.672 -36.812 -6.332 1 98.31 171 ARG B C 1
ATOM 5725 O O . ARG B 1 171 ? -18.922 -37.75 -6.605 1 98.31 171 ARG B O 1
ATOM 5732 N N . ASN B 1 172 ? -20.922 -36.844 -6.559 1 97.69 172 ASN B N 1
ATOM 5733 C CA . ASN B 1 172 ? -21.594 -38.094 -6.996 1 97.69 172 ASN B CA 1
ATOM 5734 C C . ASN B 1 172 ? -21.328 -38.375 -8.469 1 97.69 172 ASN B C 1
ATOM 5736 O O . ASN B 1 172 ? -21.281 -39.531 -8.875 1 97.69 172 ASN B O 1
ATOM 5740 N N . ALA B 1 173 ? -21.156 -37.375 -9.25 1 98.25 173 ALA B N 1
ATOM 5741 C CA . ALA B 1 173 ? -21 -37.531 -10.695 1 98.25 173 ALA B CA 1
ATOM 5742 C C . ALA B 1 173 ? -19.547 -37.781 -11.062 1 98.25 173 ALA B C 1
ATOM 5744 O O . ALA B 1 173 ? -19.266 -38.344 -12.133 1 98.25 173 ALA B O 1
ATOM 5745 N N . ALA B 1 174 ? -18.641 -37.438 -10.242 1 98.19 174 ALA B N 1
ATOM 5746 C CA . ALA B 1 174 ? -17.219 -37.625 -10.523 1 98.19 174 ALA B CA 1
ATOM 5747 C C . ALA B 1 174 ? -16.766 -39.031 -10.219 1 98.19 174 ALA B C 1
ATOM 5749 O O . ALA B 1 174 ? -16.766 -39.469 -9.062 1 98.19 174 ALA B O 1
ATOM 5750 N N . HIS B 1 175 ? -16.406 -39.75 -11.211 1 97.94 175 HIS B N 1
ATOM 5751 C CA . HIS B 1 175 ? -15.891 -41.125 -11.055 1 97.94 175 HIS B CA 1
ATOM 5752 C C . HIS B 1 175 ? -14.422 -41.094 -10.641 1 97.94 175 HIS B C 1
ATOM 5754 O O . HIS B 1 175 ? -13.992 -41.938 -9.836 1 97.94 175 HIS B O 1
ATOM 5760 N N . THR B 1 176 ? -13.688 -40.25 -11.227 1 98.25 176 THR B N 1
ATOM 5761 C CA . THR B 1 176 ? -12.273 -40.062 -10.922 1 98.25 176 THR B CA 1
ATOM 5762 C C . THR B 1 176 ? -11.891 -38.594 -11.039 1 98.25 176 THR B C 1
ATOM 5764 O O . THR B 1 176 ? -12.742 -37.75 -11.289 1 98.25 176 THR B O 1
ATOM 5767 N N . TRP B 1 177 ? -10.695 -38.281 -10.672 1 98.75 177 TRP B N 1
ATOM 5768 C CA . TRP B 1 177 ? -10.102 -36.938 -10.859 1 98.75 177 TRP B CA 1
ATOM 5769 C C . TRP B 1 177 ? -8.766 -37.031 -11.594 1 98.75 177 TRP B C 1
ATOM 5771 O O . TRP B 1 177 ? -8.039 -38.031 -11.445 1 98.75 177 TRP B O 1
ATOM 5781 N N . MET B 1 178 ? -8.5 -36.062 -12.391 1 98.62 178 MET B N 1
ATOM 5782 C CA . MET B 1 178 ? -7.238 -36 -13.117 1 98.62 178 MET B CA 1
ATOM 5783 C C . MET B 1 178 ? -6.605 -34.594 -13.008 1 98.62 178 MET B C 1
ATOM 5785 O O . MET B 1 178 ? -7.305 -33.594 -13.031 1 98.62 178 MET B O 1
ATOM 5789 N N . GLU B 1 179 ? -5.266 -34.625 -12.82 1 98.56 179 GLU B N 1
ATOM 5790 C CA . GLU B 1 179 ? -4.547 -33.375 -13.07 1 98.56 179 GLU B CA 1
ATOM 5791 C C . GLU B 1 179 ? -4.648 -32.969 -14.539 1 98.56 179 GLU B C 1
ATOM 5793 O O . GLU B 1 179 ? -4.875 -33.812 -15.406 1 98.56 179 GLU B O 1
ATOM 5798 N N . HIS B 1 180 ? -4.477 -31.734 -14.734 1 98.75 180 HIS B N 1
ATOM 5799 C CA . HIS B 1 180 ? -4.609 -31.141 -16.062 1 98.75 180 HIS B CA 1
ATOM 5800 C C . HIS B 1 180 ? -3.791 -31.922 -17.094 1 98.75 180 HIS B C 1
ATOM 5802 O O . HIS B 1 180 ? -4.289 -32.25 -18.172 1 98.75 180 HIS B O 1
ATOM 5808 N N . CYS B 1 181 ? -2.557 -32.281 -16.812 1 98.75 181 CYS B N 1
ATOM 5809 C CA . CYS B 1 181 ? -1.69 -32.938 -17.781 1 98.75 181 CYS B CA 1
ATOM 5810 C C . CYS B 1 181 ? -2.201 -34.344 -18.078 1 98.75 181 CYS B C 1
ATOM 5812 O O . CYS B 1 181 ? -2.104 -34.844 -19.203 1 98.75 181 CYS B O 1
ATOM 5814 N N . ASP B 1 182 ? -2.746 -35 -17.078 1 98.62 182 ASP B N 1
ATOM 5815 C CA . ASP B 1 182 ? -3.326 -36.344 -17.281 1 98.62 182 ASP B CA 1
ATOM 5816 C C . ASP B 1 182 ? -4.566 -36.25 -18.156 1 98.62 182 ASP B C 1
ATOM 5818 O O . ASP B 1 182 ? -4.738 -37.062 -19.078 1 98.62 182 ASP B O 1
ATOM 5822 N N . LEU B 1 183 ? -5.371 -35.25 -17.875 1 98.62 183 LEU B N 1
ATOM 5823 C CA . LEU B 1 183 ? -6.621 -35.125 -18.625 1 98.62 183 LEU B CA 1
ATOM 5824 C C . LEU B 1 183 ? -6.352 -34.906 -20.109 1 98.62 183 LEU B C 1
ATOM 5826 O O . LEU B 1 183 ? -6.961 -35.562 -20.953 1 98.62 183 LEU B O 1
ATOM 5830 N N . MET B 1 184 ? -5.484 -34.031 -20.422 1 98.62 184 MET B N 1
ATOM 5831 C CA . MET B 1 184 ? -5.215 -33.688 -21.812 1 98.62 184 MET B CA 1
ATOM 5832 C C . MET B 1 184 ? -4.531 -34.875 -22.531 1 98.62 184 MET B C 1
ATOM 5834 O O . MET B 1 184 ? -4.77 -35.094 -23.719 1 98.62 184 MET B O 1
ATOM 5838 N N . THR B 1 185 ? -3.623 -35.562 -21.828 1 98.69 185 THR B N 1
ATOM 5839 C CA . THR B 1 185 ? -2.984 -36.75 -22.391 1 98.69 185 THR B CA 1
ATOM 5840 C C . THR B 1 185 ? -4.012 -37.844 -22.672 1 98.69 185 THR B C 1
ATOM 5842 O O . THR B 1 185 ? -4.027 -38.406 -23.766 1 98.69 185 THR B O 1
ATOM 5845 N N . TYR B 1 186 ? -4.852 -38.062 -21.672 1 98.5 186 TYR B N 1
ATOM 5846 C CA . TYR B 1 186 ? -5.891 -39.062 -21.812 1 98.5 186 TYR B CA 1
ATOM 5847 C C . TYR B 1 186 ? -6.812 -38.75 -22.984 1 98.5 186 TYR B C 1
ATOM 5849 O O . TYR B 1 186 ? -7.223 -39.656 -23.703 1 98.5 186 TYR B O 1
ATOM 5857 N N . LEU B 1 187 ? -7.148 -37.531 -23.141 1 97.94 187 LEU B N 1
ATOM 5858 C CA . LEU B 1 187 ? -8.031 -37.062 -24.219 1 97.94 187 LEU B CA 1
ATOM 5859 C C . LEU B 1 187 ? -7.5 -37.5 -25.578 1 97.94 187 LEU B C 1
ATOM 5861 O O . LEU B 1 187 ? -8.281 -37.844 -26.469 1 97.94 187 LEU B O 1
ATOM 5865 N N . LEU B 1 188 ? -6.246 -37.625 -25.781 1 98.06 188 LEU B N 1
ATOM 5866 C CA . LEU B 1 188 ? -5.629 -37.719 -27.109 1 98.06 188 LEU B CA 1
ATOM 5867 C C . LEU B 1 188 ? -5.426 -39.188 -27.484 1 98.06 188 LEU B C 1
ATOM 5869 O O . LEU B 1 188 ? -5.316 -39.5 -28.672 1 98.06 188 LEU B O 1
ATOM 5873 N N . ILE B 1 189 ? -5.305 -40.031 -26.578 1 97.56 189 ILE B N 1
ATOM 5874 C CA . ILE B 1 189 ? -4.742 -41.344 -26.875 1 97.56 189 ILE B CA 1
ATOM 5875 C C . ILE B 1 189 ? -5.852 -42.312 -27.312 1 97.56 189 ILE B C 1
ATOM 5877 O O . ILE B 1 189 ? -7.031 -42.062 -27.062 1 97.56 189 ILE B O 1
ATOM 5881 N N . GLU B 1 190 ? -5.426 -43.344 -27.938 1 94 190 GLU B N 1
ATOM 5882 C CA . GLU B 1 190 ? -6.316 -44.406 -28.344 1 94 190 GLU B CA 1
ATOM 5883 C C . GLU B 1 190 ? -6.555 -45.406 -27.203 1 94 190 GLU B C 1
ATOM 5885 O O . GLU B 1 190 ? -5.898 -45.312 -26.156 1 94 190 GLU B O 1
ATOM 5890 N N . ASP B 1 191 ? -7.547 -46.25 -27.312 1 88.12 191 ASP B N 1
ATOM 5891 C CA . ASP B 1 191 ? -7.848 -47.344 -26.375 1 88.12 191 ASP B CA 1
ATOM 5892 C C . ASP B 1 191 ? -7.961 -46.812 -24.953 1 88.12 191 ASP B C 1
ATOM 5894 O O . ASP B 1 191 ? -7.32 -47.312 -24.031 1 88.12 191 ASP B O 1
ATOM 5898 N N . LYS B 1 192 ? -8.781 -45.844 -24.859 1 90.31 192 LYS B N 1
ATOM 5899 C CA . LYS B 1 192 ? -8.961 -45.156 -23.578 1 90.31 192 LYS B CA 1
ATOM 5900 C C . LYS B 1 192 ? -9.523 -46.094 -22.516 1 90.31 192 LYS B C 1
ATOM 5902 O O . LYS B 1 192 ? -10.578 -46.688 -22.719 1 90.31 192 LYS B O 1
ATOM 5907 N N . ASP B 1 193 ? -8.75 -46.219 -21.453 1 93.81 193 ASP B N 1
ATOM 5908 C CA . ASP B 1 193 ? -9.125 -46.969 -20.25 1 93.81 193 ASP B CA 1
ATOM 5909 C C . ASP B 1 193 ? -8.562 -46.281 -19 1 93.81 193 ASP B C 1
ATOM 5911 O O . ASP B 1 193 ? -7.348 -46.219 -18.812 1 93.81 193 ASP B O 1
ATOM 5915 N N . LEU B 1 194 ? -9.477 -45.875 -18.172 1 95.31 194 LEU B N 1
ATOM 5916 C CA . LEU B 1 194 ? -9.086 -45.094 -16.984 1 95.31 194 LEU B CA 1
ATOM 5917 C C . LEU B 1 194 ? -8.203 -45.938 -16.062 1 95.31 194 LEU B C 1
ATOM 5919 O O . LEU B 1 194 ? -7.32 -45.406 -15.391 1 95.31 194 LEU B O 1
ATOM 5923 N N . LYS B 1 195 ? -8.352 -47.156 -16.031 1 91.56 195 LYS B N 1
ATOM 5924 C CA . LYS B 1 195 ? -7.641 -48.031 -15.109 1 91.56 195 LYS B CA 1
ATOM 5925 C C . LYS B 1 195 ? -6.215 -48.312 -15.586 1 91.56 195 LYS B C 1
ATOM 5927 O O . LYS B 1 195 ? -5.305 -48.469 -14.773 1 91.56 195 LYS B O 1
ATOM 5932 N N . THR B 1 196 ? -6.062 -48.406 -16.922 1 93.38 196 THR B N 1
ATOM 5933 C CA . THR B 1 196 ? -4.746 -48.75 -17.438 1 93.38 196 THR B CA 1
ATOM 5934 C C . THR B 1 196 ? -3.994 -47.5 -17.922 1 93.38 196 THR B C 1
ATOM 5936 O O . THR B 1 196 ? -2.814 -47.594 -18.266 1 93.38 196 THR B O 1
ATOM 5939 N N . PHE B 1 197 ? -4.707 -46.406 -17.906 1 96.94 197 PHE B N 1
ATOM 5940 C CA . PHE B 1 197 ? -4.09 -45.156 -18.344 1 96.94 197 PHE B CA 1
ATOM 5941 C C . PHE B 1 197 ? -2.867 -44.844 -17.484 1 96.94 197 PHE B C 1
ATOM 5943 O O . PHE B 1 197 ? -2.904 -44.969 -16.266 1 96.94 197 PHE B O 1
ATOM 5950 N N . LYS B 1 198 ? -1.76 -44.469 -18.109 1 98.06 198 LYS B N 1
ATOM 5951 C CA . LYS B 1 198 ? -0.505 -44.156 -17.422 1 98.06 198 LYS B CA 1
ATOM 5952 C C . LYS B 1 198 ? -0.514 -42.75 -16.859 1 98.06 198 LYS B C 1
ATOM 5954 O O . LYS B 1 198 ? -0.199 -41.781 -17.562 1 98.06 198 LYS B O 1
ATOM 5959 N N . ARG B 1 199 ? -0.698 -42.688 -15.562 1 98.25 199 ARG B N 1
ATOM 5960 C CA . ARG B 1 199 ? -0.74 -41.406 -14.859 1 98.25 199 ARG B CA 1
ATOM 5961 C C . ARG B 1 199 ? 0.665 -40.844 -14.648 1 98.25 199 ARG B C 1
ATOM 5963 O O . ARG B 1 199 ? 1.616 -41.594 -14.461 1 98.25 199 ARG B O 1
ATOM 5970 N N . SER B 1 200 ? 0.753 -39.562 -14.633 1 98.75 200 SER B N 1
ATOM 5971 C CA . SER B 1 200 ? 2.012 -38.812 -14.547 1 98.75 200 SER B CA 1
ATOM 5972 C C . SER B 1 200 ? 2.666 -39 -13.18 1 98.75 200 SER B C 1
ATOM 5974 O O . SER B 1 200 ? 2.062 -38.688 -12.156 1 98.75 200 SER B O 1
ATOM 5976 N N . ARG B 1 201 ? 3.93 -39.406 -13.125 1 98.62 201 ARG B N 1
ATOM 5977 C CA . ARG B 1 201 ? 4.746 -39.469 -11.914 1 98.62 201 ARG B CA 1
ATOM 5978 C C . ARG B 1 201 ? 4.914 -38.062 -11.32 1 98.62 201 ARG B C 1
ATOM 5980 O O . ARG B 1 201 ? 4.836 -37.906 -10.102 1 98.62 201 ARG B O 1
ATOM 5987 N N . CYS B 1 202 ? 5.141 -37.125 -12.141 1 98.62 202 CYS B N 1
ATOM 5988 C CA . CYS B 1 202 ? 5.34 -35.719 -11.719 1 98.62 202 CYS B CA 1
ATOM 5989 C C . CYS B 1 202 ? 4.117 -35.188 -10.977 1 98.62 202 CYS B C 1
ATOM 5991 O O . CYS B 1 202 ? 4.238 -34.688 -9.852 1 98.62 202 CYS B O 1
ATOM 5993 N N . ALA B 1 203 ? 2.967 -35.375 -11.547 1 98.62 203 ALA B N 1
ATOM 5994 C CA . ALA B 1 203 ? 1.729 -34.875 -10.953 1 98.62 203 ALA B CA 1
ATOM 5995 C C . ALA B 1 203 ? 1.39 -35.625 -9.68 1 98.62 203 ALA B C 1
ATOM 5997 O O . ALA B 1 203 ? 1.055 -35.031 -8.656 1 98.62 203 ALA B O 1
ATOM 5998 N N . ALA B 1 204 ? 1.51 -36.938 -9.719 1 98.56 204 ALA B N 1
ATOM 5999 C CA . ALA B 1 204 ? 1.13 -37.812 -8.602 1 98.56 204 ALA B CA 1
ATOM 6000 C C . ALA B 1 204 ? 2.047 -37.594 -7.398 1 98.56 204 ALA B C 1
ATOM 6002 O O . ALA B 1 204 ? 1.582 -37.5 -6.262 1 98.56 204 ALA B O 1
ATOM 6003 N N . GLY B 1 205 ? 3.283 -37.5 -7.695 1 98.25 205 GLY B N 1
ATOM 6004 C CA . GLY B 1 205 ? 4.254 -37.375 -6.621 1 98.25 205 GLY B CA 1
ATOM 6005 C C . GLY B 1 205 ? 4.254 -36 -5.973 1 98.25 205 GLY B C 1
ATOM 6006 O O . GLY B 1 205 ? 4.316 -35.875 -4.746 1 98.25 205 GLY B O 1
ATOM 6007 N N . HIS B 1 206 ? 4.145 -34.969 -6.75 1 98.25 206 HIS B N 1
ATOM 6008 C CA . HIS B 1 206 ? 4.281 -33.625 -6.227 1 98.25 206 HIS B CA 1
ATOM 6009 C C . HIS B 1 206 ? 2.973 -33.125 -5.613 1 98.25 206 HIS B C 1
ATOM 6011 O O . HIS B 1 206 ? 2.982 -32.312 -4.699 1 98.25 206 HIS B O 1
ATOM 6017 N N . LYS B 1 207 ? 1.836 -33.656 -6.062 1 98.31 207 LYS B N 1
ATOM 6018 C CA . LYS B 1 207 ? 0.605 -33 -5.652 1 98.31 207 LYS B CA 1
ATOM 6019 C C . LYS B 1 207 ? -0.367 -33.969 -5.008 1 98.31 207 LYS B C 1
ATOM 6021 O O . LYS B 1 207 ? -1.273 -33.562 -4.277 1 98.31 207 LYS B O 1
ATOM 6026 N N . ALA B 1 208 ? -0.213 -35.281 -5.277 1 98.5 208 ALA B N 1
ATOM 6027 C CA . ALA B 1 208 ? -1.188 -36.25 -4.789 1 98.5 208 ALA B CA 1
ATOM 6028 C C . ALA B 1 208 ? -0.567 -37.188 -3.744 1 98.5 208 ALA B C 1
ATOM 6030 O O . ALA B 1 208 ? -1.105 -38.25 -3.455 1 98.5 208 ALA B O 1
ATOM 6031 N N . MET B 1 209 ? 0.595 -36.844 -3.26 1 98.12 209 MET B N 1
ATOM 6032 C CA . MET B 1 209 ? 1.289 -37.562 -2.193 1 98.12 209 MET B CA 1
ATOM 6033 C C . MET B 1 209 ? 1.515 -39 -2.576 1 98.12 209 MET B C 1
ATOM 6035 O O . MET B 1 209 ? 1.41 -39.906 -1.73 1 98.12 209 MET B O 1
ATOM 6039 N N . TRP B 1 210 ? 1.722 -39.281 -3.805 1 98.38 210 TRP B N 1
ATOM 6040 C CA . TRP B 1 210 ? 2.109 -40.625 -4.242 1 98.38 210 TRP B CA 1
ATOM 6041 C C . TRP B 1 210 ? 3.572 -40.906 -3.912 1 98.38 210 TRP B C 1
ATOM 6043 O O . TRP B 1 210 ? 4.449 -40.094 -4.207 1 98.38 210 TRP B O 1
ATOM 6053 N N . HIS B 1 211 ? 3.822 -42.062 -3.354 1 97.06 211 HIS B N 1
ATOM 6054 C CA . HIS B 1 211 ? 5.188 -42.469 -3.043 1 97.06 211 HIS B CA 1
ATOM 6055 C C . HIS B 1 211 ? 5.266 -43.969 -2.799 1 97.06 211 HIS B C 1
ATOM 6057 O O . HIS B 1 211 ? 4.32 -44.594 -2.279 1 97.06 211 HIS B O 1
ATOM 6063 N N . THR B 1 212 ? 6.406 -44.5 -3.006 1 95.25 212 THR B N 1
ATOM 6064 C CA . THR B 1 212 ? 6.598 -45.938 -2.854 1 95.25 212 THR B CA 1
ATOM 6065 C C . THR B 1 212 ? 6.617 -46.344 -1.378 1 95.25 212 THR B C 1
ATOM 6067 O O . THR B 1 212 ? 6.281 -47.469 -1.024 1 95.25 212 THR B O 1
ATOM 6070 N N . ASP B 1 213 ? 6.934 -45.406 -0.529 1 94.56 213 ASP B N 1
ATOM 6071 C CA . ASP B 1 213 ? 7.027 -45.688 0.902 1 94.56 213 ASP B CA 1
ATOM 6072 C C . ASP B 1 213 ? 5.695 -46.188 1.448 1 94.56 213 ASP B C 1
ATOM 6074 O O . ASP B 1 213 ? 5.668 -46.938 2.434 1 94.56 213 ASP B O 1
ATOM 6078 N N . TRP B 1 214 ? 4.582 -45.812 0.906 1 96.06 214 TRP B N 1
ATOM 6079 C CA . TRP B 1 214 ? 3.281 -46.281 1.358 1 96.06 214 TRP B CA 1
ATOM 6080 C C . TRP B 1 214 ? 2.504 -46.938 0.206 1 96.06 214 TRP B C 1
ATOM 6082 O O . TRP B 1 214 ? 1.271 -46.938 0.211 1 96.06 214 TRP B O 1
ATOM 6092 N N . ASN B 1 215 ? 3.236 -47.344 -0.833 1 95.06 215 ASN B N 1
ATOM 6093 C CA . ASN B 1 215 ? 2.756 -48.156 -1.944 1 95.06 215 ASN B CA 1
ATOM 6094 C C . ASN B 1 215 ? 1.757 -47.375 -2.809 1 95.06 215 ASN B C 1
ATOM 6096 O O . ASN B 1 215 ? 0.675 -47.906 -3.109 1 95.06 215 ASN B O 1
ATOM 6100 N N . GLY B 1 216 ? 2.105 -46.188 -3.102 1 97 216 GLY B N 1
ATOM 6101 C CA . GLY B 1 216 ? 1.288 -45.406 -4.035 1 97 216 GLY B CA 1
ATOM 6102 C C . GLY B 1 216 ? 0.677 -44.188 -3.414 1 97 216 GLY B C 1
ATOM 6103 O O . GLY B 1 216 ? 1.387 -43.344 -2.83 1 97 216 GLY B O 1
ATOM 6104 N N . LEU B 1 217 ? -0.669 -44.062 -3.596 1 98.25 217 LEU B N 1
ATOM 6105 C CA . LEU B 1 217 ? -1.405 -42.938 -3.008 1 98.25 217 LEU B CA 1
ATOM 6106 C C . LEU B 1 217 ? -1.558 -43.125 -1.501 1 98.25 217 LEU B C 1
ATOM 6108 O O . LEU B 1 217 ? -1.324 -44.219 -0.979 1 98.25 217 LEU B O 1
ATOM 6112 N N . PRO B 1 218 ? -1.924 -42.062 -0.76 1 98.25 218 PRO B N 1
ATOM 6113 C CA . PRO B 1 218 ? -2.057 -42.188 0.692 1 98.25 218 PRO B CA 1
ATOM 6114 C C . PRO B 1 218 ? -2.947 -43.375 1.096 1 98.25 218 PRO B C 1
ATOM 6116 O O . PRO B 1 218 ? -3.918 -43.688 0.402 1 98.25 218 PRO B O 1
ATOM 6119 N N . PRO B 1 219 ? -2.66 -44 2.236 1 97.69 219 PRO B N 1
ATOM 6120 C CA . PRO B 1 219 ? -3.459 -45.156 2.688 1 97.69 219 PRO B CA 1
ATOM 6121 C C . PRO B 1 219 ? -4.949 -44.812 2.785 1 97.69 219 PRO B C 1
ATOM 6123 O O . PRO B 1 219 ? -5.316 -43.719 3.174 1 97.69 219 PRO B O 1
ATOM 6126 N N . VAL B 1 220 ? -5.711 -45.812 2.494 1 97.69 220 VAL B N 1
ATOM 6127 C CA . VAL B 1 220 ? -7.164 -45.688 2.488 1 97.69 220 VAL B CA 1
ATOM 6128 C C . VAL B 1 220 ? -7.641 -45.219 3.863 1 97.69 220 VAL B C 1
ATOM 6130 O O . VAL B 1 220 ? -8.562 -44.406 3.967 1 97.69 220 VAL B O 1
ATOM 6133 N N . GLU B 1 221 ? -7.02 -45.656 4.926 1 97.44 221 GLU B N 1
ATOM 6134 C CA . GLU B 1 221 ? -7.387 -45.312 6.289 1 97.44 221 GLU B CA 1
ATOM 6135 C C . GLU B 1 221 ? -7.207 -43.812 6.539 1 97.44 221 GLU B C 1
ATOM 6137 O O . GLU B 1 221 ? -8.047 -43.188 7.184 1 97.44 221 GLU B O 1
ATOM 6142 N N . PHE B 1 222 ? -6.148 -43.312 6.066 1 98.19 222 PHE B N 1
ATOM 6143 C CA . PHE B 1 222 ? -5.867 -41.875 6.195 1 98.19 222 PHE B CA 1
ATOM 6144 C C . PHE B 1 222 ? -6.93 -41.062 5.477 1 98.19 222 PHE B C 1
ATOM 6146 O O . PHE B 1 222 ? -7.484 -40.125 6.051 1 98.19 222 PHE B O 1
ATOM 6153 N N . LEU B 1 223 ? -7.25 -41.438 4.262 1 98.5 223 LEU B N 1
ATOM 6154 C CA . LEU B 1 223 ? -8.195 -40.688 3.436 1 98.5 223 LEU B CA 1
ATOM 6155 C C . LEU B 1 223 ? -9.609 -40.812 3.998 1 98.5 223 LEU B C 1
ATOM 6157 O O . LEU B 1 223 ? -10.383 -39.844 3.932 1 98.5 223 LEU B O 1
ATOM 6161 N N . GLU B 1 224 ? -9.898 -41.906 4.531 1 98 224 GLU B N 1
ATOM 6162 C CA . GLU B 1 224 ? -11.227 -42.156 5.098 1 98 224 GLU B CA 1
ATOM 6163 C C . GLU B 1 224 ? -11.477 -41.25 6.293 1 98 224 GLU B C 1
ATOM 6165 O O . GLU B 1 224 ? -12.609 -40.781 6.508 1 98 224 GLU B O 1
ATOM 6170 N N . LYS B 1 225 ? -10.453 -41 7.043 1 98.06 225 LYS B N 1
ATOM 6171 C CA . LYS B 1 225 ? -10.578 -40.125 8.211 1 98.06 225 LYS B CA 1
ATOM 6172 C C . LYS B 1 225 ? -10.898 -38.688 7.789 1 98.06 225 LYS B C 1
ATOM 6174 O O . LYS B 1 225 ? -11.492 -37.938 8.562 1 98.06 225 LYS B O 1
ATOM 6179 N N . LEU B 1 226 ? -10.461 -38.375 6.613 1 98.31 226 LEU B N 1
ATOM 6180 C CA . LEU B 1 226 ? -10.781 -37.031 6.094 1 98.31 226 LEU B CA 1
ATOM 6181 C C . LEU B 1 226 ? -12.211 -37 5.566 1 98.31 226 LEU B C 1
ATOM 6183 O O . LEU B 1 226 ? -12.969 -36.062 5.883 1 98.31 226 LEU B O 1
ATOM 6187 N N . HIS B 1 227 ? -12.602 -37.969 4.773 1 98.12 227 HIS B N 1
ATOM 6188 C CA . HIS B 1 227 ? -13.938 -38.062 4.184 1 98.12 227 HIS B CA 1
ATOM 6189 C C . HIS B 1 227 ? -14.141 -39.406 3.51 1 98.12 227 HIS B C 1
ATOM 6191 O O . HIS B 1 227 ? -13.281 -39.875 2.75 1 98.12 227 HIS B O 1
ATOM 6197 N N . PRO B 1 228 ? -15.289 -40.062 3.645 1 97.81 228 PRO B N 1
ATOM 6198 C CA . PRO B 1 228 ? -15.523 -41.375 3.014 1 97.81 228 PRO B CA 1
ATOM 6199 C C . PRO B 1 228 ? -15.406 -41.312 1.492 1 97.81 228 PRO B C 1
ATOM 6201 O O . PRO B 1 228 ? -14.977 -42.281 0.87 1 97.81 228 PRO B O 1
ATOM 6204 N N . TYR B 1 229 ? -15.727 -40.25 0.979 1 98.06 229 TYR B N 1
ATOM 6205 C CA . TYR B 1 229 ? -15.633 -40.094 -0.467 1 98.06 229 TYR B CA 1
ATOM 6206 C C . TYR B 1 229 ? -14.188 -40.25 -0.934 1 98.06 229 TYR B C 1
ATOM 6208 O O . TYR B 1 229 ? -13.93 -40.812 -1.994 1 98.06 229 TYR B O 1
ATOM 6216 N N . LEU B 1 230 ? -13.242 -39.75 -0.224 1 98.38 230 LEU B N 1
ATOM 6217 C CA . LEU B 1 230 ? -11.844 -39.812 -0.637 1 98.38 230 LEU B CA 1
ATOM 6218 C C . LEU B 1 230 ? -11.352 -41.25 -0.636 1 98.38 230 LEU B C 1
ATOM 6220 O O . LEU B 1 230 ? -10.539 -41.656 -1.483 1 98.38 230 LEU B O 1
ATOM 6224 N N . ALA B 1 231 ? -11.812 -41.969 0.317 1 97.31 231 ALA B N 1
ATOM 6225 C CA . ALA B 1 231 ? -11.469 -43.375 0.356 1 97.31 231 ALA B CA 1
ATOM 6226 C C . ALA B 1 231 ? -12.016 -44.125 -0.865 1 97.31 231 ALA B C 1
ATOM 6228 O O . ALA B 1 231 ? -11.32 -44.938 -1.473 1 97.31 231 ALA B O 1
ATOM 6229 N N . GLN B 1 232 ? -13.234 -43.875 -1.155 1 97.38 232 GLN B N 1
ATOM 6230 C CA . GLN B 1 232 ? -13.852 -44.438 -2.34 1 97.38 232 GLN B CA 1
ATOM 6231 C C . GLN B 1 232 ? -13.141 -44 -3.611 1 97.38 232 GLN B C 1
ATOM 6233 O O . GLN B 1 232 ? -12.859 -44.812 -4.492 1 97.38 232 GLN B O 1
ATOM 6238 N N . LEU B 1 233 ? -12.867 -42.75 -3.666 1 98.06 233 LEU B N 1
ATOM 6239 C CA . LEU B 1 233 ? -12.203 -42.156 -4.824 1 98.06 233 LEU B CA 1
ATOM 6240 C C . LEU B 1 233 ? -10.844 -42.812 -5.055 1 98.06 233 LEU B C 1
ATOM 6242 O O . LEU B 1 233 ? -10.438 -43.031 -6.199 1 98.06 233 LEU B O 1
ATOM 6246 N N . ARG B 1 234 ? -10.109 -43.031 -4.008 1 97.69 234 ARG B N 1
ATOM 6247 C CA . ARG B 1 234 ? -8.789 -43.625 -4.129 1 97.69 234 ARG B CA 1
ATOM 6248 C C . ARG B 1 234 ? -8.852 -44.875 -5 1 97.69 234 ARG B C 1
ATOM 6250 O O . ARG B 1 234 ? -7.941 -45.125 -5.797 1 97.69 234 ARG B O 1
ATOM 6257 N N . GLY B 1 235 ? -9.891 -45.656 -4.852 1 96.38 235 GLY B N 1
ATOM 6258 C CA . GLY B 1 235 ? -10.07 -46.906 -5.625 1 96.38 235 GLY B CA 1
ATOM 6259 C C . GLY B 1 235 ? -10.312 -46.625 -7.098 1 96.38 235 GLY B C 1
ATOM 6260 O O . GLY B 1 235 ? -10.109 -47.531 -7.93 1 96.38 235 GLY B O 1
ATOM 6261 N N . ASN B 1 236 ? -10.727 -45.5 -7.477 1 97.06 236 ASN B N 1
ATOM 6262 C CA . ASN B 1 236 ? -11.023 -45.125 -8.852 1 97.06 236 ASN B CA 1
ATOM 6263 C C . ASN B 1 236 ? -9.93 -44.25 -9.453 1 97.06 236 ASN B C 1
ATOM 6265 O O . ASN B 1 236 ? -10.109 -43.656 -10.523 1 97.06 236 ASN B O 1
ATOM 6269 N N . LEU B 1 237 ? -8.836 -44.125 -8.734 1 97.5 237 LEU B N 1
ATOM 6270 C CA . LEU B 1 237 ? -7.699 -43.375 -9.258 1 97.5 237 LEU B CA 1
ATOM 6271 C C . LEU B 1 237 ? -6.656 -44.312 -9.859 1 97.5 237 LEU B C 1
ATOM 6273 O O . LEU B 1 237 ? -6.934 -45 -10.836 1 97.5 237 LEU B O 1
ATOM 6277 N N . TYR B 1 238 ? -5.484 -44.438 -9.289 1 96.88 238 TYR B N 1
ATOM 6278 C CA . TYR B 1 238 ? -4.41 -45.25 -9.852 1 96.88 238 TYR B CA 1
ATOM 6279 C C . TYR B 1 238 ? -3.486 -45.781 -8.758 1 96.88 238 TYR B C 1
ATOM 6281 O O . TYR B 1 238 ? -3.436 -45.219 -7.66 1 96.88 238 TYR B O 1
ATOM 6289 N N . ASP B 1 239 ? -2.727 -46.781 -9.102 1 94.56 239 ASP B N 1
ATOM 6290 C CA . ASP B 1 239 ? -1.745 -47.375 -8.18 1 94.56 239 ASP B CA 1
ATOM 6291 C C . ASP B 1 239 ? -0.321 -47.062 -8.641 1 94.56 239 ASP B C 1
ATOM 6293 O O . ASP B 1 239 ? 0.554 -46.781 -7.812 1 94.56 239 ASP B O 1
ATOM 6297 N N . GLU B 1 240 ? -0.165 -47.125 -9.922 1 96.44 240 GLU B N 1
ATOM 6298 C CA . GLU B 1 240 ? 1.151 -46.906 -10.508 1 96.44 240 GLU B CA 1
ATOM 6299 C C . GLU B 1 240 ? 1.194 -45.562 -11.234 1 96.44 240 GLU B C 1
ATOM 6301 O O . GLU B 1 240 ? 0.153 -45 -11.609 1 96.44 240 GLU B O 1
ATOM 6306 N N . THR B 1 241 ? 2.359 -45.031 -11.32 1 98.19 241 THR B N 1
ATOM 6307 C CA . THR B 1 241 ? 2.598 -43.812 -12.07 1 98.19 241 THR B CA 1
ATOM 6308 C C . THR B 1 241 ? 3.818 -43.969 -12.977 1 98.19 241 THR B C 1
ATOM 6310 O O . THR B 1 241 ? 4.605 -44.906 -12.812 1 98.19 241 THR B O 1
ATOM 6313 N N . TYR B 1 242 ? 3.941 -43.094 -13.93 1 98.69 242 TYR B N 1
ATOM 6314 C CA . TYR B 1 242 ? 4.953 -43.25 -14.969 1 98.69 242 TYR B CA 1
ATOM 6315 C C . TYR B 1 242 ? 5.641 -41.906 -15.266 1 98.69 242 TYR B C 1
ATOM 6317 O O . TYR B 1 242 ? 5.027 -40.844 -15.164 1 98.69 242 TYR B O 1
ATOM 6325 N N . THR B 1 243 ? 6.949 -42.062 -15.617 1 98.69 243 THR B N 1
ATOM 6326 C CA . THR B 1 243 ? 7.734 -40.875 -15.961 1 98.69 243 THR B CA 1
ATOM 6327 C C . THR B 1 243 ? 7.461 -40.438 -17.406 1 98.69 243 THR B C 1
ATOM 6329 O O . THR B 1 243 ? 6.891 -41.219 -18.188 1 98.69 243 THR B O 1
ATOM 6332 N N . SER B 1 244 ? 7.824 -39.219 -17.734 1 98.69 244 SER B N 1
ATOM 6333 C CA . SER B 1 244 ? 7.355 -38.594 -18.953 1 98.69 244 SER B CA 1
ATOM 6334 C C . SER B 1 244 ? 8.195 -39 -20.156 1 98.69 244 SER B C 1
ATOM 6336 O O . SER B 1 244 ? 7.887 -38.656 -21.297 1 98.69 244 SER B O 1
ATOM 6338 N N . ASP B 1 245 ? 9.266 -39.75 -19.938 1 98.44 245 ASP B N 1
ATOM 6339 C CA . ASP B 1 245 ? 10.031 -40.312 -21.047 1 98.44 245 ASP B CA 1
ATOM 6340 C C . ASP B 1 245 ? 9.328 -41.531 -21.641 1 98.44 245 ASP B C 1
ATOM 6342 O O . ASP B 1 245 ? 9.727 -42.062 -22.688 1 98.44 245 ASP B O 1
ATOM 6346 N N . LEU B 1 246 ? 8.25 -41.938 -21.031 1 98.69 246 LEU B N 1
ATOM 6347 C CA . LEU B 1 246 ? 7.527 -43.125 -21.453 1 98.69 246 LEU B CA 1
ATOM 6348 C C . LEU B 1 246 ? 6.312 -42.75 -22.297 1 98.69 246 LEU B C 1
ATOM 6350 O O . LEU B 1 246 ? 5.766 -41.656 -22.156 1 98.69 246 LEU B O 1
ATOM 6354 N N . SER B 1 247 ? 5.898 -43.688 -23.156 1 98.62 247 SER B N 1
ATOM 6355 C CA . SER B 1 247 ? 4.703 -43.5 -23.969 1 98.62 247 SER B CA 1
ATOM 6356 C C . SER B 1 247 ? 3.438 -43.781 -23.172 1 98.62 247 SER B C 1
ATOM 6358 O O . SER B 1 247 ? 3.357 -44.781 -22.453 1 98.62 247 SER B O 1
ATOM 6360 N N . ALA B 1 248 ? 2.527 -42.875 -23.25 1 98.44 248 ALA B N 1
ATOM 6361 C CA . ALA B 1 248 ? 1.197 -43.094 -22.703 1 98.44 248 ALA B CA 1
ATOM 6362 C C . ALA B 1 248 ? 0.302 -43.812 -23.703 1 98.44 248 ALA B C 1
ATOM 6364 O O . ALA B 1 248 ? -0.726 -44.406 -23.328 1 98.44 248 ALA B O 1
ATOM 6365 N N . GLY B 1 249 ? 0.657 -43.75 -24.938 1 98.06 249 GLY B N 1
ATOM 6366 C CA . GLY B 1 249 ? -0.081 -44.344 -26.031 1 98.06 249 GLY B CA 1
ATOM 6367 C C . GLY B 1 249 ? 0.135 -43.625 -27.359 1 98.06 249 GLY B C 1
ATOM 6368 O O . GLY B 1 249 ? 1.057 -42.812 -27.484 1 98.06 249 GLY B O 1
ATOM 6369 N N . LYS B 1 250 ? -0.687 -44.031 -28.359 1 98.25 250 LYS B N 1
ATOM 6370 C CA . LYS B 1 250 ? -0.687 -43.375 -29.656 1 98.25 250 LYS B CA 1
ATOM 6371 C C . LYS B 1 250 ? -1.946 -42.531 -29.828 1 98.25 250 LYS B C 1
ATOM 6373 O O . LYS B 1 250 ? -2.932 -42.719 -29.109 1 98.25 250 LYS B O 1
ATOM 6378 N N . LEU B 1 251 ? -1.83 -41.594 -30.766 1 98.12 251 LEU B N 1
ATOM 6379 C CA . LEU B 1 251 ? -2.992 -40.75 -31.031 1 98.12 251 LEU B CA 1
ATOM 6380 C C . LEU B 1 251 ? -4.18 -41.625 -31.484 1 98.12 251 LEU B C 1
ATOM 6382 O O . LEU B 1 251 ? -4.02 -42.562 -32.25 1 98.12 251 LEU B O 1
ATOM 6386 N N . SER B 1 252 ? -5.34 -41.281 -30.984 1 98.06 252 SER B N 1
ATOM 6387 C CA . SER B 1 252 ? -6.559 -41.906 -31.484 1 98.06 252 SER B CA 1
ATOM 6388 C C . SER B 1 252 ? -6.871 -41.469 -32.906 1 98.06 252 SER B C 1
ATOM 6390 O O . SER B 1 252 ? -6.406 -40.406 -33.344 1 98.06 252 SER B O 1
ATOM 6392 N N . GLN B 1 253 ? -7.699 -42.25 -33.531 1 97.88 253 GLN B N 1
ATOM 6393 C CA . GLN B 1 253 ? -8.109 -41.875 -34.875 1 97.88 253 GLN B CA 1
ATOM 6394 C C . GLN B 1 253 ? -8.82 -40.5 -34.875 1 97.88 253 GLN B C 1
ATOM 6396 O O . GLN B 1 253 ? -8.555 -39.656 -35.75 1 97.88 253 GLN B O 1
ATOM 6401 N N . GLU B 1 254 ? -9.633 -40.344 -34 1 97.25 254 GLU B N 1
ATOM 6402 C CA . GLU B 1 254 ? -10.391 -39.094 -33.875 1 97.25 254 GLU B CA 1
ATOM 6403 C C . GLU B 1 254 ? -9.461 -37.906 -33.781 1 97.25 254 GLU B C 1
ATOM 6405 O O . GLU B 1 254 ? -9.609 -36.938 -34.5 1 97.25 254 GLU B O 1
ATOM 6410 N N . TRP B 1 255 ? -8.555 -37.969 -32.906 1 97.88 255 TRP B N 1
ATOM 6411 C CA . TRP B 1 255 ? -7.711 -36.781 -32.656 1 97.88 255 TRP B CA 1
ATOM 6412 C C . TRP B 1 255 ? -6.621 -36.656 -33.719 1 97.88 255 TRP B C 1
ATOM 6414 O O . TRP B 1 255 ? -6.176 -35.562 -34.031 1 97.88 255 TRP B O 1
ATOM 6424 N N . ALA B 1 256 ? -6.164 -37.781 -34.281 1 98.06 256 ALA B N 1
ATOM 6425 C CA . ALA B 1 256 ? -5.289 -37.688 -35.469 1 98.06 256 ALA B CA 1
ATOM 6426 C C . ALA B 1 256 ? -5.949 -36.875 -36.562 1 98.06 256 ALA B C 1
ATOM 6428 O O . ALA B 1 256 ? -5.328 -36 -37.188 1 98.06 256 ALA B O 1
ATOM 6429 N N . ASP B 1 257 ? -7.238 -37.188 -36.812 1 97.75 257 ASP B N 1
ATOM 6430 C CA . ASP B 1 257 ? -7.996 -36.469 -37.875 1 97.75 257 ASP B CA 1
ATOM 6431 C C . ASP B 1 257 ? -8.18 -35 -37.5 1 97.75 257 ASP B C 1
ATOM 6433 O O . ASP B 1 257 ? -7.992 -34.125 -38.344 1 97.75 257 ASP B O 1
ATOM 6437 N N . ARG B 1 258 ? -8.523 -34.75 -36.312 1 97.62 258 ARG B N 1
ATOM 6438 C CA . ARG B 1 258 ? -8.82 -33.406 -35.844 1 97.62 258 ARG B CA 1
ATOM 6439 C C . ARG B 1 258 ? -7.57 -32.531 -35.875 1 97.62 258 ARG B C 1
ATOM 6441 O O . ARG B 1 258 ? -7.648 -31.328 -36.188 1 97.62 258 ARG B O 1
ATOM 6448 N N . LEU B 1 259 ? -6.402 -33.125 -35.562 1 98.19 259 LEU B N 1
ATOM 6449 C CA . LEU B 1 259 ? -5.176 -32.344 -35.406 1 98.19 259 LEU B CA 1
ATOM 6450 C C . LEU B 1 259 ? -4.363 -32.344 -36.719 1 98.19 259 LEU B C 1
ATOM 6452 O O . LEU B 1 259 ? -3.453 -31.531 -36.875 1 98.19 259 LEU B O 1
ATOM 6456 N N . GLY B 1 260 ? -4.703 -33.188 -37.625 1 97.19 260 GLY B N 1
ATOM 6457 C CA . GLY B 1 260 ? -3.932 -33.344 -38.844 1 97.19 260 GLY B CA 1
ATOM 6458 C C . GLY B 1 260 ? -2.625 -34.094 -38.656 1 97.19 260 GLY B C 1
ATOM 6459 O O . GLY B 1 260 ? -1.588 -33.688 -39.188 1 97.19 260 GLY B O 1
ATOM 6460 N N . LEU B 1 261 ? -2.701 -35.156 -37.875 1 98.25 261 LEU B N 1
ATOM 6461 C CA . LEU B 1 261 ? -1.521 -35.969 -37.562 1 98.25 261 LEU B CA 1
ATOM 6462 C C . LEU B 1 261 ? -1.761 -37.438 -37.875 1 98.25 261 LEU B C 1
ATOM 6464 O O . LEU B 1 261 ? -2.785 -37.781 -38.469 1 98.25 261 LEU B O 1
ATOM 6468 N N . SER B 1 262 ? -0.744 -38.25 -37.531 1 97.69 262 SER B N 1
ATOM 6469 C CA . SER B 1 262 ? -0.833 -39.688 -37.781 1 97.69 262 SER B CA 1
ATOM 6470 C C . SER B 1 262 ? -1.215 -40.438 -36.531 1 97.69 262 SER B C 1
ATOM 6472 O O . SER B 1 262 ? -0.832 -40.062 -35.406 1 97.69 262 SER B O 1
ATOM 6474 N N . ILE B 1 263 ? -1.903 -41.562 -36.688 1 97.75 263 ILE B N 1
ATOM 6475 C CA . ILE B 1 263 ? -2.25 -42.406 -35.562 1 97.75 263 ILE B CA 1
ATOM 6476 C C . ILE B 1 263 ? -0.988 -43.062 -35 1 97.75 263 ILE B C 1
ATOM 6478 O O . ILE B 1 263 ? -1.012 -43.656 -33.906 1 97.75 263 ILE B O 1
ATOM 6482 N N . GLU B 1 264 ? 0.077 -42.938 -35.781 1 97.88 264 GLU B N 1
ATOM 6483 C CA . GLU B 1 264 ? 1.342 -43.531 -35.312 1 97.88 264 GLU B CA 1
ATOM 6484 C C . GLU B 1 264 ? 2.078 -42.562 -34.375 1 97.88 264 GLU B C 1
ATOM 6486 O O . GLU B 1 264 ? 3.049 -42.969 -33.719 1 97.88 264 GLU B O 1
ATOM 6491 N N . THR B 1 265 ? 1.582 -41.375 -34.312 1 98.5 265 THR B N 1
ATOM 6492 C CA . THR B 1 265 ? 2.213 -40.406 -33.438 1 98.5 265 THR B CA 1
ATOM 6493 C C . THR B 1 265 ? 2.088 -40.844 -31.969 1 98.5 265 THR B C 1
ATOM 6495 O O . THR B 1 265 ? 0.983 -41.094 -31.484 1 98.5 265 THR B O 1
ATOM 6498 N N . VAL B 1 266 ? 3.227 -40.906 -31.25 1 98.69 266 VAL B N 1
ATOM 6499 C CA . VAL B 1 266 ? 3.277 -41.312 -29.859 1 98.69 266 VAL B CA 1
ATOM 6500 C C . VAL B 1 266 ? 2.938 -40.125 -28.953 1 98.69 266 VAL B C 1
ATOM 6502 O O . VAL B 1 266 ? 3.379 -39 -29.203 1 98.69 266 VAL B O 1
ATOM 6505 N N . VAL B 1 267 ? 2.094 -40.375 -27.984 1 98.81 267 VAL B N 1
ATOM 6506 C CA . VAL B 1 267 ? 1.822 -39.406 -26.938 1 98.81 267 VAL B CA 1
ATOM 6507 C C . VAL B 1 267 ? 2.545 -39.781 -25.656 1 98.81 267 VAL B C 1
ATOM 6509 O O . VAL B 1 267 ? 2.283 -40.844 -25.094 1 98.81 267 VAL B O 1
ATOM 6512 N N . ALA B 1 268 ? 3.461 -38.938 -25.203 1 98.88 268 ALA B N 1
ATOM 6513 C CA . ALA B 1 268 ? 4.223 -39.188 -23.984 1 98.88 268 ALA B CA 1
ATOM 6514 C C . ALA B 1 268 ? 3.369 -38.969 -22.75 1 98.88 268 ALA B C 1
ATOM 6516 O O . ALA B 1 268 ? 2.363 -38.25 -22.797 1 98.88 268 ALA B O 1
ATOM 6517 N N . VAL B 1 269 ? 3.779 -39.562 -21.594 1 98.88 269 VAL B N 1
ATOM 6518 C CA . VAL B 1 269 ? 3.158 -39.281 -20.312 1 98.88 269 VAL B CA 1
ATOM 6519 C C . VAL B 1 269 ? 3.285 -37.781 -20 1 98.88 269 VAL B C 1
ATOM 6521 O O . VAL B 1 269 ? 4.359 -37.219 -20.141 1 98.88 269 VAL B O 1
ATOM 6524 N N . GLY B 1 270 ? 2.213 -37.156 -19.594 1 98.69 270 GLY B N 1
ATOM 6525 C CA . GLY B 1 270 ? 2.197 -35.719 -19.328 1 98.69 270 GLY B CA 1
ATOM 6526 C C . GLY B 1 270 ? 2.998 -35.344 -18.094 1 98.69 270 GLY B C 1
ATOM 6527 O O . GLY B 1 270 ? 3.365 -36.188 -17.297 1 98.69 270 GLY B O 1
ATOM 6528 N N . THR B 1 271 ? 3.266 -34.062 -17.953 1 98.69 271 THR B N 1
ATOM 6529 C CA . THR B 1 271 ? 4.035 -33.531 -16.828 1 98.69 271 THR B CA 1
ATOM 6530 C C . THR B 1 271 ? 3.648 -32.094 -16.547 1 98.69 271 THR B C 1
ATOM 6532 O O . THR B 1 271 ? 2.676 -31.578 -17.094 1 98.69 271 THR B O 1
ATOM 6535 N N . PHE B 1 272 ? 4.312 -31.469 -15.555 1 98.5 272 PHE B N 1
ATOM 6536 C CA . PHE B 1 272 ? 4.074 -30.062 -15.234 1 98.5 272 PHE B CA 1
ATOM 6537 C C . PHE B 1 272 ? 5.043 -29.156 -15.992 1 98.5 272 PHE B C 1
ATOM 6539 O O . PHE B 1 272 ? 6.168 -29.562 -16.297 1 98.5 272 PHE B O 1
ATOM 6546 N N . ASP B 1 273 ? 4.574 -27.969 -16.281 1 97.5 273 ASP B N 1
ATOM 6547 C CA . ASP B 1 273 ? 5.285 -27.047 -17.156 1 97.5 273 ASP B CA 1
ATOM 6548 C C . ASP B 1 273 ? 6.637 -26.656 -16.562 1 97.5 273 ASP B C 1
ATOM 6550 O O . ASP B 1 273 ? 7.629 -26.547 -17.297 1 97.5 273 ASP B O 1
ATOM 6554 N N . ALA B 1 274 ? 6.707 -26.5 -15.258 1 96.94 274 ALA B N 1
ATOM 6555 C CA . ALA B 1 274 ? 7.98 -26.125 -14.641 1 96.94 274 ALA B CA 1
ATOM 6556 C C . ALA B 1 274 ? 9.008 -27.25 -14.781 1 96.94 274 ALA B C 1
ATOM 6558 O O . ALA B 1 274 ? 10.18 -26.984 -15.055 1 96.94 274 ALA B O 1
ATOM 6559 N N . HIS B 1 275 ? 8.586 -28.422 -14.594 1 98.31 275 HIS B N 1
ATOM 6560 C CA . HIS B 1 275 ? 9.461 -29.594 -14.711 1 98.31 275 HIS B CA 1
ATOM 6561 C C . HIS B 1 275 ? 9.922 -29.797 -16.156 1 98.31 275 HIS B C 1
ATOM 6563 O O . HIS B 1 275 ? 11.102 -30.062 -16.391 1 98.31 275 HIS B O 1
ATOM 6569 N N . SER B 1 276 ? 8.992 -29.625 -17 1 98.31 276 SER B N 1
ATOM 6570 C CA . SER B 1 276 ? 9.32 -29.656 -18.422 1 98.31 276 SER B CA 1
ATOM 6571 C C . SER B 1 276 ? 10.289 -28.547 -18.797 1 98.31 276 SER B C 1
ATOM 6573 O O . SER B 1 276 ? 11.219 -28.766 -19.562 1 98.31 276 SER B O 1
ATOM 6575 N N . GLY B 1 277 ? 10.016 -27.375 -18.281 1 97.44 277 GLY B N 1
ATOM 6576 C CA . GLY B 1 277 ? 10.898 -26.234 -18.531 1 97.44 277 GLY B CA 1
ATOM 6577 C C . GLY B 1 277 ? 12.32 -26.484 -18.062 1 97.44 277 GLY B C 1
ATOM 6578 O O . GLY B 1 277 ? 13.273 -26.062 -18.734 1 97.44 277 GLY B O 1
ATOM 6579 N N . ALA B 1 278 ? 12.484 -27.125 -16.969 1 97.81 278 ALA B N 1
ATOM 6580 C CA . ALA B 1 278 ? 13.82 -27.469 -16.469 1 97.81 278 ALA B CA 1
ATOM 6581 C C . ALA B 1 278 ? 14.57 -28.344 -17.453 1 97.81 278 ALA B C 1
ATOM 6583 O O . ALA B 1 278 ? 15.766 -28.156 -17.688 1 97.81 278 ALA B O 1
ATOM 6584 N N . VAL B 1 279 ? 13.867 -29.266 -18 1 98.19 279 VAL B N 1
ATOM 6585 C CA . VAL B 1 279 ? 14.453 -30.141 -19.016 1 98.19 279 VAL B CA 1
ATOM 6586 C C . VAL B 1 279 ? 14.836 -29.328 -20.25 1 98.19 279 VAL B C 1
ATOM 6588 O O . VAL B 1 279 ? 15.938 -29.484 -20.781 1 98.19 279 VAL B O 1
ATOM 6591 N N . GLY B 1 280 ? 13.945 -28.422 -20.656 1 97.5 280 GLY B N 1
ATOM 6592 C CA . GLY B 1 280 ? 14.227 -27.562 -21.797 1 97.5 280 GLY B CA 1
ATOM 6593 C C . GLY B 1 280 ? 15.422 -26.656 -21.578 1 97.5 280 GLY B C 1
ATOM 6594 O O . GLY B 1 280 ? 16.094 -26.281 -22.531 1 97.5 280 GLY B O 1
ATOM 6595 N N . ALA B 1 281 ? 15.688 -26.359 -20.359 1 96.12 281 ALA B N 1
ATOM 6596 C CA . ALA B 1 281 ? 16.766 -25.453 -20 1 96.12 281 ALA B CA 1
ATOM 6597 C C . ALA B 1 281 ? 18.047 -26.219 -19.703 1 96.12 281 ALA B C 1
ATOM 6599 O O . ALA B 1 281 ? 19.031 -25.656 -19.203 1 96.12 281 ALA B O 1
ATOM 6600 N N . LYS B 1 282 ? 18.078 -27.484 -19.938 1 95.94 282 LYS B N 1
ATOM 6601 C CA . LYS B 1 282 ? 19.25 -28.359 -19.75 1 95.94 282 LYS B CA 1
ATOM 6602 C C . LYS B 1 282 ? 19.688 -28.391 -18.297 1 95.94 282 LYS B C 1
ATOM 6604 O O . LYS B 1 282 ? 20.875 -28.219 -18 1 95.94 282 LYS B O 1
ATOM 6609 N N . ILE B 1 283 ? 18.719 -28.641 -17.469 1 95.19 283 ILE B N 1
ATOM 6610 C CA . ILE B 1 283 ? 18.969 -28.625 -16.031 1 95.19 283 ILE B CA 1
ATOM 6611 C C . ILE B 1 283 ? 20.047 -29.641 -15.688 1 95.19 283 ILE B C 1
ATOM 6613 O O . ILE B 1 283 ? 20.094 -30.734 -16.266 1 95.19 283 ILE B O 1
ATOM 6617 N N . GLU B 1 284 ? 20.938 -29.25 -14.781 1 91.44 284 GLU B N 1
ATOM 6618 C CA . GLU B 1 284 ? 21.969 -30.094 -14.195 1 91.44 284 GLU B CA 1
ATOM 6619 C C . GLU B 1 284 ? 21.906 -30.078 -12.672 1 91.44 284 GLU B C 1
ATOM 6621 O O . GLU B 1 284 ? 21.141 -29.297 -12.094 1 91.44 284 GLU B O 1
ATOM 6626 N N . GLU B 1 285 ? 22.625 -31.031 -12.078 1 91.56 285 GLU B N 1
ATOM 6627 C CA . GLU B 1 285 ? 22.703 -31 -10.617 1 91.56 285 GLU B CA 1
ATOM 6628 C C . GLU B 1 285 ? 23.234 -29.672 -10.109 1 91.56 285 GLU B C 1
ATOM 6630 O O . GLU B 1 285 ? 24.047 -29.016 -10.773 1 91.56 285 GLU B O 1
ATOM 6635 N N . ASN B 1 286 ? 22.75 -29.172 -8.992 1 90.75 286 ASN B N 1
ATOM 6636 C CA . ASN B 1 286 ? 23.156 -27.969 -8.289 1 90.75 286 ASN B CA 1
ATOM 6637 C C . ASN B 1 286 ? 22.734 -26.719 -9.055 1 90.75 286 ASN B C 1
ATOM 6639 O O . ASN B 1 286 ? 23.281 -25.625 -8.82 1 90.75 286 ASN B O 1
ATOM 6643 N N . THR B 1 287 ? 21.891 -26.906 -9.992 1 93.31 287 THR B N 1
ATOM 6644 C CA . THR B 1 287 ? 21.344 -25.766 -10.711 1 93.31 287 THR B CA 1
ATOM 6645 C C . THR B 1 287 ? 19.844 -25.609 -10.43 1 93.31 287 THR B C 1
ATOM 6647 O O . THR B 1 287 ? 19.078 -26.562 -10.594 1 93.31 287 THR B O 1
ATOM 6650 N N . LEU B 1 288 ? 19.516 -24.438 -9.992 1 97 288 LEU B N 1
ATOM 6651 C CA . LEU B 1 288 ? 18.109 -24.125 -9.773 1 97 288 LEU B CA 1
ATOM 6652 C C . LEU B 1 288 ? 17.484 -23.5 -11.023 1 97 288 LEU B C 1
ATOM 6654 O O . LEU B 1 288 ? 17.969 -22.484 -11.516 1 97 288 LEU B O 1
ATOM 6658 N N . VAL B 1 289 ? 16.484 -24.156 -11.578 1 97.38 289 VAL B N 1
ATOM 6659 C CA . VAL B 1 289 ? 15.75 -23.578 -12.703 1 97.38 289 VAL B CA 1
ATOM 6660 C C . VAL B 1 289 ? 14.477 -22.891 -12.188 1 97.38 289 VAL B C 1
ATOM 6662 O O . VAL B 1 289 ? 13.633 -23.531 -11.562 1 97.38 289 VAL B O 1
ATOM 6665 N N . ARG B 1 290 ? 14.367 -21.625 -12.484 1 96.62 290 ARG B N 1
ATOM 6666 C CA . ARG B 1 290 ? 13.242 -20.812 -12.016 1 96.62 290 ARG B CA 1
ATOM 6667 C C . ARG B 1 290 ? 12.312 -20.438 -13.164 1 96.62 290 ARG B C 1
ATOM 6669 O O . ARG B 1 290 ? 12.695 -19.672 -14.055 1 96.62 290 ARG B O 1
ATOM 6676 N N . VAL B 1 291 ? 11.125 -21 -13.133 1 94.06 291 VAL B N 1
ATOM 6677 C CA . VAL B 1 291 ? 10.094 -20.656 -14.109 1 94.06 291 VAL B CA 1
ATOM 6678 C C . VAL B 1 291 ? 9.305 -19.438 -13.617 1 94.06 291 VAL B C 1
ATOM 6680 O O . VAL B 1 291 ? 8.641 -19.516 -12.586 1 94.06 291 VAL B O 1
ATOM 6683 N N . MET B 1 292 ? 9.391 -18.359 -14.328 1 92.62 292 MET B N 1
ATOM 6684 C CA . MET B 1 292 ? 8.781 -17.109 -13.891 1 92.62 292 MET B CA 1
ATOM 6685 C C . MET B 1 292 ? 7.602 -16.734 -14.773 1 92.62 292 MET B C 1
ATOM 6687 O O . MET B 1 292 ? 7.781 -16.359 -15.938 1 92.62 292 MET B O 1
ATOM 6691 N N . GLY B 1 293 ? 6.418 -16.844 -14.289 1 90.94 293 GLY B N 1
ATOM 6692 C CA . GLY B 1 293 ? 5.164 -16.469 -14.93 1 90.94 293 GLY B CA 1
ATOM 6693 C C . GLY B 1 293 ? 4.238 -15.688 -14.008 1 90.94 293 GLY B C 1
ATOM 6694 O O . GLY B 1 293 ? 4.641 -14.695 -13.406 1 90.94 293 GLY B O 1
ATOM 6695 N N . THR B 1 294 ? 3.012 -16.266 -13.93 1 91.31 294 THR B N 1
ATOM 6696 C CA . THR B 1 294 ? 2.068 -15.695 -12.969 1 91.31 294 THR B CA 1
ATOM 6697 C C . THR B 1 294 ? 2.564 -15.891 -11.547 1 91.31 294 THR B C 1
ATOM 6699 O O . THR B 1 294 ? 2.463 -14.984 -10.711 1 91.31 294 THR B O 1
ATOM 6702 N N . SER B 1 295 ? 3.078 -17.031 -11.32 1 94.75 295 SER B N 1
ATOM 6703 C CA . SER B 1 295 ? 3.844 -17.406 -10.141 1 94.75 295 SER B CA 1
ATOM 6704 C C . SER B 1 295 ? 5.25 -17.875 -10.516 1 94.75 295 SER B C 1
ATOM 6706 O O . SER B 1 295 ? 5.699 -17.656 -11.641 1 94.75 295 SER B O 1
ATOM 6708 N N . THR B 1 296 ? 5.953 -18.344 -9.516 1 95.5 296 THR B N 1
ATOM 6709 C CA . THR B 1 296 ? 7.223 -19 -9.836 1 95.5 296 THR B CA 1
ATOM 6710 C C . THR B 1 296 ? 7.215 -20.453 -9.375 1 95.5 296 THR B C 1
ATOM 6712 O O . THR B 1 296 ? 6.465 -20.812 -8.461 1 95.5 296 THR B O 1
ATOM 6715 N N . CYS B 1 297 ? 7.906 -21.203 -10.047 1 96.75 297 CYS B N 1
ATOM 6716 C CA . CYS B 1 297 ? 8.227 -22.562 -9.648 1 96.75 297 CYS B CA 1
ATOM 6717 C C . CYS B 1 297 ? 9.719 -22.844 -9.812 1 96.75 297 CYS B C 1
ATOM 6719 O O . CYS B 1 297 ? 10.289 -22.578 -10.875 1 96.75 297 CYS B O 1
ATOM 6721 N N . ASP B 1 298 ? 10.289 -23.281 -8.789 1 97.88 298 ASP B N 1
ATOM 6722 C CA . ASP B 1 298 ? 11.719 -23.562 -8.75 1 97.88 298 ASP B CA 1
ATOM 6723 C C . ASP B 1 298 ? 11.977 -25.078 -8.758 1 97.88 298 ASP B C 1
ATOM 6725 O O . ASP B 1 298 ? 11.422 -25.797 -7.934 1 97.88 298 ASP B O 1
ATOM 6729 N N . ILE B 1 299 ? 12.852 -25.5 -9.68 1 98.31 299 ILE B N 1
ATOM 6730 C CA . ILE B 1 299 ? 13.109 -26.922 -9.844 1 98.31 299 ILE B CA 1
ATOM 6731 C C . ILE B 1 299 ? 14.602 -27.203 -9.664 1 98.31 299 ILE B C 1
ATOM 6733 O O . ILE B 1 299 ? 15.438 -26.484 -10.219 1 98.31 299 ILE B O 1
ATOM 6737 N N . LEU B 1 300 ? 14.883 -28.172 -8.891 1 97.5 300 LEU B N 1
ATOM 6738 C CA . LEU B 1 300 ? 16.203 -28.766 -8.758 1 97.5 300 LEU B CA 1
ATOM 6739 C C . LEU B 1 300 ? 16.172 -30.266 -9.008 1 97.5 300 LEU B C 1
ATOM 6741 O O . LEU B 1 300 ? 15.109 -30.891 -8.906 1 97.5 300 LEU B O 1
ATOM 6745 N N . VAL B 1 301 ? 17.312 -30.812 -9.422 1 96.75 301 VAL B N 1
ATOM 6746 C CA . VAL B 1 301 ? 17.438 -32.281 -9.492 1 96.75 301 VAL B CA 1
ATOM 6747 C C . VAL B 1 301 ? 18.641 -32.719 -8.656 1 96.75 301 VAL B C 1
ATOM 6749 O O . VAL B 1 301 ? 19.672 -32.031 -8.609 1 96.75 301 VAL B O 1
ATOM 6752 N N . GLY B 1 302 ? 18.453 -33.781 -7.945 1 93.88 302 GLY B N 1
ATOM 6753 C CA . GLY B 1 302 ? 19.516 -34.406 -7.184 1 93.88 302 GLY B CA 1
ATOM 6754 C C . GLY B 1 302 ? 19.656 -35.875 -7.445 1 93.88 302 GLY B C 1
ATOM 6755 O O . GLY B 1 302 ? 18.656 -36.562 -7.656 1 93.88 302 GLY B O 1
ATOM 6756 N N . SER B 1 303 ? 20.891 -36.344 -7.34 1 92.88 303 SER B N 1
ATOM 6757 C CA . SER B 1 303 ? 21.125 -37.781 -7.441 1 92.88 303 SER B CA 1
ATOM 6758 C C . SER B 1 303 ? 20.656 -38.5 -6.191 1 92.88 303 SER B C 1
ATOM 6760 O O . SER B 1 303 ? 20.469 -37.875 -5.137 1 92.88 303 SER B O 1
ATOM 6762 N N . TYR B 1 304 ? 20.438 -39.781 -6.391 1 91.56 304 TYR B N 1
ATOM 6763 C CA . TYR B 1 304 ? 20.047 -40.625 -5.25 1 91.56 304 TYR B CA 1
ATOM 6764 C C . TYR B 1 304 ? 21.078 -40.531 -4.137 1 91.56 304 TYR B C 1
ATOM 6766 O O . TYR B 1 304 ? 20.719 -40.531 -2.953 1 91.56 304 TYR B O 1
ATOM 6774 N N . ASP B 1 305 ? 22.312 -40.406 -4.477 1 89.69 305 ASP B N 1
ATOM 6775 C CA . ASP B 1 305 ? 23.391 -40.344 -3.504 1 89.69 305 ASP B CA 1
ATOM 6776 C C . ASP B 1 305 ? 23.391 -39.031 -2.764 1 89.69 305 ASP B C 1
ATOM 6778 O O . ASP B 1 305 ? 23.641 -38.969 -1.557 1 89.69 305 ASP B O 1
ATOM 6782 N N . GLU B 1 306 ? 23.141 -38.031 -3.418 1 85.88 306 GLU B N 1
ATOM 6783 C CA . GLU B 1 306 ? 23.172 -36.719 -2.842 1 85.88 306 GLU B CA 1
ATOM 6784 C C . GLU B 1 306 ? 21.969 -36.469 -1.923 1 85.88 306 GLU B C 1
ATOM 6786 O O . GLU B 1 306 ? 22.109 -35.875 -0.849 1 85.88 306 GLU B O 1
ATOM 6791 N N . VAL B 1 307 ? 20.812 -36.906 -2.398 1 85.81 307 VAL B N 1
ATOM 6792 C CA . VAL B 1 307 ? 19.594 -36.656 -1.635 1 85.81 307 VAL B CA 1
ATOM 6793 C C . VAL B 1 307 ? 19.469 -37.688 -0.519 1 85.81 307 VAL B C 1
ATOM 6795 O O . VAL B 1 307 ? 19.094 -37.375 0.607 1 85.81 307 VAL B O 1
ATOM 6798 N N . GLY B 1 308 ? 19.781 -38.938 -0.825 1 82.31 308 GLY B N 1
ATOM 6799 C CA . GLY B 1 308 ? 19.672 -40 0.151 1 82.31 308 GLY B CA 1
ATOM 6800 C C . GLY B 1 308 ? 18.266 -40.188 0.688 1 82.31 308 GLY B C 1
ATOM 6801 O O . GLY B 1 308 ? 17.312 -40.281 -0.083 1 82.31 308 GLY B O 1
ATOM 6802 N N . THR B 1 309 ? 18.141 -40.219 2.006 1 84.75 309 THR B N 1
ATOM 6803 C CA . THR B 1 309 ? 16.844 -40.406 2.652 1 84.75 309 THR B CA 1
ATOM 6804 C C . THR B 1 309 ? 16.375 -39.062 3.242 1 84.75 309 THR B C 1
ATOM 6806 O O . THR B 1 309 ? 15.383 -39.031 3.979 1 84.75 309 THR B O 1
ATOM 6809 N N . LYS B 1 310 ? 17.062 -38.094 2.877 1 90.94 310 LYS B N 1
ATOM 6810 C CA . LYS B 1 310 ? 16.734 -36.781 3.441 1 90.94 310 LYS B CA 1
ATOM 6811 C C . LYS B 1 310 ? 15.477 -36.188 2.818 1 90.94 310 LYS B C 1
ATOM 6813 O O . LYS B 1 310 ? 15.266 -36.312 1.608 1 90.94 310 LYS B O 1
ATOM 6818 N N . THR B 1 311 ? 14.609 -35.719 3.686 1 94.31 311 THR B N 1
ATOM 6819 C CA . THR B 1 311 ? 13.453 -34.938 3.244 1 94.31 311 THR B CA 1
ATOM 6820 C C . THR B 1 311 ? 13.68 -33.438 3.479 1 94.31 311 THR B C 1
ATOM 6822 O O . THR B 1 311 ? 13.984 -33.031 4.598 1 94.31 311 THR B O 1
ATOM 6825 N N . VAL B 1 312 ? 13.594 -32.656 2.418 1 94.56 312 VAL B N 1
ATOM 6826 C CA . VAL B 1 312 ? 13.844 -31.234 2.502 1 94.56 312 VAL B CA 1
ATOM 6827 C C . VAL B 1 312 ? 12.609 -30.531 3.066 1 94.56 312 VAL B C 1
ATOM 6829 O O . VAL B 1 312 ? 11.531 -30.578 2.475 1 94.56 312 VAL B O 1
ATOM 6832 N N . ARG B 1 313 ? 12.734 -29.844 4.199 1 94.69 313 ARG B N 1
ATOM 6833 C CA . ARG B 1 313 ? 11.609 -29.219 4.883 1 94.69 313 ARG B CA 1
ATOM 6834 C C . ARG B 1 313 ? 11.172 -27.953 4.164 1 94.69 313 ARG B C 1
ATOM 6836 O O . ARG B 1 313 ? 12.008 -27.188 3.662 1 94.69 313 ARG B O 1
ATOM 6843 N N . GLY B 1 314 ? 9.867 -27.75 4.074 1 96.19 314 GLY B N 1
ATOM 6844 C CA . GLY B 1 314 ? 9.297 -26.453 3.695 1 96.19 314 GLY B CA 1
ATOM 6845 C C . GLY B 1 314 ? 9.156 -26.281 2.195 1 96.19 314 GLY B C 1
ATOM 6846 O O . GLY B 1 314 ? 8.688 -25.25 1.728 1 96.19 314 GLY B O 1
ATOM 6847 N N . ILE B 1 315 ? 9.586 -27.297 1.445 1 96.75 315 ILE B N 1
ATOM 6848 C CA . ILE B 1 315 ? 9.477 -27.188 -0.005 1 96.75 315 ILE B CA 1
ATOM 6849 C C . ILE B 1 315 ? 8.141 -27.766 -0.472 1 96.75 315 ILE B C 1
ATOM 6851 O O . ILE B 1 315 ? 7.242 -28 0.338 1 96.75 315 ILE B O 1
ATOM 6855 N N . CYS B 1 316 ? 7.988 -27.984 -1.821 1 96.38 316 CYS B N 1
ATOM 6856 C CA . CYS B 1 316 ? 6.691 -28.344 -2.373 1 96.38 316 CYS B CA 1
ATOM 6857 C C . CYS B 1 316 ? 6.688 -29.797 -2.84 1 96.38 316 CYS B C 1
ATOM 6859 O O . CYS B 1 316 ? 5.633 -30.359 -3.143 1 96.38 316 CYS B O 1
ATOM 6861 N N . GLY B 1 317 ? 7.902 -30.359 -2.959 1 97 317 GLY B N 1
ATOM 6862 C CA . GLY B 1 317 ? 7.895 -31.75 -3.404 1 97 317 GLY B CA 1
ATOM 6863 C C . GLY B 1 317 ? 9.281 -32.312 -3.646 1 97 317 GLY B C 1
ATOM 6864 O O . GLY B 1 317 ? 10.203 -31.562 -4.004 1 97 317 GLY B O 1
ATOM 6865 N N . GLN B 1 318 ? 9.383 -33.469 -3.488 1 97.25 318 GLN B N 1
ATOM 6866 C CA . GLN B 1 318 ? 10.547 -34.344 -3.73 1 97.25 318 GLN B CA 1
ATOM 6867 C C . GLN B 1 318 ? 10.125 -35.688 -4.316 1 97.25 318 GLN B C 1
ATOM 6869 O O . GLN B 1 318 ? 9.586 -36.531 -3.609 1 97.25 318 GLN B O 1
ATOM 6874 N N . VAL B 1 319 ? 10.391 -35.781 -5.641 1 97.94 319 VAL B N 1
ATOM 6875 C CA . VAL B 1 319 ? 9.742 -36.906 -6.32 1 97.94 319 VAL B CA 1
ATOM 6876 C C . VAL B 1 319 ? 10.742 -37.594 -7.246 1 97.94 319 VAL B C 1
ATOM 6878 O O . VAL B 1 319 ? 11.375 -36.938 -8.078 1 97.94 319 VAL B O 1
ATOM 6881 N N . ASP B 1 320 ? 10.82 -38.844 -7.145 1 97.38 320 ASP B N 1
ATOM 6882 C CA . ASP B 1 320 ? 11.688 -39.656 -7.992 1 97.38 320 ASP B CA 1
ATOM 6883 C C . ASP B 1 320 ? 11.219 -39.625 -9.445 1 97.38 320 ASP B C 1
ATOM 6885 O O . ASP B 1 320 ? 10.062 -39.969 -9.727 1 97.38 320 ASP B O 1
ATOM 6889 N N . GLY B 1 321 ? 12.086 -39.188 -10.305 1 97.56 321 GLY B N 1
ATOM 6890 C CA . GLY B 1 321 ? 11.828 -39.281 -11.734 1 97.56 321 GLY B CA 1
ATOM 6891 C C . GLY B 1 321 ? 10.906 -38.219 -12.258 1 97.56 321 GLY B C 1
ATOM 6892 O O . GLY B 1 321 ? 10.453 -38.281 -13.398 1 97.56 321 GLY B O 1
ATOM 6893 N N . SER B 1 322 ? 10.656 -37.219 -11.453 1 98.06 322 SER B N 1
ATOM 6894 C CA . SER B 1 322 ? 9.641 -36.25 -11.844 1 98.06 322 SER B CA 1
ATOM 6895 C C . SER B 1 322 ? 10.172 -35.281 -12.914 1 98.06 322 SER B C 1
ATOM 6897 O O . SER B 1 322 ? 9.398 -34.656 -13.641 1 98.06 322 SER B O 1
ATOM 6899 N N . VAL B 1 323 ? 11.492 -35.156 -13.023 1 98.5 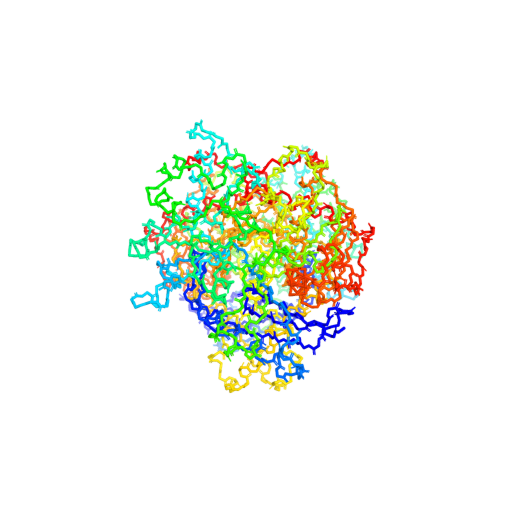323 VAL B N 1
ATOM 6900 C CA . VAL B 1 323 ? 12.117 -34.281 -14.008 1 98.5 323 VAL B CA 1
ATOM 6901 C C . VAL B 1 323 ? 12.945 -35.094 -14.992 1 98.5 323 VAL B C 1
ATOM 6903 O O . VAL B 1 323 ? 12.641 -35.156 -16.188 1 98.5 323 VAL B O 1
ATOM 6906 N N . ILE B 1 324 ? 13.938 -35.75 -14.469 1 98 324 ILE B N 1
ATOM 6907 C CA . ILE B 1 324 ? 14.789 -36.688 -15.188 1 98 324 ILE B CA 1
ATOM 6908 C C . ILE B 1 324 ? 14.695 -38.062 -14.547 1 98 324 ILE B C 1
ATOM 6910 O O . ILE B 1 324 ? 15.055 -38.25 -13.383 1 98 324 ILE B O 1
ATOM 6914 N N . PRO B 1 325 ? 14.227 -39.062 -15.352 1 97.12 325 PRO B N 1
ATOM 6915 C CA . PRO B 1 325 ? 14.258 -40.406 -14.781 1 97.12 325 PRO B CA 1
ATOM 6916 C C . PRO B 1 325 ? 15.625 -40.781 -14.227 1 97.12 325 PRO B C 1
ATOM 6918 O O . PRO B 1 325 ? 16.641 -40.562 -14.875 1 97.12 325 PRO B O 1
ATOM 6921 N N . GLY B 1 326 ? 15.641 -41.312 -12.977 1 95.19 326 GLY B N 1
ATOM 6922 C CA . GLY B 1 326 ? 16.891 -41.656 -12.336 1 95.19 326 GLY B CA 1
ATOM 6923 C C . GLY B 1 326 ? 17.406 -40.562 -11.391 1 95.19 326 GLY B C 1
ATOM 6924 O O . GLY B 1 326 ? 18.406 -40.75 -10.703 1 95.19 326 GLY B O 1
ATOM 6925 N N . PHE B 1 327 ? 16.734 -39.438 -11.344 1 96.69 327 PHE B N 1
ATOM 6926 C CA . PHE B 1 327 ? 17.047 -38.344 -10.422 1 96.69 327 PHE B CA 1
ATOM 6927 C C . PHE B 1 327 ? 15.828 -38 -9.586 1 96.69 327 PHE B C 1
ATOM 6929 O O . PHE B 1 327 ? 14.695 -38.344 -9.938 1 96.69 327 PHE B O 1
ATOM 6936 N N . ILE B 1 328 ? 16.078 -37.344 -8.453 1 96.94 328 ILE B N 1
ATOM 6937 C CA . ILE B 1 328 ? 15 -36.812 -7.629 1 96.94 328 ILE B CA 1
ATOM 6938 C C . ILE B 1 328 ? 14.742 -35.344 -7.988 1 96.94 328 ILE B C 1
ATOM 6940 O O . ILE B 1 328 ? 15.648 -34.531 -7.949 1 96.94 328 ILE B O 1
ATOM 6944 N N . GLY B 1 329 ? 13.523 -35.094 -8.398 1 97.69 329 GLY B N 1
ATOM 6945 C CA . GLY B 1 329 ? 13.133 -33.719 -8.633 1 97.69 329 GLY B CA 1
ATOM 6946 C C . GLY B 1 329 ? 12.656 -33 -7.379 1 97.69 329 GLY B C 1
ATOM 6947 O O . GLY B 1 329 ? 11.859 -33.562 -6.617 1 97.69 329 GLY B O 1
ATOM 6948 N N . LEU B 1 330 ? 13.195 -31.844 -7.094 1 97.88 330 LEU B N 1
ATOM 6949 C CA . LEU B 1 330 ? 12.789 -30.984 -5.98 1 97.88 330 LEU B CA 1
ATOM 6950 C C . LEU B 1 330 ? 12.055 -29.75 -6.488 1 97.88 330 LEU B C 1
ATOM 6952 O O . LEU B 1 330 ? 12.469 -29.141 -7.473 1 97.88 330 LEU B O 1
ATOM 6956 N N . GLU B 1 331 ? 10.938 -29.469 -5.82 1 98.19 331 GLU B N 1
ATOM 6957 C CA . GLU B 1 331 ? 10.086 -28.359 -6.262 1 98.19 331 GLU B CA 1
ATOM 6958 C C . GLU B 1 331 ? 9.867 -27.359 -5.145 1 98.19 331 GLU B C 1
ATOM 6960 O O . GLU B 1 331 ? 9.688 -27.734 -3.984 1 98.19 331 GLU B O 1
ATOM 6965 N N . ALA B 1 332 ? 10.008 -26.125 -5.418 1 98.19 332 ALA B N 1
ATOM 6966 C CA . ALA B 1 332 ? 9.633 -24.969 -4.602 1 98.19 332 ALA B CA 1
ATOM 6967 C C . ALA B 1 332 ? 9.062 -23.859 -5.457 1 98.19 332 ALA B C 1
ATOM 6969 O O . ALA B 1 332 ? 8.836 -24.031 -6.656 1 98.19 332 ALA B O 1
ATOM 6970 N N . GLY B 1 333 ? 8.695 -22.766 -4.801 1 97.56 333 GLY B N 1
ATOM 6971 C CA . GLY B 1 333 ? 8.203 -21.656 -5.605 1 97.56 333 GLY B CA 1
ATOM 6972 C C . GLY B 1 333 ? 7.488 -20.594 -4.789 1 97.56 333 GLY B C 1
ATOM 6973 O O . GLY B 1 333 ? 7.438 -20.672 -3.561 1 97.56 333 GLY B O 1
ATOM 6974 N N . GLN B 1 334 ? 7.062 -19.578 -5.496 1 97.38 334 GLN B N 1
ATOM 6975 C CA . GLN B 1 334 ? 6.289 -18.484 -4.93 1 97.38 334 GLN B CA 1
ATOM 6976 C C . GLN B 1 334 ? 4.887 -18.422 -5.523 1 97.38 334 GLN B C 1
ATOM 6978 O O . GLN B 1 334 ? 4.703 -18.656 -6.723 1 97.38 334 GLN B O 1
ATOM 6983 N N . SER B 1 335 ? 3.898 -18.125 -4.699 1 96.19 335 SER B N 1
ATOM 6984 C CA . SER B 1 335 ? 2.494 -18.125 -5.102 1 96.19 335 SER B CA 1
ATOM 6985 C C . SER B 1 335 ? 2.184 -16.953 -6.031 1 96.19 335 SER B C 1
ATOM 6987 O O . SER B 1 335 ? 1.164 -16.969 -6.727 1 96.19 335 SER B O 1
ATOM 6989 N N . ALA B 1 336 ? 3.078 -15.992 -5.945 1 95.69 336 ALA B N 1
ATOM 6990 C CA . ALA B 1 336 ? 2.828 -14.82 -6.785 1 95.69 336 ALA B CA 1
ATOM 6991 C C . ALA B 1 336 ? 4.137 -14.211 -7.281 1 95.69 336 ALA B C 1
ATOM 6993 O O . ALA B 1 336 ? 5.102 -14.094 -6.523 1 95.69 336 ALA B O 1
ATOM 6994 N N . PHE B 1 337 ? 4.203 -13.906 -8.523 1 95.62 337 PHE B N 1
ATOM 6995 C CA . PHE B 1 337 ? 5.258 -13.164 -9.211 1 95.62 337 PHE B CA 1
ATOM 6996 C C . PHE B 1 337 ? 4.664 -12.148 -10.18 1 95.62 337 PHE B C 1
ATOM 6998 O O . PHE B 1 337 ? 4.391 -11.008 -9.805 1 95.62 337 PHE B O 1
ATOM 7005 N N . GLY B 1 338 ? 4.27 -12.711 -11.375 1 93.88 338 GLY B N 1
ATOM 7006 C CA . GLY B 1 338 ? 3.58 -11.836 -12.305 1 93.88 338 GLY B CA 1
ATOM 7007 C C . GLY B 1 338 ? 2.262 -11.312 -11.773 1 93.88 338 GLY B C 1
ATOM 7008 O O . GLY B 1 338 ? 1.865 -10.188 -12.086 1 93.88 338 GLY B O 1
ATOM 7009 N N . ASP B 1 339 ? 1.547 -12.086 -10.969 1 93.75 339 ASP B N 1
ATOM 7010 C CA . ASP B 1 339 ? 0.263 -11.711 -10.383 1 93.75 339 ASP B CA 1
ATOM 7011 C C . ASP B 1 339 ? 0.421 -10.539 -9.422 1 93.75 339 ASP B C 1
ATOM 7013 O O . ASP B 1 339 ? -0.478 -9.703 -9.305 1 93.75 339 ASP B O 1
ATOM 7017 N N . LEU B 1 340 ? 1.562 -10.523 -8.773 1 96.94 340 LEU B N 1
ATOM 7018 C CA . LEU B 1 340 ? 1.815 -9.414 -7.863 1 96.94 340 LEU B CA 1
ATOM 7019 C C . LEU B 1 340 ? 1.955 -8.102 -8.633 1 96.94 340 LEU B C 1
ATOM 7021 O O . LEU B 1 340 ? 1.346 -7.098 -8.266 1 96.94 340 LEU B O 1
ATOM 7025 N N . LEU B 1 341 ? 2.703 -8.125 -9.703 1 96.81 341 LEU B N 1
ATOM 7026 C CA . LEU B 1 341 ? 2.922 -6.934 -10.508 1 96.81 341 LEU B CA 1
ATOM 7027 C C . LEU B 1 341 ? 1.654 -6.555 -11.266 1 96.81 341 LEU B C 1
ATOM 7029 O O . LEU B 1 341 ? 1.356 -5.371 -11.438 1 96.81 341 LEU B O 1
ATOM 7033 N N . ALA B 1 342 ? 0.93 -7.59 -11.711 1 95.38 342 ALA B N 1
ATOM 7034 C CA . ALA B 1 342 ? -0.344 -7.344 -12.383 1 95.38 342 ALA B CA 1
ATOM 7035 C C . ALA B 1 342 ? -1.353 -6.711 -11.43 1 95.38 342 ALA B C 1
ATOM 7037 O O . ALA B 1 342 ? -2.137 -5.848 -11.828 1 95.38 342 ALA B O 1
ATOM 7038 N N . TRP B 1 343 ? -1.364 -7.16 -10.211 1 97.31 343 TRP B N 1
ATOM 7039 C CA . TRP B 1 343 ? -2.236 -6.586 -9.195 1 97.31 343 TRP B CA 1
ATOM 7040 C C . TRP B 1 343 ? -1.95 -5.098 -9.016 1 97.31 343 TRP B C 1
ATOM 7042 O O . TRP B 1 343 ? -2.875 -4.281 -8.977 1 97.31 343 TRP B O 1
ATOM 7052 N N . TYR B 1 344 ? -0.703 -4.75 -8.891 1 98.5 344 TYR B N 1
ATOM 7053 C CA . TYR B 1 344 ? -0.332 -3.35 -8.719 1 98.5 344 TYR B CA 1
ATOM 7054 C C . TYR B 1 344 ? -0.712 -2.529 -9.945 1 98.5 344 TYR B C 1
ATOM 7056 O O . TYR B 1 344 ? -1.172 -1.393 -9.82 1 98.5 344 TYR B O 1
ATOM 7064 N N . LYS B 1 345 ? -0.505 -3.127 -11.094 1 97.94 345 LYS B N 1
ATOM 7065 C CA . LYS B 1 345 ? -0.928 -2.486 -12.336 1 97.94 345 LYS B CA 1
ATOM 7066 C C . LYS B 1 345 ? -2.426 -2.193 -12.32 1 97.94 345 LYS B C 1
ATOM 7068 O O . LYS B 1 345 ? -2.854 -1.095 -12.68 1 97.94 345 LYS B O 1
ATOM 7073 N N . GLU B 1 346 ? -3.156 -3.172 -11.938 1 96.94 346 GLU B N 1
ATOM 7074 C CA . GLU B 1 346 ? -4.605 -3.004 -11.883 1 96.94 346 GLU B CA 1
ATOM 7075 C C . GLU B 1 346 ? -4.996 -1.902 -10.898 1 96.94 346 GLU B C 1
ATOM 7077 O O . GLU B 1 346 ? -5.914 -1.124 -11.164 1 96.94 346 GLU B O 1
ATOM 7082 N N . LEU B 1 347 ? -4.301 -1.84 -9.812 1 98 347 LEU B N 1
ATOM 7083 C CA . LEU B 1 347 ? -4.531 -0.794 -8.82 1 98 347 LEU B CA 1
ATOM 7084 C C . LEU B 1 347 ? -4.32 0.588 -9.43 1 98 347 LEU B C 1
ATOM 7086 O O . LEU B 1 347 ? -5.164 1.474 -9.281 1 98 347 LEU B O 1
ATOM 7090 N N . LEU B 1 348 ? -3.219 0.759 -10.133 1 98.31 348 LEU B N 1
ATOM 7091 C CA . LEU B 1 348 ? -2.842 2.051 -10.695 1 98.31 348 LEU B CA 1
ATOM 7092 C C . LEU B 1 348 ? -3.721 2.398 -11.891 1 98.31 348 LEU B C 1
ATOM 7094 O O . LEU B 1 348 ? -3.877 3.572 -12.234 1 98.31 348 LEU B O 1
ATOM 7098 N N . MET B 1 349 ? -4.379 1.386 -12.492 1 97.81 349 MET B N 1
ATOM 7099 C CA . MET B 1 349 ? -5.215 1.58 -13.672 1 97.81 349 MET B CA 1
ATOM 7100 C C . MET B 1 349 ? -6.656 1.874 -13.281 1 97.81 349 MET B C 1
ATOM 7102 O O . MET B 1 349 ? -7.48 2.219 -14.133 1 97.81 349 MET B O 1
ATOM 7106 N N . TRP B 1 350 ? -6.98 1.736 -12.031 1 97.56 350 TRP B N 1
ATOM 7107 C CA . TRP B 1 350 ? -8.352 1.857 -11.555 1 97.56 350 TRP B CA 1
ATOM 7108 C C . TRP B 1 350 ? -8.977 3.17 -12.023 1 97.56 350 TRP B C 1
ATOM 7110 O O . TRP B 1 350 ? -10.109 3.189 -12.516 1 97.56 350 TRP B O 1
ATOM 7120 N N . PRO B 1 351 ? -8.242 4.375 -11.891 1 96.69 351 PRO B N 1
ATOM 7121 C CA . PRO B 1 351 ? -8.852 5.621 -12.367 1 96.69 351 PRO B CA 1
ATOM 7122 C C . PRO B 1 351 ? -9.188 5.582 -13.852 1 96.69 351 PRO B C 1
ATOM 7124 O O . PRO B 1 351 ? -10.266 6.031 -14.258 1 96.69 351 PRO B O 1
ATOM 7127 N N . THR B 1 352 ? -8.25 5.055 -14.625 1 95.75 352 THR B N 1
ATOM 7128 C CA . THR B 1 352 ? -8.477 4.973 -16.062 1 95.75 352 THR B CA 1
ATOM 7129 C C . THR B 1 352 ? -9.68 4.082 -16.375 1 95.75 352 THR B C 1
ATOM 7131 O O . THR B 1 352 ? -10.539 4.449 -17.172 1 95.75 352 THR B O 1
ATOM 7134 N N . GLU B 1 353 ? -9.758 2.924 -15.742 1 94.62 353 GLU B N 1
ATOM 7135 C CA . GLU B 1 353 ? -10.828 1.969 -15.992 1 94.62 353 GLU B CA 1
ATOM 7136 C C . GLU B 1 353 ? -12.18 2.518 -15.523 1 94.62 353 GLU B C 1
ATOM 7138 O O . GLU B 1 353 ? -13.203 2.297 -16.172 1 94.62 353 GLU B O 1
ATOM 7143 N N . HIS B 1 354 ? -12.172 3.26 -14.461 1 93.81 354 HIS B N 1
ATOM 7144 C CA . HIS B 1 354 ? -13.414 3.664 -13.812 1 93.81 354 HIS B CA 1
ATOM 7145 C C . HIS B 1 354 ? -13.898 5.016 -14.336 1 93.81 354 HIS B C 1
ATOM 7147 O O . HIS B 1 354 ? -15.102 5.25 -14.453 1 93.81 354 HIS B O 1
ATOM 7153 N N . LEU B 1 355 ? -13 5.957 -14.672 1 94.38 355 LEU B N 1
ATOM 7154 C CA . LEU B 1 355 ? -13.383 7.332 -14.969 1 94.38 355 LEU B CA 1
ATOM 7155 C C . LEU B 1 355 ? -13.453 7.566 -16.484 1 94.38 355 LEU B C 1
ATOM 7157 O O . LEU B 1 355 ? -14.195 8.43 -16.938 1 94.38 355 LEU B O 1
ATOM 7161 N N . LEU B 1 356 ? -12.688 6.852 -17.266 1 92.44 356 LEU B N 1
ATOM 7162 C CA . LEU B 1 356 ? -12.641 7.066 -18.703 1 92.44 356 LEU B CA 1
ATOM 7163 C C . LEU B 1 356 ? -14 6.781 -19.344 1 92.44 356 LEU B C 1
ATOM 7165 O O . LEU B 1 356 ? -14.398 7.457 -20.297 1 92.44 356 LEU B O 1
ATOM 7169 N N . GLY B 1 357 ? -14.672 5.762 -18.812 1 87.38 357 GLY B N 1
ATOM 7170 C CA . GLY B 1 357 ? -15.945 5.359 -19.391 1 87.38 357 GLY B CA 1
ATOM 7171 C C . GLY B 1 357 ? -16.984 6.461 -19.359 1 87.38 357 GLY B C 1
ATOM 7172 O O . GLY B 1 357 ? -17.812 6.562 -20.266 1 87.38 357 GLY B O 1
ATOM 7173 N N . THR B 1 358 ? -16.906 7.332 -18.406 1 88.94 358 THR B N 1
ATOM 7174 C CA . THR B 1 358 ? -17.938 8.352 -18.234 1 88.94 358 THR B CA 1
ATOM 7175 C C . THR B 1 358 ? -17.453 9.703 -18.75 1 88.94 358 THR B C 1
ATOM 7177 O O . THR B 1 358 ? -18.188 10.695 -18.703 1 88.94 358 THR B O 1
ATOM 7180 N N . SER B 1 359 ? -16.234 9.742 -19.219 1 90.62 359 SER B N 1
ATOM 7181 C CA . SER B 1 359 ? -15.688 11.016 -19.672 1 90.62 359 SER B CA 1
ATOM 7182 C C . SER B 1 359 ? -16.328 11.461 -20.984 1 90.62 359 SER B C 1
ATOM 7184 O O . SER B 1 359 ? -16.531 10.648 -21.875 1 90.62 359 SER B O 1
ATOM 7186 N N . SER B 1 360 ? -16.688 12.734 -21.062 1 91 360 SER B N 1
ATOM 7187 C CA . SER B 1 360 ? -17.25 13.289 -22.281 1 91 360 SER B CA 1
ATOM 7188 C C . SER B 1 360 ? -16.172 13.984 -23.109 1 91 360 SER B C 1
ATOM 7190 O O . SER B 1 360 ? -16.453 14.469 -24.219 1 91 360 SER B O 1
ATOM 7192 N N . VAL B 1 361 ? -14.969 13.914 -22.641 1 90.44 361 VAL B N 1
ATOM 7193 C CA . VAL B 1 361 ? -13.852 14.586 -23.297 1 90.44 361 VAL B CA 1
ATOM 7194 C C . VAL B 1 361 ? -13.438 13.805 -24.547 1 90.44 361 VAL B C 1
ATOM 7196 O O . VAL B 1 361 ? -12.984 14.383 -25.531 1 90.44 361 VAL B O 1
ATOM 7199 N N . LEU B 1 362 ? -13.664 12.414 -24.547 1 93.38 362 LEU B N 1
ATOM 7200 C CA . LEU B 1 362 ? -13.164 11.523 -25.578 1 93.38 362 LEU B CA 1
ATOM 7201 C C . LEU B 1 362 ? -14.297 10.703 -26.188 1 93.38 362 LEU B C 1
ATOM 7203 O O . LEU B 1 362 ? -15.305 10.453 -25.531 1 93.38 362 LEU B O 1
ATOM 7207 N N . ASN B 1 363 ? -14.094 10.344 -27.438 1 93.56 363 ASN B N 1
ATOM 7208 C CA . ASN B 1 363 ? -15.016 9.391 -28.031 1 93.56 363 ASN B CA 1
ATOM 7209 C C . ASN B 1 363 ? -14.641 7.953 -27.672 1 93.56 363 ASN B C 1
ATOM 7211 O O . ASN B 1 363 ? -13.594 7.711 -27.062 1 93.56 363 ASN B O 1
ATOM 7215 N N . ASP B 1 364 ? -15.445 7 -27.984 1 93.88 364 ASP B N 1
ATOM 7216 C CA . ASP B 1 364 ? -15.305 5.621 -27.547 1 93.88 364 ASP B CA 1
ATOM 7217 C C . ASP B 1 364 ? -14.023 4.996 -28.094 1 93.88 364 ASP B C 1
ATOM 7219 O O . ASP B 1 364 ? -13.344 4.238 -27.391 1 93.88 364 ASP B O 1
ATOM 7223 N N . ALA B 1 365 ? -13.742 5.273 -29.297 1 94.19 365 ALA B N 1
ATOM 7224 C CA . ALA B 1 365 ? -12.531 4.73 -29.906 1 94.19 365 ALA B CA 1
ATOM 7225 C C . ALA B 1 365 ? -11.281 5.246 -29.203 1 94.19 365 ALA B C 1
ATOM 7227 O O . ALA B 1 365 ? -10.336 4.492 -28.969 1 94.19 365 ALA B O 1
ATOM 7228 N N . GLN B 1 366 ? -11.297 6.539 -28.891 1 93.88 366 GLN B N 1
ATOM 7229 C CA . GLN B 1 366 ? -10.18 7.16 -28.188 1 93.88 366 GLN B CA 1
ATOM 7230 C C . GLN B 1 366 ? -10.023 6.578 -26.781 1 93.88 366 GLN B C 1
ATOM 7232 O O . GLN B 1 366 ? -8.906 6.371 -26.312 1 93.88 366 GLN B O 1
ATOM 7237 N N . LYS B 1 367 ? -11.18 6.363 -26.188 1 94.69 367 LYS B N 1
ATOM 7238 C CA . LYS B 1 367 ? -11.164 5.781 -24.844 1 94.69 367 LYS B CA 1
ATOM 7239 C C . LYS B 1 367 ? -10.492 4.414 -24.859 1 94.69 367 LYS B C 1
ATOM 7241 O O . LYS B 1 367 ? -9.625 4.137 -24.016 1 94.69 367 LYS B O 1
ATOM 7246 N N . GLU B 1 368 ? -10.875 3.592 -25.75 1 94.75 368 GLU B N 1
ATOM 7247 C CA . GLU B 1 368 ? -10.328 2.24 -25.828 1 94.75 368 GLU B CA 1
ATOM 7248 C C . GLU B 1 368 ? -8.844 2.264 -26.172 1 94.75 368 GLU B C 1
ATOM 7250 O O . GLU B 1 368 ? -8.055 1.494 -25.625 1 94.75 368 GLU B O 1
ATOM 7255 N N . GLN B 1 369 ? -8.477 3.092 -27.078 1 95.25 369 GLN B N 1
ATOM 7256 C CA . GLN B 1 369 ? -7.074 3.201 -27.469 1 95.25 369 GLN B CA 1
ATOM 7257 C C . GLN B 1 369 ? -6.207 3.67 -26.312 1 95.25 369 GLN B C 1
ATOM 7259 O O . GLN B 1 369 ? -5.098 3.168 -26.109 1 95.25 369 GLN B O 1
ATOM 7264 N N . LEU B 1 370 ? -6.719 4.652 -25.625 1 94.69 370 LEU B N 1
ATOM 7265 C CA . LEU B 1 370 ? -5.969 5.18 -24.484 1 94.69 370 LEU B CA 1
ATOM 7266 C C . LEU B 1 370 ? -5.832 4.133 -23.391 1 94.69 370 LEU B C 1
ATOM 7268 O O . LEU B 1 370 ? -4.766 4 -22.781 1 94.69 370 LEU B O 1
ATOM 7272 N N . ARG B 1 371 ? -6.918 3.447 -23.125 1 95.12 371 ARG B N 1
ATOM 7273 C CA . ARG B 1 371 ? -6.895 2.371 -22.141 1 95.12 371 ARG B CA 1
ATOM 7274 C C . ARG B 1 371 ? -5.828 1.336 -22.484 1 95.12 371 ARG B C 1
ATOM 7276 O O . ARG B 1 371 ? -5.059 0.918 -21.625 1 95.12 371 ARG B O 1
ATOM 7283 N N . GLU B 1 372 ? -5.801 0.919 -23.641 1 95.12 372 GLU B N 1
ATOM 7284 C CA . GLU B 1 372 ? -4.844 -0.078 -24.109 1 95.12 372 GLU B CA 1
ATOM 7285 C C . GLU B 1 372 ? -3.414 0.454 -24.031 1 95.12 372 GLU B C 1
ATOM 7287 O O . GLU B 1 372 ? -2.496 -0.268 -23.641 1 95.12 372 GLU B O 1
ATOM 7292 N N . GLU B 1 373 ? -3.271 1.642 -24.422 1 95.5 373 GLU B N 1
ATOM 7293 C CA . GLU B 1 373 ? -1.947 2.256 -24.391 1 95.5 373 GLU B CA 1
ATOM 7294 C C . GLU B 1 373 ? -1.413 2.318 -22.953 1 95.5 373 GLU B C 1
ATOM 7296 O O . GLU B 1 373 ? -0.257 1.97 -22.703 1 95.5 373 GLU B O 1
ATOM 7301 N N . PHE B 1 374 ? -2.285 2.811 -22.062 1 95.81 374 PHE B N 1
ATOM 7302 C CA . PHE B 1 374 ? -1.885 2.869 -20.656 1 95.81 374 PHE B CA 1
ATOM 7303 C C . PHE B 1 374 ? -1.539 1.481 -20.125 1 95.81 374 PHE B C 1
ATOM 7305 O O . PHE B 1 374 ? -0.518 1.301 -19.469 1 95.81 374 PHE B O 1
ATOM 7312 N N . SER B 1 375 ? -2.379 0.564 -20.469 1 95.31 375 SER B N 1
ATOM 7313 C CA . SER B 1 375 ? -2.184 -0.802 -19.984 1 95.31 375 SER B CA 1
ATOM 7314 C C . SER B 1 375 ? -0.872 -1.385 -20.5 1 95.31 375 SER B C 1
ATOM 7316 O O . SER B 1 375 ? -0.138 -2.031 -19.75 1 95.31 375 SER B O 1
ATOM 7318 N N . ASP B 1 376 ? -0.551 -1.154 -21.703 1 94.5 376 ASP B N 1
ATOM 7319 C CA . ASP B 1 376 ? 0.624 -1.74 -22.344 1 94.5 376 ASP B CA 1
ATOM 7320 C C . ASP B 1 376 ? 1.906 -1.072 -21.844 1 94.5 376 ASP B C 1
ATOM 7322 O O . ASP B 1 376 ? 2.941 -1.728 -21.703 1 94.5 376 ASP B O 1
ATOM 7326 N N . LYS B 1 377 ? 1.848 0.153 -21.547 1 95.81 377 LYS B N 1
ATOM 7327 C CA . LYS B 1 377 ? 3.059 0.927 -21.281 1 95.81 377 LYS B CA 1
ATOM 7328 C C . LYS B 1 377 ? 3.34 1.031 -19.797 1 95.81 377 LYS B C 1
ATOM 7330 O O . LYS B 1 377 ? 4.461 1.342 -19.391 1 95.81 377 LYS B O 1
ATOM 7335 N N . LEU B 1 378 ? 2.381 0.795 -18.984 1 96.94 378 LEU B N 1
ATOM 7336 C CA . LEU B 1 378 ? 2.469 1.149 -17.578 1 96.94 378 LEU B CA 1
ATOM 7337 C C . LEU B 1 378 ? 3.623 0.414 -16.906 1 96.94 378 LEU B C 1
ATOM 7339 O O . LEU B 1 378 ? 4.477 1.038 -16.266 1 96.94 378 LEU B O 1
ATOM 7343 N N . ILE B 1 379 ? 3.715 -0.898 -17.031 1 96.25 379 ILE B N 1
ATOM 7344 C CA . ILE B 1 379 ? 4.754 -1.68 -16.375 1 96.25 379 ILE B CA 1
ATOM 7345 C C . ILE B 1 379 ? 6.125 -1.275 -16.922 1 96.25 379 ILE B C 1
ATOM 7347 O O . ILE B 1 379 ? 7.102 -1.21 -16.156 1 96.25 379 ILE B O 1
ATOM 7351 N N . VAL B 1 380 ? 6.211 -1.01 -18.172 1 95.69 380 VAL B N 1
ATOM 7352 C CA . VAL B 1 380 ? 7.461 -0.618 -18.812 1 95.69 380 VAL B CA 1
ATOM 7353 C C . VAL B 1 380 ? 7.961 0.694 -18.219 1 95.69 380 VAL B C 1
ATOM 7355 O O . VAL B 1 380 ? 9.133 0.811 -17.859 1 95.69 380 VAL B O 1
ATOM 7358 N N . GLU B 1 381 ? 7.047 1.625 -18.109 1 96.88 381 GLU B N 1
ATOM 7359 C CA . GLU B 1 381 ? 7.426 2.938 -17.594 1 96.88 381 GLU B CA 1
ATOM 7360 C C . GLU B 1 381 ? 7.723 2.877 -16.094 1 96.88 381 GLU B C 1
ATOM 7362 O O . GLU B 1 381 ? 8.625 3.555 -15.609 1 96.88 381 GLU B O 1
ATOM 7367 N N . LEU B 1 382 ? 6.922 2.111 -15.32 1 97.69 382 LEU B N 1
ATOM 7368 C CA . LEU B 1 382 ? 7.219 1.894 -13.914 1 97.69 382 LEU B CA 1
ATOM 7369 C C . LEU B 1 382 ? 8.625 1.323 -13.734 1 97.69 382 LEU B C 1
ATOM 7371 O O . LEU B 1 382 ? 9.359 1.738 -12.836 1 97.69 382 LEU B O 1
ATOM 7375 N N . THR B 1 383 ? 9 0.378 -14.586 1 97.06 383 THR B N 1
ATOM 7376 C CA . THR B 1 383 ? 10.312 -0.257 -14.516 1 97.06 383 THR B CA 1
ATOM 7377 C C . THR B 1 383 ? 11.422 0.766 -14.742 1 97.06 383 THR B C 1
ATOM 7379 O O . THR B 1 383 ? 12.391 0.818 -13.984 1 97.06 383 THR B O 1
ATOM 7382 N N . LYS B 1 384 ? 11.242 1.571 -15.789 1 96.81 384 LYS B N 1
ATOM 7383 C CA . LYS B 1 384 ? 12.227 2.596 -16.125 1 96.81 384 LYS B CA 1
ATOM 7384 C C . LYS B 1 384 ? 12.438 3.557 -14.953 1 96.81 384 LYS B C 1
ATOM 7386 O O . LYS B 1 384 ? 13.578 3.877 -14.602 1 96.81 384 LYS B O 1
ATOM 7391 N N . GLU B 1 385 ? 11.352 4.027 -14.336 1 97.25 385 GLU B N 1
ATOM 7392 C CA . GLU B 1 385 ? 11.438 4.984 -13.242 1 97.25 385 GLU B CA 1
ATOM 7393 C C . GLU B 1 385 ? 11.969 4.328 -11.969 1 97.25 385 GLU B C 1
ATOM 7395 O O . GLU B 1 385 ? 12.727 4.941 -11.219 1 97.25 385 GLU B O 1
ATOM 7400 N N . ALA B 1 386 ? 11.594 3.088 -11.695 1 97.19 386 ALA B N 1
ATOM 7401 C CA . ALA B 1 386 ? 12.07 2.352 -10.523 1 97.19 386 ALA B CA 1
ATOM 7402 C C . ALA B 1 386 ? 13.578 2.133 -10.586 1 97.19 386 ALA B C 1
ATOM 7404 O O . ALA B 1 386 ? 14.266 2.182 -9.562 1 97.19 386 ALA B O 1
ATOM 7405 N N . GLU B 1 387 ? 14.109 1.89 -11.75 1 95.69 387 GLU B N 1
ATOM 7406 C CA . GLU B 1 387 ? 15.539 1.642 -11.945 1 95.69 387 GLU B CA 1
ATOM 7407 C C . GLU B 1 387 ? 16.375 2.869 -11.578 1 95.69 387 GLU B C 1
ATOM 7409 O O . GLU B 1 387 ? 17.516 2.742 -11.148 1 95.69 387 GLU B O 1
ATOM 7414 N N . LYS B 1 388 ? 15.727 4.008 -11.719 1 95.81 388 LYS B N 1
ATOM 7415 C CA . LYS B 1 388 ? 16.438 5.258 -11.445 1 95.81 388 LYS B CA 1
ATOM 7416 C C . LYS B 1 388 ? 16.547 5.516 -9.945 1 95.81 388 LYS B C 1
ATOM 7418 O O . LYS B 1 388 ? 17.359 6.332 -9.508 1 95.81 388 LYS B O 1
ATOM 7423 N N . ILE B 1 389 ? 15.734 4.895 -9.18 1 95.5 389 ILE B N 1
ATOM 7424 C CA . ILE B 1 389 ? 15.734 5.109 -7.734 1 95.5 389 ILE B CA 1
ATOM 7425 C C . ILE B 1 389 ? 16.906 4.359 -7.098 1 95.5 389 ILE B C 1
ATOM 7427 O O . ILE B 1 389 ? 16.984 3.133 -7.184 1 95.5 389 ILE B O 1
ATOM 7431 N N . PRO B 1 390 ? 17.797 5.035 -6.453 1 92.25 390 PRO B N 1
ATOM 7432 C CA . PRO B 1 390 ? 18.906 4.34 -5.816 1 92.25 390 PRO B CA 1
ATOM 7433 C C . PRO B 1 390 ? 18.469 3.42 -4.68 1 92.25 390 PRO B C 1
ATOM 7435 O O . PRO B 1 390 ? 17.547 3.762 -3.93 1 92.25 390 PRO B O 1
ATOM 7438 N N . VAL B 1 391 ? 19.156 2.334 -4.52 1 89.25 391 VAL B N 1
ATOM 7439 C CA . VAL B 1 391 ? 18.828 1.352 -3.492 1 89.25 391 VAL B CA 1
ATOM 7440 C C . VAL B 1 391 ? 19.125 1.926 -2.109 1 89.25 391 VAL B C 1
ATOM 7442 O O . VAL B 1 391 ? 18.609 1.45 -1.103 1 89.25 391 VAL B O 1
ATOM 7445 N N . SER B 1 392 ? 19.906 2.984 -2.059 1 80.81 392 SER B N 1
ATOM 7446 C CA . SER B 1 392 ? 20.297 3.625 -0.806 1 80.81 392 SER B CA 1
ATOM 7447 C C . SER B 1 392 ? 19.203 4.555 -0.296 1 80.81 392 SER B C 1
ATOM 7449 O O . SER B 1 392 ? 19.219 4.961 0.868 1 80.81 392 SER B O 1
ATOM 7451 N N . GLU B 1 393 ? 18.25 4.855 -1.128 1 81.06 393 GLU B N 1
ATOM 7452 C CA . GLU B 1 393 ? 17.141 5.699 -0.713 1 81.06 393 GLU B CA 1
ATOM 7453 C C . GLU B 1 393 ? 16.188 4.941 0.208 1 81.06 393 GLU B C 1
ATOM 7455 O O . GLU B 1 393 ? 16.188 3.711 0.243 1 81.06 393 GLU B O 1
ATOM 7460 N N . SER B 1 394 ? 15.484 5.727 0.982 1 82.19 394 SER B N 1
ATOM 7461 C CA . SER B 1 394 ? 14.438 5.117 1.789 1 82.19 394 SER B CA 1
ATOM 7462 C C . SER B 1 394 ? 13.336 4.531 0.911 1 82.19 394 SER B C 1
ATOM 7464 O O . SER B 1 394 ? 12.633 5.266 0.213 1 82.19 394 SER B O 1
ATOM 7466 N N . LEU B 1 395 ? 13.312 3.223 0.874 1 91.5 395 LEU B N 1
ATOM 7467 C CA . LEU B 1 395 ? 12.336 2.514 0.055 1 91.5 395 LEU B CA 1
ATOM 7468 C C . LEU B 1 395 ? 11.281 1.842 0.928 1 91.5 395 LEU B C 1
ATOM 7470 O O . LEU B 1 395 ? 11.57 1.443 2.059 1 91.5 395 LEU B O 1
ATOM 7474 N N . PRO B 1 396 ? 10.055 1.753 0.352 1 97.69 396 PRO B N 1
ATOM 7475 C CA . PRO B 1 396 ? 9.094 0.884 1.039 1 97.69 396 PRO B CA 1
ATOM 7476 C C . PRO B 1 396 ? 9.562 -0.567 1.115 1 97.69 396 PRO B C 1
ATOM 7478 O O . PRO B 1 396 ? 10.406 -0.99 0.32 1 97.69 396 PRO B O 1
ATOM 7481 N N . ILE B 1 397 ? 9.133 -1.283 2.094 1 98.44 397 ILE B N 1
ATOM 7482 C CA . ILE B 1 397 ? 9.336 -2.719 2.258 1 98.44 397 ILE B CA 1
ATOM 7483 C C . ILE B 1 397 ? 8.023 -3.459 2.01 1 98.44 397 ILE B C 1
ATOM 7485 O O . ILE B 1 397 ? 7.004 -3.148 2.627 1 98.44 397 ILE B O 1
ATOM 7489 N N . ALA B 1 398 ? 8.047 -4.426 1.127 1 98.75 398 ALA B N 1
ATOM 7490 C CA . ALA B 1 398 ? 6.816 -5.125 0.773 1 98.75 398 ALA B CA 1
ATOM 7491 C C . ALA B 1 398 ? 6.973 -6.633 0.939 1 98.75 398 ALA B C 1
ATOM 7493 O O . ALA B 1 398 ? 8.094 -7.145 1.008 1 98.75 398 ALA B O 1
ATOM 7494 N N . LEU B 1 399 ? 5.852 -7.297 1.072 1 98.56 399 LEU B N 1
ATOM 7495 C CA . LEU B 1 399 ? 5.789 -8.758 1.005 1 98.56 399 LEU B CA 1
ATOM 7496 C C . LEU B 1 399 ? 5.16 -9.211 -0.306 1 98.56 399 LEU B C 1
ATOM 7498 O O . LEU B 1 399 ? 4.227 -8.578 -0.806 1 98.56 399 LEU B O 1
ATOM 7502 N N . ASP B 1 400 ? 5.664 -10.289 -0.792 1 98.38 400 ASP B N 1
ATOM 7503 C CA . ASP B 1 400 ? 5.145 -10.812 -2.051 1 98.38 400 ASP B CA 1
ATOM 7504 C C . ASP B 1 400 ? 3.992 -11.789 -1.803 1 98.38 400 ASP B C 1
ATOM 7506 O O . ASP B 1 400 ? 3.627 -12.562 -2.689 1 98.38 400 ASP B O 1
ATOM 7510 N N . TRP B 1 401 ? 3.342 -11.766 -0.68 1 98 401 TRP B N 1
ATOM 7511 C CA . TRP B 1 401 ? 2.348 -12.742 -0.238 1 98 401 TRP B CA 1
ATOM 7512 C C . TRP B 1 401 ? 0.939 -12.289 -0.61 1 98 401 TRP B C 1
ATOM 7514 O O . TRP B 1 401 ? 0.003 -12.445 0.177 1 98 401 TRP B O 1
ATOM 7524 N N . ILE B 1 402 ? 0.786 -11.664 -1.819 1 97.75 402 ILE B N 1
ATOM 7525 C CA . ILE B 1 402 ? -0.507 -11.148 -2.262 1 97.75 402 ILE B CA 1
ATOM 7526 C C . ILE B 1 402 ? -1.479 -12.312 -2.459 1 97.75 402 ILE B C 1
ATOM 7528 O O . ILE B 1 402 ? -2.697 -12.117 -2.475 1 97.75 402 ILE B O 1
ATOM 7532 N N . ASN B 1 403 ? -0.959 -13.516 -2.633 1 96.62 403 ASN B N 1
ATOM 7533 C CA . ASN B 1 403 ? -1.715 -14.758 -2.75 1 96.62 403 ASN B CA 1
ATOM 7534 C C . ASN B 1 403 ? -1.162 -15.836 -1.826 1 96.62 403 ASN B C 1
ATOM 7536 O O . ASN B 1 403 ? -1.082 -17 -2.209 1 96.62 403 ASN B O 1
ATOM 7540 N N . GLY B 1 404 ? -0.705 -15.453 -0.672 1 96.06 404 GLY B N 1
ATOM 7541 C CA . GLY B 1 404 ? -0.149 -16.391 0.29 1 96.06 404 GLY B CA 1
ATOM 7542 C C . GLY B 1 404 ? 1.303 -16.734 0.017 1 96.06 404 GLY B C 1
ATOM 7543 O O . GLY B 1 404 ? 1.938 -16.125 -0.851 1 96.06 404 GLY B O 1
ATOM 7544 N N . ARG B 1 405 ? 1.809 -17.641 0.797 1 96.94 405 ARG B N 1
ATOM 7545 C CA . ARG B 1 405 ? 3.189 -18.109 0.67 1 96.94 405 ARG B CA 1
ATOM 7546 C C . ARG B 1 405 ? 3.248 -19.594 0.348 1 96.94 405 ARG B C 1
ATOM 7548 O O . ARG B 1 405 ? 2.588 -20.406 1.005 1 96.94 405 ARG B O 1
ATOM 7555 N N . ARG B 1 406 ? 4.027 -19.906 -0.658 1 97.12 406 ARG B N 1
ATOM 7556 C CA . ARG B 1 406 ? 4.219 -21.297 -1.049 1 97.12 406 ARG B CA 1
ATOM 7557 C C . ARG B 1 406 ? 5.48 -21.875 -0.419 1 97.12 406 ARG B C 1
ATOM 7559 O O . ARG B 1 406 ? 5.449 -22.953 0.166 1 97.12 406 ARG B O 1
ATOM 7566 N N . THR B 1 407 ? 6.605 -21.359 -0.625 1 97.06 407 THR B N 1
ATOM 7567 C CA . THR B 1 407 ? 7.883 -21.781 -0.057 1 97.06 407 THR B CA 1
ATOM 7568 C C . THR B 1 407 ? 8.617 -20.594 0.556 1 97.06 407 THR B C 1
ATOM 7570 O O . THR B 1 407 ? 8.625 -19.5 -0.016 1 97.06 407 THR B O 1
ATOM 7573 N N . PRO B 1 408 ? 9.164 -20.672 1.72 1 96 408 PRO B N 1
ATOM 7574 C CA . PRO B 1 408 ? 9.188 -21.875 2.57 1 96 408 PRO B CA 1
ATOM 7575 C C . PRO B 1 408 ? 7.93 -22.016 3.424 1 96 408 PRO B C 1
ATOM 7577 O O . PRO B 1 408 ? 7.301 -21 3.771 1 96 408 PRO B O 1
ATOM 7580 N N . ASP B 1 409 ? 7.555 -23.234 3.721 1 95.38 409 ASP B N 1
ATOM 7581 C CA . ASP B 1 409 ? 6.48 -23.547 4.66 1 95.38 409 ASP B CA 1
ATOM 7582 C C . ASP B 1 409 ? 5.152 -22.953 4.199 1 95.38 409 ASP B C 1
ATOM 7584 O O . ASP B 1 409 ? 4.719 -21.922 4.719 1 95.38 409 ASP B O 1
ATOM 7588 N N . ALA B 1 410 ? 4.527 -23.656 3.369 1 95.69 410 ALA B N 1
ATOM 7589 C CA . ALA B 1 410 ? 3.307 -23.203 2.705 1 95.69 410 ALA B CA 1
ATOM 7590 C C . ALA B 1 410 ? 2.295 -22.672 3.717 1 95.69 410 ALA B C 1
ATOM 7592 O O . ALA B 1 410 ? 2.037 -23.312 4.738 1 95.69 410 ALA B O 1
ATOM 7593 N N . ASN B 1 411 ? 1.799 -21.484 3.52 1 96.12 411 ASN B N 1
ATOM 7594 C CA . ASN B 1 411 ? 0.734 -20.828 4.277 1 96.12 411 ASN B CA 1
ATOM 7595 C C . ASN B 1 411 ? -0.072 -19.875 3.408 1 96.12 411 ASN B C 1
ATOM 7597 O O . ASN B 1 411 ? 0.284 -18.703 3.271 1 96.12 411 ASN B O 1
ATOM 7601 N N . GLN B 1 412 ? -1.192 -20.359 2.965 1 94.44 412 GLN B N 1
ATOM 7602 C CA . GLN B 1 412 ? -1.986 -19.625 1.993 1 94.44 412 GLN B CA 1
ATOM 7603 C C . GLN B 1 412 ? -2.941 -18.656 2.688 1 94.44 412 GLN B C 1
ATOM 7605 O O . GLN B 1 412 ? -3.646 -17.891 2.027 1 94.44 412 GLN B O 1
ATOM 7610 N N . GLU B 1 413 ? -2.893 -18.594 3.996 1 93.69 413 GLU B N 1
ATOM 7611 C CA . GLU B 1 413 ? -3.709 -17.641 4.75 1 93.69 413 GLU B CA 1
ATOM 7612 C C . GLU B 1 413 ? -3.035 -16.281 4.828 1 93.69 413 GLU B C 1
ATOM 7614 O O . GLU B 1 413 ? -3.678 -15.281 5.168 1 93.69 413 GLU B O 1
ATOM 7619 N N . LEU B 1 414 ? -1.798 -16.281 4.598 1 96 414 LEU B N 1
ATOM 7620 C CA . LEU B 1 414 ? -1.023 -15.055 4.758 1 96 414 LEU B CA 1
ATOM 7621 C C . LEU B 1 414 ? -1.431 -14.008 3.721 1 96 414 LEU B C 1
ATOM 7623 O O . LEU B 1 414 ? -1.901 -14.359 2.637 1 96 414 LEU B O 1
ATOM 7627 N N . LYS B 1 415 ? -1.318 -12.773 4.062 1 96.75 415 LYS B N 1
ATOM 7628 C CA . LYS B 1 415 ? -1.593 -11.617 3.209 1 96.75 415 LYS B CA 1
ATOM 7629 C C . LYS B 1 415 ? -0.36 -10.727 3.074 1 96.75 415 LYS B C 1
ATOM 7631 O O . LYS B 1 415 ? 0.577 -10.836 3.869 1 96.75 415 LYS B O 1
ATOM 7636 N N . SER B 1 416 ? -0.381 -9.891 2.039 1 98.12 416 SER B N 1
ATOM 7637 C CA . SER B 1 416 ? 0.75 -9 1.779 1 98.12 416 SER B CA 1
ATOM 7638 C C . SER B 1 416 ? 0.688 -7.754 2.654 1 98.12 416 SER B C 1
ATOM 7640 O O . SER B 1 416 ? -0.332 -7.488 3.293 1 98.12 416 SER B O 1
ATOM 7642 N N . ALA B 1 417 ? 1.805 -7.086 2.789 1 98.62 417 ALA B N 1
ATOM 7643 C CA . ALA B 1 417 ? 1.943 -5.836 3.529 1 98.62 417 ALA B CA 1
ATOM 7644 C C . ALA B 1 417 ? 3.008 -4.938 2.902 1 98.62 417 ALA B C 1
ATOM 7646 O O . ALA B 1 417 ? 3.926 -5.43 2.238 1 98.62 417 ALA B O 1
ATOM 7647 N N . ILE B 1 418 ? 2.855 -3.68 3.021 1 98.81 418 ILE B N 1
ATOM 7648 C CA . ILE B 1 418 ? 3.838 -2.678 2.621 1 98.81 418 ILE B CA 1
ATOM 7649 C C . ILE B 1 418 ? 4.09 -1.711 3.775 1 98.81 418 ILE B C 1
ATOM 7651 O O . ILE B 1 418 ? 3.148 -1.207 4.387 1 98.81 418 ILE B O 1
ATOM 7655 N N . SER B 1 419 ? 5.336 -1.455 4.156 1 98.25 419 SER B N 1
ATOM 7656 C CA . SER B 1 419 ? 5.695 -0.55 5.242 1 98.25 419 SER B CA 1
ATOM 7657 C C . SER B 1 419 ? 6.707 0.495 4.781 1 98.25 419 SER B C 1
ATOM 7659 O O . SER B 1 419 ? 7.137 0.482 3.627 1 98.25 419 SER B O 1
ATOM 7661 N N . ASN B 1 420 ? 6.98 1.459 5.625 1 97.62 420 ASN B N 1
ATOM 7662 C CA . ASN B 1 420 ? 7.938 2.535 5.379 1 97.62 420 ASN B CA 1
ATOM 7663 C C . ASN B 1 420 ? 7.445 3.48 4.285 1 97.62 420 ASN B C 1
ATOM 7665 O O . ASN B 1 420 ? 8.211 3.871 3.406 1 97.62 420 ASN B O 1
ATOM 7669 N N . LEU B 1 421 ? 6.16 3.805 4.324 1 97.88 421 LEU B N 1
ATOM 7670 C CA . LEU B 1 421 ? 5.531 4.723 3.381 1 97.88 421 LEU B CA 1
ATOM 7671 C C . LEU B 1 421 ? 5.57 6.152 3.91 1 97.88 421 LEU B C 1
ATOM 7673 O O . LEU B 1 421 ? 5.34 6.387 5.098 1 97.88 421 LEU B O 1
ATOM 7677 N N . SER B 1 422 ? 5.883 7.082 3.123 1 96.25 422 SER B N 1
ATOM 7678 C CA . SER B 1 422 ? 5.945 8.5 3.465 1 96.25 422 SER B CA 1
ATOM 7679 C C . SER B 1 422 ? 5.355 9.359 2.355 1 96.25 422 SER B C 1
ATOM 7681 O O . SER B 1 422 ? 4.973 8.852 1.301 1 96.25 422 SER B O 1
ATOM 7683 N N . LEU B 1 423 ? 5.312 10.633 2.584 1 95 423 LEU B N 1
ATOM 7684 C CA . LEU B 1 423 ? 4.785 11.57 1.595 1 95 423 LEU B CA 1
ATOM 7685 C C . LEU B 1 423 ? 5.641 11.562 0.333 1 95 423 LEU B C 1
ATOM 7687 O O . LEU B 1 423 ? 5.172 11.945 -0.743 1 95 423 LEU B O 1
ATOM 7691 N N . GLY B 1 424 ? 6.836 11.133 0.462 1 94.19 424 GLY B N 1
ATOM 7692 C CA . GLY B 1 424 ? 7.746 11.078 -0.672 1 94.19 424 GLY B CA 1
ATOM 7693 C C . GLY B 1 424 ? 7.605 9.805 -1.49 1 94.19 424 GLY B C 1
ATOM 7694 O O . GLY B 1 424 ? 8.125 9.719 -2.604 1 94.19 424 GLY B O 1
ATOM 7695 N N . THR B 1 425 ? 6.844 8.797 -1.02 1 96.88 425 THR B N 1
ATOM 7696 C CA . THR B 1 425 ? 6.668 7.523 -1.711 1 96.88 425 THR B CA 1
ATOM 7697 C C . THR B 1 425 ? 5.758 7.688 -2.924 1 96.88 425 THR B C 1
ATOM 7699 O O . THR B 1 425 ? 4.602 8.094 -2.789 1 96.88 425 THR B O 1
ATOM 7702 N N . LYS B 1 426 ? 6.281 7.402 -4.082 1 96.81 426 LYS B N 1
ATOM 7703 C CA . LYS B 1 426 ? 5.527 7.457 -5.328 1 96.81 426 LYS B CA 1
ATOM 7704 C C . LYS B 1 426 ? 5.301 6.059 -5.898 1 96.81 426 LYS B C 1
ATOM 7706 O O . LYS B 1 426 ? 5.754 5.07 -5.324 1 96.81 426 LYS B O 1
ATOM 7711 N N . ALA B 1 427 ? 4.547 5.973 -7.051 1 98.25 427 ALA B N 1
ATOM 7712 C CA . ALA B 1 427 ? 4.172 4.695 -7.652 1 98.25 427 ALA B CA 1
ATOM 7713 C C . ALA B 1 427 ? 5.41 3.871 -8 1 98.25 427 ALA B C 1
ATOM 7715 O O . ALA B 1 427 ? 5.461 2.67 -7.73 1 98.25 427 ALA B O 1
ATOM 7716 N N . PRO B 1 428 ? 6.523 4.504 -8.555 1 98.12 428 PRO B N 1
ATOM 7717 C CA . PRO B 1 428 ? 7.699 3.701 -8.883 1 98.12 428 PRO B CA 1
ATOM 7718 C C . PRO B 1 428 ? 8.414 3.158 -7.645 1 98.12 428 PRO B C 1
ATOM 7720 O O . PRO B 1 428 ? 9.039 2.096 -7.703 1 98.12 428 PRO B O 1
ATOM 7723 N N . HIS B 1 429 ? 8.312 3.9 -6.484 1 98.25 429 HIS B N 1
ATOM 7724 C CA . HIS B 1 429 ? 8.906 3.41 -5.246 1 98.25 429 HIS B CA 1
ATOM 7725 C C . HIS B 1 429 ? 8.258 2.102 -4.805 1 98.25 429 HIS B C 1
ATOM 7727 O O . HIS B 1 429 ? 8.953 1.162 -4.414 1 98.25 429 HIS B O 1
ATOM 7733 N N . ILE B 1 430 ? 6.926 2.051 -4.887 1 98.69 430 ILE B N 1
ATOM 7734 C CA . ILE B 1 430 ? 6.195 0.853 -4.48 1 98.69 430 ILE B CA 1
ATOM 7735 C C . ILE B 1 430 ? 6.477 -0.281 -5.465 1 98.69 430 ILE B C 1
ATOM 7737 O O . ILE B 1 430 ? 6.648 -1.434 -5.059 1 98.69 430 ILE B O 1
ATOM 7741 N N . PHE B 1 431 ? 6.551 0.051 -6.754 1 98.5 431 PHE B N 1
ATOM 7742 C CA . PHE B 1 431 ? 6.887 -0.956 -7.754 1 98.5 431 PHE B CA 1
ATOM 7743 C C . PHE B 1 431 ? 8.242 -1.589 -7.453 1 98.5 431 PHE B C 1
ATOM 7745 O O . PHE B 1 431 ? 8.383 -2.812 -7.488 1 98.5 431 PHE B O 1
ATOM 7752 N N . LYS B 1 432 ? 9.219 -0.799 -7.188 1 98.19 432 LYS B N 1
ATOM 7753 C CA . LYS B 1 432 ? 10.547 -1.301 -6.855 1 98.19 432 LYS B CA 1
ATOM 7754 C C . LYS B 1 432 ? 10.508 -2.186 -5.609 1 98.19 432 LYS B C 1
ATOM 7756 O O . LYS B 1 432 ? 11.172 -3.223 -5.559 1 98.19 432 LYS B O 1
ATOM 7761 N N . ALA B 1 433 ? 9.719 -1.757 -4.648 1 98.56 433 ALA B N 1
ATOM 7762 C CA . ALA B 1 433 ? 9.586 -2.543 -3.426 1 98.56 433 ALA B CA 1
ATOM 7763 C C . ALA B 1 433 ? 8.969 -3.908 -3.719 1 98.56 433 ALA B C 1
ATOM 7765 O O . ALA B 1 433 ? 9.336 -4.906 -3.092 1 98.56 433 ALA B O 1
ATOM 7766 N N . LEU B 1 434 ? 8.008 -3.936 -4.59 1 98.69 434 LEU B N 1
ATOM 7767 C CA . LEU B 1 434 ? 7.375 -5.199 -4.957 1 98.69 434 LEU B CA 1
ATOM 7768 C C . LEU B 1 434 ? 8.359 -6.109 -5.691 1 98.69 434 LEU B C 1
ATOM 7770 O O . LEU B 1 434 ? 8.391 -7.316 -5.449 1 98.69 434 LEU B O 1
ATOM 7774 N N . VAL B 1 435 ? 9.148 -5.551 -6.57 1 97.81 435 VAL B N 1
ATOM 7775 C CA . VAL B 1 435 ? 10.188 -6.316 -7.254 1 97.81 435 VAL B CA 1
ATOM 7776 C C . VAL B 1 435 ? 11.18 -6.871 -6.23 1 97.81 435 VAL B C 1
ATOM 7778 O O . VAL B 1 435 ? 11.547 -8.047 -6.293 1 97.81 435 VAL B O 1
ATOM 7781 N N . ASN B 1 436 ? 11.602 -5.984 -5.297 1 98.44 436 ASN B N 1
ATOM 7782 C CA . ASN B 1 436 ? 12.484 -6.438 -4.23 1 98.44 436 ASN B CA 1
ATOM 7783 C C . ASN B 1 436 ? 11.875 -7.598 -3.451 1 98.44 436 ASN B C 1
ATOM 7785 O O . ASN B 1 436 ? 12.555 -8.578 -3.148 1 98.44 436 ASN B O 1
ATOM 7789 N N . ALA B 1 437 ? 10.609 -7.484 -3.146 1 98.69 437 ALA B N 1
ATOM 7790 C CA . ALA B 1 437 ? 9.914 -8.508 -2.365 1 98.69 437 ALA B CA 1
ATOM 7791 C C . ALA B 1 437 ? 9.945 -9.852 -3.078 1 98.69 437 ALA B C 1
ATOM 7793 O O . ALA B 1 437 ? 10.156 -10.891 -2.447 1 98.69 437 ALA B O 1
ATOM 7794 N N . ILE B 1 438 ? 9.68 -9.812 -4.344 1 98.19 438 ILE B N 1
ATOM 7795 C CA . ILE B 1 438 ? 9.734 -11.023 -5.164 1 98.19 438 ILE B CA 1
ATOM 7796 C C . ILE B 1 438 ? 11.109 -11.664 -5.043 1 98.19 438 ILE B C 1
ATOM 7798 O O . ILE B 1 438 ? 11.219 -12.875 -4.824 1 98.19 438 ILE B O 1
ATOM 7802 N N . CYS B 1 439 ? 12.148 -10.883 -5.145 1 98.44 439 CYS B N 1
ATOM 7803 C CA . CYS B 1 439 ? 13.516 -11.391 -5.102 1 98.44 439 CYS B CA 1
ATOM 7804 C C . CYS B 1 439 ? 13.875 -11.859 -3.697 1 98.44 439 CYS B C 1
ATOM 7806 O O . CYS B 1 439 ? 14.617 -12.836 -3.537 1 98.44 439 CYS B O 1
ATOM 7808 N N . PHE B 1 440 ? 13.406 -11.18 -2.676 1 98.62 440 PHE B N 1
ATOM 7809 C CA . PHE B 1 440 ? 13.641 -11.609 -1.304 1 98.62 440 PHE B CA 1
ATOM 7810 C C . PHE B 1 440 ? 12.961 -12.945 -1.029 1 98.62 440 PHE B C 1
ATOM 7812 O O . PHE B 1 440 ? 13.508 -13.797 -0.328 1 98.62 440 PHE B O 1
ATOM 7819 N N . GLY B 1 441 ? 11.719 -13.07 -1.56 1 98.31 441 GLY B N 1
ATOM 7820 C CA . GLY B 1 441 ? 11.078 -14.375 -1.472 1 98.31 441 GLY B CA 1
ATOM 7821 C C . GLY B 1 441 ? 11.906 -15.484 -2.094 1 98.31 441 GLY B C 1
ATOM 7822 O O . GLY B 1 441 ? 11.992 -16.594 -1.542 1 98.31 441 GLY B O 1
ATOM 7823 N N . ALA B 1 442 ? 12.484 -15.195 -3.227 1 98.19 442 ALA B N 1
ATOM 7824 C CA . ALA B 1 442 ? 13.375 -16.156 -3.883 1 98.19 442 ALA B CA 1
ATOM 7825 C C . ALA B 1 442 ? 14.57 -16.484 -2.998 1 98.19 442 ALA B C 1
ATOM 7827 O O . ALA B 1 442 ? 15 -17.641 -2.928 1 98.19 442 ALA B O 1
ATOM 7828 N N . LYS B 1 443 ? 15.133 -15.492 -2.389 1 98.5 443 LYS B N 1
ATOM 7829 C CA . LYS B 1 443 ? 16.266 -15.695 -1.487 1 98.5 443 LYS B CA 1
ATOM 7830 C C . LYS B 1 443 ? 15.898 -16.641 -0.346 1 98.5 443 LYS B C 1
ATOM 7832 O O . LYS B 1 443 ? 16.688 -17.5 0.04 1 98.5 443 LYS B O 1
ATOM 7837 N N . LYS B 1 444 ? 14.727 -16.5 0.162 1 97.81 444 LYS B N 1
ATOM 7838 C CA . LYS B 1 444 ? 14.281 -17.375 1.246 1 97.81 444 LYS B CA 1
ATOM 7839 C C . LYS B 1 444 ? 14.188 -18.828 0.782 1 97.81 444 LYS B C 1
ATOM 7841 O O . LYS B 1 444 ? 14.438 -19.75 1.559 1 97.81 444 LYS B O 1
ATOM 7846 N N . ILE B 1 445 ? 13.805 -19.031 -0.432 1 98 445 ILE B N 1
ATOM 7847 C CA . ILE B 1 445 ? 13.742 -20.359 -1.003 1 98 445 ILE B CA 1
ATOM 7848 C C . ILE B 1 445 ? 15.148 -20.953 -1.114 1 98 445 ILE B C 1
ATOM 7850 O O . ILE B 1 445 ? 15.398 -22.078 -0.675 1 98 445 ILE B O 1
ATOM 7854 N N . VAL B 1 446 ? 16.078 -20.188 -1.668 1 97.69 446 VAL B N 1
ATOM 7855 C CA . VAL B 1 446 ? 17.453 -20.625 -1.835 1 97.69 446 VAL B CA 1
ATOM 7856 C C . VAL B 1 446 ? 18.078 -20.938 -0.47 1 97.69 446 VAL B C 1
ATOM 7858 O O . VAL B 1 446 ? 18.719 -21.969 -0.294 1 97.69 446 VAL B O 1
ATOM 7861 N N . ASP B 1 447 ? 17.812 -20.047 0.496 1 96.81 447 ASP B N 1
ATOM 7862 C CA . ASP B 1 447 ? 18.328 -20.25 1.847 1 96.81 447 ASP B CA 1
ATOM 7863 C C . ASP B 1 447 ? 17.812 -21.562 2.436 1 96.81 447 ASP B C 1
ATOM 7865 O O . ASP B 1 447 ? 18.562 -22.281 3.092 1 96.81 447 ASP B O 1
ATOM 7869 N N . ARG B 1 448 ? 16.578 -21.859 2.184 1 95.69 448 ARG B N 1
ATOM 7870 C CA . ARG B 1 448 ? 16 -23.078 2.717 1 95.69 448 ARG B CA 1
ATOM 7871 C C . ARG B 1 448 ? 16.688 -24.312 2.139 1 95.69 448 ARG B C 1
ATOM 7873 O O . ARG B 1 448 ? 17.016 -25.25 2.871 1 95.69 448 ARG B O 1
ATOM 7880 N N . PHE B 1 449 ? 16.875 -24.359 0.855 1 95.81 449 PHE B N 1
ATOM 7881 C CA . PHE B 1 449 ? 17.578 -25.484 0.232 1 95.81 449 PHE B CA 1
ATOM 7882 C C . PHE B 1 449 ? 18.969 -25.641 0.814 1 95.81 449 PHE B C 1
ATOM 7884 O O . PHE B 1 449 ? 19.375 -26.75 1.187 1 95.81 449 PHE B O 1
ATOM 7891 N N . GLU B 1 450 ? 19.625 -24.578 0.928 1 95.12 450 GLU B N 1
ATOM 7892 C CA . GLU B 1 450 ? 21 -24.625 1.414 1 95.12 450 GLU B CA 1
ATOM 7893 C C . GLU B 1 450 ? 21.047 -25.016 2.889 1 95.12 450 GLU B C 1
ATOM 7895 O O . GLU B 1 450 ? 21.922 -25.781 3.305 1 95.12 450 GLU B O 1
ATOM 7900 N N . GLU B 1 451 ? 20.125 -24.516 3.637 1 94.25 451 GLU B N 1
ATOM 7901 C CA . GLU B 1 451 ? 20.016 -24.906 5.043 1 94.25 451 GLU B CA 1
ATOM 7902 C C . GLU B 1 451 ? 19.797 -26.406 5.195 1 94.25 451 GLU B C 1
ATOM 7904 O O . GLU B 1 451 ? 20.25 -27 6.168 1 94.25 451 GLU B O 1
ATOM 7909 N N . GLU B 1 452 ? 19.125 -26.953 4.242 1 92.88 452 GLU B N 1
ATOM 7910 C CA . GLU B 1 452 ? 18.797 -28.375 4.285 1 92.88 452 GLU B CA 1
ATOM 7911 C C . GLU B 1 452 ? 19.844 -29.203 3.555 1 92.88 452 GLU B C 1
ATOM 7913 O O . GLU B 1 452 ? 19.641 -30.391 3.311 1 92.88 452 GLU B O 1
ATOM 7918 N N . GLY B 1 453 ? 20.953 -28.547 3.123 1 91.31 453 GLY B N 1
ATOM 7919 C CA . GLY B 1 453 ? 22.109 -29.266 2.596 1 91.31 453 GLY B CA 1
ATOM 7920 C C . GLY B 1 453 ? 22.062 -29.422 1.087 1 91.31 453 GLY B C 1
ATOM 7921 O O . GLY B 1 453 ? 22.875 -30.172 0.517 1 91.31 453 GLY B O 1
ATOM 7922 N N . VAL B 1 454 ? 21.141 -28.844 0.428 1 92.31 454 VAL B N 1
ATOM 7923 C CA . VAL B 1 454 ? 21.078 -28.875 -1.03 1 92.31 454 VAL B CA 1
ATOM 7924 C C . VAL B 1 454 ? 21.906 -27.719 -1.607 1 92.31 454 VAL B C 1
ATOM 7926 O O . VAL B 1 454 ? 21.609 -26.547 -1.345 1 92.31 454 VAL B O 1
ATOM 7929 N N . LYS B 1 455 ? 22.844 -28.047 -2.379 1 91.88 455 LYS B N 1
ATOM 7930 C CA . LYS B 1 455 ? 23.75 -27.031 -2.928 1 91.88 455 LYS B CA 1
ATOM 7931 C C . LYS B 1 455 ? 23.156 -26.406 -4.188 1 91.88 455 LYS B C 1
ATOM 7933 O O . LYS B 1 455 ? 22.609 -27.109 -5.039 1 91.88 455 LYS B O 1
ATOM 7938 N N . ILE B 1 456 ? 23.203 -25.094 -4.305 1 94.12 456 ILE B N 1
ATOM 7939 C CA . ILE B 1 456 ? 22.797 -24.359 -5.488 1 94.12 456 ILE B CA 1
ATOM 7940 C C . ILE B 1 456 ? 23.922 -23.453 -5.957 1 94.12 456 ILE B C 1
ATOM 7942 O O . ILE B 1 456 ? 24.266 -22.469 -5.289 1 94.12 456 ILE B O 1
ATOM 7946 N N . ASP B 1 457 ? 24.453 -23.703 -7.148 1 91.88 457 ASP B N 1
ATOM 7947 C CA . ASP B 1 457 ? 25.594 -22.969 -7.652 1 91.88 457 ASP B CA 1
ATOM 7948 C C . ASP B 1 457 ? 25.156 -21.859 -8.617 1 91.88 457 ASP B C 1
ATOM 7950 O O . ASP B 1 457 ? 25.828 -20.844 -8.758 1 91.88 457 ASP B O 1
ATOM 7954 N N . SER B 1 458 ? 24.141 -22.141 -9.305 1 91.69 458 SER B N 1
ATOM 7955 C CA . SER B 1 458 ? 23.656 -21.188 -10.297 1 91.69 458 SER B CA 1
ATOM 7956 C C . SER B 1 458 ? 22.141 -21.297 -10.477 1 91.69 458 SER B C 1
ATOM 7958 O O . SER B 1 458 ? 21.547 -22.297 -10.086 1 91.69 458 SER B O 1
ATOM 7960 N N . VAL B 1 459 ? 21.641 -20.203 -11.039 1 96.19 459 VAL B N 1
ATOM 7961 C CA . VAL B 1 459 ? 20.203 -20.141 -11.281 1 96.19 459 VAL B CA 1
ATOM 7962 C C . VAL B 1 459 ? 19.938 -19.875 -12.766 1 96.19 459 VAL B C 1
ATOM 7964 O O . VAL B 1 459 ? 20.625 -19.062 -13.391 1 96.19 459 VAL B O 1
ATOM 7967 N N . ILE B 1 460 ? 19.031 -20.594 -13.336 1 95.81 460 ILE B N 1
ATOM 7968 C CA . ILE B 1 460 ? 18.578 -20.375 -14.703 1 95.81 460 ILE B CA 1
ATOM 7969 C C . ILE B 1 460 ? 17.141 -19.844 -14.703 1 95.81 460 ILE B C 1
ATOM 7971 O O . ILE B 1 460 ? 16.25 -20.5 -14.156 1 95.81 460 ILE B O 1
ATOM 7975 N N . GLY B 1 461 ? 16.969 -18.688 -15.234 1 94.75 461 GLY B N 1
ATOM 7976 C CA . GLY B 1 461 ? 15.625 -18.156 -15.414 1 94.75 461 GLY B CA 1
ATOM 7977 C C . GLY B 1 461 ? 15.016 -18.516 -16.75 1 94.75 461 GLY B C 1
ATOM 7978 O O . GLY B 1 461 ? 15.664 -18.406 -17.797 1 94.75 461 GLY B O 1
ATOM 7979 N N . ILE B 1 462 ? 13.75 -19.016 -16.672 1 92.75 462 ILE B N 1
ATOM 7980 C CA . ILE B 1 462 ? 13.047 -19.312 -17.906 1 92.75 462 ILE B CA 1
ATOM 7981 C C . ILE B 1 462 ? 11.656 -18.688 -17.875 1 92.75 462 ILE B C 1
ATOM 7983 O O . ILE B 1 462 ? 11.133 -18.375 -16.812 1 92.75 462 ILE B O 1
ATOM 7987 N N . GLY B 1 463 ? 11.125 -18.406 -19.062 1 81.94 463 GLY B N 1
ATOM 7988 C CA . GLY B 1 463 ? 9.812 -17.797 -19.188 1 81.94 463 GLY B CA 1
ATOM 7989 C C . GLY B 1 463 ? 9.859 -16.406 -19.781 1 81.94 463 GLY B C 1
ATOM 7990 O O . GLY B 1 463 ? 10.938 -15.812 -19.906 1 81.94 463 GLY B O 1
ATOM 7991 N N . GLY B 1 464 ? 8.719 -15.906 -20.109 1 74.75 464 GLY B N 1
ATOM 7992 C CA . GLY B 1 464 ? 8.609 -14.625 -20.781 1 74.75 464 GLY B CA 1
ATOM 7993 C C . GLY B 1 464 ? 9.078 -13.453 -19.938 1 74.75 464 GLY B C 1
ATOM 7994 O O . GLY B 1 464 ? 9.766 -12.562 -20.438 1 74.75 464 GLY B O 1
ATOM 7995 N N . VAL B 1 465 ? 8.844 -13.469 -18.672 1 75.88 465 VAL B N 1
ATOM 7996 C CA . VAL B 1 465 ? 9.195 -12.359 -17.797 1 75.88 465 VAL B CA 1
ATOM 7997 C C . VAL B 1 465 ? 10.711 -12.305 -17.625 1 75.88 465 VAL B C 1
ATOM 7999 O O . VAL B 1 465 ? 11.297 -11.219 -17.578 1 75.88 465 VAL B O 1
ATOM 8002 N N . ALA B 1 466 ? 11.328 -13.445 -17.547 1 77.31 466 ALA B N 1
ATOM 8003 C CA . ALA B 1 466 ? 12.781 -13.484 -17.375 1 77.31 466 ALA B CA 1
ATOM 8004 C C . ALA B 1 466 ? 13.5 -12.805 -18.531 1 77.31 466 ALA B C 1
ATOM 8006 O O . ALA B 1 466 ? 14.477 -12.078 -18.328 1 77.31 466 ALA B O 1
ATOM 8007 N N . ARG B 1 467 ? 12.984 -12.984 -19.656 1 80 467 ARG B N 1
ATOM 8008 C CA . ARG B 1 467 ? 13.641 -12.438 -20.844 1 80 467 ARG B CA 1
ATOM 8009 C C . ARG B 1 467 ? 13.312 -10.953 -21.016 1 80 467 ARG B C 1
ATOM 8011 O O . ARG B 1 467 ? 14.133 -10.188 -21.516 1 80 467 ARG B O 1
ATOM 8018 N N . LYS B 1 468 ? 12.234 -10.594 -20.531 1 81.94 468 LYS B N 1
ATOM 8019 C CA . LYS B 1 468 ?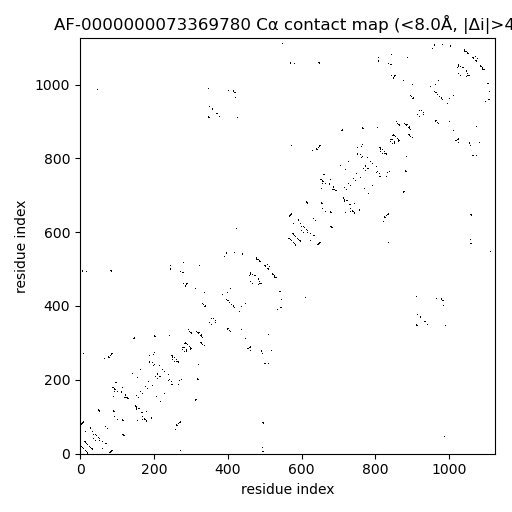 11.719 -9.258 -20.828 1 81.94 468 LYS B CA 1
ATOM 8020 C C . LYS B 1 468 ? 11.953 -8.305 -19.656 1 81.94 468 LYS B C 1
ATOM 8022 O O . LYS B 1 468 ? 11.609 -7.129 -19.734 1 81.94 468 LYS B O 1
ATOM 8027 N N . SER B 1 469 ? 12.609 -8.812 -18.625 1 89.69 469 SER B N 1
ATOM 8028 C CA . SER B 1 469 ? 12.695 -7.973 -17.438 1 89.69 469 SER B CA 1
ATOM 8029 C C . SER B 1 469 ? 14.117 -7.93 -16.906 1 89.69 469 SER B C 1
ATOM 8031 O O . SER B 1 469 ? 14.391 -8.422 -15.805 1 89.69 469 SER B O 1
ATOM 8033 N N . PRO B 1 470 ? 14.984 -7.219 -17.609 1 93.5 470 PRO B N 1
ATOM 8034 C CA . PRO B 1 470 ? 16.375 -7.129 -17.125 1 93.5 470 PRO B CA 1
ATOM 8035 C C . PRO B 1 470 ? 16.484 -6.57 -15.711 1 93.5 470 PRO B C 1
ATOM 8037 O O . PRO B 1 470 ? 17.312 -7.016 -14.93 1 93.5 470 PRO B O 1
ATOM 8040 N N . PHE B 1 471 ? 15.656 -5.66 -15.383 1 95.62 471 PHE B N 1
ATOM 8041 C CA . PHE B 1 471 ? 15.664 -5.035 -14.062 1 95.62 471 PHE B CA 1
ATOM 8042 C C . PHE B 1 471 ? 15.43 -6.07 -12.969 1 95.62 471 PHE B C 1
ATOM 8044 O O . PHE B 1 471 ? 16.156 -6.113 -11.977 1 95.62 471 PHE B O 1
ATOM 8051 N N . ILE B 1 472 ? 14.461 -6.934 -13.125 1 96.12 472 ILE B N 1
ATOM 8052 C CA . ILE B 1 472 ? 14.117 -7.949 -12.141 1 96.12 472 ILE B CA 1
ATOM 8053 C C . ILE B 1 472 ? 15.234 -8.977 -12.047 1 96.12 472 ILE B C 1
ATOM 8055 O O . ILE B 1 472 ? 15.609 -9.406 -10.953 1 96.12 472 ILE B O 1
ATOM 8059 N N . MET B 1 473 ? 15.82 -9.367 -13.195 1 96.06 473 MET B N 1
ATOM 8060 C CA . MET B 1 473 ? 16.875 -10.383 -13.211 1 96.06 473 MET B CA 1
ATOM 8061 C C . MET B 1 473 ? 18.141 -9.875 -12.539 1 96.06 473 MET B C 1
ATOM 8063 O O . MET B 1 473 ? 18.797 -10.609 -11.805 1 96.06 473 MET B O 1
ATOM 8067 N N . GLN B 1 474 ? 18.469 -8.648 -12.844 1 96.62 474 GLN B N 1
ATOM 8068 C CA . GLN B 1 474 ? 19.625 -8.062 -12.188 1 96.62 474 GLN B CA 1
ATOM 8069 C C . GLN B 1 474 ? 19.422 -7.949 -10.68 1 96.62 474 GLN B C 1
ATOM 8071 O O . GLN B 1 474 ? 20.328 -8.234 -9.898 1 96.62 474 GLN B O 1
ATOM 8076 N N . THR B 1 475 ? 18.234 -7.5 -10.297 1 97.44 475 THR B N 1
ATOM 8077 C CA . THR B 1 475 ? 17.922 -7.418 -8.875 1 97.44 475 THR B CA 1
ATOM 8078 C C . THR B 1 475 ? 18.016 -8.797 -8.219 1 97.44 475 THR B C 1
ATOM 8080 O O . THR B 1 475 ? 18.547 -8.93 -7.113 1 97.44 475 THR B O 1
ATOM 8083 N N . LEU B 1 476 ? 17.516 -9.789 -8.898 1 97.69 476 LEU B N 1
ATOM 8084 C CA . LEU B 1 476 ? 17.562 -11.156 -8.398 1 97.69 476 LEU B CA 1
ATOM 8085 C C . LEU B 1 476 ? 19 -11.617 -8.211 1 97.69 476 LEU B C 1
ATOM 8087 O O . LEU B 1 476 ? 19.328 -12.227 -7.191 1 97.69 476 LEU B O 1
ATOM 8091 N N . ALA B 1 477 ? 19.844 -11.336 -9.195 1 97.38 477 ALA B N 1
ATOM 8092 C CA . ALA B 1 477 ? 21.266 -11.688 -9.086 1 97.38 477 ALA B CA 1
ATOM 8093 C C . ALA B 1 477 ? 21.906 -11.016 -7.875 1 97.38 477 ALA B C 1
ATOM 8095 O O . ALA B 1 477 ? 22.688 -11.648 -7.152 1 97.38 477 ALA B O 1
ATOM 8096 N N . ASN B 1 478 ? 21.578 -9.766 -7.664 1 97.88 478 ASN B N 1
ATOM 8097 C CA . ASN B 1 478 ? 22.109 -9.016 -6.531 1 97.88 478 ASN B CA 1
ATOM 8098 C C . ASN B 1 478 ? 21.656 -9.602 -5.199 1 97.88 478 ASN B C 1
ATOM 8100 O O . ASN B 1 478 ? 22.438 -9.727 -4.262 1 97.88 478 ASN B O 1
ATOM 8104 N N . VAL B 1 479 ? 20.422 -9.938 -5.105 1 98.12 479 VAL B N 1
ATOM 8105 C CA . VAL B 1 479 ? 19.812 -10.398 -3.865 1 98.12 479 VAL B CA 1
ATOM 8106 C C . VAL B 1 479 ? 20.312 -11.797 -3.531 1 98.12 479 VAL B C 1
ATOM 8108 O O . VAL B 1 479 ? 20.641 -12.086 -2.377 1 98.12 479 VAL B O 1
ATOM 8111 N N . LEU B 1 480 ? 20.375 -12.688 -4.555 1 97.69 480 LEU B N 1
ATOM 8112 C CA . LEU B 1 480 ? 20.812 -14.062 -4.332 1 97.69 480 LEU B CA 1
ATOM 8113 C C . LEU B 1 480 ? 22.328 -14.148 -4.203 1 97.69 480 LEU B C 1
ATOM 8115 O O . LEU B 1 480 ? 22.859 -15.133 -3.682 1 97.69 480 LEU B O 1
ATOM 8119 N N . ASN B 1 481 ? 22.984 -13.125 -4.668 1 96.75 481 ASN B N 1
ATOM 8120 C CA . ASN B 1 481 ? 24.438 -13.133 -4.77 1 96.75 481 ASN B CA 1
ATOM 8121 C C . ASN B 1 481 ? 24.938 -14.352 -5.535 1 96.75 481 ASN B C 1
ATOM 8123 O O . ASN B 1 481 ? 25.812 -15.07 -5.055 1 96.75 481 ASN B O 1
ATOM 8127 N N . LYS B 1 482 ? 24.281 -14.672 -6.66 1 96.12 482 LYS B N 1
ATOM 8128 C CA . LYS B 1 482 ? 24.578 -15.758 -7.582 1 96.12 482 LYS B CA 1
ATOM 8129 C C . LYS B 1 482 ? 24.312 -15.352 -9.023 1 96.12 482 LYS B C 1
ATOM 8131 O O . LYS B 1 482 ? 23.453 -14.508 -9.289 1 96.12 482 LYS B O 1
ATOM 8136 N N . PRO B 1 483 ? 25.062 -15.867 -9.953 1 95.5 483 PRO B N 1
ATOM 8137 C CA . PRO B 1 483 ? 24.766 -15.57 -11.352 1 95.5 483 PRO B CA 1
ATOM 8138 C C . PRO B 1 483 ? 23.406 -16.125 -11.797 1 95.5 483 PRO B C 1
ATOM 8140 O O . PRO B 1 483 ? 23.016 -17.203 -11.367 1 95.5 483 PRO B O 1
ATOM 8143 N N . ILE B 1 484 ? 22.719 -15.344 -12.641 1 95.88 484 ILE B N 1
ATOM 8144 C CA . ILE B 1 484 ? 21.453 -15.75 -13.25 1 95.88 484 ILE B CA 1
ATOM 8145 C C . ILE B 1 484 ? 21.625 -15.875 -14.758 1 95.88 484 ILE B C 1
ATOM 8147 O O . ILE B 1 484 ? 21.938 -14.891 -15.438 1 95.88 484 ILE B O 1
ATOM 8151 N N . LYS B 1 485 ? 21.422 -17.047 -15.234 1 94.94 485 LYS B N 1
ATOM 8152 C CA . LYS B 1 485 ? 21.422 -17.281 -16.672 1 94.94 485 LYS B CA 1
ATOM 8153 C C . LYS B 1 485 ? 20 -17.266 -17.234 1 94.94 485 LYS B C 1
ATOM 8155 O O . LYS B 1 485 ? 19.062 -17.703 -16.562 1 94.94 485 LYS B O 1
ATOM 8160 N N . ILE B 1 486 ? 19.859 -16.734 -18.406 1 94.19 486 ILE B N 1
ATOM 8161 C CA . ILE B 1 486 ? 18.531 -16.672 -19.031 1 94.19 486 ILE B CA 1
ATOM 8162 C C . ILE B 1 486 ? 18.484 -17.609 -20.234 1 94.19 486 ILE B C 1
ATOM 8164 O O . ILE B 1 486 ? 19.328 -17.516 -21.125 1 94.19 486 ILE B O 1
ATOM 8168 N N . ALA B 1 487 ? 17.516 -18.5 -20.25 1 92.38 487 ALA B N 1
ATOM 8169 C CA . ALA B 1 487 ? 17.328 -19.359 -21.406 1 92.38 487 ALA B CA 1
ATOM 8170 C C . ALA B 1 487 ? 16.969 -18.547 -22.656 1 92.38 487 ALA B C 1
ATOM 8172 O O . ALA B 1 487 ? 16.188 -17.594 -22.562 1 92.38 487 ALA B O 1
ATOM 8173 N N . ALA B 1 488 ? 17.438 -18.922 -23.828 1 89.38 488 ALA B N 1
ATOM 8174 C CA . ALA B 1 488 ? 17.234 -18.188 -25.078 1 89.38 488 ALA B CA 1
ATOM 8175 C C . ALA B 1 488 ? 15.828 -18.438 -25.625 1 89.38 488 ALA B C 1
ATOM 8177 O O . ALA B 1 488 ? 15.25 -17.562 -26.281 1 89.38 488 ALA B O 1
ATOM 8178 N N . SER B 1 489 ? 15.297 -19.547 -25.297 1 87.19 489 SER B N 1
ATOM 8179 C CA . SER B 1 489 ? 13.977 -19.875 -25.812 1 87.19 489 SER B CA 1
ATOM 8180 C C . SER B 1 489 ? 12.883 -19.141 -25.047 1 87.19 489 SER B C 1
ATOM 8182 O O . SER B 1 489 ? 12.906 -19.109 -23.812 1 87.19 489 SER B O 1
ATOM 8184 N N . ASP B 1 490 ? 11.812 -18.688 -25.781 1 82.69 490 ASP B N 1
ATOM 8185 C CA . ASP B 1 490 ? 10.648 -18.047 -25.172 1 82.69 490 ASP B CA 1
ATOM 8186 C C . ASP B 1 490 ? 9.648 -19.094 -24.688 1 82.69 490 ASP B C 1
ATOM 8188 O O . ASP B 1 490 ? 8.742 -18.797 -23.906 1 82.69 490 ASP B O 1
ATOM 8192 N N . GLN B 1 491 ? 9.859 -20.312 -25.141 1 90.19 491 GLN B N 1
ATOM 8193 C CA . GLN B 1 491 ? 8.914 -21.391 -24.875 1 90.19 491 GLN B CA 1
ATOM 8194 C C . GLN B 1 491 ? 9.609 -22.609 -24.297 1 90.19 491 GLN B C 1
ATOM 8196 O O . GLN B 1 491 ? 9.391 -23.734 -24.75 1 90.19 491 GLN B O 1
ATOM 8201 N N . THR B 1 492 ? 10.414 -22.344 -23.312 1 94.81 492 THR B N 1
ATOM 8202 C CA . THR B 1 492 ? 11.273 -23.375 -22.75 1 94.81 492 THR B CA 1
ATOM 8203 C C . THR B 1 492 ? 10.445 -24.547 -22.219 1 94.81 492 THR B C 1
ATOM 8205 O O . THR B 1 492 ? 10.828 -25.703 -22.375 1 94.81 492 THR B O 1
ATOM 8208 N N . PRO B 1 493 ? 9.297 -24.297 -21.578 1 96.62 493 PRO B N 1
ATOM 8209 C CA . PRO B 1 493 ? 8.492 -25.422 -21.125 1 96.62 493 PRO B CA 1
ATOM 8210 C C . PRO B 1 493 ? 8 -26.297 -22.281 1 96.62 493 PRO B C 1
ATOM 8212 O O . PRO B 1 493 ? 8.078 -27.531 -22.219 1 96.62 493 PRO B O 1
ATOM 8215 N N . ALA B 1 494 ? 7.57 -25.672 -23.359 1 97.75 494 ALA B N 1
ATOM 8216 C CA . ALA B 1 494 ? 7.141 -26.438 -24.531 1 97.75 494 ALA B CA 1
ATOM 8217 C C . ALA B 1 494 ? 8.305 -27.203 -25.141 1 97.75 494 ALA B C 1
ATOM 8219 O O . ALA B 1 494 ? 8.133 -28.328 -25.625 1 97.75 494 ALA B O 1
ATOM 8220 N N . LEU B 1 495 ? 9.43 -26.578 -25.125 1 97.5 495 LEU B N 1
ATOM 8221 C CA . LEU B 1 495 ? 10.625 -27.25 -25.625 1 97.5 495 LEU B CA 1
ATOM 8222 C C . LEU B 1 495 ? 10.938 -28.484 -24.797 1 97.5 495 LEU B C 1
ATOM 8224 O O . LEU B 1 495 ? 11.305 -29.531 -25.328 1 97.5 495 LEU B O 1
ATOM 8228 N N . GLY B 1 496 ? 10.852 -28.328 -23.484 1 98.38 496 GLY B N 1
ATOM 8229 C CA . GLY B 1 496 ? 11.023 -29.484 -22.609 1 98.38 496 GLY B CA 1
ATOM 8230 C C . GLY B 1 496 ? 10.047 -30.609 -22.906 1 98.38 496 GLY B C 1
ATOM 8231 O O . GLY B 1 496 ? 10.43 -31.781 -22.906 1 98.38 496 GLY B O 1
ATOM 8232 N N . ALA B 1 497 ? 8.844 -30.25 -23.125 1 98.75 497 ALA B N 1
ATOM 8233 C CA . ALA B 1 497 ? 7.848 -31.25 -23.5 1 98.75 497 ALA B CA 1
ATOM 8234 C C . ALA B 1 497 ? 8.242 -31.953 -24.797 1 98.75 497 ALA B C 1
ATOM 8236 O O . ALA B 1 497 ? 8.094 -33.156 -24.922 1 98.75 497 ALA B O 1
ATOM 8237 N N . ALA B 1 498 ? 8.734 -31.219 -25.75 1 98.69 498 ALA B N 1
ATOM 8238 C CA . ALA B 1 498 ? 9.188 -31.797 -27.016 1 98.69 498 ALA B CA 1
ATOM 8239 C C . ALA B 1 498 ? 10.32 -32.781 -26.781 1 98.69 498 ALA B C 1
ATOM 8241 O O . ALA B 1 498 ? 10.406 -33.812 -27.469 1 98.69 498 ALA B O 1
ATOM 8242 N N . ILE B 1 499 ? 11.133 -32.5 -25.859 1 98.69 499 ILE B N 1
ATOM 8243 C CA . ILE B 1 499 ? 12.25 -33.375 -25.516 1 98.69 499 ILE B CA 1
ATOM 8244 C C . ILE B 1 499 ? 11.719 -34.719 -24.984 1 98.69 499 ILE B C 1
ATOM 8246 O O . ILE B 1 499 ? 12.156 -35.781 -25.422 1 98.69 499 ILE B O 1
ATOM 8250 N N . TYR B 1 500 ? 10.781 -34.656 -24.047 1 98.88 500 TYR B N 1
ATOM 8251 C CA . TYR B 1 500 ? 10.148 -35.875 -23.547 1 98.88 500 TYR B CA 1
ATOM 8252 C C . TYR B 1 500 ? 9.523 -36.656 -24.703 1 98.88 500 TYR B C 1
ATOM 8254 O O . TYR B 1 500 ? 9.648 -37.875 -24.75 1 98.88 500 TYR B O 1
ATOM 8262 N N . ALA B 1 501 ? 8.859 -35.938 -25.594 1 98.88 501 ALA B N 1
ATOM 8263 C CA . ALA B 1 501 ? 8.219 -36.594 -26.734 1 98.88 501 ALA B CA 1
ATOM 8264 C C . ALA B 1 501 ? 9.234 -37.344 -27.594 1 98.88 501 ALA B C 1
ATOM 8266 O O . ALA B 1 501 ? 8.969 -38.438 -28.078 1 98.88 501 ALA B O 1
ATOM 8267 N N . ALA B 1 502 ? 10.375 -36.781 -27.828 1 98.75 502 ALA B N 1
ATOM 8268 C CA . ALA B 1 502 ? 11.43 -37.375 -28.641 1 98.75 502 ALA B CA 1
ATOM 8269 C C . ALA B 1 502 ? 11.93 -38.688 -28.016 1 98.75 502 ALA B C 1
ATOM 8271 O O . ALA B 1 502 ? 12.211 -39.656 -28.719 1 98.75 502 ALA B O 1
ATOM 8272 N N . VAL B 1 503 ? 12.055 -38.688 -26.719 1 98.75 503 VAL B N 1
ATOM 8273 C CA . VAL B 1 503 ? 12.516 -39.875 -26.031 1 98.75 503 VAL B CA 1
ATOM 8274 C C . VAL B 1 503 ? 11.43 -40.938 -26.047 1 98.75 503 VAL B C 1
ATOM 8276 O O . VAL B 1 503 ? 11.703 -42.125 -26.344 1 98.75 503 VAL B O 1
ATOM 8279 N N . ALA B 1 504 ? 10.219 -40.562 -25.734 1 98.81 504 ALA B N 1
ATOM 8280 C CA . ALA B 1 504 ? 9.102 -41.5 -25.719 1 98.81 504 ALA B CA 1
ATOM 8281 C C . ALA B 1 504 ? 8.906 -42.125 -27.078 1 98.81 504 ALA B C 1
ATOM 8283 O O . ALA B 1 504 ? 8.492 -43.281 -27.188 1 98.81 504 ALA B O 1
ATOM 8284 N N . ALA B 1 505 ? 9.227 -41.375 -28.141 1 98.44 505 ALA B N 1
ATOM 8285 C CA . ALA B 1 505 ? 9.062 -41.844 -29.516 1 98.44 505 ALA B CA 1
ATOM 8286 C C . ALA B 1 505 ? 10.25 -42.719 -29.938 1 98.44 505 ALA B C 1
ATOM 8288 O O . ALA B 1 505 ? 10.281 -43.219 -31.062 1 98.44 505 ALA B O 1
ATOM 8289 N N . GLY B 1 506 ? 11.242 -42.812 -29.125 1 98 506 GLY B N 1
ATOM 8290 C CA . GLY B 1 506 ? 12.375 -43.656 -29.375 1 98 506 GLY B CA 1
ATOM 8291 C C . GLY B 1 506 ? 13.461 -43 -30.203 1 98 506 GLY B C 1
ATOM 8292 O O . GLY B 1 506 ? 14.352 -43.688 -30.719 1 98 506 GLY B O 1
ATOM 8293 N N . ILE B 1 507 ? 13.398 -41.75 -30.359 1 98.06 507 ILE B N 1
ATOM 8294 C CA . ILE B 1 507 ? 14.375 -41.031 -31.172 1 98.06 507 ILE B CA 1
ATOM 8295 C C . ILE B 1 507 ? 15.68 -40.875 -30.391 1 98.06 507 ILE B C 1
ATOM 8297 O O . ILE B 1 507 ? 16.766 -41 -30.953 1 98.06 507 ILE B O 1
ATOM 8301 N N . TYR B 1 508 ? 15.602 -40.562 -29.141 1 98.06 508 TYR B N 1
ATOM 8302 C CA . TYR B 1 508 ? 16.75 -40.5 -28.234 1 98.06 508 TYR B CA 1
ATOM 8303 C C . TYR B 1 508 ? 16.609 -41.531 -27.125 1 98.06 508 TYR B C 1
ATOM 8305 O O . TYR B 1 508 ? 15.5 -41.906 -26.719 1 98.06 508 TYR B O 1
ATOM 8313 N N . PRO B 1 509 ? 17.703 -41.938 -26.531 1 97.81 509 PRO B N 1
ATOM 8314 C CA . PRO B 1 509 ? 17.641 -43.031 -25.547 1 97.81 509 PRO B CA 1
ATOM 8315 C C . PRO B 1 509 ? 17.203 -42.562 -24.172 1 97.81 509 PRO B C 1
ATOM 8317 O O . PRO B 1 509 ? 16.719 -43.344 -23.359 1 97.81 509 PRO B O 1
ATOM 8320 N N . ASN B 1 510 ? 17.547 -41.281 -23.922 1 97.38 510 ASN B N 1
ATOM 8321 C CA . ASN B 1 510 ? 17.172 -40.75 -22.609 1 97.38 510 ASN B CA 1
ATOM 8322 C C . ASN B 1 510 ? 17.031 -39.219 -22.641 1 97.38 510 ASN B C 1
ATOM 8324 O O . ASN B 1 510 ? 17.422 -38.594 -23.609 1 97.38 510 ASN B O 1
ATOM 8328 N N . VAL B 1 511 ? 16.516 -38.719 -21.562 1 98.12 511 VAL B N 1
ATOM 8329 C CA . VAL B 1 511 ? 16.141 -37.312 -21.469 1 98.12 511 VAL B CA 1
ATOM 8330 C C . VAL B 1 511 ? 17.391 -36.438 -21.469 1 98.12 511 VAL B C 1
ATOM 8332 O O . VAL B 1 511 ? 17.406 -35.375 -22.078 1 98.12 511 VAL B O 1
ATOM 8335 N N . ILE B 1 512 ? 18.453 -36.844 -20.844 1 97 512 ILE B N 1
ATOM 8336 C CA . ILE B 1 512 ? 19.672 -36.062 -20.734 1 97 512 ILE B CA 1
ATOM 8337 C C . ILE B 1 512 ? 20.266 -35.844 -22.125 1 97 512 ILE B C 1
ATOM 8339 O O . ILE B 1 512 ? 20.594 -34.688 -22.484 1 97 512 ILE B O 1
ATOM 8343 N N . GLU B 1 513 ? 20.391 -36.875 -22.906 1 96.81 513 GLU B N 1
ATOM 8344 C CA . GLU B 1 513 ? 20.953 -36.781 -24.234 1 96.81 513 GLU B CA 1
ATOM 8345 C C . GLU B 1 513 ? 20.078 -35.938 -25.156 1 96.81 513 GLU B C 1
ATOM 8347 O O . GLU B 1 513 ? 20.578 -35.094 -25.906 1 96.81 513 GLU B O 1
ATOM 8352 N N . ALA B 1 514 ? 18.812 -36.188 -25.078 1 97.69 514 ALA B N 1
ATOM 8353 C CA . ALA B 1 514 ? 17.891 -35.375 -25.875 1 97.69 514 ALA B CA 1
ATOM 8354 C C . ALA B 1 514 ? 17.969 -33.906 -25.5 1 97.69 514 ALA B C 1
ATOM 8356 O O . ALA B 1 514 ? 17.984 -33.031 -26.391 1 97.69 514 ALA B O 1
ATOM 8357 N N . SER B 1 515 ? 17.969 -33.625 -24.234 1 97.19 515 SER B N 1
ATOM 8358 C CA . SER B 1 515 ? 18.031 -32.25 -23.734 1 97.19 515 SER B CA 1
ATOM 8359 C C . SER B 1 515 ? 19.281 -31.547 -24.203 1 97.19 515 SER B C 1
ATOM 8361 O O . SER B 1 515 ? 19.234 -30.359 -24.578 1 97.19 515 SER B O 1
ATOM 8363 N N . GLN B 1 516 ? 20.406 -32.188 -24.203 1 95.44 516 GLN B N 1
ATOM 8364 C CA . GLN B 1 516 ? 21.672 -31.578 -24.641 1 95.44 516 GLN B CA 1
ATOM 8365 C C . GLN B 1 516 ? 21.641 -31.219 -26.109 1 95.44 516 GLN B C 1
ATOM 8367 O O . GLN B 1 516 ? 22.234 -30.219 -26.531 1 95.44 516 GLN B O 1
ATOM 8372 N N . LYS B 1 517 ? 20.906 -31.969 -26.844 1 94.94 517 LYS B N 1
ATOM 8373 C CA . LYS B 1 517 ? 20.859 -31.766 -28.281 1 94.94 517 LYS B CA 1
ATOM 8374 C C . LYS B 1 517 ? 19.797 -30.766 -28.688 1 94.94 517 LYS B C 1
ATOM 8376 O O . LYS B 1 517 ? 19.969 -29.984 -29.625 1 94.94 517 LYS B O 1
ATOM 8381 N N . ILE B 1 518 ? 18.625 -30.812 -28.031 1 95.81 518 ILE B N 1
ATOM 8382 C CA . ILE B 1 518 ? 17.438 -30.078 -28.453 1 95.81 518 ILE B CA 1
ATOM 8383 C C . ILE B 1 518 ? 17.25 -28.859 -27.547 1 95.81 518 ILE B C 1
ATOM 8385 O O . ILE B 1 518 ? 16.625 -27.875 -27.953 1 95.81 518 ILE B O 1
ATOM 8389 N N . GLY B 1 519 ? 17.703 -28.922 -26.344 1 94.62 519 GLY B N 1
ATOM 8390 C CA . GLY B 1 519 ? 17.422 -27.922 -25.328 1 94.62 519 GLY B CA 1
ATOM 8391 C C . GLY B 1 519 ? 17.875 -26.531 -25.719 1 94.62 519 GLY B C 1
ATOM 8392 O O . GLY B 1 519 ? 18.578 -26.359 -26.734 1 94.62 519 GLY B O 1
ATOM 8393 N N . SER B 1 520 ? 17.469 -25.578 -24.922 1 93.56 520 SER B N 1
ATOM 8394 C CA . SER B 1 520 ? 17.672 -24.156 -25.219 1 93.56 520 SER B CA 1
ATOM 8395 C C . SER B 1 520 ? 19.109 -23.734 -24.938 1 93.56 520 SER B C 1
ATOM 8397 O O . SER B 1 520 ? 19.719 -24.172 -23.953 1 93.56 520 SER B O 1
ATOM 8399 N N . ASP B 1 521 ? 19.641 -22.812 -25.766 1 92.44 521 ASP B N 1
ATOM 8400 C CA . ASP B 1 521 ? 20.859 -22.078 -25.422 1 92.44 521 ASP B CA 1
ATOM 8401 C C . ASP B 1 521 ? 20.562 -20.969 -24.422 1 92.44 521 ASP B C 1
ATOM 8403 O O . ASP B 1 521 ? 19.453 -20.859 -23.922 1 92.44 521 ASP B O 1
ATOM 8407 N N . PHE B 1 522 ? 21.594 -20.25 -24.078 1 90.94 522 PHE B N 1
ATOM 8408 C CA . PHE B 1 522 ? 21.438 -19.156 -23.141 1 90.94 522 PHE B CA 1
ATOM 8409 C C . PHE B 1 522 ? 21.641 -17.812 -23.828 1 90.94 522 PHE B C 1
ATOM 8411 O O . PHE B 1 522 ? 22.484 -17.688 -24.719 1 90.94 522 PHE B O 1
ATOM 8418 N N . ASP B 1 523 ? 20.797 -16.797 -23.578 1 84.62 523 ASP B N 1
ATOM 8419 C CA . ASP B 1 523 ? 20.797 -15.484 -24.219 1 84.62 523 ASP B CA 1
ATOM 8420 C C . ASP B 1 523 ? 21.422 -14.43 -23.312 1 84.62 523 ASP B C 1
ATOM 8422 O O . ASP B 1 523 ? 21.625 -13.289 -23.734 1 84.62 523 ASP B O 1
ATOM 8426 N N . GLY B 1 524 ? 21.844 -14.719 -22.172 1 87.12 524 GLY B N 1
ATOM 8427 C CA . GLY B 1 524 ? 22.375 -13.688 -21.297 1 87.12 524 GLY B CA 1
ATOM 8428 C C . GLY B 1 524 ? 22.625 -14.18 -19.875 1 87.12 524 GLY B C 1
ATOM 8429 O O . GLY B 1 524 ? 22.156 -15.258 -19.5 1 87.12 524 GLY B O 1
ATOM 8430 N N . GLU B 1 525 ? 23.453 -13.375 -19.25 1 93.81 525 GLU B N 1
ATOM 8431 C CA . GLU B 1 525 ? 23.812 -13.68 -17.875 1 93.81 525 GLU B CA 1
ATOM 8432 C C . GLU B 1 525 ? 23.922 -12.406 -17.031 1 93.81 525 GLU B C 1
ATOM 8434 O O . GLU B 1 525 ? 24.375 -11.375 -17.516 1 93.81 525 GLU B O 1
ATOM 8439 N N . TYR B 1 526 ? 23.344 -12.453 -15.875 1 95.62 526 TYR B N 1
ATOM 8440 C CA . TYR B 1 526 ? 23.438 -11.359 -14.914 1 95.62 526 TYR B CA 1
ATOM 8441 C C . TYR B 1 526 ? 24.312 -11.75 -13.727 1 95.62 526 TYR B C 1
ATOM 8443 O O . TYR B 1 526 ? 24.188 -12.852 -13.188 1 95.62 526 TYR B O 1
ATOM 8451 N N . PHE B 1 527 ? 25.234 -10.859 -13.391 1 96.94 527 PHE B N 1
ATOM 8452 C CA . PHE B 1 527 ? 26.125 -11.102 -12.266 1 96.94 527 PHE B CA 1
ATOM 8453 C C . PHE B 1 527 ? 25.812 -10.141 -11.117 1 96.94 527 PHE B C 1
ATOM 8455 O O . PHE B 1 527 ? 25.406 -9 -11.352 1 96.94 527 PHE B O 1
ATOM 8462 N N . PRO B 1 528 ? 26.016 -10.641 -9.875 1 97.06 528 PRO B N 1
ATOM 8463 C CA . PRO B 1 528 ? 25.828 -9.734 -8.742 1 97.06 528 PRO B CA 1
ATOM 8464 C C . PRO B 1 528 ? 26.719 -8.5 -8.812 1 97.06 528 PRO B C 1
ATOM 8466 O O . PRO B 1 528 ? 27.891 -8.609 -9.195 1 97.06 528 PRO B O 1
ATOM 8469 N N . GLN B 1 529 ? 26.156 -7.398 -8.508 1 96.12 529 GLN B N 1
ATOM 8470 C CA . GLN B 1 529 ? 26.906 -6.156 -8.359 1 96.12 529 GLN B CA 1
ATOM 8471 C C . GLN B 1 529 ? 27.281 -5.914 -6.902 1 96.12 529 GLN B C 1
ATOM 8473 O O . GLN B 1 529 ? 26.422 -5.574 -6.082 1 96.12 529 GLN B O 1
ATOM 8478 N N . THR B 1 530 ? 28.5 -5.934 -6.625 1 93.12 530 THR B N 1
ATOM 8479 C CA . THR B 1 530 ? 29.031 -5.992 -5.266 1 93.12 530 THR B CA 1
ATOM 8480 C C . THR B 1 530 ? 28.516 -4.816 -4.434 1 93.12 530 THR B C 1
ATOM 8482 O O . THR B 1 530 ? 28.203 -4.973 -3.252 1 93.12 530 THR B O 1
ATOM 8485 N N . ASP B 1 531 ? 28.469 -3.66 -4.977 1 90.88 531 ASP B N 1
ATOM 8486 C CA . ASP B 1 531 ? 28.047 -2.467 -4.25 1 90.88 531 ASP B CA 1
ATOM 8487 C C . ASP B 1 531 ? 26.562 -2.525 -3.898 1 90.88 531 ASP B C 1
ATOM 8489 O O . ASP B 1 531 ? 26.125 -1.909 -2.928 1 90.88 531 ASP B O 1
ATOM 8493 N N . LYS B 1 532 ? 25.812 -3.311 -4.586 1 94.75 532 LYS B N 1
ATOM 8494 C CA . LYS B 1 532 ? 24.375 -3.398 -4.359 1 94.75 532 LYS B CA 1
ATOM 8495 C C . LYS B 1 532 ? 24.031 -4.566 -3.439 1 94.75 532 LYS B C 1
ATOM 8497 O O . LYS B 1 532 ? 22.984 -4.559 -2.783 1 94.75 532 LYS B O 1
ATOM 8502 N N . VAL B 1 533 ? 24.875 -5.559 -3.361 1 95.88 533 VAL B N 1
ATOM 8503 C CA . VAL B 1 533 ? 24.625 -6.766 -2.582 1 95.88 533 VAL B CA 1
ATOM 8504 C C . VAL B 1 533 ? 24.422 -6.398 -1.112 1 95.88 533 VAL B C 1
ATOM 8506 O O . VAL B 1 533 ? 23.5 -6.883 -0.462 1 95.88 533 VAL B O 1
ATOM 8509 N N . GLU B 1 534 ? 25.266 -5.508 -0.674 1 93.56 534 GLU B N 1
ATOM 8510 C CA . GLU B 1 534 ? 25.188 -5.105 0.726 1 93.56 534 GLU B CA 1
ATOM 8511 C C . GLU B 1 534 ? 23.891 -4.324 0.994 1 93.56 534 GLU B C 1
ATOM 8513 O O . GLU B 1 534 ? 23.266 -4.508 2.035 1 93.56 534 GLU B O 1
ATOM 8518 N N . ALA B 1 535 ? 23.609 -3.455 0.111 1 94.19 535 ALA B N 1
ATOM 8519 C CA . ALA B 1 535 ? 22.391 -2.66 0.247 1 94.19 535 ALA B CA 1
ATOM 8520 C C . ALA B 1 535 ? 21.141 -3.553 0.253 1 94.19 535 ALA B C 1
ATOM 8522 O O . ALA B 1 535 ? 20.219 -3.344 1.049 1 94.19 535 ALA B O 1
ATOM 8523 N N . TYR B 1 536 ? 21.109 -4.539 -0.57 1 96.75 536 TYR B N 1
ATOM 8524 C CA . TYR B 1 536 ? 19.969 -5.441 -0.651 1 96.75 536 TYR B CA 1
ATOM 8525 C C . TYR B 1 536 ? 19.891 -6.336 0.581 1 96.75 536 TYR B C 1
ATOM 8527 O O . TYR B 1 536 ? 18.797 -6.738 0.998 1 96.75 536 TYR B O 1
ATOM 8535 N N . HIS B 1 537 ? 21.047 -6.598 1.153 1 95.62 537 HIS B N 1
ATOM 8536 C CA . HIS B 1 537 ? 21.031 -7.379 2.385 1 95.62 537 HIS B CA 1
ATOM 8537 C C . HIS B 1 537 ? 20.312 -6.629 3.504 1 95.62 537 HIS B C 1
ATOM 8539 O O . HIS B 1 537 ? 19.578 -7.227 4.285 1 95.62 537 HIS B O 1
ATOM 8545 N N . LYS B 1 538 ? 20.547 -5.332 3.564 1 94.38 538 LYS B N 1
ATOM 8546 C CA . LYS B 1 538 ? 19.859 -4.52 4.559 1 94.38 538 LYS B CA 1
ATOM 8547 C C . LYS B 1 538 ? 18.344 -4.531 4.324 1 94.38 538 LYS B C 1
ATOM 8549 O O . LYS B 1 538 ? 17.562 -4.625 5.273 1 94.38 538 LYS B O 1
ATOM 8554 N N . LEU B 1 539 ? 17.953 -4.387 3.115 1 96.69 539 LEU B N 1
ATOM 8555 C CA . LEU B 1 539 ? 16.547 -4.422 2.758 1 96.69 539 LEU B CA 1
ATOM 8556 C C . LEU B 1 539 ? 15.945 -5.793 3.051 1 96.69 539 LEU B C 1
ATOM 8558 O O . LEU B 1 539 ? 14.781 -5.895 3.449 1 96.69 539 LEU B O 1
ATOM 8562 N N . LEU B 1 540 ? 16.75 -6.855 2.873 1 97.44 540 LEU B N 1
ATOM 8563 C CA . LEU B 1 540 ? 16.297 -8.211 3.18 1 97.44 540 LEU B CA 1
ATOM 8564 C C . LEU B 1 540 ? 15.984 -8.359 4.664 1 97.44 540 LEU B C 1
ATOM 8566 O O . LEU B 1 540 ? 15.008 -9.008 5.035 1 97.44 540 LEU B O 1
ATOM 8570 N N . LEU B 1 541 ? 16.797 -7.785 5.48 1 96.56 541 LEU B N 1
ATOM 8571 C CA . LEU B 1 541 ? 16.547 -7.828 6.918 1 96.56 541 LEU B CA 1
ATOM 8572 C C . LEU B 1 541 ? 15.227 -7.152 7.258 1 96.56 541 LEU B C 1
ATOM 8574 O O . LEU B 1 541 ? 14.469 -7.648 8.102 1 96.56 541 LEU B O 1
ATOM 8578 N N . ALA B 1 542 ? 14.938 -6.027 6.629 1 96.44 542 ALA B N 1
ATOM 8579 C CA . ALA B 1 542 ? 13.664 -5.34 6.824 1 96.44 542 ALA B CA 1
ATOM 8580 C C . ALA B 1 542 ? 12.492 -6.188 6.328 1 96.44 542 ALA B C 1
ATOM 8582 O O . ALA B 1 542 ? 11.43 -6.207 6.949 1 96.44 542 ALA B O 1
ATOM 8583 N N . TYR B 1 543 ? 12.742 -6.871 5.223 1 97.75 543 TYR B N 1
ATOM 8584 C CA . TYR B 1 543 ? 11.758 -7.812 4.703 1 97.75 543 TYR B CA 1
ATOM 8585 C C . TYR B 1 543 ? 11.453 -8.906 5.723 1 97.75 543 TYR B C 1
ATOM 8587 O O . TYR B 1 543 ? 10.289 -9.266 5.926 1 97.75 543 TYR B O 1
ATOM 8595 N N . GLU B 1 544 ? 12.43 -9.383 6.344 1 97.12 544 GLU B N 1
ATOM 8596 C CA . GLU B 1 544 ? 12.273 -10.438 7.34 1 97.12 544 GLU B CA 1
ATOM 8597 C C . GLU B 1 544 ? 11.484 -9.945 8.547 1 97.12 544 GLU B C 1
ATOM 8599 O O . GLU B 1 544 ? 10.664 -10.68 9.102 1 97.12 544 GLU B O 1
ATOM 8604 N N . GLN B 1 545 ? 11.68 -8.719 8.922 1 95.56 545 GLN B N 1
ATOM 8605 C CA . GLN B 1 545 ? 10.922 -8.141 10.023 1 95.56 545 GLN B CA 1
ATOM 8606 C C . GLN B 1 545 ? 9.438 -8.023 9.664 1 95.56 545 GLN B C 1
ATOM 8608 O O . GLN B 1 545 ? 8.57 -8.336 10.477 1 95.56 545 GLN B O 1
ATOM 8613 N N . LEU B 1 546 ? 9.211 -7.531 8.5 1 97.44 546 LEU B N 1
ATOM 8614 C CA . LEU B 1 546 ? 7.832 -7.402 8.039 1 97.44 546 LEU B CA 1
ATOM 8615 C C . LEU B 1 546 ? 7.172 -8.773 7.91 1 97.44 546 LEU B C 1
ATOM 8617 O O . LEU B 1 546 ? 5.984 -8.922 8.211 1 97.44 546 LEU B O 1
ATOM 8621 N N . SER B 1 547 ? 7.969 -9.781 7.449 1 97.38 547 SER B N 1
ATOM 8622 C CA . SER B 1 547 ? 7.477 -11.148 7.352 1 97.38 547 SER B CA 1
ATOM 8623 C C . SER B 1 547 ? 7.07 -11.688 8.719 1 97.38 547 SER B C 1
ATOM 8625 O O . SER B 1 547 ? 6.047 -12.359 8.852 1 97.38 547 SER B O 1
ATOM 8627 N N . ALA B 1 548 ? 7.848 -11.406 9.695 1 95.19 548 ALA B N 1
ATOM 8628 C CA . ALA B 1 548 ? 7.574 -11.867 11.055 1 95.19 548 ALA B CA 1
ATOM 8629 C C . ALA B 1 548 ? 6.309 -11.227 11.609 1 95.19 548 ALA B C 1
ATOM 8631 O O . ALA B 1 548 ? 5.57 -11.852 12.375 1 95.19 548 ALA B O 1
ATOM 8632 N N . PHE B 1 549 ? 6.051 -10.016 11.297 1 94.75 549 PHE B N 1
ATOM 8633 C CA . PHE B 1 549 ? 4.809 -9.359 11.68 1 94.75 549 PHE B CA 1
ATOM 8634 C C . PHE B 1 549 ? 3.607 -10.055 11.055 1 94.75 549 PHE B C 1
ATOM 8636 O O . PHE B 1 549 ? 2.605 -10.305 11.727 1 94.75 549 PHE B O 1
ATOM 8643 N N . ALA B 1 550 ? 3.74 -10.359 9.742 1 95.12 550 ALA B N 1
ATOM 8644 C CA . ALA B 1 550 ? 2.625 -10.938 8.992 1 95.12 550 ALA B CA 1
ATOM 8645 C C . ALA B 1 550 ? 2.381 -12.383 9.406 1 95.12 550 ALA B C 1
ATOM 8647 O O . ALA B 1 550 ? 1.25 -12.867 9.344 1 95.12 550 ALA B O 1
ATOM 8648 N N . ASP B 1 551 ? 3.41 -13.055 9.719 1 94.25 551 ASP B N 1
ATOM 8649 C CA . ASP B 1 551 ? 3.338 -14.43 10.203 1 94.25 551 ASP B CA 1
ATOM 8650 C C . ASP B 1 551 ? 4.105 -14.586 11.516 1 94.25 551 ASP B C 1
ATOM 8652 O O . ASP B 1 551 ? 5.281 -14.961 11.508 1 94.25 551 ASP B O 1
ATOM 8656 N N . PRO B 1 552 ? 3.361 -14.484 12.531 1 84.12 552 PRO B N 1
ATOM 8657 C CA . PRO B 1 552 ? 4.039 -14.531 13.836 1 84.12 552 PRO B CA 1
ATOM 8658 C C . PRO B 1 552 ? 4.668 -15.891 14.125 1 84.12 552 PRO B C 1
ATOM 8660 O O . PRO B 1 552 ? 5.465 -16.016 15.055 1 84.12 552 PRO B O 1
ATOM 8663 N N . ASN B 1 553 ? 4.387 -16.859 13.328 1 79 553 ASN B N 1
ATOM 8664 C CA . ASN B 1 553 ? 4.992 -18.172 13.523 1 79 553 ASN B CA 1
ATOM 8665 C C . ASN B 1 553 ? 6.402 -18.234 12.938 1 79 553 ASN B C 1
ATOM 8667 O O . ASN B 1 553 ? 7.141 -19.188 13.188 1 79 553 ASN B O 1
ATOM 8671 N N . LEU B 1 554 ? 6.75 -17.219 12.234 1 75.69 554 LEU B N 1
ATOM 8672 C CA . LEU B 1 554 ? 8.086 -17.188 11.656 1 75.69 554 LEU B CA 1
ATOM 8673 C C . LEU B 1 554 ? 9.125 -16.781 12.703 1 75.69 554 LEU B C 1
ATOM 8675 O O . LEU B 1 554 ? 8.867 -15.914 13.531 1 75.69 554 LEU B O 1
ATOM 8679 N N . LYS B 1 555 ? 10.156 -17.672 13.094 1 59.5 555 LYS B N 1
ATOM 8680 C CA . LYS B 1 555 ? 11.258 -17.344 13.992 1 59.5 555 LYS B CA 1
ATOM 8681 C C . LYS B 1 555 ? 12.25 -16.391 13.328 1 59.5 555 LYS B C 1
ATOM 8683 O O . LYS B 1 555 ? 12.641 -16.594 12.18 1 59.5 555 LYS B O 1
ATOM 8688 N N . ILE B 1 556 ? 12.312 -15.125 13.781 1 58.19 556 ILE B N 1
ATOM 8689 C CA . ILE B 1 556 ? 13.273 -14.164 13.258 1 58.19 556 ILE B CA 1
ATOM 8690 C C . ILE B 1 556 ? 14.688 -14.586 13.648 1 58.19 556 ILE B C 1
ATOM 8692 O O . ILE B 1 556 ? 14.914 -15.062 14.766 1 58.19 556 ILE B O 1
ATOM 8696 N N . SER B 1 557 ? 15.562 -14.695 12.727 1 39.56 557 SER B N 1
ATOM 8697 C CA . SER B 1 557 ? 16.969 -14.883 13.086 1 39.56 557 SER B CA 1
ATOM 8698 C C . SER B 1 557 ? 17.438 -13.797 14.047 1 39.56 557 SER B C 1
ATOM 8700 O O . SER B 1 557 ? 17.203 -12.609 13.82 1 39.56 557 SER B O 1
ATOM 8702 N N . GLN B 1 558 ? 17.344 -14 15.312 1 38.06 558 GLN B N 1
ATOM 8703 C CA . GLN B 1 558 ? 17.875 -13.133 16.359 1 38.06 558 GLN B CA 1
ATOM 8704 C C . GLN B 1 558 ? 19.156 -12.438 15.898 1 38.06 558 GLN B C 1
ATOM 8706 O O . GLN B 1 558 ? 20.25 -12.914 16.188 1 38.06 558 GLN B O 1
ATOM 8711 N N . HIS B 1 559 ? 19.438 -12 14.75 1 33.97 559 HIS B N 1
ATOM 8712 C CA . HIS B 1 559 ? 20.641 -11.172 14.734 1 33.97 559 HIS B CA 1
ATOM 8713 C C . HIS B 1 559 ? 20.438 -9.898 15.547 1 33.97 559 HIS B C 1
ATOM 8715 O O . HIS B 1 559 ? 19.328 -9.352 15.594 1 33.97 559 HIS B O 1
ATOM 8721 N N . GLU B 1 560 ? 21.25 -9.648 16.5 1 31.58 560 GLU B N 1
ATOM 8722 C CA . GLU B 1 560 ? 21.406 -8.492 17.375 1 31.58 560 GLU B CA 1
ATOM 8723 C C . GLU B 1 560 ? 21.125 -7.191 16.609 1 31.58 560 GLU B C 1
ATOM 8725 O O . GLU B 1 560 ? 21.812 -6.887 15.633 1 31.58 560 GLU B O 1
ATOM 8730 N N . PHE B 1 561 ? 20.094 -6.902 16.406 1 32 561 PHE B N 1
ATOM 8731 C CA . PHE B 1 561 ? 19.781 -5.555 15.945 1 32 561 PHE B CA 1
ATOM 8732 C C . PHE B 1 561 ? 20.469 -4.512 16.812 1 32 561 PHE B C 1
ATOM 8734 O O . PHE B 1 561 ? 19.953 -4.137 17.875 1 32 561 PHE B O 1
ATOM 8741 N N . SER B 1 562 ? 21.766 -4.652 17.094 1 29.27 562 SER B N 1
ATOM 8742 C CA . SER B 1 562 ? 22.406 -3.434 17.594 1 29.27 562 SER B CA 1
ATOM 8743 C C . SER B 1 562 ? 22.219 -2.281 16.609 1 29.27 562 SER B C 1
ATOM 8745 O O . SER B 1 562 ? 23 -2.131 15.664 1 29.27 562 SER B O 1
ATOM 8747 N N . LEU B 1 563 ? 21.141 -2.045 16.031 1 23.72 563 LEU B N 1
ATOM 8748 C CA . LEU B 1 563 ? 21.203 -0.649 15.609 1 23.72 563 LEU B CA 1
ATOM 8749 C C . LEU B 1 563 ? 21.141 0.285 16.812 1 23.72 563 LEU B C 1
ATOM 8751 O O . LEU B 1 563 ? 20.375 0.062 17.75 1 23.72 563 LEU B O 1
#

pLDDT: mean 95.13, std 8.31, range [23.72, 98.88]

Sequence (1126 aa):
MKNYVIGLDYGTDSVRAVLIDTENGQELASNVSHYKRWKNKQYCDASINQFRQHPLDHIEGLEITIQTVIKESKVDPKLVRGICIDTTGSSPVPVTKDGTPLALTKGFEENPNAMMVLWKDHTAINEANEINELAVSWGGEDVTKYVGGIYSSEWFWAKILHIARQDEAVRNAAHTWMEHCDLMTYLLIEDKDLKTFKRSRCAAGHKAMWHTDWNGLPPVEFLEKLHPYLAQLRGNLYDETYTSDLSAGKLSQEWADRLGLSIETVVAVGTFDAHSGAVGAKIEENTLVRVMGTSTCDILVGSYDEVGTKTVRGICGQVDGSVIPGFIGLEAGQSAFGDLLAWYKELLMWPTEHLLGTSSVLNDAQKEQLREEFSDKLIVELTKEAEKIPVSESLPIALDWINGRRTPDANQELKSAISNLSLGTKAPHIFKALVNAICFGAKKIVDRFEEEGVKIDSVIGIGGVARKSPFIMQTLANVLNKPIKIAASDQTPALGAAIYAAVAAGIYPNVIEASQKIGSDFDGEYFPQTDKVEAYHKLLLAYEQLSAFADPNLKISQHEFSLMKNYVIGLDYGTDSVRAVLIDTENGQELASNVSHYKRWKNKQYCDASINQFRQHPLDHIEGLEITIQTVIKESKVDPKLVRGICIDTTGSSPVPVTKDGTPLALTKGFEENPNAMMVLWKDHTAINEANEINELAVSWGGEDVTKYVGGIYSSEWFWAKILHIARQDEAVRNAAHTWMEHCDLMTYLLIEDKDLKTFKRSRCAAGHKAMWHTDWNGLPPVEFLEKLHPYLAQLRGNLYDETYTSDLSAGKLSQEWADRLGLSIETVVAVGTFDAHSGAVGAKIEENTLVRVMGTSTCDILVGSYDEVGTKTVRGICGQVDGSVIPGFIGLEAGQSAFGDLLAWYKELLMWPTEHLLGTSSVLNDAQKEQLREEFSDKLIVELTKEAEKIPVSESLPIALDWINGRRTPDANQELKSAISNLSLGTKAPHIFKALVNAICFGAKKIVDRFEEEGVKIDSVIGIGGVARKSPFIMQTLANVLNKPIKIAASDQTPALGAAIYAAVAAGIYPNVIEASQKIGSDFDGEYFPQTDKVEAYHKLLLAYEQLSAFADPNLKISQHEFSL

Solvent-accessible surface area (backbone atoms only — not comparable to full-atom values): 54462 Å² total; per-residue (Å²): 131,85,44,28,19,30,5,29,24,33,53,95,61,32,30,34,29,34,34,31,34,70,85,66,33,47,72,67,26,63,33,76,26,69,26,65,57,51,74,69,48,44,67,46,40,55,82,64,32,38,38,28,40,61,66,63,40,56,55,53,25,51,43,53,18,46,35,47,28,47,62,73,47,65,61,63,38,78,34,34,39,12,30,13,40,18,10,50,56,38,20,38,28,35,17,27,86,88,67,44,52,35,30,81,38,92,94,22,66,83,39,54,81,27,21,26,42,34,40,87,20,50,69,11,46,68,44,13,53,50,48,45,56,40,34,77,61,72,81,65,78,56,64,32,47,46,24,14,60,42,58,47,24,37,22,44,60,16,41,51,51,41,43,44,73,73,33,61,69,51,45,72,56,36,44,30,68,31,44,44,22,44,46,59,44,56,70,38,30,44,87,78,41,76,78,76,52,56,35,24,28,32,52,34,25,43,37,47,44,33,39,75,91,64,68,16,41,69,51,55,70,64,35,35,72,75,36,63,63,50,31,57,37,55,78,46,44,65,66,70,64,33,44,33,53,37,62,52,36,30,28,14,67,69,48,11,64,72,38,63,46,32,52,77,16,26,29,14,18,16,32,31,27,55,42,23,20,30,42,7,54,50,64,47,74,38,29,36,28,35,32,38,45,56,30,34,35,32,37,37,41,36,46,62,80,77,46,60,87,65,63,57,68,21,31,45,17,53,22,75,21,36,59,46,79,83,25,30,21,35,35,35,33,38,53,26,43,42,48,50,57,48,49,52,49,50,39,40,39,41,56,58,69,65,49,51,77,73,42,83,86,55,54,71,69,54,44,54,51,49,52,51,50,50,64,68,43,44,66,58,51,39,50,59,54,26,68,69,52,61,82,85,49,95,57,37,42,28,48,44,19,35,60,5,39,40,29,60,52,49,37,70,82,42,44,9,38,39,33,58,34,39,78,49,61,44,57,31,43,51,51,44,17,46,53,49,15,43,35,47,46,50,34,48,39,54,49,45,40,45,74,65,70,44,66,71,71,38,36,36,34,32,32,60,52,50,72,72,28,63,68,59,47,41,49,35,7,20,60,57,64,34,44,31,34,30,45,53,41,72,49,29,30,16,47,12,14,20,36,27,3,35,24,31,51,62,76,31,95,40,62,69,65,33,18,72,57,41,30,47,57,70,68,49,72,31,64,49,45,74,84,49,30,60,52,42,50,54,52,43,52,54,35,50,54,55,48,30,69,66,35,72,85,51,80,71,78,80,65,80,74,77,117,132,86,45,28,19,31,5,28,24,32,53,93,61,33,31,34,28,35,34,30,34,69,86,67,30,47,73,67,28,64,33,75,27,70,26,63,57,52,74,67,47,45,67,44,41,55,81,65,32,36,38,28,39,62,67,62,41,54,55,54,24,52,44,53,18,47,35,46,28,46,64,72,48,66,61,62,37,79,34,35,39,12,30,14,40,19,10,51,56,40,20,38,29,36,16,27,84,89,67,43,52,35,29,78,37,93,92,23,65,84,39,54,81,26,20,26,42,34,40,86,21,50,68,10,46,67,44,12,53,50,48,45,55,40,32,76,61,72,82,65,77,53,64,32,48,46,24,15,59,43,58,46,24,36,22,45,58,16,40,49,53,40,41,45,73,75,32,62,70,51,47,71,55,35,45,30,69,32,44,44,20,45,46,59,44,55,70,37,32,44,86,78,43,78,79,75,52,56,36,23,26,31,53,34,25,44,38,48,45,31,37,73,92,64,69,16,42,70,52,55,69,64,34,36,73,74,3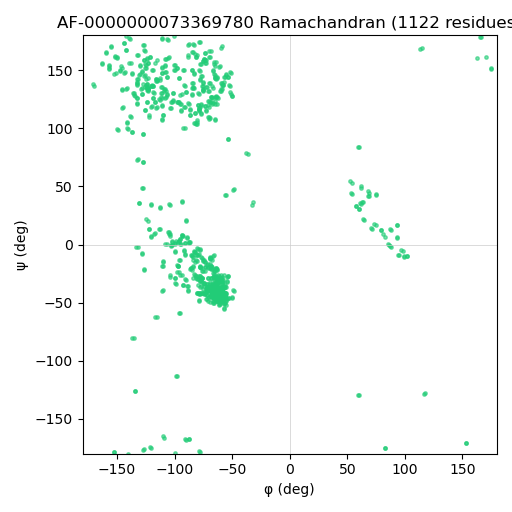5,63,63,49,31,57,38,55,77,46,44,65,66,68,62,35,44,32,54,35,61,54,37,31,29,14,68,67,48,12,65,70,38,63,46,32,52,76,17,26,29,14,18,17,33,32,29,53,42,24,20,30,41,8,56,51,66,46,74,36,30,37,30,35,34,37,47,56,29,34,34,31,37,37,43,36,45,62,81,75,46,60,89,65,63,57,70,19,31,45,16,54,21,75,20,37,57,46,79,84,25,31,23,34,35,36,33,36,53,27,42,42,48,50,56,49,47,54,48,50,38,38,39,41,56,59,69,66,49,51,79,72,42,83,87,55,55,72,68,53,45,53,50,48,51,49,49,50,64,69,43,45,65,58,51,38,49,59,54,24,70,68,51,61,81,86,48,95,57,37,43,30,48,47,19,35,59,4,39,40,30,61,51,48,38,69,82,41,44,10,37,40,32,56,33,39,77,50,61,44,57,33,42,51,50,42,17,46,54,49,16,45,33,46,47,51,37,48,38,53,50,45,40,45,74,65,70,43,67,70,72,38,36,36,34,33,32,60,52,50,73,72,28,62,68,58,48,41,50,32,7,21,61,58,64,34,45,32,34,31,44,54,41,74,50,28,30,16,48,13,14,20,36,27,4,34,24,31,50,62,76,31,96,38,63,69,65,33,18,74,56,41,31,46,56,71,68,46,74,31,63,49,46,73,83,48,30,60,50,40,50,55,52,43,53,52,36,50,53,54,46,30,70,66,34,71,83,50,80,70,80,79,64,79,73,78,117

Radius of gyration: 35.29 Å; Cα contacts (8 Å, |Δi|>4): 2674; chains: 2; bounding box: 55×103×82 Å

Secondary structure (DSSP, 8-state):
---EEEEEEE-SSEEEEEEEETTT--EEEEEEEE-HHHHTTTT-BGGGTB-EE-HHHHHHHHHHHHHHHHHHH---GGGEEEEEEEE-SS-EEEE-TTS-BGGGSTT-TT-GGGSEE-TT--TTHHHHHHHHHHHTTSSS--TTGGGTT---TTSHHHHHHHHHHH-HHHHHH-SEEEEHHHHHHHHHBSS--TTTS--BHHHHHHHS--BGGGTBSSPHHHHHHH-HHHHHHHHTS-S--B-TTSEEEEB-HHHHHHHT--TT-EEEPPEEHHHHHHHHTT--TTEEEEEESSSEEEEEEE-HHHHTTPPPTTSSEEEETSSSTTSEEEEEEES-SHHHHHHHHHHHHHHHHHHGGG-SSS-HHHHHHHHHHHHHHHHHHHHHHHHHS-TTS---EE-S-BTBB-SSS-BTT--EEEEEE-TT--HHHHHHHHHHHHHHHHHHHHHHHHHTT----EEEEESHHHHH-HHHHHHHHHHHTS-EEEES-TTHHHHHHHHHHHHHTTSSSSHHHHHHHHS--EEEEE---HHHHHHHHHHHHHHHHHHHHH-TTS---------/---EEEEEEE-SSEEEEEEEETTT--EEEEEEEE-HHHHTTTT-BGGGTB-EE-HHHHHHHHHHHHHHHHHHH---GGGEEEEEEEE-SS-EEEE-TTS-BGGGSTTTTT-GGGSEE-TT--TTHHHHHHHHHHHTTSSS--TTGGGTT---TTSHHHHHHHHHHH-HHHHHH-SEEEEHHHHHHHHHBSS--TTTS--BHHHHHHHS--BGGGTBSSPHHHHHHH-HHHHHHHHTS-S--B-TTSEEEEB-HHHHHHHT--TTPEEEPPEEHHHHHHHHTT--TTEEEEEESSSEEEEEEE-HHHHTTPPPTTSSEEEETSSSTTSEEEEEEES-SHHHHHHHHHHHHHHHHHHGGG-SSS-HHHHHHHHHHHHHHHHHHHHHHHHHS-TTS---EE-S-BTBB-SSS-BTT--EEEEEE-TT--HHHHHHHHHHHHHHHHHHHHHHHHHTT----EEEEESHHHHH-HHHHHHHHHHHTS-EEEES-TTHHHHHHHHHHHHHTTSSSSHHHHHHHHS--EEEEE---HHHHHHHHHHHHHHHHHHHHH-TTS---------

Foldseek 3Di:
DWAKEWFWEAEDFWIKIWIATLQFQDTQDMDIDGQPCVVVVAQHDVVLQFHFGACVSVVVRVLVTLQVRCVRSVDQQARHAAYEYAYAALWKAFAAQVLHQQCPDPPNVRPRLSTTGHLLRQNLQVLQVVLLVLLVPVPDHNLCLFFQSGAGCSADLSSLLSSVVVPVVSLVRGLAMAIPRQSVLLVFAPPRDQALQAAALQRQFLGQSADPVCQGGPDLSSLVVSPVSSSNRVVSHYRDHDAQLAFRHFGDPVNCVSSVHDSSHTYTHYAHLQLLLCLLALADAQEWEWEDDQWIKIKHKAACVQCPPAGQHQARGWGANRRFHRIIMTMHIWSGDNVLLVVLLCVVCVCLVPVLVVDPVDDPVVSVVVSVVCSVCVSVVLLVVLVPDDLPDQAKAKALLCQFGRPRHGDRPFHMDIDRDDPPDDSSRVVNNNLLNRLLSVLRRQVSCVVSPRHHQAYEYAEDCCVVPPSSQQSNQLQNQHKYWYFPDNSSSSQSRRLSTCSNSPVDVTSSVSSVRNHTDTDDMHHHDPVCSVSSVVSSLVNLVVVCVRPVVDDRPPDPPPD/DWAKEKFWEAEDFWIKIWIATLQFQDTQDMDIDGQPCVVVVAQHDVVLQFGFGACVSVVVRVLVTLQVRCVRSVDQQARHAAYEYAYAALWKAFAAQVLHQQCPDPPNVRPRLSTTGHLLRQNLQVLQVVLLVLLVPVPDHNLCLFFQSGAGCSADLSSLLSSVVVPVVSLVRGLAMAIPRQSVLLVFAPPRDQALQAAALQRQFLGQSADPVCQGGPDLSSLVVSPVSSSNRVVSHYRDHDAQLAFRHFGDPVNCVSSVHDSSHTYTHYAHLQLLLCLLALHDAQEWEWEDDQWIKIKHKAACVQCPPAGQHQARGWGANRRFHRIIMTMHIWSGDNVLLVVLLCVVCVCLVPVLVVDPVDDPVVSVVVSVVCSVCVSVVLLVVLVPDDLPDQAKAKALLCQFGTPRHGDRPFHMDIDRDDPPDDSSRVVNNNLLNRLLSVLRRQVSCVVSPRHHQAYEYAEDCCVVRPSSQQSNQLQNQHKYWYFPDNSSSSQSRRLSTCSNSPNDVTSSVSSVRNHTDTDDMHHHDPVCSVSSVVSSLVNLVVVCVRPVVDDRPPDPPPD

InterPro domains:
  IPR000577 Carbohydrate kinase, FGGY [PIRSF000538] (3-546)
  IPR005929 Ribulokinase [TIGR01234] (4-554)
  IPR005929 Ribulokinase [cd07781] (4-552)
  IPR018484 Carbohydrate kinase FGGY, N-terminal [PF00370] (4-280)
  IPR018485 Carbohydrate kinase FGGY, C-terminal [PF02782] (291-505)
  IPR043129 ATPase, nucleotide binding domain [SSF53067] (4-281)
  IPR043129 ATPase, nucleotide binding domain [SSF53067] (283-546)

Organism: Flavobacterium johnsoniae (strain ATCC 17061 /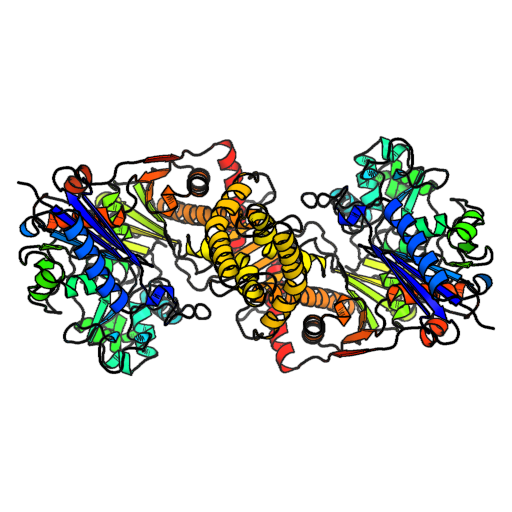 DSM 2064 / JCM 8514 / BCRC 14874 / CCUG 350202 / NBRC 14942 / NCIMB 11054 / UW101) (NCBI:txid376686)